Protein AF-0000000079515260 (afdb_homodimer)

Sequence (1124 aa):
MSINEDDVKNDSDNDLGDDFDYQPNAEDDAEDDDVDSLDSTSKSEEVCGVKRIADLMVEDIWNLEFRTEDEACQFYNAYSCWHGFVMRKDDVVRDNQGRIISRQLVCNKEGWRNMRYLDMDDRSREARSLTRTKCPARLRVKLDYGCGRWKVSCFVESHNHDLTPPQFAHLVPANRRLTVTDRVQVKNLHNFGVKSCHIIGYVAFQKGGYHHAGFTRKDLYNHIDRYRRAKVKNGDANAAINYLIGKSNNDLLFFGKYTFTSDERLEHIFWADGQSIIDYHCFGDIVAFDSTYKKNKYNKPLVIFSGCNHHGQTVIFGSGLLFDETTETYKWLLETFVEAMGGKSPKAVITDGDLAMRDAIKNVLPDAAHRLCGWHLQRNACENIKNPNFLRDFKGLIYDNNDQRDFDQRWAAILDKHNLVGSTWMEKTYETREMWSHCFLRDKFFGYIRMTSQCEGINSLIRFYVNRKNTLIDFMHNLDRALKECRNNELIADFKSQCSEPVMVTSLEVYERSASCYFTRNIFKEIRNEIQRARALNITVLSTTLDKVEFSVTALGDPAKDMSINEDDVKNDSDNDLGDDFDYQPNAEDDAEDDDVDSLDSTSKSEEVCGVKRIADLMVEDIWNLEFRTEDEACQFYNAYSCWHGFVMRKDDVVRDNQGRIISRQLVCNKEGWRNMRYLDMDDRSREARSLTRTKCPARLRVKLDYGCGRWKVSCFVESHNHDLTPPQFAHLVPANRRLTVTDRVQVKNLHNFGVKSCHIIGYVAFQKGGYHHAGFTRKDLYNHIDRYRRAKVKNGDANAAI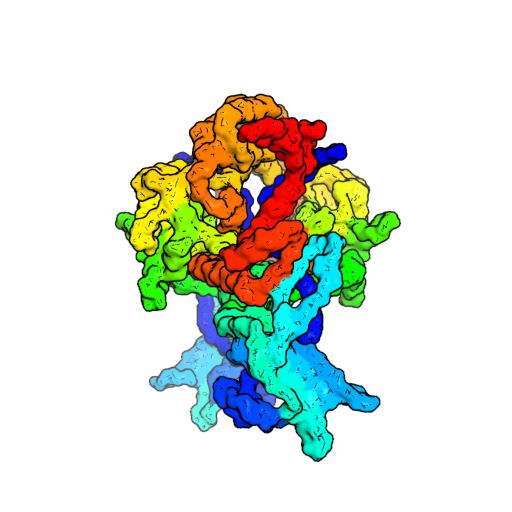NYLIGKSNNDLLFFGKYTFTSDERLEHIFWADGQSIIDYHCFGDIVAFDSTYKKNKYNKPLVIFSGCNHHGQTVIFGSGLLFDETTETYKWLLETFVEAMGGKSPKAVITDGDLAMRDAIKNVLPDAAHRLCGWHLQRNACENIKNPNFLRDFKGLIYDNNDQRDFDQRWAAILDKHNLVGSTWMEKTYETREMWSHCFLRDKFFGYIRMTSQCEGINSLIRFYVNRKNTLIDFMHNLDRALKECRNNELIADFKSQCSEPVMVTSLEVYERSASCYFTRNIFKEIRNEIQRARALNITVLSTTLDKVEFSVTALGDPAKD

Solvent-accessible surface area (backbone atoms only — not comparable to full-atom values): 62826 Å² total; per-residue (Å²): 134,83,82,71,77,80,73,71,61,84,61,72,77,57,73,62,75,55,85,45,90,63,62,77,63,66,50,73,65,60,72,75,66,79,67,77,70,76,79,75,70,62,83,54,78,66,63,75,86,52,69,56,75,88,69,59,47,74,70,54,56,55,66,41,72,27,81,41,71,65,52,46,52,50,48,48,41,51,48,20,54,72,70,17,50,46,63,34,84,62,58,72,40,59,46,99,86,67,45,79,41,31,42,31,36,26,38,60,26,38,45,72,73,66,63,74,70,69,68,50,81,80,52,92,50,67,71,62,58,48,62,43,71,52,28,67,23,31,42,26,37,31,58,36,79,89,78,63,33,29,34,46,75,43,75,39,84,59,64,80,63,85,60,47,53,77,90,44,45,52,70,38,67,83,59,38,51,78,48,71,68,50,50,52,49,53,50,54,44,43,68,45,58,46,52,67,73,37,48,52,54,46,55,18,51,75,46,72,28,69,78,54,39,22,57,52,73,64,53,53,51,48,49,53,48,50,54,54,46,60,65,31,68,82,32,45,65,52,39,37,50,51,48,48,51,54,46,38,72,76,29,86,61,32,38,72,52,72,43,64,42,96,83,72,40,80,34,37,40,38,42,27,48,40,67,21,40,52,46,34,75,74,35,36,51,40,35,35,49,46,73,48,77,62,40,29,66,77,51,36,36,37,34,44,35,29,33,46,46,85,58,68,41,69,39,63,41,31,42,32,41,28,67,62,81,43,38,68,52,41,34,51,50,53,51,50,51,26,53,64,50,75,64,55,74,47,51,20,38,34,29,78,66,53,65,34,52,50,53,19,38,55,70,76,42,63,82,30,45,66,35,40,38,54,47,51,50,51,50,48,42,49,72,73,46,86,44,72,71,54,49,56,56,49,49,45,58,36,66,36,86,50,58,63,82,51,43,62,57,50,51,51,49,51,28,60,74,66,67,44,77,85,37,63,68,56,53,56,51,57,75,47,38,67,34,46,20,36,42,62,39,69,90,54,79,57,76,81,60,67,46,55,58,48,65,48,47,52,50,46,52,45,60,65,46,49,44,42,81,35,49,62,44,54,37,53,54,30,51,50,52,52,51,52,52,46,51,49,51,50,50,52,50,50,44,53,37,71,71,40,36,79,64,81,82,60,94,55,46,66,60,49,51,54,40,55,72,74,37,38,54,58,46,30,53,54,50,49,50,51,53,56,55,53,64,37,41,45,76,41,79,70,46,78,50,102,88,45,74,40,72,44,77,44,63,70,84,56,68,82,82,105,134,82,82,72,74,80,74,72,61,84,61,72,76,56,74,61,74,57,74,60,88,66,63,80,62,76,57,72,67,58,74,74,66,78,65,76,67,75,79,71,70,62,82,52,78,61,69,74,83,61,69,55,75,88,68,58,46,74,70,52,54,55,67,42,71,26,80,42,73,65,51,46,51,52,46,49,41,53,47,20,55,73,69,19,52,45,62,34,82,62,57,70,42,58,48,98,85,67,47,77,41,30,43,31,35,27,38,58,26,38,45,71,74,67,62,73,69,71,67,50,79,81,52,91,53,72,71,66,57,49,62,42,69,51,28,68,21,31,41,26,36,32,59,36,80,89,79,63,31,29,34,46,76,43,76,39,85,60,64,78,62,84,60,46,54,75,90,45,44,53,71,38,68,85,59,37,51,79,48,72,68,50,50,54,50,52,51,53,44,44,69,46,59,47,51,67,74,38,50,52,53,44,54,17,51,77,48,72,28,69,78,53,39,23,56,50,72,65,54,53,51,49,50,54,49,50,54,55,46,60,64,31,67,83,32,44,66,53,38,37,51,51,47,49,53,53,46,40,74,77,30,87,61,33,38,73,51,71,45,62,42,96,85,72,39,80,35,37,38,38,41,28,48,40,67,21,41,52,44,34,77,74,35,35,50,37,34,35,48,46,74,48,77,60,41,29,66,77,50,36,35,36,33,44,34,29,33,46,45,84,57,69,42,68,38,62,41,32,42,33,41,29,68,62,80,44,38,70,51,41,35,49,50,53,51,49,51,25,54,65,50,75,64,54,74,45,50,19,38,33,29,77,65,54,63,35,52,50,54,19,39,55,69,75,42,63,84,30,46,66,34,40,37,53,45,52,50,51,51,49,40,49,73,74,44,86,44,72,72,54,50,56,56,49,48,46,59,37,66,36,88,50,59,63,82,51,43,63,58,50,52,50,47,50,29,60,73,65,68,43,76,84,38,63,68,55,52,55,51,56,74,48,38,67,32,47,21,36,42,63,39,69,90,54,76,56,77,81,62,67,45,54,58,47,65,47,46,51,51,51,51,44,59,64,49,4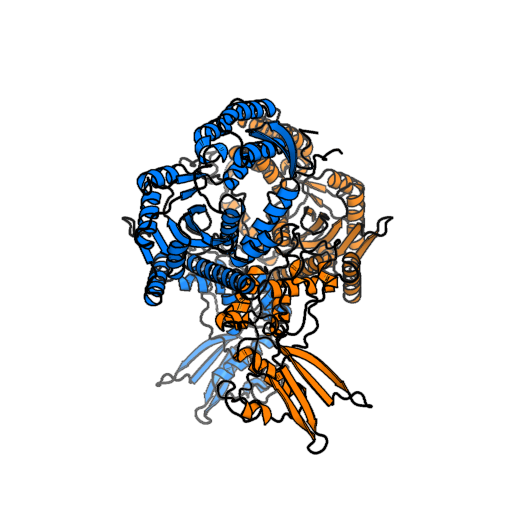9,44,43,80,33,50,62,46,54,37,53,53,30,51,52,52,50,50,53,52,46,51,50,52,50,50,52,50,50,44,54,39,71,70,40,36,77,63,81,81,59,92,55,44,68,59,49,53,53,42,55,75,74,36,38,54,58,46,29,50,54,50,50,51,51,52,55,54,54,64,38,39,46,77,41,77,71,45,79,51,102,87,46,74,41,71,44,78,44,62,71,83,57,67,81,83,105

pLDDT: mean 79.54, std 18.81, range [19.06, 97.94]

Radius of gyration: 36.23 Å; Cα contacts (8 Å, |Δi|>4): 1499; chains: 2; bounding box: 88×120×85 Å

InterPro domains:
  IPR004330 FAR1, DNA binding domain [PF03101] (74-164)
  IPR018289 MULE transposase domain [PF10551] (287-379)

Foldseek 3Di:
DPPDDPPPPPCVVVPCCPCPPPPVQPPPPPPPPPPVLPQPPPPPCCLDVDDRLVPDDPVNQQFDKALDPVSVVVVVQVNCLVFFFHKDWDDFDADPVRHTFKTKIATPQADFPDCVVQPPPPDPHDYYDRRHDNWPAMWMWGQDPVVSIIGTPDGDHDTPDDGHDNQCSLVPLNQADQHPVLLVVLQVCVLQPHDLVVSLVVQQVVQPHPSRSSHDSVRSVVSNVVVQCVCQVVHLVVSLVVVQVVQCVVAVLKDKDWDADPVRHTFKIKIFGNVLLVQCVQWVQEWEWEWDFQQALLRWIKIWIWTAGQLRAIATNIIMTHNDLALVRLLVVQVSSCVSNVNDDHQEYEYQDDPSNVNSCCVNPVNHQYAYAPLSVLVVCCVQPVDPVLSVLVSCQQEPQDAPVCNVVSLVVSCVVSVVVPPPVSVVCVVCSCRGHCNNCVPPDNDSRNDNVNVVVVVVLCVRQTHHHDRPNSNVSSVVVSNVVSVVVVVVQVCCLPVDFDDQDAPPRVVLNVLSVPGGPSVSVVVSVVRVQQVQWDWDFDDDDPVDTDIDTDGHPPPPPD/DPPDDPPPPPCVVVPCCPPPPPPVAPPPPPPPPPPVLPLPPPVPCCLPVDDRLVPDDPVNQQFDKALDPVSVVVVVQVNCLVFFFHKDWDDFDADPVRHTFKTKIFTPQADFPDCVQVPPPPDPHDDHDRRHDNWPAMWMWGQDPVVSIIGTPDGDHDTPDDGHDNQCSLVPLNQADQRPVNLVVLQVCVLQPHDLVVSLVVQQVVQPHPSRSSHDSSRSVVSNVVVQCVCQVVHLVVSLVVVQVVQCVVAVLKDKDWDADPVRHTFKIKIFGNVLLVQCVQWVQEWEWEWDFQQALLRWIKIWIWTAGQLRAIATNIIMTHNDLALVRLLVVQVSSCVSNVNDDHQEYEYQDDPSNVNSCCVNPVNHQYAYAPLSVLVVCCVQPVDPVLSVLVSCQQEPQDAPVCSVVSLVVSCVVSVVVPPPVSVVCVVCSCRGHCNNCVPPDNDSSNDNVNVVVVVVLCVRQTHHHDRPNSNVSSVVVSNVVSVVVVVVQVCPLPVDFDDQDDPPRVVLNVLSVPGGPSVSVVVSVVRVQQVQWDWDFDDDDPPDTDIDTDGHPPPPPD

Structure (mmCIF, N/CA/C/O backbone):
data_AF-0000000079515260-model_v1
#
loop_
_entity.id
_entity.type
_entity.pdbx_description
1 polymer 'Protein FAR1-RELATED SEQUENCE 5-like'
#
loop_
_atom_site.group_PDB
_atom_site.id
_atom_site.type_symbol
_atom_site.label_atom_id
_atom_site.label_alt_id
_atom_site.label_comp_id
_atom_site.label_asym_id
_atom_site.label_entity_id
_atom_site.label_seq_id
_atom_site.pdbx_PDB_ins_code
_atom_site.Cartn_x
_atom_site.Cartn_y
_atom_site.Cartn_z
_atom_site.occupancy
_atom_site.B_iso_or_equiv
_atom_site.auth_seq_id
_atom_site.auth_comp_id
_atom_site.auth_asym_id
_atom_site.auth_atom_id
_atom_site.pdbx_PDB_model_num
ATOM 1 N N . MET A 1 1 ? -37.469 -10.461 -15.328 1 19.36 1 MET A N 1
ATOM 2 C CA . MET A 1 1 ? -36.75 -9.977 -14.156 1 19.36 1 MET A CA 1
ATOM 3 C C . MET A 1 1 ? -35.781 -8.859 -14.539 1 19.36 1 MET A C 1
ATOM 5 O O . MET A 1 1 ? -34.938 -9.031 -15.422 1 19.36 1 MET A O 1
ATOM 9 N N . SER A 1 2 ? -36.125 -7.555 -14.398 1 19.39 2 SER A N 1
ATOM 10 C CA . SER A 1 2 ? -35.719 -6.262 -14.93 1 19.39 2 SER A CA 1
ATOM 11 C C . SER A 1 2 ? -34.281 -5.926 -14.477 1 19.39 2 SER A C 1
ATOM 13 O O . SER A 1 2 ? -34 -5.902 -13.281 1 19.39 2 SER A O 1
ATOM 15 N N . ILE A 1 3 ? -33.219 -6.363 -15.266 1 22.55 3 ILE A N 1
ATOM 16 C CA . ILE A 1 3 ? -31.797 -6.141 -15.109 1 22.55 3 ILE A CA 1
ATOM 17 C C . ILE A 1 3 ? -31.516 -4.648 -14.922 1 22.55 3 ILE A C 1
ATOM 19 O O . ILE A 1 3 ? -31.75 -3.854 -15.836 1 22.55 3 ILE A O 1
ATOM 23 N N . ASN A 1 4 ? -31.938 -4.109 -13.734 1 21.3 4 ASN A N 1
ATOM 24 C CA . ASN A 1 4 ? -31.859 -2.691 -13.398 1 21.3 4 ASN A CA 1
ATOM 25 C C . ASN A 1 4 ? -30.5 -2.096 -13.773 1 21.3 4 ASN A C 1
ATOM 27 O O . ASN A 1 4 ? -29.484 -2.773 -13.695 1 21.3 4 ASN A O 1
ATOM 31 N N . GLU A 1 5 ? -30.484 -0.949 -14.508 1 23.06 5 GLU A N 1
ATOM 32 C CA . GLU A 1 5 ? -29.625 -0.021 -15.242 1 23.06 5 GLU A CA 1
ATOM 33 C C . GLU A 1 5 ? -28.422 0.415 -14.391 1 23.06 5 GLU A C 1
ATOM 35 O O . GLU A 1 5 ? -27.359 0.724 -14.922 1 23.06 5 GLU A O 1
ATOM 40 N N . ASP A 1 6 ? -28.75 0.854 -13.18 1 24 6 ASP A N 1
ATOM 41 C CA . ASP A 1 6 ? -27.859 1.729 -12.406 1 24 6 ASP A CA 1
ATOM 42 C C . ASP A 1 6 ? -26.562 1.024 -12.07 1 24 6 ASP A C 1
ATOM 44 O O . ASP A 1 6 ? -25.75 1.543 -11.289 1 24 6 ASP A O 1
ATOM 48 N N . ASP A 1 7 ? -26.422 -0.266 -12.281 1 23.86 7 ASP A N 1
ATOM 49 C CA . ASP A 1 7 ? -25.344 -1.041 -11.68 1 23.86 7 ASP A CA 1
ATOM 50 C C . ASP A 1 7 ? -24.016 -0.775 -12.391 1 23.86 7 ASP A C 1
ATOM 52 O O . ASP A 1 7 ? -23 -1.395 -12.07 1 23.86 7 ASP A O 1
ATOM 56 N N . VAL A 1 8 ? -24.016 -0.204 -13.656 1 23.89 8 VAL A N 1
ATOM 57 C CA . VAL A 1 8 ? -22.766 -0.183 -14.391 1 23.89 8 VAL A CA 1
ATOM 58 C C . VAL A 1 8 ? -21.922 1.007 -13.938 1 23.89 8 VAL A C 1
ATOM 60 O O . VAL A 1 8 ? -21.734 1.966 -14.688 1 23.89 8 VAL A O 1
ATOM 63 N N . LYS A 1 9 ? -22.266 1.795 -12.969 1 25.52 9 LYS A N 1
ATOM 64 C CA . LYS A 1 9 ? -21.297 2.832 -12.641 1 25.52 9 LYS A CA 1
ATOM 65 C C . LYS A 1 9 ? -19.875 2.289 -12.711 1 25.52 9 LYS A C 1
ATOM 67 O O . LYS A 1 9 ? -19.656 1.092 -12.523 1 25.52 9 LYS A O 1
ATOM 72 N N . ASN A 1 10 ? -18.922 3.271 -13.156 1 24.02 10 ASN A N 1
ATOM 73 C CA . ASN A 1 10 ? -17.531 3.158 -13.609 1 24.02 10 ASN A CA 1
ATOM 74 C C . ASN A 1 10 ? -16.672 2.424 -12.586 1 24.02 10 ASN A C 1
ATOM 76 O O . ASN A 1 10 ? -16.453 2.924 -11.484 1 24.02 10 ASN A O 1
ATOM 80 N N . ASP A 1 11 ? -16.812 1.188 -12.492 1 26.48 11 ASP A N 1
ATOM 81 C CA . ASP A 1 11 ? -15.938 0.202 -11.859 1 26.48 11 ASP A CA 1
ATOM 82 C C . ASP A 1 11 ? -14.477 0.503 -12.156 1 26.48 11 ASP A C 1
ATOM 84 O O . ASP A 1 11 ? -13.609 -0.357 -11.977 1 26.48 11 ASP A O 1
ATOM 88 N N . SER A 1 12 ? -14.25 1.539 -12.977 1 26.06 12 SER A N 1
ATOM 89 C CA . SER A 1 12 ? -12.852 1.585 -13.383 1 26.06 12 SER A CA 1
ATOM 90 C C . SER A 1 12 ? -11.93 1.794 -12.18 1 26.06 12 SER A C 1
ATOM 92 O O . SER A 1 12 ? -10.711 1.845 -12.328 1 26.06 12 SER A O 1
ATOM 94 N N . ASP A 1 13 ? -12.438 2.672 -11.258 1 27.31 13 ASP A N 1
ATOM 95 C CA . ASP A 1 13 ? -11.5 2.682 -10.133 1 27.31 13 ASP A CA 1
ATOM 96 C C . ASP A 1 13 ? -11.219 1.265 -9.641 1 27.31 13 ASP A C 1
ATOM 98 O O . ASP A 1 13 ? -11.914 0.759 -8.758 1 27.31 13 ASP A O 1
ATOM 102 N N . ASN A 1 14 ? -11.164 0.363 -10.523 1 27.28 14 ASN A N 1
ATOM 103 C CA . ASN A 1 14 ? -10.812 -1.008 -10.172 1 27.28 14 ASN A CA 1
ATOM 104 C C . ASN A 1 14 ? -9.695 -1.051 -9.133 1 27.28 14 ASN A C 1
ATOM 106 O O . ASN A 1 14 ? -8.523 -0.905 -9.477 1 27.28 14 ASN A O 1
ATOM 110 N N . ASP A 1 15 ? -9.867 -0.359 -8.125 1 28.17 15 ASP A N 1
ATOM 111 C CA . ASP A 1 15 ? -9.188 -0.769 -6.895 1 28.17 15 ASP A CA 1
ATOM 112 C C . ASP A 1 15 ? -9.141 -2.291 -6.777 1 28.17 15 ASP A C 1
ATOM 114 O O . ASP A 1 15 ? -9.773 -2.869 -5.891 1 28.17 15 ASP A O 1
ATOM 118 N N . LEU A 1 16 ? -9.32 -2.992 -7.824 1 27.8 16 LEU A N 1
ATOM 119 C CA . LEU A 1 16 ? -8.953 -4.398 -7.695 1 27.8 16 LEU A CA 1
ATOM 120 C C . LEU A 1 16 ? -7.605 -4.547 -6.996 1 27.8 16 LEU A C 1
ATOM 122 O O . LEU A 1 16 ? -6.559 -4.52 -7.648 1 27.8 16 LEU A O 1
ATOM 126 N N . GLY A 1 17 ? -7.156 -3.605 -6.34 1 29.59 17 GLY A N 1
ATOM 127 C CA . GLY A 1 17 ? -6.109 -4.117 -5.473 1 29.59 17 GLY A CA 1
ATOM 128 C C . GLY A 1 17 ? -6.363 -5.539 -5.008 1 29.59 17 GLY A C 1
ATOM 129 O O . GLY A 1 17 ? -6.723 -5.766 -3.85 1 29.59 17 GLY A O 1
ATOM 130 N N . ASP A 1 18 ? -7.059 -6.297 -5.773 1 28.09 18 ASP A N 1
ATOM 131 C CA . ASP A 1 18 ? -7.309 -7.727 -5.602 1 28.09 18 ASP A CA 1
ATOM 132 C C . ASP A 1 18 ? -6.059 -8.445 -5.098 1 28.09 18 ASP A C 1
ATOM 134 O O . ASP A 1 18 ? -4.973 -8.273 -5.652 1 28.09 18 ASP A O 1
ATOM 138 N N . ASP A 1 19 ? -5.984 -8.656 -3.924 1 31.84 19 ASP A N 1
ATOM 139 C CA . ASP A 1 19 ? -5.293 -9.758 -3.268 1 31.84 19 ASP A CA 1
ATOM 140 C C . ASP A 1 19 ? -5.199 -10.977 -4.191 1 31.84 19 ASP A C 1
ATOM 142 O O . ASP A 1 19 ? -4.957 -12.094 -3.734 1 31.84 19 ASP A O 1
ATOM 146 N N . PHE A 1 20 ? -5.797 -10.992 -5.543 1 30.73 20 PHE A N 1
ATOM 147 C CA . PHE A 1 20 ? -6.945 -11.672 -6.137 1 30.73 20 PHE A CA 1
ATOM 148 C C . PHE A 1 20 ? -6.629 -13.141 -6.41 1 30.73 20 PHE A C 1
ATOM 150 O O . PHE A 1 20 ? -7.48 -14.008 -6.223 1 30.73 20 PHE A O 1
ATOM 157 N N . ASP A 1 21 ? -5.691 -13.586 -7.246 1 28.75 21 ASP A N 1
ATOM 158 C CA . ASP A 1 21 ? -6.145 -14.898 -7.699 1 28.75 21 ASP A CA 1
ATOM 159 C C . ASP A 1 21 ? -6.348 -15.844 -6.516 1 28.75 21 ASP A C 1
ATOM 161 O O . ASP A 1 21 ? -6.34 -17.062 -6.688 1 28.75 21 ASP A O 1
ATOM 165 N N . TYR A 1 22 ? -6.055 -15.438 -5.395 1 28.62 22 TYR A N 1
ATOM 166 C CA . TYR A 1 22 ? -6.445 -16.469 -4.438 1 28.62 22 TYR A CA 1
ATOM 167 C C . TYR A 1 22 ? -7.957 -16.625 -4.398 1 28.62 22 TYR A C 1
ATOM 169 O O . TYR A 1 22 ? -8.688 -15.703 -4.035 1 28.62 22 TYR A O 1
ATOM 177 N N . GLN A 1 23 ? -8.523 -17.156 -5.387 1 26.14 23 GLN A N 1
ATOM 178 C CA . GLN A 1 23 ? -9.867 -17.672 -5.113 1 26.14 23 GLN A CA 1
ATOM 179 C C . GLN A 1 23 ? -9.906 -18.406 -3.785 1 26.14 23 GLN A C 1
ATOM 181 O O . GLN A 1 23 ? -9.117 -19.328 -3.557 1 26.14 23 GLN A O 1
ATOM 186 N N . PRO A 1 24 ? -10.367 -17.75 -2.777 1 28.08 24 PRO A N 1
ATOM 187 C CA . PRO A 1 24 ? -10.523 -18.656 -1.625 1 28.08 24 PRO A CA 1
ATOM 188 C C . PRO A 1 24 ? -11.102 -20.016 -2.004 1 28.08 24 PRO A C 1
ATOM 190 O O . PRO A 1 24 ? -12.219 -20.078 -2.523 1 28.08 24 PRO A O 1
ATOM 193 N N . ASN A 1 25 ? -10.484 -20.781 -2.684 1 25.61 25 ASN A N 1
ATOM 194 C CA . ASN A 1 25 ? -11.141 -22.094 -2.693 1 25.61 25 ASN A CA 1
ATOM 195 C C . ASN A 1 25 ? -11.609 -22.5 -1.297 1 25.61 25 ASN A C 1
ATOM 197 O O . ASN A 1 25 ? -10.938 -22.219 -0.306 1 25.61 25 ASN A O 1
ATOM 201 N N . ALA A 1 26 ? -12.984 -22.609 -1.176 1 27.88 26 ALA A N 1
ATOM 202 C CA . ALA A 1 26 ? -13.75 -23.156 -0.054 1 27.88 26 ALA A CA 1
ATOM 203 C C . ALA A 1 26 ? -12.961 -24.25 0.67 1 27.88 26 ALA A C 1
ATOM 205 O O . ALA A 1 26 ? -13.359 -24.703 1.743 1 27.88 26 ALA A O 1
ATOM 206 N N . GLU A 1 27 ? -12.031 -24.781 0.021 1 27.05 27 GLU A N 1
ATOM 207 C CA . GLU A 1 27 ? -11.648 -26.062 0.59 1 27.05 27 GLU A CA 1
ATOM 208 C C . GLU A 1 27 ? -11.102 -25.906 2.006 1 27.05 27 GLU A C 1
ATOM 210 O O . GLU A 1 27 ? -11.227 -26.812 2.834 1 27.05 27 GLU A O 1
ATOM 215 N N . ASP A 1 28 ? -10.289 -24.938 2.197 1 28.67 28 ASP A N 1
ATOM 216 C CA . ASP A 1 28 ? -9.5 -25.25 3.381 1 28.67 28 ASP A CA 1
ATOM 217 C C . ASP A 1 28 ? -10.219 -24.828 4.656 1 28.67 28 ASP A C 1
ATOM 219 O O . ASP A 1 28 ? -9.758 -23.922 5.371 1 28.67 28 ASP A O 1
ATOM 223 N N . ASP A 1 29 ? -11.484 -24.609 4.57 1 27.67 29 ASP A N 1
ATOM 224 C CA . ASP A 1 29 ? -12.031 -24.438 5.914 1 27.67 29 ASP A CA 1
ATOM 225 C C . ASP A 1 29 ? -11.688 -25.641 6.801 1 27.67 29 ASP A C 1
ATOM 227 O O . ASP A 1 29 ? -12.586 -26.375 7.227 1 27.67 29 ASP A O 1
ATOM 231 N N . ALA A 1 30 ? -10.766 -26.422 6.477 1 27.27 30 ALA A N 1
ATOM 232 C CA . ALA A 1 30 ? -10.602 -27.375 7.57 1 27.27 30 ALA A CA 1
ATOM 233 C C . ALA A 1 30 ? -10.617 -26.672 8.922 1 27.27 30 ALA A C 1
ATOM 235 O O . ALA A 1 30 ? -10.078 -25.578 9.062 1 27.27 30 ALA A O 1
ATOM 236 N N . GLU A 1 31 ? -11.648 -26.797 9.641 1 27.89 31 GLU A N 1
ATOM 237 C CA . GLU A 1 31 ? -11.602 -26.625 11.086 1 27.89 31 GLU A CA 1
ATOM 238 C C . GLU A 1 31 ? -10.195 -26.859 11.625 1 27.89 31 GLU A C 1
ATOM 240 O O . GLU A 1 31 ? -9.609 -27.922 11.43 1 27.89 31 GLU A O 1
ATOM 245 N N . ASP A 1 32 ? -9.32 -25.891 11.57 1 29 32 ASP A N 1
ATOM 246 C CA . ASP A 1 32 ? -8.133 -26.031 12.414 1 29 32 ASP A CA 1
ATOM 247 C C . ASP A 1 32 ? -8.461 -26.797 13.688 1 29 32 ASP A C 1
ATOM 249 O O . ASP A 1 32 ? -9.156 -26.297 14.57 1 29 32 ASP A O 1
ATOM 253 N N . ASP A 1 33 ? -8.898 -27.969 13.688 1 26.48 33 ASP A N 1
ATOM 254 C CA . ASP A 1 33 ? -8.664 -28.656 14.953 1 26.48 33 ASP A CA 1
ATOM 255 C C . ASP A 1 33 ? -7.398 -28.141 15.633 1 26.48 33 ASP A C 1
ATOM 257 O O . ASP A 1 33 ? -6.398 -27.859 14.969 1 26.48 33 ASP A O 1
ATOM 261 N N . ASP A 1 34 ? -7.574 -27.5 16.766 1 28.25 34 ASP A N 1
ATOM 262 C CA . ASP A 1 34 ? -6.582 -27.062 17.75 1 28.25 34 ASP A CA 1
ATOM 263 C C . ASP A 1 34 ? -5.391 -28.016 17.766 1 28.25 34 ASP A C 1
ATOM 265 O O . ASP A 1 34 ? -5.391 -29.016 18.516 1 28.25 34 ASP A O 1
ATOM 269 N N . VAL A 1 35 ? -4.934 -28.5 16.719 1 28.98 35 VAL A N 1
ATOM 270 C CA . VAL A 1 35 ? -3.664 -29.125 17.078 1 28.98 35 VAL A CA 1
ATOM 271 C C . VAL A 1 35 ? -2.814 -28.141 17.891 1 28.98 35 VAL A C 1
ATOM 273 O O . VAL A 1 35 ? -2.566 -27.016 17.438 1 28.98 35 VAL A O 1
ATOM 276 N N . ASP A 1 36 ? -2.971 -28.141 19.188 1 27.91 36 ASP A N 1
ATOM 277 C CA . ASP A 1 36 ? -2.068 -27.547 20.172 1 27.91 36 ASP A CA 1
ATOM 278 C C . ASP A 1 36 ? -0.633 -27.516 19.656 1 27.91 36 ASP A C 1
ATOM 280 O O . ASP A 1 36 ? 0.018 -28.562 19.562 1 27.91 36 ASP A O 1
ATOM 284 N N . SER A 1 37 ? -0.486 -26.922 18.625 1 30.86 37 SER A N 1
ATOM 285 C CA . SER A 1 37 ? 0.892 -26.797 18.156 1 30.86 37 SER A CA 1
ATOM 286 C C . SER A 1 37 ? 1.822 -26.375 19.281 1 30.86 37 SER A C 1
ATOM 288 O O . SER A 1 37 ? 1.536 -25.422 20.016 1 30.86 37 SER A O 1
ATOM 290 N N . LEU A 1 38 ? 2.484 -27.328 19.891 1 28.92 38 LEU A N 1
ATOM 291 C CA . LEU A 1 38 ? 3.568 -27.156 20.844 1 28.92 38 LEU A CA 1
ATOM 292 C C . LEU A 1 38 ? 4.551 -26.094 20.375 1 28.92 38 LEU A C 1
ATOM 294 O O . LEU A 1 38 ? 4.98 -26.109 19.219 1 28.92 38 LEU A O 1
ATOM 298 N N . ASP A 1 39 ? 4.406 -24.891 20.812 1 30.27 39 ASP A N 1
ATOM 299 C CA . ASP A 1 39 ? 5.215 -23.688 20.688 1 30.27 39 ASP A CA 1
ATOM 300 C C . ASP A 1 39 ? 6.703 -24.031 20.625 1 30.27 39 ASP A C 1
ATOM 302 O O . ASP A 1 39 ? 7.539 -23.156 20.391 1 30.27 39 ASP A O 1
ATOM 306 N N . SER A 1 40 ? 7.199 -25.078 21.406 1 29.66 40 SER A N 1
ATOM 307 C CA . SER A 1 40 ? 8.602 -25.109 21.797 1 29.66 40 SER A CA 1
ATOM 308 C C . SER A 1 40 ? 9.492 -25.5 20.625 1 29.66 40 SER A C 1
ATOM 310 O O . SER A 1 40 ? 9.805 -26.688 20.438 1 29.66 40 SER A O 1
ATOM 312 N N . THR A 1 41 ? 9.336 -24.984 19.516 1 32.28 41 THR A N 1
ATOM 313 C CA . THR A 1 41 ? 10.336 -25.438 18.562 1 32.28 41 THR A CA 1
ATOM 314 C C . THR A 1 41 ? 11.734 -25.047 19 1 32.28 41 THR A C 1
ATOM 316 O O . THR A 1 41 ? 12.258 -24 18.578 1 32.28 41 THR A O 1
ATOM 319 N N . SER A 1 42 ? 12.086 -24.922 20.172 1 30.7 42 SER A N 1
ATOM 320 C CA . SER A 1 42 ? 13.539 -24.953 20.328 1 30.7 42 SER A CA 1
ATOM 321 C C . SER A 1 42 ? 14.164 -26.094 19.531 1 30.7 42 SER A C 1
ATOM 323 O O . SER A 1 42 ? 13.719 -27.234 19.609 1 30.7 42 SER A O 1
ATOM 325 N N . LYS A 1 43 ? 14.648 -25.906 18.359 1 32.94 43 LYS A N 1
ATOM 326 C CA . LYS A 1 43 ? 15.641 -26.844 17.844 1 32.94 43 LYS A CA 1
ATOM 327 C C . LYS A 1 43 ? 16.422 -27.5 18.984 1 32.94 43 LYS A C 1
ATOM 329 O O . LYS A 1 43 ? 17.516 -27.062 19.328 1 32.94 43 LYS A O 1
ATOM 334 N N . SER A 1 44 ? 15.883 -27.703 20.109 1 31.92 44 SER A N 1
ATOM 335 C CA . SER A 1 44 ? 16.75 -28.531 20.938 1 31.92 44 SER A CA 1
ATOM 336 C C . SER A 1 44 ? 17.109 -29.844 20.234 1 31.92 44 SER A C 1
ATOM 338 O O . SER A 1 44 ? 16.25 -30.672 19.984 1 31.92 44 SER A O 1
ATOM 340 N N . GLU A 1 45 ? 18.062 -29.859 19.25 1 38.44 45 GLU A N 1
ATOM 341 C CA . GLU A 1 45 ? 18.797 -31.062 18.844 1 38.44 45 GLU A CA 1
ATOM 342 C C . GLU A 1 45 ? 18.719 -32.156 19.922 1 38.44 45 GLU A C 1
ATOM 344 O O . GLU A 1 45 ? 18.672 -33.344 19.594 1 38.44 45 GLU A O 1
ATOM 349 N N . GLU A 1 46 ? 19.078 -31.672 21.109 1 36.91 46 GLU A N 1
ATOM 350 C CA . GLU A 1 46 ? 19.297 -32.719 22.125 1 36.91 46 GLU A CA 1
ATOM 351 C C . GLU A 1 46 ? 17.969 -33.156 22.719 1 36.91 46 GLU A C 1
ATOM 353 O O . GLU A 1 46 ? 17.422 -32.5 23.594 1 36.91 46 GLU A O 1
ATOM 358 N N . VAL A 1 47 ? 17.016 -33.281 21.969 1 40.75 47 VAL A N 1
ATOM 359 C CA . VAL A 1 47 ? 15.82 -33.844 22.578 1 40.75 47 VAL A CA 1
ATOM 360 C C . VAL A 1 47 ? 16.109 -35.219 23.141 1 40.75 47 VAL A C 1
ATOM 362 O O . VAL A 1 47 ? 16.609 -36.094 22.438 1 40.75 47 VAL A O 1
ATOM 365 N N . CYS A 1 48 ? 16.5 -35.625 24.141 1 42.81 48 CYS A N 1
ATOM 366 C CA . CYS A 1 48 ? 16.609 -36.719 25.109 1 42.81 48 CYS A CA 1
ATOM 367 C C . CYS A 1 48 ? 18 -37.344 25.094 1 42.81 48 CYS A C 1
ATOM 369 O O . CYS A 1 48 ? 18.141 -38.531 24.953 1 42.81 48 CYS A O 1
ATOM 371 N N . GLY A 1 49 ? 19.094 -36.625 25.188 1 45.97 49 GLY A N 1
ATOM 372 C CA . GLY A 1 49 ? 20.438 -37.188 25.172 1 45.97 49 GLY A CA 1
ATOM 373 C C . GLY A 1 49 ? 20.844 -37.75 23.828 1 45.97 49 GLY A C 1
ATOM 374 O O . GLY A 1 49 ? 21.938 -38.281 23.688 1 45.97 49 GLY A O 1
ATOM 375 N N . VAL A 1 50 ? 19.984 -38.531 23.188 1 47.69 50 VAL A N 1
ATOM 376 C CA . VAL A 1 50 ? 20.172 -39.594 22.219 1 47.69 50 VAL A CA 1
ATOM 377 C C . VAL A 1 50 ? 20.656 -39.031 20.891 1 47.69 50 VAL A C 1
ATOM 379 O O . VAL A 1 50 ? 20.531 -37.812 20.641 1 47.69 50 VAL A O 1
ATOM 382 N N . LYS A 1 51 ? 20.938 -39.938 19.859 1 60.69 51 LYS A N 1
ATOM 383 C CA . LYS A 1 51 ? 21.375 -39.969 18.469 1 60.69 51 LYS A CA 1
ATOM 384 C C . LYS A 1 51 ? 20.484 -39.062 17.609 1 60.69 51 LYS A C 1
ATOM 386 O O . LYS A 1 51 ? 19.328 -38.844 17.922 1 60.69 51 LYS A O 1
ATOM 391 N N . ARG A 1 52 ? 21.219 -38.562 16.828 1 70.06 52 ARG A N 1
ATOM 392 C CA . ARG A 1 52 ? 20.531 -37.812 15.781 1 70.06 52 ARG A CA 1
ATOM 393 C C . ARG A 1 52 ? 19.406 -38.656 15.172 1 70.06 52 ARG A C 1
ATOM 395 O O . ARG A 1 52 ? 19.531 -39.875 15.016 1 70.06 52 ARG A O 1
ATOM 402 N N . ILE A 1 53 ? 18.172 -38.031 14.977 1 77.88 53 ILE A N 1
ATOM 403 C CA . ILE A 1 53 ? 17 -38.719 14.43 1 77.88 53 ILE A CA 1
ATOM 404 C C . ILE A 1 53 ? 17.406 -39.562 13.227 1 77.88 53 ILE A C 1
ATOM 406 O O . ILE A 1 53 ? 16.891 -40.688 13.039 1 77.88 53 ILE A O 1
ATOM 410 N N . ALA A 1 54 ? 18.375 -39.031 12.547 1 77.38 54 ALA A N 1
ATOM 411 C CA . ALA A 1 54 ? 18.844 -39.719 11.344 1 77.38 54 ALA A CA 1
ATOM 412 C C . ALA A 1 54 ? 19.484 -41.062 11.688 1 77.38 54 ALA A C 1
ATOM 414 O O . ALA A 1 54 ? 19.484 -41.969 10.875 1 77.38 54 ALA A O 1
ATOM 415 N N . ASP A 1 55 ? 20 -41.125 12.852 1 79.5 55 ASP A N 1
ATOM 416 C CA . ASP A 1 55 ? 20.797 -42.312 13.227 1 79.5 55 ASP A CA 1
ATOM 417 C C . ASP A 1 55 ? 19.984 -43.25 14.109 1 79.5 55 ASP A C 1
ATOM 419 O O . ASP A 1 55 ? 20.5 -44.281 14.57 1 79.5 55 ASP A O 1
ATOM 423 N N . LEU A 1 56 ? 18.75 -42.969 14.242 1 84.62 56 LEU A N 1
ATOM 424 C CA . LEU A 1 56 ? 17.938 -43.781 15.133 1 84.62 56 LEU A CA 1
ATOM 425 C C . LEU A 1 56 ? 17.469 -45.062 14.422 1 84.62 56 LEU A C 1
ATOM 427 O O . LEU A 1 56 ? 16.969 -45 13.305 1 84.62 56 LEU A O 1
ATOM 431 N N . MET A 1 57 ? 17.875 -46.25 15.039 1 85.69 57 MET A N 1
ATOM 432 C CA . MET A 1 57 ? 17.359 -47.531 14.562 1 85.69 57 MET A CA 1
ATOM 433 C C . MET A 1 57 ? 16.078 -47.906 15.297 1 85.69 57 MET A C 1
ATOM 435 O O . MET A 1 57 ? 15.734 -47.312 16.312 1 85.69 57 MET A O 1
ATOM 439 N N . VAL A 1 58 ? 15.32 -48.875 14.742 1 89.44 58 VAL A N 1
ATOM 440 C CA . VAL A 1 58 ? 14.047 -49.312 15.305 1 89.44 58 VAL A CA 1
ATOM 441 C C . VAL A 1 58 ? 14.234 -49.75 16.75 1 89.44 58 VAL A C 1
ATOM 443 O O . VAL A 1 58 ? 13.406 -49.438 17.609 1 89.44 58 VAL A O 1
ATOM 446 N N . GLU A 1 59 ? 15.359 -50.344 16.984 1 88.44 59 GLU A N 1
ATOM 447 C CA . GLU A 1 59 ? 15.641 -50.812 18.344 1 88.44 59 GLU A CA 1
ATOM 448 C C . GLU A 1 59 ? 15.852 -49.656 19.312 1 88.44 59 GLU A C 1
ATOM 450 O O . GLU A 1 59 ? 15.461 -49.75 20.469 1 88.44 59 GLU A O 1
ATOM 455 N N . ASP A 1 60 ? 16.422 -48.688 18.734 1 89.56 60 ASP A N 1
ATOM 456 C CA . ASP A 1 60 ? 16.656 -47.5 19.562 1 89.56 60 ASP A CA 1
ATOM 457 C C . ASP A 1 60 ? 15.328 -46.844 19.984 1 89.56 60 ASP A C 1
ATOM 459 O O . ASP A 1 60 ? 15.203 -46.375 21.109 1 89.56 60 ASP A O 1
ATOM 463 N N . ILE A 1 61 ? 14.398 -46.906 19.062 1 91.81 61 ILE A N 1
ATOM 464 C CA . ILE A 1 61 ? 13.117 -46.25 19.312 1 91.81 61 ILE A CA 1
ATOM 465 C C . ILE A 1 61 ? 12.344 -47 20.391 1 91.81 61 ILE A C 1
ATOM 467 O O . ILE A 1 61 ? 11.711 -46.406 21.25 1 91.81 61 ILE A O 1
ATOM 471 N N . TRP A 1 62 ? 12.477 -48.281 20.391 1 91.12 62 TRP A N 1
ATOM 472 C CA . TRP A 1 62 ? 11.789 -49.125 21.359 1 91.12 62 TRP A CA 1
ATOM 473 C C . TRP A 1 62 ? 12.32 -48.875 22.766 1 91.12 62 TRP A C 1
ATOM 475 O O . TRP A 1 62 ? 11.594 -49.031 23.75 1 91.12 62 TRP A O 1
ATOM 485 N N . ASN A 1 63 ? 13.508 -48.406 22.812 1 88.44 63 ASN A N 1
ATOM 486 C CA . ASN A 1 63 ? 14.148 -48.219 24.109 1 88.44 63 ASN A CA 1
ATOM 487 C C . ASN A 1 63 ? 14.086 -46.781 24.578 1 88.44 63 ASN A C 1
ATOM 489 O O . ASN A 1 63 ? 14.648 -46.438 25.625 1 88.44 63 ASN A O 1
ATOM 493 N N . LEU A 1 64 ? 13.398 -46.031 23.859 1 90.19 64 LEU A N 1
ATOM 494 C CA . LEU A 1 64 ? 13.289 -44.625 24.234 1 90.19 64 LEU A CA 1
ATOM 495 C C . LEU A 1 64 ? 12.375 -44.469 25.438 1 90.19 64 LEU A C 1
ATOM 497 O O . LEU A 1 64 ? 11.367 -45.156 25.562 1 90.19 64 LEU A O 1
ATOM 501 N N . GLU A 1 65 ? 12.789 -43.562 26.391 1 90.69 65 GLU A N 1
ATOM 502 C CA . GLU A 1 65 ? 11.992 -43.188 27.562 1 90.69 65 GLU A CA 1
ATOM 503 C C . GLU A 1 65 ? 11.781 -41.656 27.609 1 90.69 65 GLU A C 1
ATOM 505 O O . GLU A 1 65 ? 12.672 -40.906 27.281 1 90.69 65 GLU A O 1
ATOM 510 N N . PHE A 1 66 ? 10.555 -41.375 27.891 1 92.94 66 PHE A N 1
ATOM 511 C CA . PHE A 1 66 ? 10.211 -39.969 27.953 1 92.94 66 PHE A CA 1
ATOM 512 C C . PHE A 1 66 ? 9.742 -39.562 29.344 1 92.94 66 PHE A C 1
ATOM 514 O O . PHE A 1 66 ? 9.188 -40.406 30.078 1 92.94 66 PHE A O 1
ATOM 521 N N . ARG A 1 67 ? 9.906 -38.281 29.797 1 88.94 67 ARG A N 1
ATOM 522 C CA . ARG A 1 67 ? 9.477 -37.781 31.109 1 88.94 67 ARG A CA 1
ATOM 523 C C . ARG A 1 67 ? 7.988 -37.438 31.109 1 88.94 67 ARG A C 1
ATOM 525 O O . ARG A 1 67 ? 7.312 -37.625 32.125 1 88.94 67 ARG A O 1
ATOM 532 N N . THR A 1 68 ? 7.609 -36.938 30.016 1 90.06 68 THR A N 1
ATOM 533 C CA . THR A 1 68 ? 6.207 -36.562 29.875 1 90.06 68 THR A CA 1
ATOM 534 C C . THR A 1 68 ? 5.652 -37.031 28.531 1 90.06 68 THR A C 1
ATOM 536 O O . THR A 1 68 ? 6.41 -37.406 27.641 1 90.06 68 THR A O 1
ATOM 539 N N . GLU A 1 69 ? 4.344 -37.031 28.547 1 89.31 69 GLU A N 1
ATOM 540 C CA . GLU A 1 69 ? 3.664 -37.375 27.297 1 89.31 69 GLU A CA 1
ATOM 541 C C . GLU A 1 69 ? 4.016 -36.375 26.188 1 89.31 69 GLU A C 1
ATOM 543 O O . GLU A 1 69 ? 4.195 -36.781 25.031 1 89.31 69 GLU A O 1
ATOM 548 N N . ASP A 1 70 ? 4.125 -35.156 26.547 1 89.06 70 ASP A N 1
ATOM 549 C CA . ASP A 1 70 ? 4.426 -34.094 25.594 1 89.06 70 ASP A CA 1
ATOM 550 C C . ASP A 1 70 ? 5.805 -34.281 24.969 1 89.06 70 ASP A C 1
ATOM 552 O O . ASP A 1 70 ? 6.012 -33.969 23.797 1 89.06 70 ASP A O 1
ATOM 556 N N . GLU A 1 71 ? 6.684 -34.781 25.719 1 89.12 71 GLU A N 1
ATOM 557 C CA . GLU A 1 71 ? 8.016 -35.031 25.188 1 89.12 71 GLU A CA 1
ATOM 558 C C . GLU A 1 71 ? 7.977 -36.125 24.109 1 89.12 71 GLU A C 1
ATOM 560 O O . GLU A 1 71 ? 8.719 -36.062 23.125 1 89.12 71 GLU A O 1
ATOM 565 N N . ALA A 1 72 ? 7.145 -37.062 24.406 1 90.38 72 ALA A N 1
ATOM 566 C CA . ALA A 1 72 ? 6.988 -38.125 23.422 1 90.38 72 ALA A CA 1
ATOM 567 C C . ALA A 1 72 ? 6.379 -37.594 22.125 1 90.38 72 ALA A C 1
ATOM 569 O O . ALA A 1 72 ? 6.801 -37.938 21.031 1 90.38 72 ALA A O 1
ATOM 570 N N . CYS A 1 73 ? 5.434 -36.719 22.297 1 89.25 73 CYS A N 1
ATOM 571 C CA . CYS A 1 73 ? 4.793 -36.094 21.141 1 89.25 73 CYS A CA 1
ATOM 572 C C . CYS A 1 73 ? 5.793 -35.25 20.359 1 89.25 73 CYS A C 1
ATOM 574 O O . CYS A 1 73 ? 5.809 -35.312 19.125 1 89.25 73 CYS A O 1
ATOM 576 N N . GLN A 1 74 ? 6.586 -34.562 21.016 1 84.56 74 GLN A N 1
ATOM 577 C CA . GLN A 1 74 ? 7.598 -33.719 20.375 1 84.56 74 GLN A CA 1
ATOM 578 C C . GLN A 1 74 ? 8.617 -34.594 19.625 1 84.56 74 GLN A C 1
ATOM 580 O O . GLN A 1 74 ? 9.039 -34.219 18.516 1 84.56 74 GLN A O 1
ATOM 585 N N . PHE A 1 75 ? 8.953 -35.625 20.281 1 87.56 75 PHE A N 1
ATOM 586 C CA . PHE A 1 75 ? 9.898 -36.531 19.641 1 87.56 75 PHE A CA 1
ATOM 587 C C . PHE A 1 75 ? 9.328 -37.062 18.344 1 87.56 75 PHE A C 1
ATOM 589 O O . PHE A 1 75 ? 9.992 -37 17.297 1 87.56 75 PHE A O 1
ATOM 596 N N . TYR A 1 76 ? 8.148 -37.594 18.422 1 89.75 76 TYR A N 1
ATOM 597 C CA . TYR A 1 76 ? 7.59 -38.219 17.234 1 89.75 76 TYR A CA 1
ATOM 598 C C . TYR A 1 76 ? 7.285 -37.188 16.172 1 89.75 76 TYR A C 1
ATOM 600 O O . TYR A 1 76 ? 7.312 -37.5 14.969 1 89.75 76 TYR A O 1
ATOM 608 N N . ASN A 1 77 ? 6.988 -36.031 16.531 1 84.75 77 ASN A N 1
ATOM 609 C CA . ASN A 1 77 ? 6.84 -34.969 15.57 1 84.75 77 ASN A CA 1
ATOM 610 C C . ASN A 1 77 ? 8.148 -34.688 14.844 1 84.75 77 ASN A C 1
ATOM 612 O O . ASN A 1 77 ? 8.156 -34.5 13.617 1 84.75 77 ASN A O 1
ATOM 616 N N . ALA A 1 78 ? 9.141 -34.594 15.656 1 79.12 78 ALA A N 1
ATOM 617 C CA . ALA A 1 78 ? 10.453 -34.375 15.047 1 79.12 78 ALA A CA 1
ATOM 618 C C . ALA A 1 78 ? 10.82 -35.531 14.125 1 79.12 78 ALA A C 1
ATOM 620 O O . ALA A 1 78 ? 11.367 -35.344 13.039 1 79.12 78 ALA A O 1
ATOM 621 N N . TYR A 1 79 ? 10.508 -36.688 14.68 1 86.31 79 TYR A N 1
ATOM 622 C CA . TYR A 1 79 ? 10.742 -37.906 13.898 1 86.31 79 TYR A CA 1
ATOM 623 C C . TYR A 1 79 ? 9.969 -37.875 12.586 1 86.31 79 TYR A C 1
ATOM 625 O O . TYR A 1 79 ? 10.5 -38.219 11.531 1 86.31 79 TYR A O 1
ATOM 633 N N . SER A 1 80 ? 8.75 -37.5 12.672 1 87 80 SER A N 1
ATOM 634 C CA . SER A 1 80 ? 7.895 -37.406 11.492 1 87 80 SER A CA 1
ATOM 635 C C . SER A 1 80 ? 8.406 -36.375 10.492 1 87 80 SER A C 1
ATOM 637 O O . SER A 1 80 ? 8.383 -36.625 9.281 1 87 80 SER A O 1
ATOM 639 N N . CYS A 1 81 ? 8.859 -35.312 10.953 1 76.75 81 CYS A N 1
ATOM 640 C CA . CYS A 1 81 ? 9.375 -34.25 10.094 1 76.75 81 CYS A CA 1
ATOM 641 C C . CYS A 1 81 ? 10.617 -34.719 9.344 1 76.75 81 CYS A C 1
ATOM 643 O O . CYS A 1 81 ? 10.773 -34.438 8.156 1 76.75 81 CYS A O 1
ATOM 645 N N . TRP A 1 82 ? 11.406 -35.344 10.117 1 76.69 82 TRP A N 1
ATOM 646 C CA . TRP A 1 82 ? 12.664 -35.812 9.531 1 76.69 82 TRP A CA 1
ATOM 647 C C . TRP A 1 82 ? 12.422 -36.844 8.453 1 76.69 82 TRP A C 1
ATOM 649 O O . TRP A 1 82 ? 13.086 -36.844 7.414 1 7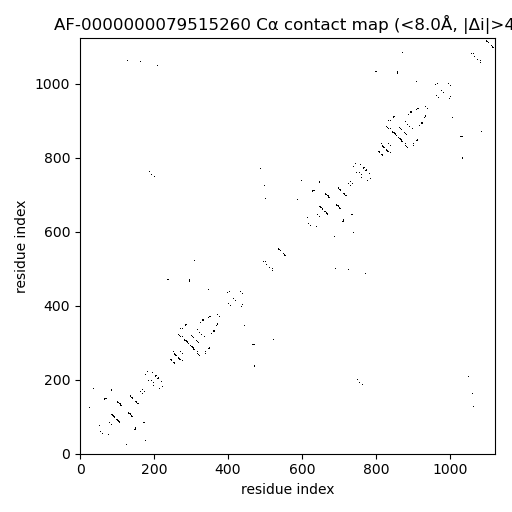6.69 82 TRP A O 1
ATOM 659 N N . HIS A 1 83 ? 11.523 -37.781 8.664 1 83.5 83 HIS A N 1
ATOM 660 C CA . HIS A 1 83 ? 11.289 -38.906 7.75 1 83.5 83 HIS A CA 1
ATOM 661 C C . HIS A 1 83 ? 10.297 -38.5 6.66 1 83.5 83 HIS A C 1
ATOM 663 O O . HIS A 1 83 ? 10.164 -39.219 5.656 1 83.5 83 HIS A O 1
ATOM 669 N N . GLY A 1 84 ? 9.617 -37.438 6.84 1 80.62 84 GLY A N 1
ATOM 670 C CA . GLY A 1 84 ? 8.781 -36.938 5.77 1 80.62 84 GLY A CA 1
ATOM 671 C C . GLY A 1 84 ? 7.328 -37.375 5.887 1 80.62 84 GLY A C 1
ATOM 672 O O . GLY A 1 84 ? 6.73 -37.812 4.914 1 80.62 84 GLY A O 1
ATOM 673 N N . PHE A 1 85 ? 6.762 -37.438 7.004 1 86.88 85 PHE A N 1
ATOM 674 C CA . PHE A 1 85 ? 5.328 -37.625 7.199 1 86.88 85 PHE A CA 1
ATOM 675 C C . PHE A 1 85 ? 4.812 -36.75 8.336 1 86.88 85 PHE A C 1
ATOM 677 O O . PHE A 1 85 ? 5.562 -35.969 8.898 1 86.88 85 PHE A O 1
ATOM 684 N N . VAL A 1 86 ? 3.484 -36.781 8.516 1 84.38 86 VAL A N 1
ATOM 685 C CA . VAL A 1 86 ? 2.885 -35.906 9.523 1 84.38 86 VAL A CA 1
ATOM 686 C C . VAL A 1 86 ? 2.256 -36.75 10.625 1 84.38 86 VAL A C 1
ATOM 688 O O . VAL A 1 86 ? 1.591 -37.75 10.344 1 84.38 86 VAL A O 1
ATOM 691 N N . MET A 1 87 ? 2.625 -36.312 11.836 1 87.31 87 MET A N 1
ATOM 692 C CA . MET A 1 87 ? 2.1 -37.062 12.969 1 87.31 87 MET A CA 1
ATOM 693 C C . MET A 1 87 ? 0.741 -36.5 13.398 1 87.31 87 MET A C 1
ATOM 695 O O . MET A 1 87 ? 0.471 -35.312 13.266 1 87.31 87 MET A O 1
ATOM 699 N N . ARG A 1 88 ? -0.18 -37.312 13.82 1 87.44 88 ARG A N 1
ATOM 700 C CA . ARG A 1 88 ? -1.466 -36.969 14.414 1 87.44 88 ARG A CA 1
ATOM 701 C C . ARG A 1 88 ? -1.669 -37.688 15.742 1 87.44 88 ARG A C 1
ATOM 703 O O . ARG A 1 88 ? -1.269 -38.844 15.883 1 87.44 88 ARG A O 1
ATOM 710 N N . LYS A 1 89 ? -2.295 -36.938 16.703 1 88.5 89 LYS A N 1
ATOM 711 C CA . LYS A 1 89 ? -2.645 -37.594 17.969 1 88.5 89 LYS A CA 1
ATOM 712 C C . LYS A 1 89 ? -3.914 -38.406 17.812 1 88.5 89 LYS A C 1
ATOM 714 O O . LYS A 1 89 ? -4.883 -37.969 17.188 1 88.5 89 LYS A O 1
ATOM 719 N N . ASP A 1 90 ? -3.852 -39.562 18.141 1 87.94 90 ASP A N 1
ATOM 720 C CA . ASP A 1 90 ? -4.984 -40.469 17.984 1 87.94 90 ASP A CA 1
ATOM 721 C C . ASP A 1 90 ? -5.539 -40.875 19.328 1 87.94 90 ASP A C 1
ATOM 723 O O . ASP A 1 90 ? -5.918 -40.062 20.156 1 87.94 90 ASP A O 1
ATOM 727 N N . ASP A 1 91 ? -5.375 -42.156 19.734 1 86.62 91 ASP A N 1
ATOM 728 C CA . ASP A 1 91 ? -6.023 -42.75 20.891 1 86.62 91 ASP A CA 1
ATOM 729 C C . ASP A 1 91 ? -5.348 -42.344 22.188 1 86.62 91 ASP A C 1
ATOM 731 O O . ASP A 1 91 ? -4.125 -42.219 22.25 1 86.62 91 ASP A O 1
ATOM 735 N N . VAL A 1 92 ? -6.188 -41.938 23.172 1 91.38 92 VAL A N 1
ATOM 736 C CA . VAL A 1 92 ? -5.695 -41.594 24.5 1 91.38 92 VAL A CA 1
ATOM 737 C C . VAL A 1 92 ? -6.402 -42.438 25.547 1 91.38 92 VAL A C 1
ATOM 739 O O . VAL A 1 92 ? -7.605 -42.688 25.438 1 91.38 92 VAL A O 1
ATOM 742 N N . VAL A 1 93 ? -5.664 -43.125 26.391 1 92.62 93 VAL A N 1
ATOM 743 C CA . VAL A 1 93 ? -6.211 -43.844 27.516 1 92.62 93 VAL A CA 1
ATOM 744 C C . VAL A 1 93 ? -5.977 -43.062 28.812 1 92.62 93 VAL A C 1
ATOM 746 O O . VAL A 1 93 ? -4.871 -42.594 29.047 1 92.62 93 VAL A O 1
ATOM 749 N N . ARG A 1 94 ? -6.961 -42.906 29.562 1 92.12 94 ARG A N 1
ATOM 750 C CA . ARG A 1 94 ? -6.875 -42.188 30.812 1 92.12 94 ARG A CA 1
ATOM 751 C C . ARG A 1 94 ? -7.18 -43.094 32 1 92.12 94 ARG A C 1
ATOM 753 O O . ARG A 1 94 ? -7.906 -44.094 31.859 1 92.12 94 ARG A O 1
ATOM 760 N N . ASP A 1 95 ? -6.578 -42.812 33.062 1 87.94 95 ASP A N 1
ATOM 761 C CA . ASP A 1 95 ? -6.855 -43.562 34.281 1 87.94 95 ASP A CA 1
ATOM 762 C C . ASP A 1 95 ? -8.094 -43.031 35 1 87.94 95 ASP A C 1
ATOM 764 O O . ASP A 1 95 ? -8.766 -42.125 34.5 1 87.94 95 ASP A O 1
ATOM 768 N N . ASN A 1 96 ? -8.445 -43.656 36.094 1 87.12 96 ASN A N 1
ATOM 769 C CA . ASN A 1 96 ? -9.641 -43.312 36.875 1 87.12 96 ASN A CA 1
ATOM 770 C C . ASN A 1 96 ? -9.625 -41.875 37.344 1 87.12 96 ASN A C 1
ATOM 772 O O . ASN A 1 96 ? -10.68 -41.281 37.562 1 87.12 96 ASN A O 1
ATOM 776 N N . GLN A 1 97 ? -8.469 -41.25 37.438 1 87.31 97 GLN A N 1
ATOM 777 C CA . GLN A 1 97 ? -8.359 -39.844 37.875 1 87.31 97 GLN A CA 1
ATOM 778 C C . GLN A 1 97 ? -8.305 -38.906 36.656 1 87.31 97 GLN A C 1
ATOM 780 O O . GLN A 1 97 ? -8.148 -37.688 36.844 1 87.31 97 GLN A O 1
ATOM 785 N N . GLY A 1 98 ? -8.367 -39.375 35.469 1 87.12 98 GLY A N 1
ATOM 786 C CA . GLY A 1 98 ? -8.398 -38.531 34.281 1 87.12 98 GLY A CA 1
ATOM 787 C C . GLY A 1 98 ? -7.023 -38.25 33.719 1 87.12 98 GLY A C 1
ATOM 788 O O . GLY A 1 98 ? -6.887 -37.469 32.781 1 87.12 98 GLY A O 1
ATOM 789 N N . ARG A 1 99 ? -6.035 -38.812 34.344 1 85.5 99 ARG A N 1
ATOM 790 C CA . ARG A 1 99 ? -4.672 -38.625 33.875 1 85.5 99 ARG A CA 1
ATOM 791 C C . ARG A 1 99 ? -4.387 -39.5 32.688 1 85.5 99 ARG A C 1
ATOM 793 O O . ARG A 1 99 ? -4.809 -40.656 32.656 1 85.5 99 ARG A O 1
ATOM 800 N N . ILE A 1 100 ? -3.727 -38.938 31.656 1 91.81 100 ILE A N 1
ATOM 801 C CA . ILE A 1 100 ? -3.367 -39.688 30.469 1 91.81 100 ILE A CA 1
ATOM 802 C C . ILE A 1 100 ? -2.322 -40.75 30.828 1 91.81 100 ILE A C 1
ATOM 804 O O . ILE A 1 100 ? -1.282 -40.438 31.406 1 91.81 100 ILE A O 1
ATOM 808 N N . ILE A 1 101 ? -2.609 -42.062 30.562 1 92.38 101 ILE A N 1
ATOM 809 C CA . ILE A 1 101 ? -1.69 -43.125 30.891 1 92.38 101 ILE A CA 1
ATOM 810 C C . ILE A 1 101 ? -1.142 -43.75 29.609 1 92.38 101 ILE A C 1
ATOM 812 O O . ILE A 1 101 ? -0.148 -44.5 29.656 1 92.38 101 ILE A O 1
ATOM 816 N N . SER A 1 102 ? -1.868 -43.531 28.578 1 94.25 102 SER A N 1
ATOM 817 C CA . SER A 1 102 ? -1.407 -44.031 27.297 1 94.25 102 SER A CA 1
ATOM 818 C C . SER A 1 102 ? -1.791 -43.094 26.156 1 94.25 102 SER A C 1
ATOM 820 O O . SER A 1 102 ? -2.857 -42.469 26.188 1 94.25 102 SER A O 1
ATOM 822 N N . ARG A 1 103 ? -0.867 -42.875 25.172 1 94.62 103 ARG A N 1
ATOM 823 C CA . ARG A 1 103 ? -1.098 -42.031 24 1 94.62 103 ARG A CA 1
ATOM 824 C C . ARG A 1 103 ? -0.593 -42.688 22.734 1 94.62 103 ARG A C 1
ATOM 826 O O . ARG A 1 103 ? 0.511 -43.25 22.719 1 94.62 103 ARG A O 1
ATOM 833 N N . GLN A 1 104 ? -1.425 -42.781 21.844 1 94.5 104 GLN A N 1
ATOM 834 C CA . GLN A 1 104 ? -1.036 -43.281 20.547 1 94.5 104 GLN A CA 1
ATOM 835 C C . GLN A 1 104 ? -0.885 -42.156 19.531 1 94.5 104 GLN A C 1
ATOM 837 O O . GLN A 1 104 ? -1.753 -41.281 19.438 1 94.5 104 GLN A O 1
ATOM 842 N N . LEU A 1 105 ? 0.251 -42.125 18.859 1 94.12 105 LEU A N 1
ATOM 843 C CA . LEU A 1 105 ? 0.554 -41.188 17.797 1 94.12 105 LEU A CA 1
ATOM 844 C C . LEU A 1 105 ? 0.622 -41.906 16.453 1 94.12 105 LEU A C 1
ATOM 846 O O . LEU A 1 105 ? 1.225 -42.969 16.344 1 94.12 105 LEU A O 1
ATOM 850 N N . VAL A 1 106 ? -0.105 -41.344 15.508 1 93.5 106 VAL A N 1
ATOM 851 C CA . VAL A 1 106 ? -0.18 -42.062 14.227 1 93.5 106 VAL A CA 1
ATOM 852 C C . VAL A 1 106 ? 0.193 -41.094 13.094 1 93.5 106 VAL A C 1
ATOM 854 O O . VAL A 1 106 ? 0.325 -39.906 13.305 1 93.5 106 VAL A O 1
ATOM 857 N N . CYS A 1 107 ? 0.464 -41.75 11.953 1 90.88 107 CYS A N 1
ATOM 858 C CA . CYS A 1 107 ? 0.605 -40.969 10.727 1 90.88 107 CYS A CA 1
ATOM 859 C C . CYS A 1 107 ? -0.711 -40.312 10.352 1 90.88 107 CYS A C 1
ATOM 861 O O . CYS A 1 107 ? -1.785 -40.844 10.609 1 90.88 107 CYS A O 1
ATOM 863 N N . ASN A 1 108 ? -0.631 -39.156 9.773 1 83.94 108 ASN A N 1
ATOM 864 C CA . ASN A 1 108 ? -1.828 -38.406 9.398 1 83.94 108 ASN A CA 1
ATOM 865 C C . ASN A 1 108 ? -2.652 -39.156 8.359 1 83.94 108 ASN A C 1
ATOM 867 O O . ASN A 1 108 ? -3.836 -38.875 8.172 1 83.94 108 ASN A O 1
ATOM 871 N N . LYS A 1 109 ? -2.062 -40.094 7.738 1 86.25 109 LYS A N 1
ATOM 872 C CA . LYS A 1 109 ? -2.766 -40.844 6.703 1 86.25 109 LYS A CA 1
ATOM 873 C C . LYS A 1 109 ? -3.342 -42.156 7.266 1 86.25 109 LYS A C 1
ATOM 875 O O . LYS A 1 109 ? -3.742 -43.031 6.508 1 86.25 109 LYS A O 1
ATOM 880 N N . GLU A 1 110 ? -3.367 -42.188 8.57 1 88.31 110 GLU A N 1
ATOM 881 C CA . GLU A 1 110 ? -3.975 -43.344 9.219 1 88.31 110 GLU A CA 1
ATOM 882 C C . GLU A 1 110 ? -5.496 -43.281 9.109 1 88.31 110 GLU A C 1
ATOM 884 O O . GLU A 1 110 ? -6.098 -42.219 9.164 1 88.31 110 GLU A O 1
ATOM 889 N N . GLY A 1 111 ? -6.109 -44.438 8.883 1 82.62 111 GLY A N 1
ATOM 890 C CA . GLY A 1 111 ? -7.559 -44.531 8.859 1 82.62 111 GLY A CA 1
ATOM 891 C C . GLY A 1 111 ? -8.156 -44.219 7.5 1 82.62 111 GLY A C 1
ATOM 892 O O . GLY A 1 111 ? -7.434 -44.125 6.508 1 82.62 111 GLY A O 1
ATOM 893 N N . TRP A 1 112 ? -9.508 -44.312 7.461 1 80.56 112 TRP A N 1
ATOM 894 C CA . TRP A 1 112 ? -10.25 -44 6.246 1 80.56 112 TRP A CA 1
ATOM 895 C C . TRP A 1 112 ? -11.109 -42.75 6.449 1 80.56 112 TRP A C 1
ATOM 897 O O . TRP A 1 112 ? -11.547 -42.469 7.566 1 80.56 112 TRP A O 1
ATOM 907 N N . ARG A 1 113 ? -11.117 -41.938 5.402 1 77.12 113 ARG A N 1
ATOM 908 C CA . ARG A 1 113 ? -12.047 -40.812 5.441 1 77.12 113 ARG A CA 1
ATOM 909 C C . ARG A 1 113 ? -13.484 -41.281 5.598 1 77.12 113 ARG A C 1
ATOM 911 O O . ARG A 1 113 ? -13.883 -42.281 5 1 77.12 113 ARG A O 1
ATOM 918 N N . ASN A 1 114 ? -14.109 -40.625 6.629 1 67.75 114 ASN A N 1
ATOM 919 C CA . ASN A 1 114 ? -15.508 -40.969 6.848 1 67.75 114 ASN A CA 1
ATOM 920 C C . ASN A 1 114 ? -16.359 -40.625 5.625 1 67.75 114 ASN A C 1
ATOM 922 O O . ASN A 1 114 ? -16.359 -39.5 5.156 1 67.75 114 ASN A O 1
ATOM 926 N N . MET A 1 115 ? -16.875 -41.625 4.973 1 63.28 115 MET A N 1
ATOM 927 C CA . MET A 1 115 ? -17.641 -41.531 3.736 1 63.28 115 MET A CA 1
ATOM 928 C C . MET A 1 115 ? -18.844 -40.625 3.916 1 63.28 115 MET A C 1
ATOM 930 O O . MET A 1 115 ? -19.375 -40.062 2.941 1 63.28 115 MET A O 1
ATOM 934 N N . ARG A 1 116 ? -19.328 -40.469 5.16 1 58.97 116 ARG A N 1
ATOM 935 C CA . ARG A 1 116 ? -20.516 -39.656 5.383 1 58.97 116 ARG A CA 1
ATOM 936 C C . ARG A 1 116 ? -20.312 -38.219 4.879 1 58.97 116 ARG A C 1
ATOM 938 O O . ARG A 1 116 ? -21.25 -37.562 4.426 1 58.97 116 ARG A O 1
ATOM 945 N N . TYR A 1 117 ? -19.109 -37.781 4.926 1 59.41 117 TYR A N 1
ATOM 946 C CA . TYR A 1 117 ? -18.875 -36.375 4.594 1 59.41 117 TYR A CA 1
ATOM 947 C C . TYR A 1 117 ? -18.703 -36.188 3.09 1 59.41 117 TYR A C 1
ATOM 949 O O . TYR A 1 117 ? -18.719 -35.062 2.592 1 59.41 117 TYR A O 1
ATOM 957 N N . LEU A 1 118 ? -18.484 -37.219 2.352 1 62.59 118 LEU A N 1
ATOM 958 C CA . LEU A 1 118 ? -18.312 -37.094 0.906 1 62.59 118 LEU A CA 1
ATOM 959 C C . LEU A 1 118 ? -19.656 -37.031 0.204 1 62.59 118 LEU A C 1
ATOM 961 O O . LEU A 1 118 ? -19.781 -36.375 -0.845 1 62.59 118 LEU A O 1
ATOM 965 N N . ASP A 1 119 ? -20.734 -37.688 0.799 1 57.53 119 ASP A N 1
ATOM 966 C CA . ASP A 1 119 ? -22.031 -37.812 0.132 1 57.53 119 ASP A CA 1
ATOM 967 C C . ASP A 1 119 ? -22.938 -36.625 0.462 1 57.53 119 ASP A C 1
ATOM 969 O O . ASP A 1 119 ? -24.141 -36.656 0.158 1 57.53 119 ASP A O 1
ATOM 973 N N . MET A 1 120 ? -22.312 -35.656 1.089 1 54.47 120 MET A N 1
ATOM 974 C CA . MET A 1 120 ? -23.266 -34.594 1.435 1 54.47 120 MET A CA 1
ATOM 975 C C . MET A 1 120 ? -23.641 -33.781 0.204 1 54.47 120 MET A C 1
ATOM 977 O O . MET A 1 120 ? -22.766 -33.188 -0.441 1 54.47 120 MET A O 1
ATOM 981 N N . ASP A 1 121 ? -24.719 -34.125 -0.449 1 53.84 121 ASP A N 1
ATOM 982 C CA . ASP A 1 121 ? -25.297 -33.438 -1.609 1 53.84 121 ASP A CA 1
ATOM 983 C C . ASP A 1 121 ? -25.312 -31.922 -1.404 1 53.84 121 ASP A C 1
ATOM 985 O O . ASP A 1 121 ? -25.219 -31.156 -2.369 1 53.84 121 ASP A O 1
ATOM 989 N N . ASP A 1 122 ? -25.484 -31.516 -0.175 1 52.56 122 ASP A N 1
ATOM 990 C CA . ASP A 1 122 ? -25.766 -30.094 0.062 1 52.56 122 ASP A CA 1
ATOM 991 C C . ASP A 1 122 ? -24.469 -29.297 0.207 1 52.56 122 ASP A C 1
ATOM 993 O O . ASP A 1 122 ? -24.469 -28.203 0.754 1 52.56 122 ASP A O 1
ATOM 997 N N . ARG A 1 123 ? -23.5 -29.891 -0.236 1 57 123 ARG A N 1
ATOM 998 C CA . ARG A 1 123 ? -22.266 -29.172 0.077 1 57 123 ARG A CA 1
ATOM 999 C C . ARG A 1 123 ? -22.016 -28.047 -0.921 1 57 123 ARG A C 1
ATOM 1001 O O . ARG A 1 123 ? -22.125 -28.25 -2.133 1 57 123 ARG A O 1
ATOM 1008 N N . SER A 1 124 ? -22.188 -26.844 -0.414 1 59.38 124 SER A N 1
ATOM 1009 C CA . SER A 1 124 ? -21.875 -25.656 -1.206 1 59.38 124 SER A CA 1
ATOM 1010 C C . SER A 1 124 ? -20.391 -25.609 -1.56 1 59.38 124 SER A C 1
ATOM 1012 O O . SER A 1 124 ? -20 -25 -2.566 1 59.38 124 SER A O 1
ATOM 1014 N N . ARG A 1 125 ? -19.656 -26.516 -0.743 1 60.66 125 ARG A N 1
ATOM 1015 C CA . ARG A 1 125 ? -18.203 -26.469 -0.955 1 60.66 125 ARG A CA 1
ATOM 1016 C C . ARG A 1 125 ? -17.688 -27.797 -1.494 1 60.66 125 ARG A C 1
ATOM 1018 O O . ARG A 1 125 ? -18.234 -28.844 -1.186 1 60.66 125 ARG A O 1
ATOM 1025 N N . GLU A 1 126 ? -16.578 -27.734 -2.283 1 66.12 126 GLU A N 1
ATOM 1026 C CA . GLU A 1 126 ? -15.922 -28.922 -2.82 1 66.12 126 GLU A CA 1
ATOM 1027 C C . GLU A 1 126 ? -15.359 -29.797 -1.703 1 66.12 126 GLU A C 1
ATOM 1029 O O . GLU A 1 126 ? -14.938 -29.297 -0.664 1 66.12 126 GLU A O 1
ATOM 1034 N N . ALA A 1 127 ? -15.547 -31.109 -1.914 1 66.88 127 ALA A N 1
ATOM 1035 C CA . ALA A 1 127 ? -15.039 -32.062 -0.923 1 66.88 127 ALA A CA 1
ATOM 1036 C C . ALA A 1 127 ? -13.523 -31.969 -0.792 1 66.88 127 ALA A C 1
ATOM 1038 O O . ALA A 1 127 ? -12.82 -31.781 -1.788 1 66.88 127 ALA A O 1
ATOM 1039 N N . ARG A 1 128 ? -13.023 -32.031 0.395 1 72.69 128 ARG A N 1
ATOM 1040 C CA . ARG A 1 128 ? -11.586 -32 0.665 1 72.69 128 ARG A CA 1
ATOM 1041 C C . ARG A 1 128 ? -10.891 -33.219 0.076 1 72.69 128 ARG A C 1
ATOM 1043 O O . ARG A 1 128 ? -11.508 -34.281 -0.063 1 72.69 128 ARG A O 1
ATOM 1050 N N . SER A 1 129 ? -9.664 -33.031 -0.281 1 76.69 129 SER A N 1
ATOM 1051 C CA . SER A 1 129 ? -8.875 -34.125 -0.848 1 76.69 129 SER A CA 1
ATOM 1052 C C . SER A 1 129 ? -8.719 -35.281 0.144 1 76.69 129 SER A C 1
ATOM 1054 O O . SER A 1 129 ? -8.812 -35.062 1.356 1 76.69 129 SER A O 1
ATOM 1056 N N . LEU A 1 130 ? -8.695 -36.469 -0.396 1 76.75 130 LEU A N 1
ATOM 1057 C CA . LEU A 1 130 ? -8.461 -37.656 0.419 1 76.75 130 LEU A CA 1
ATOM 1058 C C . LEU A 1 130 ? -6.984 -37.781 0.771 1 76.75 130 LEU A C 1
ATOM 1060 O O . LEU A 1 130 ? -6.125 -37.75 -0.114 1 76.75 130 LEU A O 1
ATOM 1064 N N . THR A 1 131 ? -6.727 -37.812 2.07 1 76.38 131 THR A N 1
ATOM 1065 C CA . THR A 1 131 ? -5.332 -37.906 2.486 1 76.38 131 THR A CA 1
ATOM 1066 C C . THR A 1 131 ? -5.086 -39.188 3.242 1 76.38 131 THR A C 1
ATOM 1068 O O . THR A 1 131 ? -3.949 -39.656 3.328 1 76.38 131 THR A O 1
ATOM 1071 N N . ARG A 1 132 ? -6.133 -39.875 3.648 1 81.94 132 ARG A N 1
ATOM 1072 C CA . ARG A 1 132 ? -5.965 -41.062 4.496 1 81.94 132 ARG A CA 1
ATOM 1073 C C . ARG A 1 132 ? -5.859 -42.312 3.654 1 81.94 132 ARG A C 1
ATOM 1075 O O . ARG A 1 132 ? -6.617 -42.5 2.699 1 81.94 132 ARG A O 1
ATOM 1082 N N . THR A 1 133 ? -4.859 -43.219 3.848 1 85.19 133 THR A N 1
ATOM 1083 C CA . THR A 1 133 ? -4.617 -44.469 3.119 1 85.19 133 THR A CA 1
ATOM 1084 C C . THR A 1 133 ? -4.5 -45.625 4.082 1 85.19 133 THR A C 1
ATOM 1086 O O . THR A 1 133 ? -3.867 -46.656 3.76 1 85.19 133 THR A O 1
ATOM 1089 N N . LYS A 1 134 ? -4.98 -45.531 5.305 1 87.94 134 LYS A N 1
ATOM 1090 C CA . LYS A 1 134 ? -4.863 -46.594 6.32 1 87.94 134 LYS A CA 1
ATOM 1091 C C . LYS A 1 134 ? -3.4 -46.906 6.602 1 87.94 134 LYS A C 1
ATOM 1093 O O . LYS A 1 134 ? -3.018 -48.094 6.629 1 87.94 134 LYS A O 1
ATOM 1098 N N . CYS A 1 135 ? -2.668 -45.938 6.727 1 91.62 135 CYS A N 1
ATOM 1099 C CA . CYS A 1 135 ? -1.247 -46.125 7.012 1 91.62 135 CYS A CA 1
ATOM 1100 C C . CYS A 1 135 ? -1.036 -46.75 8.375 1 91.62 135 CYS A C 1
ATOM 1102 O O . CYS A 1 135 ? -1.623 -46.344 9.367 1 91.62 135 CYS A O 1
ATOM 1104 N N . PRO A 1 136 ? -0.254 -47.781 8.445 1 93.81 136 PRO A N 1
ATOM 1105 C CA . PRO A 1 136 ? -0.069 -48.5 9.703 1 93.81 136 PRO A CA 1
ATOM 1106 C C . PRO A 1 136 ? 0.953 -47.844 10.625 1 93.81 136 PRO A C 1
ATOM 1108 O O . PRO A 1 136 ? 1.061 -48.188 11.797 1 93.81 136 PRO A O 1
ATOM 1111 N N . ALA A 1 137 ? 1.704 -46.875 10.25 1 94.25 137 ALA A N 1
ATOM 1112 C CA . ALA A 1 137 ? 2.77 -46.25 11.031 1 94.25 137 ALA A CA 1
ATOM 1113 C C . ALA A 1 137 ? 2.219 -45.625 12.32 1 94.25 137 ALA A C 1
ATOM 1115 O O . ALA A 1 137 ? 1.258 -44.875 12.281 1 94.25 137 ALA A O 1
ATOM 1116 N N . ARG A 1 138 ? 2.82 -45.969 13.469 1 95.25 138 ARG A N 1
ATOM 1117 C CA . ARG A 1 138 ? 2.324 -45.438 14.742 1 95.25 138 ARG A CA 1
ATOM 1118 C C . ARG A 1 138 ? 3.361 -45.625 15.844 1 95.25 138 ARG A C 1
ATOM 1120 O O . ARG A 1 138 ? 4.285 -46.438 15.711 1 95.25 138 ARG A O 1
ATOM 1127 N N . LEU A 1 139 ? 3.254 -44.812 16.812 1 94.94 139 LEU A N 1
ATOM 1128 C CA . LEU A 1 139 ? 4.02 -44.875 18.047 1 94.94 139 LEU A CA 1
ATOM 1129 C C . LEU A 1 139 ? 3.096 -44.781 19.266 1 94.94 139 LEU A C 1
ATOM 1131 O O . LEU A 1 139 ? 2.318 -43.812 19.375 1 94.94 139 LEU A O 1
ATOM 1135 N N . ARG A 1 140 ? 3.117 -45.812 20 1 95.94 140 ARG A N 1
ATOM 1136 C CA . ARG A 1 140 ? 2.33 -45.781 21.219 1 95.94 140 ARG A CA 1
ATOM 1137 C C . ARG A 1 140 ? 3.232 -45.719 22.453 1 95.94 140 ARG A C 1
ATOM 1139 O O . ARG A 1 140 ? 4.227 -46.469 22.531 1 95.94 140 ARG A O 1
ATOM 1146 N N . VAL A 1 141 ? 2.91 -44.844 23.359 1 95.38 141 VAL A N 1
ATOM 1147 C CA . VAL A 1 141 ? 3.67 -44.719 24.594 1 95.38 141 VAL A CA 1
ATOM 1148 C C . VAL A 1 141 ? 2.744 -44.938 25.781 1 95.38 141 VAL A C 1
ATOM 1150 O O . VAL A 1 141 ? 1.57 -44.562 25.75 1 95.38 141 VAL A O 1
ATOM 1153 N N . LYS A 1 142 ? 3.271 -45.562 26.766 1 95.19 142 LYS A N 1
ATOM 1154 C CA . LYS A 1 142 ? 2.521 -45.844 28 1 95.19 142 LYS A CA 1
ATOM 1155 C C . LYS A 1 142 ? 3.314 -45.438 29.234 1 95.19 142 LYS A C 1
ATOM 1157 O O . LYS A 1 142 ? 4.539 -45.562 29.266 1 95.19 142 LYS A O 1
ATOM 1162 N N . LEU A 1 143 ? 2.514 -44.938 30.156 1 94.12 143 LEU A N 1
ATOM 1163 C CA . LEU A 1 143 ? 3.135 -44.594 31.422 1 94.12 143 LEU A CA 1
ATOM 1164 C C . LEU A 1 143 ? 3.447 -45.812 32.25 1 94.12 143 LEU A C 1
ATOM 1166 O O . LEU A 1 143 ? 2.576 -46.656 32.469 1 94.12 143 LEU A O 1
ATOM 1170 N N . ASP A 1 144 ? 4.707 -45.938 32.625 1 90.69 144 ASP A N 1
ATOM 1171 C CA . ASP A 1 144 ? 5.121 -46.969 33.562 1 90.69 144 ASP A CA 1
ATOM 1172 C C . ASP A 1 144 ? 5.055 -46.469 35 1 90.69 144 ASP A C 1
ATOM 1174 O O . ASP A 1 144 ? 5.895 -45.688 35.406 1 90.69 144 ASP A O 1
ATOM 1178 N N . TYR A 1 145 ? 4.176 -46.969 35.688 1 84.31 145 TYR A N 1
ATOM 1179 C CA . TYR A 1 145 ? 3.939 -46.5 37.031 1 84.31 145 TYR A CA 1
ATOM 1180 C C . TYR A 1 145 ? 5.145 -46.781 37.938 1 84.31 145 TYR A C 1
ATOM 1182 O O . TYR A 1 145 ? 5.387 -46.062 38.906 1 84.31 145 TYR A O 1
ATOM 1190 N N . GLY A 1 146 ? 5.836 -47.781 37.656 1 82.94 146 GLY A N 1
ATOM 1191 C CA . GLY A 1 146 ? 6.984 -48.125 38.5 1 82.94 146 GLY A CA 1
ATOM 1192 C C . GLY A 1 146 ? 8.086 -47.094 38.438 1 82.94 146 GLY A C 1
ATOM 1193 O O . GLY A 1 146 ? 8.586 -46.656 39.5 1 82.94 146 GLY A O 1
ATOM 1194 N N . CYS A 1 147 ? 8.445 -46.562 37.281 1 82.44 147 CYS A N 1
ATOM 1195 C CA . CYS A 1 147 ? 9.57 -45.656 37.125 1 82.44 147 CYS A CA 1
ATOM 1196 C C . CYS A 1 147 ? 9.086 -44.25 36.844 1 82.44 147 CYS A C 1
ATOM 1198 O O . CYS A 1 147 ? 9.844 -43.281 37 1 82.44 147 CYS A O 1
ATOM 1200 N N . GLY A 1 148 ? 7.812 -44.094 36.688 1 86.44 148 GLY A N 1
ATOM 1201 C CA . GLY A 1 148 ? 7.246 -42.781 36.438 1 86.44 148 GLY A CA 1
ATOM 1202 C C . GLY A 1 148 ? 7.605 -42.219 35.062 1 86.44 148 GLY A C 1
ATOM 1203 O O . GLY A 1 148 ? 7.531 -41.031 34.844 1 86.44 148 GLY A O 1
ATOM 1204 N N . ARG A 1 149 ? 8.172 -43.125 34.219 1 92.19 149 ARG A N 1
ATOM 1205 C CA . ARG A 1 149 ? 8.578 -42.688 32.906 1 92.19 149 ARG A CA 1
ATOM 1206 C C . ARG A 1 149 ? 7.656 -43.281 31.828 1 92.19 149 ARG A C 1
ATOM 1208 O O . ARG A 1 149 ? 6.961 -44.281 32.094 1 92.19 149 ARG A O 1
ATOM 1215 N N . TRP A 1 150 ? 7.562 -42.594 30.703 1 94.06 150 TRP A N 1
ATOM 1216 C CA . TRP A 1 150 ? 6.773 -43.062 29.562 1 94.06 150 TRP A CA 1
ATOM 1217 C C . TRP A 1 150 ? 7.617 -43.938 28.641 1 94.06 150 TRP A C 1
ATOM 1219 O O . TRP A 1 150 ? 8.695 -43.531 28.203 1 94.06 150 TRP A O 1
ATOM 1229 N N . LYS A 1 151 ? 7.102 -45.125 28.438 1 93.81 151 LYS A N 1
ATOM 1230 C CA . LYS A 1 151 ? 7.84 -46.062 27.594 1 93.81 151 LYS A CA 1
ATOM 1231 C C . LYS A 1 151 ? 7.07 -46.406 26.328 1 93.81 151 LYS A C 1
ATOM 1233 O O . LYS A 1 151 ? 5.84 -46.312 26.297 1 93.81 151 LYS A O 1
ATOM 1238 N N . VAL A 1 152 ? 7.875 -46.812 25.266 1 95.19 152 VAL A N 1
ATOM 1239 C CA . VAL A 1 152 ? 7.266 -47.156 24 1 95.19 152 VAL A CA 1
ATOM 1240 C C . VAL A 1 152 ? 6.648 -48.562 24.094 1 95.19 152 VAL A C 1
ATOM 1242 O O . VAL A 1 152 ? 7.32 -49.5 24.469 1 95.19 152 VAL A O 1
ATOM 1245 N N . SER A 1 153 ? 5.375 -48.625 23.844 1 94.25 153 SER A N 1
ATOM 1246 C CA . SER A 1 153 ? 4.68 -49.906 23.906 1 94.25 153 SER A CA 1
ATOM 1247 C C . SER A 1 153 ? 4.461 -50.469 22.516 1 94.25 153 SER A C 1
ATOM 1249 O O . SER A 1 153 ? 4.27 -51.688 22.359 1 94.25 153 SER A O 1
ATOM 1251 N N . CYS A 1 154 ? 4.387 -49.625 21.531 1 94.5 154 CYS A N 1
ATOM 1252 C CA . CYS A 1 154 ? 4.207 -50.062 20.156 1 94.5 154 CYS A CA 1
ATOM 1253 C C . CYS A 1 154 ? 4.891 -49.094 19.188 1 94.5 154 CYS A C 1
ATOM 1255 O O . CYS A 1 154 ? 4.871 -47.875 19.406 1 94.5 154 CYS A O 1
ATOM 1257 N N . PHE A 1 155 ? 5.586 -49.625 18.25 1 95.44 155 PHE A N 1
ATOM 1258 C CA . PHE A 1 155 ? 6.219 -48.781 17.234 1 95.44 155 PHE A CA 1
ATOM 1259 C C . PHE A 1 155 ? 6.195 -49.5 15.875 1 95.44 155 PHE A C 1
ATOM 1261 O O . PHE A 1 155 ? 6.699 -50.594 15.742 1 95.44 155 PHE A O 1
ATOM 1268 N N . VAL A 1 156 ? 5.512 -48.938 14.969 1 94.69 156 VAL A N 1
ATOM 1269 C CA . VAL A 1 156 ? 5.48 -49.406 13.594 1 94.69 156 VAL A CA 1
ATOM 1270 C C . VAL A 1 156 ? 6.086 -48.375 12.664 1 94.69 156 VAL A C 1
ATOM 1272 O O . VAL A 1 156 ? 5.566 -47.25 12.547 1 94.69 156 VAL A O 1
ATOM 1275 N N . GLU A 1 157 ? 7.113 -48.656 11.953 1 91.38 157 GLU A N 1
ATOM 1276 C CA . GLU A 1 157 ? 7.852 -47.688 11.133 1 91.38 157 GLU A CA 1
ATOM 1277 C C . GLU A 1 157 ? 7.312 -47.656 9.703 1 91.38 157 GLU A C 1
ATOM 1279 O O . GLU A 1 157 ? 7.406 -46.656 9.016 1 91.38 157 GLU A O 1
ATOM 1284 N N . SER A 1 158 ? 6.723 -48.75 9.242 1 92.19 158 SER A N 1
ATOM 1285 C CA . SER A 1 158 ? 6.367 -48.938 7.84 1 92.19 158 SER A CA 1
ATOM 1286 C C . SER A 1 158 ? 5.184 -48.062 7.453 1 92.19 158 SER A C 1
ATOM 1288 O O . SER A 1 158 ? 4.258 -47.875 8.242 1 92.19 158 SER A O 1
ATOM 1290 N N . HIS A 1 159 ? 5.262 -47.438 6.352 1 92.94 159 HIS A N 1
ATOM 1291 C CA . HIS A 1 159 ? 4.191 -46.656 5.734 1 92.94 159 HIS A CA 1
ATOM 1292 C C . HIS A 1 159 ? 3.68 -47.344 4.469 1 92.94 159 HIS A C 1
ATOM 1294 O O . HIS A 1 159 ? 4.426 -48.062 3.795 1 92.94 159 HIS A O 1
ATOM 1300 N N . ASN A 1 160 ? 2.395 -47.188 4.133 1 90.44 160 ASN A N 1
ATOM 1301 C CA . ASN A 1 160 ? 1.854 -47.75 2.895 1 90.44 160 ASN A CA 1
ATOM 1302 C C . ASN A 1 160 ? 1.686 -46.656 1.831 1 90.44 160 ASN A C 1
ATOM 1304 O O . ASN A 1 160 ? 0.903 -46.812 0.893 1 90.44 160 ASN A O 1
ATOM 1308 N N . HIS A 1 161 ? 2.217 -45.562 1.993 1 86.69 161 HIS A N 1
ATOM 1309 C CA . HIS A 1 161 ? 2.188 -44.438 1.066 1 86.69 161 HIS A CA 1
ATOM 1310 C C . HIS A 1 161 ? 3.57 -43.812 0.913 1 86.69 161 HIS A C 1
ATOM 1312 O O . HIS A 1 161 ? 4.465 -44.062 1.722 1 86.69 161 HIS A O 1
ATOM 1318 N N . ASP A 1 162 ? 3.76 -43 -0.136 1 86.25 162 ASP A N 1
ATOM 1319 C CA . ASP A 1 162 ? 5.027 -42.312 -0.335 1 86.25 162 ASP A CA 1
ATOM 1320 C C . ASP A 1 162 ? 5.215 -41.219 0.697 1 86.25 162 ASP A C 1
ATOM 1322 O O . ASP A 1 162 ? 4.258 -40.5 1.05 1 86.25 162 ASP A O 1
ATOM 1326 N N . LEU A 1 163 ? 6.395 -41.219 1.207 1 87.5 163 LEU A N 1
ATOM 1327 C CA . LEU A 1 163 ? 6.715 -40.156 2.168 1 87.5 163 LEU A CA 1
ATOM 1328 C C . LEU A 1 163 ? 6.887 -38.812 1.467 1 87.5 163 LEU A C 1
ATOM 1330 O O . LEU A 1 163 ? 7.156 -38.75 0.264 1 87.5 163 LEU A O 1
ATOM 1334 N N . THR A 1 164 ? 6.59 -37.844 2.16 1 85.38 164 THR A N 1
ATOM 1335 C CA . THR A 1 164 ? 6.695 -36.5 1.594 1 85.38 164 THR A CA 1
ATOM 1336 C C . THR A 1 164 ? 8.156 -36.125 1.347 1 85.38 164 THR A C 1
ATOM 1338 O O . THR A 1 164 ? 8.977 -36.188 2.262 1 85.38 164 THR A O 1
ATOM 1341 N N . PRO A 1 165 ? 8.414 -35.75 0.123 1 85.44 165 PRO A N 1
ATOM 1342 C CA . PRO A 1 165 ? 9.781 -35.312 -0.155 1 85.44 165 PRO A CA 1
ATOM 1343 C C . PRO A 1 165 ? 10.203 -34.125 0.713 1 85.44 165 PRO A C 1
ATOM 1345 O O . PRO A 1 165 ? 9.375 -33.281 1.068 1 85.44 165 PRO A O 1
ATOM 1348 N N . PRO A 1 166 ? 11.477 -34.062 1.009 1 81.31 166 PRO A N 1
ATOM 1349 C CA . PRO A 1 166 ? 11.977 -33.031 1.896 1 81.31 166 PRO A CA 1
ATOM 1350 C C . PRO A 1 166 ? 11.695 -31.625 1.364 1 81.31 166 PRO A C 1
ATOM 1352 O O . PRO A 1 166 ? 11.547 -30.688 2.146 1 81.31 166 PRO A O 1
ATOM 1355 N N . GLN A 1 167 ? 11.562 -31.547 0.122 1 85.69 167 GLN A N 1
ATOM 1356 C CA . GLN A 1 167 ? 11.328 -30.234 -0.467 1 85.69 167 GLN A CA 1
ATOM 1357 C C . GLN A 1 167 ? 9.953 -29.703 -0.091 1 85.69 167 GLN A C 1
ATOM 1359 O O . GLN A 1 167 ? 9.719 -28.484 -0.131 1 85.69 167 GLN A O 1
ATOM 1364 N N . PHE A 1 168 ? 9.078 -30.641 0.323 1 88.62 168 PHE A N 1
ATOM 1365 C CA . PHE A 1 168 ? 7.715 -30.25 0.64 1 88.62 168 PHE A CA 1
ATOM 1366 C C . PHE A 1 168 ? 7.488 -30.25 2.146 1 88.62 168 PHE A C 1
ATOM 1368 O O . PHE A 1 168 ? 6.391 -29.938 2.613 1 88.62 168 PHE A O 1
ATOM 1375 N N . ALA A 1 169 ? 8.492 -30.516 2.922 1 81 169 ALA A N 1
ATOM 1376 C CA . ALA A 1 169 ? 8.344 -30.719 4.363 1 81 169 ALA A CA 1
ATOM 1377 C C . ALA A 1 169 ? 7.738 -29.484 5.023 1 81 169 ALA A C 1
ATOM 1379 O O . ALA A 1 169 ? 6.859 -29.594 5.879 1 81 169 ALA A O 1
ATOM 1380 N N . HIS A 1 170 ? 8.156 -28.312 4.59 1 83.69 170 HIS A N 1
ATOM 1381 C CA . HIS A 1 170 ? 7.715 -27.062 5.227 1 83.69 170 HIS A CA 1
ATOM 1382 C C . HIS A 1 170 ? 6.281 -26.734 4.836 1 83.69 170 HIS A C 1
ATOM 1384 O O . HIS A 1 170 ? 5.648 -25.875 5.461 1 83.69 170 HIS A O 1
ATOM 1390 N N . LEU A 1 171 ? 5.719 -27.406 3.887 1 88.5 171 LEU A N 1
ATOM 1391 C CA . LEU A 1 171 ? 4.383 -27.094 3.393 1 88.5 171 LEU A CA 1
ATOM 1392 C C . LEU A 1 171 ? 3.336 -27.984 4.059 1 88.5 171 LEU A C 1
ATOM 1394 O O . LEU A 1 171 ? 2.137 -27.719 3.965 1 88.5 171 LEU A O 1
ATOM 1398 N N . VAL A 1 172 ? 3.797 -29 4.723 1 82.12 172 VAL A N 1
ATOM 1399 C CA . VAL A 1 172 ? 2.885 -29.922 5.41 1 82.12 172 VAL A CA 1
ATOM 1400 C C . VAL A 1 172 ? 2.146 -29.172 6.516 1 82.12 172 VAL A C 1
ATOM 1402 O O . VAL A 1 172 ? 2.762 -28.453 7.312 1 82.12 172 VAL A O 1
ATOM 1405 N N . PRO A 1 173 ? 0.874 -29.234 6.559 1 77.06 173 PRO A N 1
ATOM 1406 C CA . PRO A 1 173 ? 0.072 -28.453 7.504 1 77.06 173 PRO A CA 1
ATOM 1407 C C . PRO A 1 173 ? 0.529 -28.625 8.953 1 77.06 173 PRO A C 1
ATOM 1409 O O . PRO A 1 173 ? 0.502 -27.672 9.727 1 77.06 173 PRO A O 1
ATOM 1412 N N . ALA A 1 174 ? 0.938 -29.734 9.297 1 71.75 174 ALA A N 1
ATOM 1413 C CA . ALA A 1 174 ? 1.358 -30.016 10.672 1 71.75 174 ALA A CA 1
ATOM 1414 C C . ALA A 1 174 ? 2.619 -29.219 11.023 1 71.75 174 ALA A C 1
ATOM 1416 O O . ALA A 1 174 ? 2.867 -28.922 12.195 1 71.75 174 ALA A O 1
ATOM 1417 N N . ASN A 1 175 ? 3.42 -28.984 9.984 1 75.06 175 ASN A N 1
ATOM 1418 C CA . ASN A 1 175 ? 4.672 -28.266 10.195 1 75.06 175 ASN A CA 1
ATOM 1419 C C . ASN A 1 175 ? 4.484 -26.75 10.086 1 75.06 175 ASN A C 1
ATOM 1421 O O . ASN A 1 175 ? 5.414 -25.984 10.336 1 75.06 175 ASN A O 1
ATOM 1425 N N . ARG A 1 176 ? 3.293 -26.391 9.703 1 83.12 176 ARG A N 1
ATOM 1426 C CA . ARG A 1 176 ? 3.037 -24.969 9.492 1 83.12 176 ARG A CA 1
ATOM 1427 C C . ARG A 1 176 ? 2.465 -24.328 10.742 1 83.12 176 ARG A C 1
ATOM 1429 O O . ARG A 1 176 ? 1.5 -24.828 11.32 1 83.12 176 ARG A O 1
ATOM 1436 N N . ARG A 1 177 ? 3.193 -23.25 11.219 1 79.44 177 ARG A N 1
ATOM 1437 C CA . ARG A 1 177 ? 2.719 -22.547 12.398 1 79.44 177 ARG A CA 1
ATOM 1438 C C . ARG A 1 177 ? 3.135 -21.078 12.367 1 79.44 177 ARG A C 1
ATOM 1440 O O . ARG A 1 177 ? 4.285 -20.766 12.055 1 79.44 177 ARG A O 1
ATOM 1447 N N . LEU A 1 178 ? 2.119 -20.266 12.609 1 85.75 178 LEU A N 1
ATOM 1448 C CA . LEU A 1 178 ? 2.432 -18.859 12.805 1 85.75 178 LEU A CA 1
ATOM 1449 C C . LEU A 1 178 ? 2.852 -18.594 14.25 1 85.75 178 LEU A C 1
ATOM 1451 O O . LEU A 1 178 ? 2.09 -18.844 15.18 1 85.75 178 LEU A O 1
ATOM 1455 N N . THR A 1 179 ? 4.047 -18.172 14.453 1 85.5 179 THR A N 1
ATOM 1456 C CA . THR A 1 179 ? 4.52 -17.844 15.797 1 85.5 179 THR A CA 1
ATOM 1457 C C . THR A 1 179 ? 3.719 -16.703 16.406 1 85.5 179 THR A C 1
ATOM 1459 O O . THR A 1 179 ? 3.016 -15.984 15.68 1 85.5 179 THR A O 1
ATOM 1462 N N . VAL A 1 180 ? 3.773 -16.578 17.688 1 87.88 180 VAL A N 1
ATOM 1463 C CA . VAL A 1 180 ? 3.062 -15.508 18.391 1 87.88 180 VAL A CA 1
ATOM 1464 C C . VAL A 1 180 ? 3.576 -14.156 17.906 1 87.88 180 VAL A C 1
ATOM 1466 O O . VAL A 1 180 ? 2.789 -13.234 17.672 1 87.88 180 VAL A O 1
ATOM 1469 N N . THR A 1 181 ? 4.848 -14.109 17.75 1 86.88 181 THR A N 1
ATOM 1470 C CA . THR A 1 181 ? 5.461 -12.867 17.297 1 86.88 181 THR A CA 1
ATOM 1471 C C . THR A 1 181 ? 4.996 -12.523 15.891 1 86.88 181 THR A C 1
ATOM 1473 O O . THR A 1 181 ? 4.742 -11.359 15.578 1 86.88 181 THR A O 1
ATOM 1476 N N . ASP A 1 182 ? 4.824 -13.555 15.055 1 88.88 182 ASP A N 1
ATOM 1477 C CA . ASP A 1 182 ? 4.359 -13.336 13.688 1 88.88 182 ASP A CA 1
ATOM 1478 C C . ASP A 1 182 ? 2.916 -12.836 13.672 1 88.88 182 ASP A C 1
ATOM 1480 O O . ASP A 1 182 ? 2.578 -11.922 12.914 1 88.88 182 ASP A O 1
ATOM 1484 N N . ARG A 1 183 ? 2.215 -13.453 14.531 1 88.94 183 ARG A N 1
ATOM 1485 C CA . ARG A 1 183 ? 0.801 -13.094 14.594 1 88.94 183 ARG A CA 1
ATOM 1486 C C . ARG A 1 183 ? 0.623 -11.625 14.977 1 88.94 183 ARG A C 1
ATOM 1488 O O . ARG A 1 183 ? -0.17 -10.914 14.359 1 88.94 183 ARG A O 1
ATOM 1495 N N . VAL A 1 184 ? 1.37 -11.227 15.93 1 88.31 184 VAL A N 1
ATOM 1496 C CA . VAL A 1 184 ? 1.289 -9.852 16.406 1 88.31 184 VAL A CA 1
ATOM 1497 C C . VAL A 1 184 ? 1.791 -8.898 15.328 1 88.31 184 VAL A C 1
ATOM 1499 O O . VAL A 1 184 ? 1.179 -7.859 15.078 1 88.31 184 VAL A O 1
ATOM 1502 N N . GLN A 1 185 ? 2.83 -9.289 14.719 1 90 185 GLN A N 1
ATOM 1503 C CA . GLN A 1 185 ? 3.412 -8.438 13.688 1 90 185 GLN A CA 1
ATOM 1504 C C . GLN A 1 185 ? 2.471 -8.305 12.492 1 90 185 GLN A C 1
ATOM 1506 O O . GLN A 1 185 ? 2.285 -7.207 11.961 1 90 185 GLN A O 1
ATOM 1511 N N . VAL A 1 186 ? 1.896 -9.398 12.086 1 89.88 186 VAL A N 1
ATOM 1512 C CA . VAL A 1 186 ? 0.996 -9.414 10.938 1 89.88 186 VAL A CA 1
ATOM 1513 C C . VAL A 1 186 ? -0.233 -8.555 11.234 1 89.88 186 VAL A C 1
ATOM 1515 O O . VAL A 1 186 ? -0.664 -7.77 10.391 1 89.88 186 VAL A O 1
ATOM 1518 N N . LYS A 1 187 ? -0.721 -8.68 12.383 1 86.75 187 LYS A N 1
ATOM 1519 C CA . LYS A 1 187 ? -1.89 -7.906 12.797 1 86.75 187 LYS A CA 1
ATOM 1520 C C . LYS A 1 187 ? -1.59 -6.41 12.789 1 86.75 187 LYS A C 1
ATOM 1522 O O . LYS A 1 187 ? -2.381 -5.613 12.281 1 86.75 187 LYS A O 1
ATOM 1527 N N . ASN A 1 188 ? -0.494 -6.082 13.352 1 87.19 188 ASN A N 1
ATOM 1528 C CA . ASN A 1 188 ? -0.133 -4.672 13.453 1 87.19 188 ASN A CA 1
ATOM 1529 C C . ASN A 1 188 ? 0.117 -4.055 12.078 1 87.19 188 ASN A C 1
ATOM 1531 O O . ASN A 1 188 ? -0.321 -2.936 11.812 1 87.19 188 ASN A O 1
ATOM 1535 N N . LEU A 1 189 ? 0.822 -4.793 11.242 1 88.69 189 LEU A N 1
ATOM 1536 C CA . LEU A 1 189 ? 1.085 -4.289 9.898 1 88.69 189 LEU A CA 1
ATOM 1537 C C . LEU A 1 189 ? -0.214 -4.109 9.125 1 88.69 189 LEU A C 1
ATOM 1539 O O . LEU A 1 189 ? -0.398 -3.104 8.43 1 88.69 189 LEU A O 1
ATOM 1543 N N . HIS A 1 190 ? -1.052 -5.012 9.289 1 83.75 190 HIS A N 1
ATOM 1544 C CA . HIS A 1 190 ? -2.338 -4.941 8.609 1 83.75 190 HIS A CA 1
ATOM 1545 C C . HIS A 1 190 ? -3.176 -3.777 9.125 1 83.75 190 HIS A C 1
ATOM 1547 O O . HIS A 1 190 ? -3.859 -3.105 8.352 1 83.75 190 HIS A O 1
ATOM 1553 N N . ASN A 1 191 ? -3.104 -3.557 10.344 1 80.44 191 ASN A N 1
ATOM 1554 C CA . ASN A 1 191 ? -3.85 -2.467 10.961 1 80.44 191 ASN A CA 1
ATOM 1555 C C . ASN A 1 191 ? -3.398 -1.107 10.43 1 80.44 191 ASN A C 1
ATOM 1557 O O . ASN A 1 191 ? -4.184 -0.158 10.398 1 80.44 191 ASN A O 1
ATOM 1561 N N . PHE A 1 192 ? -2.205 -1.067 10.062 1 82.31 192 PHE A N 1
ATOM 1562 C CA . PHE A 1 192 ? -1.691 0.208 9.578 1 82.31 192 PHE A CA 1
ATOM 1563 C C . PHE A 1 192 ? -1.783 0.288 8.055 1 82.31 192 PHE A C 1
ATOM 1565 O O . PHE A 1 192 ? -1.12 1.119 7.434 1 82.31 192 PHE A O 1
ATOM 1572 N N . GLY A 1 193 ? -2.516 -0.633 7.488 1 77.81 193 GLY A N 1
ATOM 1573 C CA . GLY A 1 193 ? -2.904 -0.498 6.094 1 77.81 193 GLY A CA 1
ATOM 1574 C C . GLY A 1 193 ? -1.957 -1.201 5.141 1 77.81 193 GLY A C 1
ATOM 1575 O O . GLY A 1 193 ? -2.041 -1.015 3.926 1 77.81 193 GLY A O 1
ATOM 1576 N N . VAL A 1 194 ? -1.043 -1.971 5.656 1 82.81 194 VAL A N 1
ATOM 1577 C CA . VAL A 1 194 ? -0.136 -2.701 4.777 1 82.81 194 VAL A CA 1
ATOM 1578 C C . VAL A 1 194 ? -0.875 -3.867 4.125 1 82.81 194 VAL A C 1
ATOM 1580 O O . VAL A 1 194 ? -1.603 -4.602 4.797 1 82.81 194 VAL A O 1
ATOM 1583 N N . LYS A 1 195 ? -0.706 -3.975 2.854 1 79.56 195 LYS A N 1
ATOM 1584 C CA . LYS A 1 195 ? -1.384 -5.031 2.107 1 79.56 195 LYS A CA 1
ATOM 1585 C C . LYS A 1 195 ? -0.804 -6.402 2.445 1 79.56 195 LYS A C 1
ATOM 1587 O O . LYS A 1 195 ? 0.389 -6.523 2.732 1 79.56 195 LYS A O 1
ATOM 1592 N N . SER A 1 196 ? -1.676 -7.387 2.352 1 79.12 196 SER A N 1
ATOM 1593 C CA . SER A 1 196 ? -1.311 -8.75 2.738 1 79.12 196 SER A CA 1
ATOM 1594 C C . SER A 1 196 ? -0.146 -9.266 1.903 1 79.12 196 SER A C 1
ATOM 1596 O O . SER A 1 196 ? 0.724 -9.977 2.414 1 79.12 196 SER A O 1
ATOM 1598 N N . CYS A 1 197 ? -0.111 -8.938 0.647 1 77.69 197 CYS A N 1
ATOM 1599 C CA . CYS A 1 197 ? 0.95 -9.43 -0.223 1 77.69 197 CYS A CA 1
ATOM 1600 C C . CYS A 1 197 ? 2.311 -8.914 0.229 1 77.69 197 CYS A C 1
ATOM 1602 O O . CYS A 1 197 ? 3.309 -9.633 0.151 1 77.69 197 CYS A O 1
ATOM 1604 N N . HIS A 1 198 ? 2.342 -7.652 0.743 1 83.12 198 HIS A N 1
ATOM 1605 C CA . HIS A 1 198 ? 3.594 -7.078 1.223 1 83.12 198 HIS A CA 1
ATOM 1606 C C . HIS A 1 198 ? 3.994 -7.676 2.568 1 83.12 198 HIS A C 1
ATOM 1608 O O . HIS A 1 198 ? 5.184 -7.867 2.838 1 83.12 198 HIS A O 1
ATOM 1614 N N . ILE A 1 199 ? 2.941 -7.945 3.326 1 87.25 199 ILE A N 1
ATOM 1615 C CA . ILE A 1 199 ? 3.201 -8.508 4.645 1 87.25 199 ILE A CA 1
ATOM 1616 C C . ILE A 1 199 ? 3.826 -9.898 4.496 1 87.25 199 ILE A C 1
ATOM 1618 O O . ILE A 1 199 ? 4.805 -10.219 5.18 1 87.25 199 ILE A O 1
ATOM 1622 N N . ILE A 1 200 ? 3.322 -10.68 3.574 1 85.44 200 ILE A N 1
ATOM 1623 C CA . ILE A 1 200 ? 3.793 -12.047 3.373 1 85.44 200 ILE A CA 1
ATOM 1624 C C . ILE A 1 200 ? 5.258 -12.031 2.941 1 85.44 200 ILE A C 1
ATOM 1626 O O . ILE A 1 200 ? 6.086 -12.758 3.5 1 85.44 200 ILE A O 1
ATOM 1630 N N . GLY A 1 201 ? 5.508 -11.18 1.957 1 84.69 201 GLY A N 1
ATOM 1631 C CA . GLY A 1 201 ? 6.887 -11.078 1.5 1 84.69 201 GLY A CA 1
ATOM 1632 C C . GLY A 1 201 ? 7.84 -10.586 2.572 1 84.69 201 GLY A C 1
ATOM 1633 O O . GLY A 1 201 ? 8.945 -11.109 2.719 1 84.69 201 GLY A O 1
ATOM 1634 N N . TYR A 1 202 ? 7.383 -9.664 3.357 1 89.25 202 TYR A N 1
ATOM 1635 C CA . TYR A 1 202 ? 8.203 -9.062 4.402 1 89.25 202 TYR A CA 1
ATOM 1636 C C . TYR A 1 202 ? 8.477 -10.055 5.52 1 89.25 202 TYR A C 1
ATOM 1638 O O . TYR A 1 202 ? 9.617 -10.195 5.973 1 89.25 202 TYR A O 1
ATOM 1646 N N . VAL A 1 203 ? 7.469 -10.789 6.004 1 88.38 203 VAL A N 1
ATOM 1647 C CA . VAL A 1 203 ? 7.625 -11.742 7.098 1 88.38 203 VAL A CA 1
ATOM 1648 C C . VAL A 1 203 ? 8.461 -12.938 6.633 1 88.38 203 VAL A C 1
ATOM 1650 O O . VAL A 1 203 ? 9.297 -13.445 7.383 1 88.38 203 VAL A O 1
ATOM 1653 N N . ALA A 1 204 ? 8.203 -13.391 5.387 1 88.75 204 ALA A N 1
ATOM 1654 C CA . ALA A 1 204 ? 9 -14.484 4.836 1 88.75 204 ALA A CA 1
ATOM 1655 C C . ALA A 1 204 ? 10.469 -14.094 4.742 1 88.75 204 ALA A C 1
ATOM 1657 O O . ALA A 1 204 ? 11.359 -14.898 5.047 1 88.75 204 ALA A O 1
ATOM 1658 N N . PHE A 1 205 ? 10.719 -12.852 4.375 1 87.94 205 PHE A N 1
ATOM 1659 C CA . PHE A 1 205 ? 12.086 -12.344 4.266 1 87.94 205 PHE A CA 1
ATOM 1660 C C . PHE A 1 205 ? 12.766 -12.312 5.629 1 87.94 205 PHE A C 1
ATOM 1662 O O . PHE A 1 205 ? 13.922 -12.711 5.762 1 87.94 205 PHE A O 1
ATOM 1669 N N . GLN A 1 206 ? 12.055 -11.867 6.629 1 87.31 206 GLN A N 1
ATOM 1670 C CA . GLN A 1 206 ? 12.602 -11.789 7.977 1 87.31 206 GLN A CA 1
ATOM 1671 C C . GLN A 1 206 ? 13.008 -13.172 8.484 1 87.31 206 GLN A C 1
ATOM 1673 O O . GLN A 1 206 ? 13.969 -13.297 9.25 1 87.31 206 GLN A O 1
ATOM 1678 N N . LYS A 1 207 ? 12.344 -14.234 7.969 1 89 207 LYS A N 1
ATOM 1679 C CA . LYS A 1 207 ? 12.602 -15.594 8.43 1 89 207 LYS A CA 1
ATOM 1680 C C . LYS A 1 207 ? 13.617 -16.297 7.531 1 89 207 LYS A C 1
ATOM 1682 O O . LYS A 1 207 ? 13.883 -17.484 7.703 1 89 207 LYS A O 1
ATOM 1687 N N . GLY A 1 208 ? 14.078 -15.688 6.559 1 86.12 208 GLY A N 1
ATOM 1688 C CA . GLY A 1 208 ? 15.117 -16.25 5.715 1 86.12 208 GLY A CA 1
ATOM 1689 C C . GLY A 1 208 ? 14.586 -16.859 4.43 1 86.12 208 GLY A C 1
ATOM 1690 O O . GLY A 1 208 ? 15.234 -17.703 3.822 1 86.12 208 GLY A O 1
ATOM 1691 N N . GLY A 1 209 ? 13.375 -16.594 4.082 1 87.62 209 GLY A N 1
ATOM 1692 C CA . GLY A 1 209 ? 12.797 -17.109 2.852 1 87.62 209 GLY A CA 1
ATOM 1693 C C . GLY A 1 209 ? 11.5 -17.859 3.072 1 87.62 209 GLY A C 1
ATOM 1694 O O . GLY A 1 209 ? 11.133 -18.156 4.211 1 87.62 209 GLY A O 1
ATOM 1695 N N . TYR A 1 210 ? 10.828 -18.188 2.002 1 87.25 210 TYR A N 1
ATOM 1696 C CA . TYR A 1 210 ? 9.531 -18.828 2.074 1 87.25 210 TYR A CA 1
ATOM 1697 C C . TYR A 1 210 ? 9.648 -20.234 2.67 1 87.25 210 TYR A C 1
ATOM 1699 O O . TYR A 1 210 ? 8.727 -20.719 3.34 1 87.25 210 TYR A O 1
ATOM 1707 N N . HIS A 1 211 ? 10.805 -20.844 2.5 1 86.69 211 HIS A N 1
ATOM 1708 C CA . HIS A 1 211 ? 11.023 -22.203 2.994 1 86.69 211 HIS A CA 1
ATOM 1709 C C . HIS A 1 211 ? 11.094 -22.219 4.52 1 86.69 211 HIS A C 1
ATOM 1711 O O . HIS A 1 211 ? 10.781 -23.25 5.141 1 86.69 211 HIS A O 1
ATOM 1717 N N . HIS A 1 212 ? 11.406 -21.109 5.051 1 84.94 212 HIS A N 1
ATOM 1718 C CA . HIS A 1 212 ? 11.602 -21.047 6.496 1 84.94 212 HIS A CA 1
ATOM 1719 C C . HIS A 1 212 ? 10.477 -20.266 7.168 1 84.94 212 HIS A C 1
ATOM 1721 O O . HIS A 1 212 ? 10.492 -20.078 8.391 1 84.94 212 HIS A O 1
ATOM 1727 N N . ALA A 1 213 ? 9.555 -19.75 6.469 1 85.62 213 ALA A N 1
ATOM 1728 C CA . ALA A 1 213 ? 8.523 -18.875 7.008 1 85.62 213 ALA A CA 1
ATOM 1729 C C . ALA A 1 213 ? 7.59 -19.641 7.953 1 85.62 213 ALA A C 1
ATOM 1731 O O . ALA A 1 213 ? 7.18 -19.109 8.984 1 85.62 213 ALA A O 1
ATOM 1732 N N . GLY A 1 214 ? 7.348 -20.969 7.684 1 83.62 214 GLY A N 1
ATOM 1733 C CA . GLY A 1 214 ? 6.477 -21.781 8.508 1 83.62 214 GLY A CA 1
ATOM 1734 C C . GLY A 1 214 ? 5.004 -21.547 8.242 1 83.62 214 GLY A C 1
ATOM 1735 O O . GLY A 1 214 ? 4.152 -21.922 9.055 1 83.62 214 GLY A O 1
ATOM 1736 N N . PHE A 1 215 ? 4.703 -20.766 7.223 1 88.69 215 PHE A N 1
ATOM 1737 C CA . PHE A 1 215 ? 3.311 -20.516 6.859 1 88.69 215 PHE A CA 1
ATOM 1738 C C . PHE A 1 215 ? 3.18 -20.266 5.363 1 88.69 215 PHE A C 1
ATOM 1740 O O . PHE A 1 215 ? 4.164 -19.953 4.695 1 88.69 215 PHE A O 1
ATOM 1747 N N . THR A 1 216 ? 2.061 -20.484 4.863 1 88.25 216 THR A N 1
ATOM 1748 C CA . THR A 1 216 ? 1.755 -20.156 3.475 1 88.25 216 THR A CA 1
ATOM 1749 C C . THR A 1 216 ? 0.93 -18.875 3.387 1 88.25 216 THR A C 1
ATOM 1751 O O . THR A 1 216 ? 0.486 -18.359 4.41 1 88.25 216 THR A O 1
ATOM 1754 N N . ARG A 1 217 ? 0.792 -18.391 2.201 1 85.56 217 ARG A N 1
ATOM 1755 C CA . ARG A 1 217 ? -0.028 -17.203 1.973 1 85.56 217 ARG A CA 1
ATOM 1756 C C . ARG A 1 217 ? -1.448 -17.422 2.486 1 85.56 217 ARG A C 1
ATOM 1758 O O . ARG A 1 217 ? -2.033 -16.516 3.094 1 85.56 217 ARG A O 1
ATOM 1765 N N . LYS A 1 218 ? -1.905 -18.547 2.244 1 86.56 218 LYS A N 1
ATOM 1766 C CA . LYS A 1 218 ? -3.264 -18.859 2.674 1 86.56 218 LYS A CA 1
ATOM 1767 C C . LYS A 1 218 ? -3.379 -18.844 4.195 1 86.56 218 LYS A C 1
ATOM 1769 O O . LYS A 1 218 ? -4.379 -18.375 4.742 1 86.56 218 LYS A O 1
ATOM 1774 N N . ASP A 1 219 ? -2.365 -19.375 4.836 1 87.75 219 ASP A N 1
ATOM 1775 C CA . ASP A 1 219 ? -2.361 -19.375 6.297 1 87.75 219 ASP A CA 1
ATOM 1776 C C . ASP A 1 219 ? -2.439 -17.953 6.844 1 87.75 219 ASP A C 1
ATOM 1778 O O . ASP A 1 219 ? -3.168 -17.688 7.801 1 87.75 219 ASP A O 1
ATOM 1782 N N . LEU A 1 220 ? -1.667 -17.125 6.258 1 86.19 220 LEU A N 1
ATOM 1783 C CA . LEU A 1 220 ? -1.648 -15.734 6.703 1 86.19 220 LEU A CA 1
ATOM 1784 C C . LEU A 1 220 ? -2.986 -15.062 6.43 1 86.19 220 LEU A C 1
ATOM 1786 O O . LEU A 1 220 ? -3.496 -14.32 7.27 1 86.19 220 LEU A O 1
ATOM 1790 N N . TYR A 1 221 ? -3.559 -15.297 5.301 1 83.62 221 TYR A N 1
ATOM 1791 C CA . TYR A 1 221 ? -4.859 -14.734 4.969 1 83.62 221 TYR A CA 1
ATOM 1792 C C . TYR A 1 221 ? -5.934 -15.227 5.938 1 83.62 221 TYR A C 1
ATOM 1794 O O . TYR A 1 221 ? -6.777 -14.445 6.383 1 83.62 221 TYR A O 1
ATOM 1802 N N . ASN A 1 222 ? -5.801 -16.484 6.223 1 84.44 222 ASN A N 1
ATOM 1803 C CA . ASN A 1 222 ? -6.75 -17.047 7.18 1 84.44 222 ASN A CA 1
ATOM 1804 C C . ASN A 1 222 ? -6.617 -16.391 8.555 1 84.44 222 ASN A C 1
ATOM 1806 O O . ASN A 1 222 ? -7.621 -16.156 9.227 1 84.44 222 ASN A O 1
ATOM 1810 N N . HIS A 1 223 ? -5.441 -16.234 8.867 1 86.75 223 HIS A N 1
ATOM 1811 C CA . HIS A 1 223 ? -5.207 -15.594 10.156 1 86.75 223 HIS A CA 1
ATOM 1812 C C . HIS A 1 223 ? -5.781 -14.18 10.188 1 86.75 223 HIS A C 1
ATOM 1814 O O . HIS A 1 223 ? -6.418 -13.781 11.164 1 86.75 223 HIS A O 1
ATOM 1820 N N . ILE A 1 224 ? -5.547 -13.406 9.188 1 83.19 224 ILE A N 1
ATOM 1821 C CA . ILE A 1 224 ? -6.043 -12.039 9.094 1 83.19 224 ILE A CA 1
ATOM 1822 C C . ILE A 1 224 ? -7.57 -12.047 9.094 1 83.19 224 ILE A C 1
ATOM 1824 O O . ILE A 1 224 ? -8.203 -11.227 9.773 1 83.19 224 ILE A O 1
ATOM 1828 N N . ASP A 1 225 ? -8.07 -12.992 8.383 1 81.94 225 ASP A N 1
ATOM 1829 C CA . ASP A 1 225 ? -9.523 -13.086 8.297 1 81.94 225 ASP A CA 1
ATOM 1830 C C . ASP A 1 225 ? -10.133 -13.461 9.648 1 81.94 225 ASP A C 1
ATOM 1832 O O . ASP A 1 225 ? -11.195 -12.953 10.016 1 81.94 225 ASP A O 1
ATOM 1836 N N . ARG A 1 226 ? -9.492 -14.367 10.281 1 82.81 226 ARG A N 1
ATOM 1837 C CA . ARG A 1 226 ? -9.953 -14.75 11.609 1 82.81 226 ARG A CA 1
ATOM 1838 C C . ARG A 1 226 ? -9.93 -13.555 12.562 1 82.81 226 ARG A C 1
ATOM 1840 O O . ARG A 1 226 ? -10.859 -13.367 13.352 1 82.81 226 ARG A O 1
ATOM 1847 N N . TYR A 1 227 ? -8.922 -12.836 12.469 1 81.12 227 TYR A N 1
ATOM 1848 C CA . TYR A 1 227 ? -8.789 -11.641 13.305 1 81.12 227 TYR A CA 1
ATOM 1849 C C . TYR A 1 227 ? -9.883 -10.633 12.984 1 81.12 227 TYR A C 1
ATOM 1851 O O . TYR A 1 227 ? -10.461 -10.031 13.891 1 81.12 227 TYR A O 1
ATOM 1859 N N . ARG A 1 228 ? -10.172 -10.461 11.75 1 77.12 228 ARG A N 1
ATOM 1860 C CA . ARG A 1 228 ? -11.203 -9.523 11.312 1 77.12 228 ARG A CA 1
ATOM 1861 C C . ARG A 1 228 ? -12.586 -9.969 11.789 1 77.12 228 ARG A C 1
ATOM 1863 O O . ARG A 1 228 ? -13.383 -9.156 12.25 1 77.12 228 ARG A O 1
ATOM 1870 N N . ARG A 1 229 ? -12.789 -11.258 11.664 1 79.5 229 ARG A N 1
ATOM 1871 C CA . ARG A 1 229 ? -14.078 -11.812 12.062 1 79.5 229 ARG A CA 1
ATOM 1872 C C . ARG A 1 229 ? -14.258 -11.727 13.578 1 79.5 229 ARG A C 1
ATOM 1874 O O . ARG A 1 229 ? -15.375 -11.5 14.062 1 79.5 229 ARG A O 1
ATOM 1881 N N . ALA A 1 230 ? -13.172 -11.922 14.211 1 79.25 230 ALA A N 1
ATOM 1882 C CA . ALA A 1 230 ? -13.234 -11.859 15.672 1 79.25 230 ALA A CA 1
ATOM 1883 C C . ALA A 1 230 ? -13.633 -10.469 16.141 1 79.25 230 ALA A C 1
ATOM 1885 O O . ALA A 1 230 ? -14.336 -10.32 17.141 1 79.25 230 ALA A O 1
ATOM 1886 N N . LYS A 1 231 ? -13.258 -9.469 15.422 1 75.31 231 LYS A N 1
ATOM 1887 C CA . LYS A 1 231 ? -13.594 -8.094 15.766 1 75.31 231 LYS A CA 1
ATOM 1888 C C . LYS A 1 231 ? -15.094 -7.832 15.602 1 75.31 231 LYS A C 1
ATOM 1890 O O . LYS A 1 231 ? -15.664 -6.992 16.297 1 75.31 231 LYS A O 1
ATOM 1895 N N . VAL A 1 232 ? -15.75 -8.633 14.68 1 77 232 VAL A N 1
ATOM 1896 C CA . VAL A 1 232 ? -17.141 -8.375 14.344 1 77 232 VAL A CA 1
ATOM 1897 C C . VAL A 1 232 ? -18.016 -9.547 14.797 1 77 232 VAL A C 1
ATOM 1899 O O . VAL A 1 232 ? -19.062 -9.82 14.203 1 77 232 VAL A O 1
ATOM 1902 N N . LYS A 1 233 ? -17.531 -10.281 15.734 1 74.5 233 LYS A N 1
ATOM 1903 C CA . LYS A 1 233 ? -18.234 -11.477 16.188 1 74.5 233 LYS A CA 1
ATOM 1904 C C . LYS A 1 233 ? -19.703 -11.188 16.484 1 74.5 233 LYS A C 1
ATOM 1906 O O . LYS A 1 233 ? -20.578 -11.938 16.078 1 74.5 233 LYS A O 1
ATOM 1911 N N . ASN A 1 234 ? -19.906 -10.086 17.172 1 72.44 234 ASN A N 1
ATOM 1912 C CA . ASN A 1 234 ? -21.266 -9.727 17.562 1 72.44 234 ASN A CA 1
ATOM 1913 C C . ASN A 1 234 ? -21.906 -8.773 16.562 1 72.44 234 ASN A C 1
ATOM 1915 O O . ASN A 1 234 ? -22.891 -8.109 16.875 1 72.44 234 ASN A O 1
ATOM 1919 N N . GLY A 1 235 ? -21.344 -8.641 15.453 1 83.44 235 GLY A N 1
ATOM 1920 C CA . GLY A 1 235 ? -21.844 -7.723 14.438 1 83.44 235 GLY A CA 1
ATOM 1921 C C . GLY A 1 235 ? -20.969 -6.492 14.266 1 83.44 235 GLY A C 1
ATOM 1922 O O . GLY A 1 235 ? -20.422 -5.969 15.242 1 83.44 235 GLY A O 1
ATOM 1923 N N . ASP A 1 236 ? -20.906 -6.102 13.133 1 86.88 236 ASP A N 1
ATOM 1924 C CA . ASP A 1 236 ? -20.062 -4.961 12.797 1 86.88 236 ASP A CA 1
ATOM 1925 C C . ASP A 1 236 ? -20.641 -3.666 13.375 1 86.88 236 ASP A C 1
ATOM 1927 O O . ASP A 1 236 ? -19.906 -2.844 13.922 1 86.88 236 ASP A O 1
ATOM 1931 N N . ALA A 1 237 ? -21.922 -3.484 13.32 1 87.44 237 ALA A N 1
ATOM 1932 C CA . ALA A 1 237 ? -22.594 -2.297 13.852 1 87.44 237 ALA A CA 1
ATOM 1933 C C . ALA A 1 237 ? -22.438 -2.213 15.367 1 87.44 237 ALA A C 1
ATOM 1935 O O . ALA A 1 237 ? -22.156 -1.143 15.914 1 87.44 237 ALA A O 1
ATOM 1936 N N . ASN A 1 238 ? -22.562 -3.354 15.984 1 89.19 238 ASN A N 1
ATOM 1937 C CA . ASN A 1 238 ? -22.406 -3.389 17.438 1 89.19 238 ASN A CA 1
ATOM 1938 C C . ASN A 1 238 ? -20.984 -3.064 17.844 1 89.19 238 ASN A C 1
ATOM 1940 O O . ASN A 1 238 ? -20.75 -2.404 18.875 1 89.19 238 ASN A O 1
ATOM 1944 N N . ALA A 1 239 ? -20.141 -3.58 17.094 1 89.94 239 ALA A N 1
ATOM 1945 C CA . ALA A 1 239 ? -18.734 -3.293 17.391 1 89.94 239 ALA A CA 1
ATOM 1946 C C . ALA A 1 239 ? -18.438 -1.801 17.266 1 89.94 239 ALA A C 1
ATOM 1948 O O . ALA A 1 239 ? -17.703 -1.236 18.078 1 89.94 239 ALA A O 1
ATOM 1949 N N . ALA A 1 240 ? -19 -1.178 16.281 1 90.12 240 ALA A N 1
ATOM 1950 C CA . ALA A 1 240 ? -18.812 0.257 16.062 1 90.12 240 ALA A CA 1
ATOM 1951 C C . ALA A 1 240 ? -19.422 1.058 17.219 1 90.12 240 ALA A C 1
ATOM 1953 O O . ALA A 1 240 ? -18.812 2.01 17.703 1 90.12 240 ALA A O 1
ATOM 1954 N N . ILE A 1 241 ? -20.562 0.646 17.625 1 91.81 241 ILE A N 1
ATOM 1955 C CA . ILE A 1 241 ? -21.25 1.341 18.703 1 91.81 241 ILE A CA 1
ATOM 1956 C C . ILE A 1 241 ? -20.469 1.176 20 1 91.81 241 ILE A C 1
ATOM 1958 O O . ILE A 1 241 ? -20.297 2.135 20.766 1 91.81 241 ILE A O 1
ATOM 1962 N N . ASN A 1 242 ? -19.984 -0.01 20.234 1 90.5 242 ASN A N 1
ATOM 1963 C CA . ASN A 1 242 ? -19.172 -0.249 21.422 1 90.5 242 ASN A CA 1
ATOM 1964 C C . ASN A 1 242 ? -17.906 0.595 21.406 1 90.5 242 ASN A C 1
ATOM 1966 O O . ASN A 1 242 ? -17.438 1.041 22.453 1 90.5 242 ASN A O 1
ATOM 1970 N N . TYR A 1 243 ? -17.422 0.687 20.281 1 90.88 243 TYR A N 1
ATOM 1971 C CA . TYR A 1 243 ? -16.25 1.533 20.125 1 90.88 243 TYR A CA 1
ATOM 1972 C C . TYR A 1 243 ? -16.562 2.979 20.5 1 90.88 243 TYR A C 1
ATOM 1974 O O . TYR A 1 243 ? -15.781 3.635 21.188 1 90.88 243 TYR A O 1
ATOM 1982 N N . LEU A 1 244 ? -17.672 3.545 20.094 1 93.12 244 LEU A N 1
ATOM 1983 C CA . LEU A 1 244 ? -18.094 4.906 20.406 1 93.12 244 LEU A CA 1
ATOM 1984 C C . LEU A 1 244 ? -18.312 5.078 21.906 1 93.12 244 LEU A C 1
ATOM 1986 O O . LEU A 1 244 ? -17.906 6.094 22.484 1 93.12 244 LEU A O 1
ATOM 1990 N N . ILE A 1 245 ? -18.859 4.035 22.391 1 92.12 245 ILE A N 1
ATOM 1991 C CA . ILE A 1 245 ? -19.109 4.062 23.828 1 92.12 245 ILE A CA 1
ATOM 1992 C C . ILE A 1 245 ? -17.797 4.066 24.594 1 92.12 245 ILE A C 1
ATOM 1994 O O . ILE A 1 245 ? -17.625 4.812 25.562 1 92.12 245 ILE A O 1
ATOM 1998 N N . GLY A 1 246 ? -16.938 3.248 24.125 1 91.69 246 GLY A N 1
ATOM 1999 C CA . GLY A 1 246 ? -15.609 3.219 24.734 1 91.69 246 GLY A CA 1
ATOM 2000 C C . GLY A 1 246 ? -14.883 4.547 24.641 1 91.69 246 GLY A C 1
ATOM 2001 O O . GLY A 1 246 ? -14.242 4.973 25.609 1 91.69 246 GLY A O 1
ATOM 2002 N N . LYS A 1 247 ? -14.977 5.215 23.547 1 92.94 247 LYS A N 1
ATOM 2003 C CA . LYS A 1 247 ? -14.352 6.52 23.359 1 92.94 247 LYS A CA 1
ATOM 2004 C C . LYS A 1 247 ? -15 7.574 24.25 1 92.94 247 LYS A C 1
ATOM 2006 O O . LYS A 1 247 ? -14.312 8.453 24.766 1 92.94 247 LYS A O 1
ATOM 2011 N N . SER A 1 248 ? -16.281 7.504 24.422 1 91.94 248 SER A N 1
ATOM 2012 C CA . SER A 1 248 ? -17.016 8.469 25.234 1 91.94 248 SER A CA 1
ATOM 2013 C C . SER A 1 248 ? -16.656 8.336 26.719 1 91.94 248 SER A C 1
ATOM 2015 O O . SER A 1 248 ? -16.688 9.32 27.453 1 91.94 248 SER A O 1
ATOM 2017 N N . ASN A 1 249 ? -16.266 7.172 27.078 1 91.81 249 ASN A N 1
ATOM 2018 C CA . ASN A 1 249 ? -15.859 6.945 28.469 1 91.81 249 ASN A CA 1
ATOM 2019 C C . ASN A 1 249 ? -14.484 7.547 28.766 1 91.81 249 ASN A C 1
ATOM 2021 O O . ASN A 1 249 ? -14.211 7.953 29.891 1 91.81 249 ASN A O 1
ATOM 2025 N N . ASN A 1 250 ? -13.648 7.598 27.812 1 90.12 250 ASN A N 1
ATOM 2026 C CA . ASN A 1 250 ? -12.289 8.086 27.984 1 90.12 250 ASN A CA 1
ATOM 2027 C C . ASN A 1 250 ? -12.18 9.578 27.719 1 90.12 250 ASN A C 1
ATOM 2029 O O . ASN A 1 250 ? -11.25 10.242 28.188 1 90.12 250 ASN A O 1
ATOM 2033 N N . ASP A 1 251 ? -12.984 10.031 26.797 1 92.06 251 ASP A N 1
ATOM 2034 C CA . ASP A 1 251 ? -13.016 11.43 26.375 1 92.06 251 ASP A CA 1
ATOM 2035 C C . ASP A 1 251 ? -14.367 12.07 26.703 1 92.06 251 ASP A C 1
ATOM 2037 O O . ASP A 1 251 ? -15.352 11.836 26.016 1 92.06 251 ASP A O 1
ATOM 2041 N N . LEU A 1 252 ? -14.359 12.945 27.719 1 90.88 252 LEU A N 1
ATOM 2042 C CA . LEU A 1 252 ? -15.594 13.555 28.203 1 90.88 252 LEU A CA 1
ATOM 2043 C C . LEU A 1 252 ? -16.219 14.438 27.141 1 90.88 252 LEU A C 1
ATOM 2045 O O . LEU A 1 252 ? -17.438 14.664 27.156 1 90.88 252 LEU A O 1
ATOM 2049 N N . LEU A 1 253 ? -15.469 14.891 26.234 1 94.38 253 LEU A N 1
ATOM 2050 C CA . LEU A 1 253 ? -15.992 15.797 25.219 1 94.38 253 LEU A CA 1
ATOM 2051 C C . LEU A 1 253 ? -16.375 15.031 23.953 1 94.38 253 LEU A C 1
ATOM 2053 O O . LEU A 1 253 ? -16.906 15.617 23 1 94.38 253 LEU A O 1
ATOM 2057 N N . PHE A 1 254 ? -16.188 13.758 24.016 1 96.06 254 PHE A N 1
ATOM 2058 C CA . PHE A 1 254 ? -16.484 12.938 22.859 1 96.06 254 PHE A CA 1
ATOM 2059 C C . PHE A 1 254 ? -17.984 12.93 22.562 1 96.06 254 PHE A C 1
ATOM 2061 O O . PHE A 1 254 ? -18.797 12.836 23.484 1 96.06 254 PHE A O 1
ATOM 2068 N N . PHE A 1 255 ? -18.312 13.094 21.297 1 97.19 255 PHE A N 1
ATOM 2069 C CA . PHE A 1 255 ? -19.719 13.07 20.875 1 97.19 255 PHE A CA 1
ATOM 2070 C C . PHE A 1 255 ? -19.953 11.945 19.875 1 97.19 255 PHE A C 1
ATOM 2072 O O . PHE A 1 255 ? -19.203 11.797 18.906 1 97.19 255 PHE A O 1
ATOM 2079 N N . GLY A 1 256 ? -20.938 11.102 20.141 1 95.38 256 GLY A N 1
ATOM 2080 C CA . GLY A 1 256 ? -21.391 10.055 19.234 1 95.38 256 GLY A CA 1
ATOM 2081 C C . GLY A 1 256 ? -22.891 9.898 19.188 1 95.38 256 GLY A C 1
ATOM 2082 O O . GLY A 1 256 ? -23.562 9.984 20.219 1 95.38 256 GLY A O 1
ATOM 2083 N N . LYS A 1 257 ? -23.422 9.844 17.984 1 96.25 257 LYS A N 1
ATOM 2084 C CA . LYS A 1 257 ? -24.859 9.656 17.797 1 96.25 257 LYS A CA 1
ATOM 2085 C C . LYS A 1 257 ? -25.125 8.672 16.656 1 96.25 257 LYS A C 1
ATOM 2087 O O . LYS A 1 257 ? -24.391 8.633 15.672 1 96.25 257 LYS A O 1
ATOM 2092 N N . TYR A 1 258 ? -26.078 7.781 16.875 1 94.75 258 TYR A N 1
ATOM 2093 C CA . TYR A 1 258 ? -26.438 6.805 15.852 1 94.75 258 TYR A CA 1
ATOM 2094 C C . TYR A 1 258 ? -27.938 6.559 15.828 1 94.75 258 TYR A C 1
ATOM 2096 O O . TYR A 1 258 ? -28.641 6.871 16.797 1 94.75 258 TYR A O 1
ATOM 2104 N N . THR A 1 259 ? -28.375 6.145 14.633 1 94.12 259 THR A N 1
ATOM 2105 C CA . THR A 1 259 ? -29.797 5.824 14.469 1 94.12 259 THR A CA 1
ATOM 2106 C C . THR A 1 259 ? -29.969 4.438 13.859 1 94.12 259 THR A C 1
ATOM 2108 O O . THR A 1 259 ? -29.047 3.904 13.242 1 94.12 259 THR A O 1
ATOM 2111 N N . PHE A 1 260 ? -31.172 3.834 14.148 1 92 260 PHE A N 1
ATOM 2112 C CA . PHE A 1 260 ? -31.516 2.531 13.586 1 92 260 PHE A CA 1
ATOM 2113 C C . PHE A 1 260 ? -32.781 2.629 12.719 1 92 260 PHE A C 1
ATOM 2115 O O . PHE A 1 260 ? -33.625 3.479 12.953 1 92 260 PHE A O 1
ATOM 2122 N N . THR A 1 261 ? -32.719 1.785 11.734 1 88.25 261 THR A N 1
ATOM 2123 C CA . THR A 1 261 ? -33.938 1.646 10.945 1 88.25 261 THR A CA 1
ATOM 2124 C C . THR A 1 261 ? -34.969 0.835 11.703 1 88.25 261 THR A C 1
ATOM 2126 O O . THR A 1 261 ? -34.688 0.285 12.766 1 88.25 261 THR A O 1
ATOM 2129 N N . SER A 1 262 ? -36.156 0.806 11.094 1 85.62 262 SER A N 1
ATOM 2130 C CA . SER A 1 262 ? -37.219 0.039 11.695 1 85.62 262 SER A CA 1
ATOM 2131 C C . SER A 1 262 ? -36.875 -1.439 11.805 1 85.62 262 SER A C 1
ATOM 2133 O O . SER A 1 262 ? -37.344 -2.129 12.711 1 85.62 262 SER A O 1
ATOM 2135 N N . ASP A 1 263 ? -35.969 -1.948 10.93 1 84.81 263 ASP A N 1
ATOM 2136 C CA . ASP A 1 263 ? -35.531 -3.344 10.922 1 84.81 263 ASP A CA 1
ATOM 2137 C C . ASP A 1 263 ? -34.312 -3.549 11.789 1 84.81 263 ASP A C 1
ATOM 2139 O O . ASP A 1 263 ? -33.594 -4.551 11.656 1 84.81 263 ASP A O 1
ATOM 2143 N N . GLU A 1 264 ? -34 -2.598 12.672 1 82.94 264 GLU 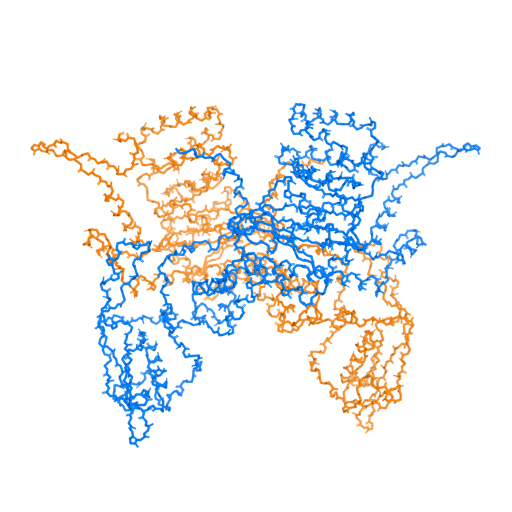A N 1
ATOM 2144 C CA . GLU A 1 264 ? -32.906 -2.676 13.641 1 82.94 264 GLU A CA 1
ATOM 2145 C C . GLU A 1 264 ? -31.562 -2.736 12.938 1 82.94 264 GLU A C 1
ATOM 2147 O O . GLU A 1 264 ? -30.672 -3.496 13.344 1 82.94 264 GLU A O 1
ATOM 2152 N N . ARG A 1 265 ? -31.484 -2.176 11.781 1 85.88 265 ARG A N 1
ATOM 2153 C CA . ARG A 1 265 ? -30.203 -2.021 11.078 1 85.88 265 ARG A CA 1
ATOM 2154 C C . ARG A 1 265 ? -29.625 -0.625 11.297 1 85.88 265 ARG A C 1
ATOM 2156 O O . ARG A 1 265 ? -30.375 0.352 11.391 1 85.88 265 ARG A O 1
ATOM 2163 N N . LEU A 1 266 ? -28.359 -0.64 11.438 1 88.25 266 LEU A N 1
ATOM 2164 C CA . LEU A 1 266 ? -27.703 0.643 11.648 1 88.25 266 LEU A CA 1
ATOM 2165 C C . LEU A 1 266 ? -27.906 1.562 10.445 1 88.25 266 LEU A C 1
ATOM 2167 O O . LEU A 1 266 ? -27.562 1.199 9.312 1 88.25 266 LEU A O 1
ATOM 2171 N N . GLU A 1 267 ? -28.5 2.668 10.672 1 90.5 267 GLU A N 1
ATOM 2172 C CA . GLU A 1 267 ? -28.812 3.621 9.609 1 90.5 267 GLU A CA 1
ATOM 2173 C C . GLU A 1 267 ? -27.719 4.672 9.477 1 90.5 267 GLU A C 1
ATOM 2175 O O . GLU A 1 267 ? -26.969 4.68 8.492 1 90.5 267 GLU A O 1
ATOM 2180 N N . HIS A 1 268 ? -27.609 5.566 10.531 1 92.69 268 HIS A N 1
ATOM 2181 C CA . HIS A 1 268 ? -26.625 6.637 10.531 1 92.69 268 HIS A CA 1
ATOM 2182 C C . HIS A 1 268 ? -25.75 6.582 11.789 1 92.69 268 HIS A C 1
ATOM 2184 O O . HIS A 1 268 ? -26.219 6.164 12.852 1 92.69 268 HIS A O 1
ATOM 2190 N N . ILE A 1 269 ? -24.516 6.887 11.57 1 93.62 269 ILE A N 1
ATOM 2191 C CA . ILE A 1 269 ? -23.609 7.031 12.695 1 93.62 269 ILE A CA 1
ATOM 2192 C C . ILE A 1 269 ? -22.75 8.281 12.5 1 93.62 269 ILE A C 1
ATOM 2194 O O . ILE A 1 269 ? -22.297 8.57 11.391 1 93.62 269 ILE A O 1
ATOM 2198 N N . PHE A 1 270 ? -22.672 9.141 13.516 1 96.19 270 PHE A N 1
ATOM 2199 C CA . PHE A 1 270 ? -21.828 10.328 13.531 1 96.19 270 PHE A CA 1
ATOM 2200 C C . PHE A 1 270 ? -20.969 10.375 14.789 1 96.19 270 PHE A C 1
ATOM 2202 O O . PHE A 1 270 ? -21.422 9.992 15.867 1 96.19 270 PHE A O 1
ATOM 2209 N N . TRP A 1 271 ? -19.719 10.766 14.625 1 96.38 271 TRP A N 1
ATOM 2210 C CA . TRP A 1 271 ? -18.891 10.898 15.82 1 96.38 271 TRP A CA 1
ATOM 2211 C C . TRP A 1 271 ? -17.844 12 15.641 1 96.38 271 TRP A C 1
ATOM 2213 O O . TRP A 1 271 ? -17.469 12.336 14.508 1 96.38 271 TRP A O 1
ATOM 2223 N N . ALA A 1 272 ? -17.438 12.648 16.672 1 96.88 272 ALA A N 1
ATOM 2224 C CA . ALA A 1 272 ? -16.391 13.664 16.797 1 96.88 272 ALA A CA 1
ATOM 2225 C C . ALA A 1 272 ? -15.703 13.578 18.156 1 96.88 272 ALA A C 1
ATOM 2227 O O . ALA A 1 272 ? -16.359 13.555 19.188 1 96.88 272 ALA A O 1
ATOM 2228 N N . ASP A 1 273 ? -14.438 13.438 18.141 1 95.38 273 ASP A N 1
ATOM 2229 C CA . ASP A 1 273 ? -13.734 13.352 19.422 1 95.38 273 ASP A CA 1
ATOM 2230 C C . ASP A 1 273 ? -13.555 14.734 20.047 1 95.38 273 ASP A C 1
ATOM 2232 O O . ASP A 1 273 ? -13.875 15.75 19.406 1 95.38 273 ASP A O 1
ATOM 2236 N N . GLY A 1 274 ? -13.078 14.766 21.25 1 95.31 274 GLY A N 1
ATOM 2237 C CA . GLY A 1 274 ? -12.961 16.016 22 1 95.31 274 GLY A CA 1
ATOM 2238 C C . GLY A 1 274 ? -12.078 17.031 21.312 1 95.31 274 GLY A C 1
ATOM 2239 O O . GLY A 1 274 ? -12.422 18.219 21.234 1 95.31 274 GLY A O 1
ATOM 2240 N N . GLN A 1 275 ? -11 16.641 20.781 1 95.12 275 GLN A N 1
ATOM 2241 C CA . GLN A 1 275 ? -10.086 17.562 20.109 1 95.12 275 GLN A CA 1
ATOM 2242 C C . GLN A 1 275 ? -10.711 18.141 18.844 1 95.12 275 GLN A C 1
ATOM 2244 O O . GLN A 1 275 ? -10.477 19.312 18.516 1 95.12 275 GLN A O 1
ATOM 2249 N N . SER A 1 276 ? -11.469 17.359 18.156 1 96.38 276 SER A N 1
ATOM 2250 C CA . SER A 1 276 ? -12.156 17.844 16.953 1 96.38 276 SER A CA 1
ATOM 2251 C C . SER A 1 276 ? -13.156 18.938 17.297 1 96.38 276 SER A C 1
ATOM 2253 O O . SER A 1 276 ? -13.289 19.922 16.562 1 96.38 276 SER A O 1
ATOM 2255 N N . ILE A 1 277 ? -13.789 18.781 18.406 1 97.31 277 ILE A N 1
ATOM 2256 C CA . ILE A 1 277 ? -14.781 19.75 18.859 1 97.31 277 ILE A CA 1
ATOM 2257 C C . ILE A 1 277 ? -14.078 21.047 19.25 1 97.31 277 ILE A C 1
ATOM 2259 O O . ILE A 1 277 ? -14.531 22.141 18.891 1 97.31 277 ILE A O 1
ATOM 2263 N N . ILE A 1 278 ? -12.977 20.906 19.891 1 96.5 278 ILE A N 1
ATOM 2264 C CA . ILE A 1 278 ? -12.195 22.078 20.266 1 96.5 278 ILE A CA 1
ATOM 2265 C C . ILE A 1 278 ? -11.695 22.797 19.016 1 96.5 278 ILE A C 1
ATOM 2267 O O . ILE A 1 278 ? -11.75 24.016 18.922 1 96.5 278 ILE A O 1
ATOM 2271 N N . ASP A 1 279 ? -11.219 22.031 18.109 1 96.31 279 ASP A N 1
ATOM 2272 C CA . ASP A 1 279 ? -10.734 22.594 16.859 1 96.31 279 ASP A CA 1
ATOM 2273 C C . ASP A 1 279 ? -11.836 23.359 16.125 1 96.31 279 ASP A C 1
ATOM 2275 O O . ASP A 1 279 ? -11.586 24.406 15.523 1 96.31 279 ASP A O 1
ATOM 2279 N N . TYR A 1 280 ? -12.969 22.797 16.172 1 97 280 TYR A N 1
ATOM 2280 C CA . TYR A 1 280 ? -14.086 23.469 15.516 1 97 280 TYR A CA 1
ATOM 2281 C C . TYR A 1 280 ? -14.367 24.812 16.156 1 97 280 TYR A C 1
ATOM 2283 O O . TYR A 1 280 ? -14.688 25.781 15.461 1 97 280 TYR A O 1
ATOM 2291 N N . HIS A 1 281 ? -14.289 24.922 17.406 1 96.56 281 HIS A N 1
ATOM 2292 C CA . HIS A 1 281 ? -14.555 26.188 18.109 1 96.56 281 HIS A CA 1
ATOM 2293 C C . HIS A 1 281 ? -13.492 27.234 17.781 1 96.56 281 HIS A C 1
ATOM 2295 O O . HIS A 1 281 ? -13.773 28.422 17.797 1 96.56 281 HIS A O 1
ATOM 2301 N N . CYS A 1 282 ? -12.359 26.734 17.406 1 94.75 282 CYS A N 1
ATOM 2302 C CA . CYS A 1 282 ? -11.266 27.641 17.078 1 94.75 282 CYS A CA 1
ATOM 2303 C C . CYS A 1 282 ? -11.273 27.984 15.586 1 94.75 282 CYS A C 1
ATOM 2305 O O . CYS A 1 282 ? -10.984 29.109 15.203 1 94.75 282 CYS A O 1
ATOM 2307 N N . PHE A 1 283 ? -11.602 26.953 14.758 1 92.88 283 PHE A N 1
ATOM 2308 C CA . PHE A 1 283 ? -11.359 27.109 13.328 1 92.88 283 PHE A CA 1
ATOM 2309 C C . PHE A 1 283 ? -12.625 26.797 12.531 1 92.88 283 PHE A C 1
ATOM 2311 O O . PHE A 1 283 ? -12.578 26.703 11.305 1 92.88 283 PHE A O 1
ATOM 2318 N N . GLY A 1 284 ? -13.742 26.625 13.062 1 93 284 GLY A N 1
ATOM 2319 C CA . GLY A 1 284 ? -14.914 26.031 12.43 1 93 284 GLY A CA 1
ATOM 2320 C C . GLY A 1 284 ? -15.789 27.062 11.734 1 93 284 GLY A C 1
ATOM 2321 O O . GLY A 1 284 ? -16.969 26.797 11.453 1 93 284 GLY A O 1
ATOM 2322 N N . ASP A 1 285 ? -15.281 28.266 11.398 1 92.75 285 ASP A N 1
ATOM 2323 C CA . ASP A 1 285 ? -16.062 29.25 10.664 1 92.75 285 ASP A CA 1
ATOM 2324 C C . ASP A 1 285 ? -16.359 28.781 9.242 1 92.75 285 ASP A C 1
ATOM 2326 O O . ASP A 1 285 ? -17.406 29.109 8.688 1 92.75 285 ASP A O 1
ATOM 2330 N N . ILE A 1 286 ? -15.43 28.125 8.734 1 91.75 286 ILE A N 1
ATOM 2331 C CA . ILE A 1 286 ? -15.586 27.531 7.41 1 91.75 286 ILE A CA 1
ATOM 2332 C C . ILE A 1 286 ? -15.469 26.016 7.492 1 91.75 286 ILE A C 1
ATOM 2334 O O . ILE A 1 286 ? -14.5 25.484 8.039 1 91.75 286 ILE A O 1
ATOM 2338 N N . VAL A 1 287 ? -16.453 25.375 6.887 1 91.88 287 VAL A N 1
ATOM 2339 C CA . VAL A 1 287 ? -16.469 23.906 6.961 1 91.88 287 VAL A CA 1
ATOM 2340 C C . VAL A 1 287 ? -16.609 23.328 5.559 1 91.88 287 VAL A C 1
ATOM 2342 O O . VAL A 1 287 ? -17.453 23.781 4.77 1 91.88 287 VAL A O 1
ATOM 2345 N N . ALA A 1 288 ? -15.711 22.469 5.262 1 89.06 288 ALA A N 1
ATOM 2346 C CA . ALA A 1 288 ? -15.867 21.672 4.047 1 89.06 288 ALA A CA 1
ATOM 2347 C C . ALA A 1 288 ? -16.594 20.359 4.332 1 89.06 288 ALA A C 1
ATOM 2349 O O . ALA A 1 288 ? -16.25 19.656 5.281 1 89.06 288 ALA A O 1
ATOM 2350 N N . PHE A 1 289 ? -17.562 20.094 3.604 1 85.06 289 PHE A N 1
ATOM 2351 C CA . PHE A 1 289 ? -18.484 18.984 3.73 1 85.06 289 PHE A CA 1
ATOM 2352 C C . PHE A 1 289 ? -18.5 18.125 2.465 1 85.06 289 PHE A C 1
ATOM 2354 O O . PHE A 1 289 ? -18.969 18.562 1.417 1 85.06 289 PHE A O 1
ATOM 2361 N N . ASP A 1 290 ? -17.797 16.938 2.551 1 79.06 290 ASP A N 1
ATOM 2362 C CA . ASP A 1 290 ? -17.641 16.109 1.36 1 79.06 290 ASP A CA 1
ATOM 2363 C C . ASP A 1 290 ? -18.047 14.656 1.647 1 79.06 290 ASP A C 1
ATOM 2365 O O . ASP A 1 290 ? -17.828 14.156 2.754 1 79.06 290 ASP A O 1
ATOM 2369 N N . SER A 1 291 ? -18.766 14.125 0.676 1 78.81 291 SER A N 1
ATOM 2370 C CA . SER A 1 291 ? -19.156 12.719 0.805 1 78.81 291 SER A CA 1
ATOM 2371 C C . SER A 1 291 ? -18.359 11.844 -0.155 1 78.81 291 SER A C 1
ATOM 2373 O O . SER A 1 291 ? -18.047 12.258 -1.274 1 78.81 291 SER A O 1
ATOM 2375 N N . THR A 1 292 ? -17.797 10.867 0.281 1 71.62 292 THR A N 1
ATOM 2376 C CA . THR A 1 292 ? -17.078 9.953 -0.593 1 71.62 292 THR A CA 1
ATOM 2377 C C . THR A 1 292 ? -17.75 8.578 -0.593 1 71.62 292 THR A C 1
ATOM 2379 O O . THR A 1 292 ? -18.172 8.086 0.455 1 71.62 292 THR A O 1
ATOM 2382 N N . TYR A 1 293 ? -18.25 8.133 -1.94 1 59.56 293 TYR A N 1
ATOM 2383 C CA . TYR A 1 293 ? -18.969 6.871 -2.15 1 59.56 293 TYR A CA 1
ATOM 2384 C C . TYR A 1 293 ? -17.984 5.699 -2.178 1 59.56 293 TYR A C 1
ATOM 2386 O O . TYR A 1 293 ? -16.797 5.875 -2.455 1 59.56 293 TYR A O 1
ATOM 2394 N N . LYS A 1 294 ? -18.453 4.398 -1.89 1 58.12 294 LYS A N 1
ATOM 2395 C CA . LYS A 1 294 ? -18.125 3.035 -2.295 1 58.12 294 LYS A CA 1
ATOM 2396 C C . LYS A 1 294 ? -16.859 2.543 -1.608 1 58.12 294 LYS A C 1
ATOM 2398 O O . LYS A 1 294 ? -16.188 1.638 -2.107 1 58.12 294 LYS A O 1
ATOM 2403 N N . LYS A 1 295 ? -16.734 3.078 -0.538 1 55.72 295 LYS A N 1
ATOM 2404 C CA . LYS A 1 295 ? -15.383 2.729 -0.116 1 55.72 295 LYS A CA 1
ATOM 2405 C C . LYS A 1 295 ? -15.406 1.79 1.088 1 55.72 295 LYS A C 1
ATOM 2407 O O . LYS A 1 295 ? -14.398 1.634 1.78 1 55.72 295 LYS A O 1
ATOM 2412 N N . ASN A 1 296 ? -16.703 1.428 1.435 1 52.22 296 ASN A N 1
ATOM 2413 C CA . ASN A 1 296 ? -16.75 0.407 2.477 1 52.22 296 ASN A CA 1
ATOM 2414 C C . ASN A 1 296 ? -17.531 -0.821 2.029 1 52.22 296 ASN A C 1
ATOM 2416 O O . ASN A 1 296 ? -18.219 -0.786 1.005 1 52.22 296 ASN A O 1
ATOM 2420 N N . LYS A 1 297 ? -17.344 -1.837 2.818 1 58.44 297 LYS A N 1
ATOM 2421 C CA . LYS A 1 297 ? -17.953 -3.131 2.545 1 58.44 297 LYS A CA 1
ATOM 2422 C C . LYS A 1 297 ? -19.453 -2.986 2.318 1 58.44 297 LYS A C 1
ATOM 2424 O O . LYS A 1 297 ? -20.047 -3.752 1.555 1 58.44 297 LYS A O 1
ATOM 2429 N N . TYR A 1 298 ? -20.016 -1.937 2.996 1 65.38 298 TYR A N 1
ATOM 2430 C CA . TYR A 1 298 ? -21.469 -1.81 2.982 1 65.38 298 TYR A CA 1
ATOM 2431 C C . TYR A 1 298 ? -21.906 -0.692 2.045 1 65.38 298 TYR A C 1
ATOM 2433 O O . TYR A 1 298 ? -23.094 -0.371 1.967 1 65.38 298 TYR A O 1
ATOM 2441 N N . ASN A 1 299 ? -21 -0.103 1.388 1 66.88 299 ASN A N 1
ATOM 2442 C CA . ASN A 1 299 ? -21.219 0.978 0.432 1 66.88 299 ASN A CA 1
ATOM 2443 C C . ASN A 1 299 ? -21.891 2.178 1.088 1 66.88 299 ASN A C 1
ATOM 2445 O O . ASN A 1 299 ? -22.781 2.801 0.493 1 66.88 299 ASN A O 1
ATOM 2449 N N . LYS A 1 300 ? -21.656 2.283 2.41 1 78.31 300 LYS A N 1
ATOM 2450 C CA . LYS A 1 300 ? -22.172 3.459 3.107 1 78.31 300 LYS A CA 1
ATOM 2451 C C . LYS A 1 300 ? -21.344 4.695 2.783 1 78.31 300 LYS A C 1
ATOM 2453 O O . LYS A 1 300 ? -20.109 4.656 2.836 1 78.31 300 LYS A O 1
ATOM 2458 N N . PRO A 1 301 ? -22.094 5.75 2.484 1 84.06 301 PRO A N 1
ATOM 2459 C CA . PRO A 1 301 ? -21.344 6.977 2.207 1 84.06 301 PRO A CA 1
ATOM 2460 C C . PRO A 1 301 ? -20.625 7.523 3.441 1 84.06 301 PRO A C 1
ATOM 2462 O O . PRO A 1 301 ? -21.203 7.578 4.523 1 84.06 301 PRO A O 1
ATOM 2465 N N . LEU A 1 302 ? -19.406 7.816 3.301 1 86 302 LEU A N 1
ATOM 2466 C CA . LEU A 1 302 ? -18.609 8.461 4.344 1 86 302 LEU A CA 1
ATOM 2467 C C . LEU A 1 302 ? -18.594 9.977 4.152 1 86 302 LEU A C 1
ATOM 2469 O O . LEU A 1 302 ? -18.328 10.461 3.051 1 86 302 LEU A O 1
ATOM 2473 N N . VAL A 1 303 ? -18.906 10.625 5.184 1 89.12 303 VAL A N 1
ATOM 2474 C CA . VAL A 1 303 ? -18.844 12.086 5.145 1 89.12 303 VAL A CA 1
ATOM 2475 C C . VAL A 1 303 ? -17.828 12.586 6.156 1 89.12 303 VAL A C 1
ATOM 2477 O O . VAL A 1 303 ? -17.766 12.094 7.285 1 89.12 303 VAL A O 1
ATOM 2480 N N . ILE A 1 304 ? -17.031 13.516 5.758 1 88.56 304 ILE A N 1
ATOM 2481 C CA . ILE A 1 304 ? -16.031 14.133 6.621 1 88.56 304 ILE A CA 1
ATOM 2482 C C . ILE A 1 304 ? -16.219 15.641 6.645 1 88.56 304 ILE A C 1
ATOM 2484 O O . ILE A 1 304 ? -16.375 16.266 5.594 1 88.56 304 ILE A O 1
ATOM 2488 N N . PHE A 1 305 ? -16.344 16.172 7.828 1 91.88 305 PHE A N 1
ATOM 2489 C CA . PHE A 1 305 ? -16.328 17.609 8.016 1 91.88 305 PHE A CA 1
ATOM 2490 C C . PHE A 1 305 ? -14.914 18.125 8.297 1 91.88 305 PHE A C 1
ATOM 2492 O O . PHE A 1 305 ? -14.289 17.703 9.273 1 91.88 305 PHE A O 1
ATOM 2499 N N . SER A 1 306 ? -14.469 18.906 7.41 1 89.62 306 SER A N 1
ATOM 2500 C CA . SER A 1 306 ? -13.086 19.359 7.562 1 89.62 306 SER A CA 1
ATOM 2501 C C . SER A 1 306 ? -12.977 20.875 7.422 1 89.62 306 SER A C 1
ATOM 2503 O O . SER A 1 306 ? -13.93 21.531 6.996 1 89.62 306 SER A O 1
ATOM 2505 N N . GLY A 1 307 ? -11.883 21.422 7.898 1 89.62 307 GLY A N 1
ATOM 2506 C CA . GLY A 1 307 ? -11.523 22.828 7.785 1 89.62 307 GLY A CA 1
ATOM 2507 C C . GLY A 1 307 ? -10.031 23.062 7.742 1 89.62 307 GLY A C 1
ATOM 2508 O O . GLY A 1 307 ? -9.273 22.188 7.309 1 89.62 307 GLY A O 1
ATOM 2509 N N . CYS A 1 308 ? -9.664 24.281 8.031 1 88.44 308 CYS A N 1
ATOM 2510 C CA . CYS A 1 308 ? -8.258 24.641 8.031 1 88.44 308 CYS A CA 1
ATOM 2511 C C . CYS A 1 308 ? -7.852 25.266 9.367 1 88.44 308 CYS A C 1
ATOM 2513 O O . CYS A 1 308 ? -8.594 26.062 9.938 1 88.44 308 CYS A O 1
ATOM 2515 N N . ASN A 1 309 ? -6.73 24.844 9.859 1 90.69 309 ASN A N 1
ATOM 2516 C CA . ASN A 1 309 ? -6.262 25.422 11.117 1 90.69 309 ASN A CA 1
ATOM 2517 C C . ASN A 1 309 ? -5.418 26.672 10.883 1 90.69 309 ASN A C 1
ATOM 2519 O O . ASN A 1 309 ? -5.387 27.203 9.766 1 90.69 309 ASN A O 1
ATOM 2523 N N . HIS A 1 310 ? -4.766 27.219 11.914 1 91.19 310 HIS A N 1
ATOM 2524 C CA . HIS A 1 310 ? -4.031 28.484 11.859 1 91.19 310 HIS A CA 1
ATOM 2525 C C . HIS A 1 310 ? -2.768 28.359 11.016 1 91.19 310 HIS A C 1
ATOM 2527 O O . HIS A 1 310 ? -2.154 29.359 10.656 1 91.19 310 HIS A O 1
ATOM 2533 N N . HIS A 1 311 ? -2.365 27.125 10.641 1 90.62 311 HIS A N 1
ATOM 2534 C CA . HIS A 1 311 ? -1.215 26.891 9.773 1 90.62 311 HIS A CA 1
ATOM 2535 C C . HIS A 1 311 ? -1.648 26.672 8.328 1 90.62 311 HIS A C 1
ATOM 2537 O O . HIS A 1 311 ? -0.808 26.5 7.445 1 90.62 311 HIS A O 1
ATOM 2543 N N . GLY A 1 312 ? -2.926 26.641 8.102 1 85.38 312 GLY A N 1
ATOM 2544 C CA . GLY A 1 312 ? -3.416 26.312 6.773 1 85.38 312 GLY A CA 1
ATOM 2545 C C . GLY A 1 312 ? -3.473 24.812 6.516 1 85.38 312 GLY A C 1
ATOM 2546 O O . GLY A 1 312 ? -3.557 24.375 5.363 1 85.38 312 GLY A O 1
ATOM 2547 N N . GLN A 1 313 ? -3.383 24.062 7.531 1 85.81 313 GLN A N 1
ATOM 2548 C CA . GLN A 1 313 ? -3.455 22.609 7.422 1 85.81 313 GLN A CA 1
ATOM 2549 C C . GLN A 1 313 ? -4.895 22.125 7.539 1 85.81 313 GLN A C 1
ATOM 2551 O O . GLN A 1 313 ? -5.727 22.766 8.18 1 85.81 313 GLN A O 1
ATOM 2556 N N . THR A 1 314 ? -5.148 21 6.961 1 85.38 314 THR A N 1
ATOM 2557 C CA . THR A 1 314 ? -6.48 20.422 7.047 1 85.38 314 THR A CA 1
ATOM 2558 C C . THR A 1 314 ? -6.742 19.875 8.445 1 85.38 314 THR A C 1
ATOM 2560 O O . THR A 1 314 ? -5.871 19.234 9.039 1 85.38 314 THR A O 1
ATOM 2563 N N . VAL A 1 315 ? -7.859 20.234 8.977 1 89.25 315 VAL A N 1
ATOM 2564 C CA . VAL A 1 315 ? -8.32 19.719 10.266 1 89.25 315 VAL A CA 1
ATOM 2565 C C . VAL A 1 315 ? -9.672 19.031 10.086 1 89.25 315 VAL A C 1
ATOM 2567 O O . VAL A 1 315 ? -10.492 19.469 9.281 1 89.25 315 VAL A O 1
ATOM 2570 N N . ILE A 1 316 ? -9.891 17.953 10.844 1 91 316 ILE A N 1
ATOM 2571 C CA . ILE A 1 316 ? -11.141 17.203 10.766 1 91 316 ILE A CA 1
ATOM 2572 C C . ILE A 1 316 ? -12 17.5 11.992 1 91 316 ILE A C 1
ATOM 2574 O O . ILE A 1 316 ? -11.547 17.344 13.133 1 91 316 ILE A O 1
ATOM 2578 N N . PHE A 1 317 ? -13.266 17.922 11.758 1 95.38 317 PHE A N 1
ATOM 2579 C CA . PHE A 1 317 ? -14.156 18.312 12.844 1 95.38 317 PHE A CA 1
ATOM 2580 C C . PHE A 1 317 ? -15.062 17.156 13.242 1 95.38 317 PHE A C 1
ATOM 2582 O O . PHE A 1 317 ? -15.562 17.109 14.367 1 95.38 317 PHE A O 1
ATOM 2589 N N . GLY A 1 318 ? -15.281 16.297 12.367 1 93.75 318 GLY A N 1
ATOM 2590 C CA . GLY A 1 318 ? -16.156 15.164 12.594 1 93.75 318 GLY A CA 1
ATOM 2591 C C . GLY A 1 318 ? -16.344 14.297 11.367 1 93.75 318 GLY A C 1
ATOM 2592 O O . GLY A 1 318 ? -16 14.703 10.258 1 93.75 318 GLY A O 1
ATOM 2593 N N . SER A 1 319 ? -16.859 13.07 11.609 1 91.62 319 SER A N 1
ATOM 2594 C CA . SER A 1 319 ? -17.094 12.117 10.531 1 91.62 319 SER A CA 1
ATOM 2595 C C . SER A 1 319 ? -18.406 11.383 10.711 1 91.62 319 SER A C 1
ATOM 2597 O O . SER A 1 319 ? -18.891 11.219 11.836 1 91.62 319 SER A O 1
ATOM 2599 N N . GLY A 1 320 ? -19 11.016 9.539 1 90.81 320 GLY A N 1
ATOM 2600 C CA . GLY A 1 320 ? -20.266 10.281 9.586 1 90.81 320 GLY A CA 1
ATOM 2601 C C . GLY A 1 320 ? -20.375 9.219 8.508 1 90.81 320 GLY A C 1
ATOM 2602 O O . GLY A 1 320 ? -19.844 9.391 7.402 1 90.81 320 GLY A O 1
ATOM 2603 N N . LEU A 1 321 ? -21 8.141 8.883 1 89 321 LEU A N 1
ATOM 2604 C CA . LEU A 1 321 ? -21.391 7.09 7.941 1 89 321 LEU A CA 1
ATOM 2605 C C . LEU A 1 321 ? -22.906 7.047 7.773 1 89 321 LEU A C 1
ATOM 2607 O O . LEU A 1 321 ? -23.641 6.895 8.75 1 89 321 LEU A O 1
ATOM 2611 N N . LEU A 1 322 ? -23.281 7.141 6.512 1 91.38 322 LEU A N 1
ATOM 2612 C CA . LEU A 1 322 ? -24.703 7.344 6.27 1 91.38 322 LEU A CA 1
ATOM 2613 C C . LEU A 1 322 ? -25.297 6.156 5.523 1 91.38 322 LEU A C 1
ATOM 2615 O O . LEU A 1 322 ? -24.578 5.363 4.922 1 91.38 322 LEU A O 1
ATOM 2619 N N . PHE A 1 323 ? -26.625 6.074 5.648 1 86 323 PHE A N 1
ATOM 2620 C CA . PHE A 1 323 ? -27.359 5.016 4.977 1 86 323 PHE A CA 1
ATOM 2621 C C . PHE A 1 323 ? -27.578 5.359 3.508 1 86 323 PHE A C 1
ATOM 2623 O O . PHE A 1 323 ? -27.547 4.48 2.646 1 86 323 PHE A O 1
ATOM 2630 N N . ASP A 1 324 ? -27.875 6.551 3.273 1 86.94 324 ASP A N 1
ATOM 2631 C CA . ASP A 1 324 ? -28.125 7.027 1.917 1 86.94 324 ASP A CA 1
ATOM 2632 C C . ASP A 1 324 ? -27.719 8.492 1.771 1 86.94 324 ASP A C 1
ATOM 2634 O O . ASP A 1 324 ? -27.078 9.062 2.666 1 86.94 324 ASP A O 1
ATOM 2638 N N . GLU A 1 325 ? -27.938 8.969 0.608 1 88.31 325 GLU A N 1
ATOM 2639 C CA . GLU A 1 325 ? -27.531 10.336 0.307 1 88.31 325 GLU A CA 1
ATOM 2640 C C . GLU A 1 325 ? -28.75 11.211 -0.014 1 88.31 325 GLU A C 1
ATOM 2642 O O . GLU A 1 325 ? -28.719 11.992 -0.971 1 88.31 325 GLU A O 1
ATOM 2647 N N . THR A 1 326 ? -29.719 11.031 0.831 1 91.94 326 THR A N 1
ATOM 2648 C CA . THR A 1 326 ? -30.938 11.812 0.619 1 91.94 326 THR A CA 1
ATOM 2649 C C . THR A 1 326 ? -30.875 13.125 1.395 1 91.94 326 THR A C 1
ATOM 2651 O O . THR A 1 326 ? -30.031 13.289 2.279 1 91.94 326 THR A O 1
ATOM 2654 N N . THR A 1 327 ? -31.812 14.039 1.059 1 95.44 327 THR A N 1
ATOM 2655 C CA . THR A 1 327 ? -31.891 15.328 1.734 1 95.44 327 THR A CA 1
ATOM 2656 C C . THR A 1 327 ? -32.188 15.141 3.221 1 95.44 327 THR A C 1
ATOM 2658 O O . THR A 1 327 ? -31.609 15.828 4.066 1 95.44 327 THR A O 1
ATOM 2661 N N . GLU A 1 328 ? -33.031 14.234 3.484 1 95.06 328 GLU A N 1
ATOM 2662 C CA . GLU A 1 328 ? -33.406 13.984 4.875 1 95.06 328 GLU A CA 1
ATOM 2663 C C . GLU A 1 328 ? -32.219 13.461 5.676 1 95.06 328 GLU A C 1
ATOM 2665 O O . GLU A 1 328 ? -32.031 13.828 6.84 1 95.06 328 GLU A O 1
ATOM 2670 N N . THR A 1 329 ? -31.484 12.648 5.07 1 94.5 329 THR A N 1
ATOM 2671 C CA . THR A 1 329 ? -30.297 12.109 5.715 1 94.5 329 THR A CA 1
ATOM 2672 C C . THR A 1 329 ? -29.281 13.211 5.98 1 94.5 329 THR A C 1
ATOM 2674 O O . THR A 1 329 ? -28.688 13.273 7.062 1 94.5 329 THR A O 1
ATOM 2677 N N . TYR A 1 330 ? -29.078 14.078 5.031 1 95.94 330 TYR A N 1
ATOM 2678 C CA . TYR A 1 330 ? -28.125 15.164 5.203 1 95.94 330 TYR A CA 1
ATOM 2679 C C . TYR A 1 330 ? -28.625 16.172 6.23 1 95.94 330 TYR A C 1
ATOM 2681 O O . TYR A 1 330 ? -27.828 16.797 6.945 1 95.94 330 TYR A O 1
ATOM 2689 N N . LYS A 1 331 ? -29.938 16.328 6.293 1 97.12 331 LYS A N 1
ATOM 2690 C CA . LYS A 1 331 ? -30.484 17.188 7.34 1 97.12 331 LYS A CA 1
ATOM 2691 C C . LYS A 1 331 ? -30.156 16.641 8.727 1 97.12 331 LYS A C 1
ATOM 2693 O O . LYS A 1 331 ? -29.719 17.391 9.602 1 97.12 331 LYS A O 1
ATOM 2698 N N . TRP A 1 332 ? -30.344 15.375 8.836 1 97.12 332 TRP A N 1
ATOM 2699 C CA . TRP A 1 332 ? -30 14.75 10.102 1 97.12 332 TRP A CA 1
ATOM 2700 C C . TRP A 1 332 ? -28.516 14.953 10.422 1 97.12 332 TRP A C 1
ATOM 2702 O O . TRP A 1 332 ? -28.156 15.242 11.57 1 97.12 332 TRP A O 1
ATOM 2712 N N . LEU A 1 333 ? -27.688 14.734 9.453 1 97.06 333 LEU A N 1
ATOM 2713 C CA . LEU A 1 333 ? -26.25 14.836 9.633 1 97.06 333 LEU A CA 1
ATOM 2714 C C . LEU A 1 333 ? -25.844 16.234 10.07 1 97.06 333 LEU A C 1
ATOM 2716 O O . LEU A 1 333 ? -25.062 16.406 11 1 97.06 333 LEU A O 1
ATOM 2720 N N . LEU A 1 334 ? -26.359 17.25 9.445 1 97.62 334 LEU A N 1
ATOM 2721 C CA . LEU A 1 334 ? -26.031 18.625 9.734 1 97.62 334 LEU A CA 1
ATOM 2722 C C . LEU A 1 334 ? -26.547 19.031 11.109 1 97.62 334 LEU A C 1
ATOM 2724 O O . LEU A 1 334 ? -25.859 19.75 11.852 1 97.62 334 LEU A O 1
ATOM 2728 N N . GLU A 1 335 ? -27.719 18.594 11.414 1 97.94 335 GLU A N 1
ATOM 2729 C CA . GLU A 1 335 ? -28.281 18.859 12.742 1 97.94 335 GLU A CA 1
ATOM 2730 C C . GLU A 1 335 ? -27.422 18.219 13.828 1 97.94 335 GLU A C 1
ATOM 2732 O O . GLU A 1 335 ? -27.156 18.844 14.859 1 97.94 335 GLU A O 1
ATOM 2737 N N . THR A 1 336 ? -27.094 17 13.562 1 97.88 336 THR A N 1
ATOM 2738 C CA . THR A 1 336 ? -26.25 16.281 14.5 1 97.88 336 THR A CA 1
ATOM 2739 C C . THR A 1 336 ? -24.891 16.969 14.656 1 97.88 336 THR A C 1
ATOM 2741 O O . THR A 1 336 ? -24.359 17.062 15.758 1 97.88 336 THR A O 1
ATOM 2744 N N . PHE A 1 337 ? -24.297 17.422 13.555 1 97.69 337 PHE A N 1
ATOM 2745 C CA . PHE A 1 337 ? -23.031 18.109 13.562 1 97.69 337 PHE A CA 1
ATOM 2746 C C . PHE A 1 337 ? -23.109 19.375 14.414 1 97.69 337 PHE A C 1
ATOM 2748 O O . PHE A 1 337 ? -22.234 19.625 15.258 1 97.69 337 PHE A O 1
ATOM 2755 N N . VAL A 1 338 ? -24.156 20.141 14.211 1 97.88 338 VAL A N 1
ATOM 2756 C CA . VAL A 1 338 ? -24.344 21.375 14.961 1 97.88 338 VAL A CA 1
ATOM 2757 C C . VAL A 1 338 ? -24.531 21.062 16.438 1 97.88 338 VAL A C 1
ATOM 2759 O O . VAL A 1 338 ? -24.016 21.781 17.312 1 97.88 338 VAL A O 1
ATOM 2762 N N . GLU A 1 339 ? -25.25 20.062 16.688 1 97.75 339 GLU A N 1
ATOM 2763 C CA . GLU A 1 339 ? -25.422 19.625 18.062 1 97.75 339 GLU A CA 1
ATOM 2764 C C . GLU A 1 339 ? -24.094 19.25 18.703 1 97.75 339 GLU A C 1
ATOM 2766 O O . GLU A 1 339 ? -23.828 19.641 19.844 1 97.75 339 GLU A O 1
ATOM 2771 N N . ALA A 1 340 ? -23.297 18.484 18.016 1 97.25 340 ALA A N 1
ATOM 2772 C CA . ALA A 1 340 ? -21.984 18.047 18.5 1 97.25 340 ALA A CA 1
ATOM 2773 C C . ALA A 1 340 ? -21.094 19.25 18.812 1 97.25 340 ALA A C 1
ATOM 2775 O O . ALA A 1 340 ? -20.266 19.188 19.734 1 97.25 340 ALA A O 1
ATOM 2776 N N . MET A 1 341 ? -21.266 20.281 18.062 1 97.75 341 MET A N 1
ATOM 2777 C CA . MET A 1 341 ? -20.406 21.453 18.188 1 97.75 341 MET A CA 1
ATOM 2778 C C . MET A 1 341 ? -20.984 22.453 19.188 1 97.75 341 MET A C 1
ATOM 2780 O O . MET A 1 341 ? -20.609 23.625 19.188 1 97.75 341 MET A O 1
ATOM 2784 N N . GLY A 1 342 ? -21.922 22.062 19.984 1 95.06 342 GLY A N 1
ATOM 2785 C CA . GLY A 1 342 ? -22.484 22.891 21.031 1 95.06 342 GLY A CA 1
ATOM 2786 C C . GLY A 1 342 ? -23.453 23.938 20.516 1 95.06 342 GLY A C 1
ATOM 2787 O O . GLY A 1 342 ? -23.625 25 21.109 1 95.06 342 GLY A O 1
ATOM 2788 N N . GLY A 1 343 ? -23.953 23.703 19.344 1 95.25 343 GLY A N 1
ATOM 2789 C CA . GLY A 1 343 ? -24.938 24.609 18.797 1 95.25 343 GLY A CA 1
ATOM 2790 C C . GLY A 1 343 ? -24.328 25.703 17.922 1 95.25 343 GLY A C 1
ATOM 2791 O O . GLY A 1 343 ? -25.047 26.516 17.359 1 95.25 343 GLY A O 1
ATOM 2792 N N . LYS A 1 344 ? -23.078 25.688 17.75 1 96 344 LYS A N 1
ATOM 2793 C CA . LYS A 1 344 ? -22.422 26.688 16.922 1 96 344 LYS A CA 1
ATOM 2794 C C . LYS A 1 344 ? -22.484 26.328 15.445 1 96 344 LYS A C 1
ATOM 2796 O O . LYS A 1 344 ? -22.016 25.266 15.039 1 96 344 LYS A O 1
ATOM 2801 N N . SER A 1 345 ? -23.016 27.234 14.664 1 96.31 345 SER A N 1
ATOM 2802 C CA . SER A 1 345 ? -23.125 27 13.227 1 96.31 345 SER A CA 1
ATOM 2803 C C . SER A 1 345 ? -21.953 27.625 12.477 1 96.31 345 SER A C 1
ATOM 2805 O O . SER A 1 345 ? -21.422 28.656 12.891 1 96.31 345 SER A O 1
ATOM 2807 N N . PRO A 1 346 ? -21.562 26.953 11.422 1 95.44 346 PRO A N 1
ATOM 2808 C CA . PRO A 1 346 ? -20.516 27.578 10.594 1 95.44 346 PRO A CA 1
ATOM 2809 C C . PRO A 1 346 ? -21.016 28.797 9.828 1 95.44 346 PRO A C 1
ATOM 2811 O O . PRO A 1 346 ? -22.219 28.938 9.609 1 95.44 346 PRO A O 1
ATOM 2814 N N . LYS A 1 347 ? -20.062 29.625 9.43 1 93.5 347 LYS A N 1
ATOM 2815 C CA . LYS A 1 347 ? -20.406 30.812 8.664 1 93.5 347 LYS A CA 1
ATOM 2816 C C . LYS A 1 347 ? -20.453 30.516 7.172 1 93.5 347 LYS A C 1
ATOM 2818 O O . LYS A 1 347 ? -21.141 31.203 6.414 1 93.5 347 LYS A O 1
ATOM 2823 N N . ALA A 1 348 ? -19.672 29.594 6.844 1 92.75 348 ALA A N 1
ATOM 2824 C CA . ALA A 1 348 ? -19.625 29.203 5.438 1 92.75 348 ALA A CA 1
ATOM 2825 C C . ALA A 1 348 ? -19.438 27.703 5.293 1 92.75 348 ALA A C 1
ATOM 2827 O O . ALA A 1 348 ? -18.781 27.062 6.121 1 92.75 348 ALA A O 1
ATOM 2828 N N . VAL A 1 349 ? -20.062 27.156 4.207 1 92 349 VAL A N 1
ATOM 2829 C CA . VAL A 1 349 ? -19.969 25.734 3.93 1 92 349 VAL A CA 1
ATOM 2830 C C . VAL A 1 349 ? -19.562 25.516 2.477 1 92 349 VAL A C 1
ATOM 2832 O O . VAL A 1 349 ? -20.062 26.188 1.574 1 92 349 VAL A O 1
ATOM 2835 N N . ILE A 1 350 ? -18.594 24.625 2.326 1 90.12 350 ILE A N 1
ATOM 2836 C CA . ILE A 1 350 ? -18.125 24.281 0.987 1 90.12 350 ILE A CA 1
ATOM 2837 C C . ILE A 1 350 ? -18.5 22.828 0.664 1 90.12 350 ILE A C 1
ATOM 2839 O O . ILE A 1 350 ? -18.219 21.922 1.457 1 90.12 350 ILE A O 1
ATOM 2843 N N . THR A 1 351 ? -19.141 22.562 -0.483 1 89.62 351 THR A N 1
ATOM 2844 C CA . THR A 1 351 ? -19.516 21.219 -0.886 1 89.62 351 THR A CA 1
ATOM 2845 C C . THR A 1 351 ? -19.156 20.969 -2.35 1 89.62 351 THR A C 1
ATOM 2847 O O . THR A 1 351 ? -18.672 21.859 -3.035 1 89.62 351 THR A O 1
ATOM 2850 N N . ASP A 1 352 ? -19.375 19.703 -2.842 1 83.31 352 ASP A N 1
ATOM 2851 C CA . ASP A 1 352 ? -19.062 19.328 -4.219 1 83.31 352 ASP A CA 1
ATOM 2852 C C . ASP A 1 352 ? -20.234 19.625 -5.145 1 83.31 352 ASP A C 1
ATOM 2854 O O . ASP A 1 352 ? -20.172 19.391 -6.352 1 83.31 352 ASP A O 1
ATOM 2858 N N . GLY A 1 353 ? -21.375 20.141 -4.652 1 80.44 353 GLY A N 1
ATOM 2859 C CA . GLY A 1 353 ? -22.484 20.547 -5.504 1 80.44 353 GLY A CA 1
ATOM 2860 C C . GLY A 1 353 ? -23.641 19.562 -5.477 1 80.44 353 GLY A C 1
ATOM 2861 O O . GLY A 1 353 ? -24.609 19.734 -6.219 1 80.44 353 GLY A O 1
ATOM 2862 N N . ASP A 1 354 ? -23.609 18.609 -4.676 1 86.88 354 ASP A N 1
ATOM 2863 C CA . ASP A 1 354 ? -24.703 17.656 -4.535 1 86.88 354 ASP A CA 1
ATOM 2864 C C . ASP A 1 354 ? -26 18.375 -4.164 1 86.88 354 ASP A C 1
ATOM 2866 O O . ASP A 1 354 ? -26.016 19.219 -3.266 1 86.88 354 ASP A O 1
ATOM 2870 N N . LEU A 1 355 ? -27.031 18.047 -4.91 1 88.88 355 LEU A N 1
ATOM 2871 C CA . LEU A 1 355 ? -28.312 18.75 -4.742 1 88.88 355 LEU A CA 1
ATOM 2872 C C . LEU A 1 355 ? -28.906 18.453 -3.369 1 88.88 355 LEU A C 1
ATOM 2874 O O . LEU A 1 355 ? -29.484 19.344 -2.738 1 88.88 355 LEU A O 1
ATOM 2878 N N . ALA A 1 356 ? -28.812 17.219 -2.986 1 92.88 356 ALA A N 1
ATOM 2879 C CA . ALA A 1 356 ? -29.344 16.859 -1.677 1 92.88 356 ALA A CA 1
ATOM 2880 C C . ALA A 1 356 ? -28.625 17.609 -0.562 1 92.88 356 ALA A C 1
ATOM 2882 O O . ALA A 1 356 ? -29.266 18.047 0.404 1 92.88 356 ALA A O 1
ATOM 2883 N N . MET A 1 357 ? -27.375 17.797 -0.683 1 93.12 357 MET A N 1
ATOM 2884 C CA . MET A 1 357 ? -26.594 18.547 0.298 1 93.12 357 MET A CA 1
ATOM 2885 C C . MET A 1 357 ? -27 20.016 0.32 1 93.12 357 MET A C 1
ATOM 2887 O O . MET A 1 357 ? -27.125 20.609 1.391 1 93.12 357 MET A O 1
ATOM 2891 N N . ARG A 1 358 ? -27.156 20.516 -0.857 1 91.62 358 ARG A N 1
ATOM 2892 C CA . ARG A 1 358 ? -27.531 21.906 -0.983 1 91.62 358 ARG A CA 1
ATOM 2893 C C . ARG A 1 358 ? -28.859 22.188 -0.292 1 91.62 358 ARG A C 1
ATOM 2895 O O . ARG A 1 358 ? -29 23.172 0.431 1 91.62 358 ARG A O 1
ATOM 2902 N N . ASP A 1 359 ? -29.766 21.328 -0.53 1 94.88 359 ASP A N 1
ATOM 2903 C CA . ASP A 1 359 ? -31.078 21.484 0.077 1 94.88 359 ASP A CA 1
ATOM 2904 C C . ASP A 1 359 ? -31 21.344 1.597 1 94.88 359 ASP A C 1
ATOM 2906 O O . ASP A 1 359 ? -31.672 22.094 2.324 1 94.88 359 ASP A O 1
ATOM 2910 N N . ALA A 1 360 ? -30.281 20.422 2.02 1 96.56 360 ALA A N 1
ATOM 2911 C CA . ALA A 1 360 ? -30.125 20.234 3.457 1 96.56 360 ALA A CA 1
ATOM 2912 C C . ALA A 1 360 ? -29.469 21.438 4.113 1 96.56 360 ALA A C 1
ATOM 2914 O O . ALA A 1 360 ? -29.875 21.844 5.207 1 96.56 360 ALA A O 1
ATOM 2915 N N . ILE A 1 361 ? -28.516 22.016 3.488 1 95.69 361 ILE A N 1
ATOM 2916 C CA . ILE A 1 361 ? -27.797 23.188 4.02 1 95.69 361 ILE A CA 1
ATOM 2917 C C . ILE A 1 361 ? -28.75 24.375 4.117 1 95.69 361 ILE A C 1
ATOM 2919 O O . ILE A 1 361 ? -28.75 25.094 5.113 1 95.69 361 ILE A O 1
ATOM 2923 N N . LYS A 1 362 ? -29.516 24.562 3.123 1 94.75 362 LYS A N 1
ATOM 2924 C CA . LYS A 1 362 ? -30.5 25.641 3.107 1 94.75 362 LYS A CA 1
ATOM 2925 C C . LYS A 1 362 ? -31.484 25.516 4.262 1 94.75 362 LYS A C 1
ATOM 2927 O O . LYS A 1 362 ? -31.922 26.516 4.824 1 94.75 362 LYS A O 1
ATOM 2932 N N . ASN A 1 363 ? -31.781 24.359 4.609 1 96.31 363 ASN A N 1
ATOM 2933 C CA . ASN A 1 363 ? -32.781 24.094 5.637 1 96.31 363 ASN A CA 1
ATOM 2934 C C . ASN A 1 363 ? -32.188 24.188 7.039 1 96.31 363 ASN A C 1
ATOM 2936 O O . ASN A 1 363 ? -32.812 24.734 7.949 1 96.31 363 ASN A O 1
ATOM 2940 N N . VAL A 1 364 ? -31.062 23.656 7.258 1 97.25 364 VAL A N 1
ATOM 2941 C CA . VAL A 1 364 ? -30.484 23.5 8.594 1 97.25 364 VAL A CA 1
ATOM 2942 C C . VAL A 1 364 ? -29.578 24.688 8.906 1 97.25 364 VAL A C 1
ATOM 2944 O O . VAL A 1 364 ? -29.484 25.125 10.055 1 97.25 364 VAL A O 1
ATOM 2947 N N . LEU A 1 365 ? -28.828 25.141 7.852 1 96.69 365 LEU A N 1
ATOM 2948 C CA . LEU A 1 365 ? -27.906 26.25 8 1 96.69 365 LEU A CA 1
ATOM 2949 C C . LEU A 1 365 ? -28.281 27.406 7.066 1 96.69 365 LEU A C 1
ATOM 2951 O O . LEU A 1 365 ? -27.484 27.797 6.215 1 96.69 365 LEU A O 1
ATOM 2955 N N . PRO A 1 366 ? -29.328 28.031 7.32 1 94.38 366 PRO A N 1
ATOM 2956 C CA . PRO A 1 366 ? -29.812 29.062 6.398 1 94.38 366 PRO A CA 1
ATOM 2957 C C . PRO A 1 366 ? -28.906 30.297 6.379 1 94.38 366 PRO A C 1
ATOM 2959 O O . PRO A 1 366 ? -28.828 31 5.371 1 94.38 366 PRO A O 1
ATOM 2962 N N . ASP A 1 367 ? -28.172 30.562 7.426 1 93.12 367 ASP A N 1
ATOM 2963 C CA . ASP A 1 367 ? -27.359 31.766 7.531 1 93.12 367 ASP A CA 1
ATOM 2964 C C . ASP A 1 367 ? -25.953 31.531 6.98 1 93.12 367 ASP A C 1
ATOM 2966 O O . ASP A 1 367 ? -25.172 32.469 6.828 1 93.12 367 ASP A O 1
ATOM 2970 N N . ALA A 1 368 ? -25.625 30.328 6.715 1 93.5 368 ALA A N 1
ATOM 2971 C CA . ALA A 1 368 ? -24.297 30 6.234 1 93.5 368 ALA A CA 1
ATOM 2972 C C . ALA A 1 368 ? -24.172 30.25 4.734 1 93.5 368 ALA A C 1
ATOM 2974 O O . ALA A 1 368 ? -25.094 29.969 3.975 1 93.5 368 ALA A O 1
ATOM 2975 N N . ALA A 1 369 ? -23.031 30.906 4.344 1 91.81 369 ALA A N 1
ATOM 2976 C CA . ALA A 1 369 ? -22.734 31.031 2.92 1 91.81 369 ALA A CA 1
ATOM 2977 C C . ALA A 1 369 ? -22.328 29.703 2.314 1 91.81 369 ALA A C 1
ATOM 2979 O O . ALA A 1 369 ? -21.531 28.953 2.904 1 91.81 369 ALA A O 1
ATOM 2980 N N . HIS A 1 370 ? -22.984 29.391 1.229 1 91.19 370 HIS A N 1
ATOM 2981 C CA . HIS A 1 370 ? -22.688 28.109 0.595 1 91.19 370 HIS A CA 1
ATOM 2982 C C . HIS A 1 370 ? -21.891 28.297 -0.684 1 91.19 370 HIS A C 1
ATOM 2984 O O . HIS A 1 370 ? -22.297 29.031 -1.586 1 91.19 370 HIS A O 1
ATOM 2990 N N . ARG A 1 371 ? -20.719 27.609 -0.729 1 90.56 371 ARG A N 1
ATOM 2991 C CA . ARG A 1 371 ? -19.844 27.688 -1.9 1 90.56 371 ARG A CA 1
ATOM 2992 C C . ARG A 1 371 ? -19.562 26.297 -2.463 1 90.56 371 ARG A C 1
ATOM 2994 O O . ARG A 1 371 ? -19.422 25.328 -1.707 1 90.56 371 ARG A O 1
ATOM 3001 N N . LEU A 1 372 ? -19.469 26.281 -3.77 1 89.5 372 LEU A N 1
ATOM 3002 C CA . LEU A 1 372 ? -19.078 25.031 -4.41 1 89.5 372 LEU A CA 1
ATOM 3003 C C . LEU A 1 372 ? -17.562 24.922 -4.555 1 89.5 372 LEU A C 1
ATOM 3005 O O . LEU A 1 372 ? -16.906 25.922 -4.844 1 89.5 372 LEU A O 1
ATOM 3009 N N . CYS A 1 373 ? -17.062 23.719 -4.277 1 85.12 373 CYS A N 1
ATOM 3010 C CA . CYS A 1 373 ? -15.633 23.484 -4.312 1 85.12 373 CYS A CA 1
ATOM 3011 C C . CYS A 1 373 ? -15.086 23.641 -5.73 1 85.12 373 CYS A C 1
ATOM 3013 O O . CYS A 1 373 ? -15.531 22.953 -6.652 1 85.12 373 CYS A O 1
ATOM 3015 N N . GLY A 1 374 ? -14.109 24.5 -5.895 1 82.5 374 GLY A N 1
ATOM 3016 C CA . GLY A 1 374 ? -13.508 24.781 -7.188 1 82.5 374 GLY A CA 1
ATOM 3017 C C . GLY A 1 374 ? -12.797 23.562 -7.777 1 82.5 374 GLY A C 1
ATOM 3018 O O . GLY A 1 374 ? -12.836 23.344 -8.992 1 82.5 374 GLY A O 1
ATOM 3019 N N . TRP A 1 375 ? -12.227 22.812 -6.934 1 80.06 375 TRP A N 1
ATOM 3020 C CA . TRP A 1 375 ? -11.516 21.625 -7.395 1 80.06 375 TRP A CA 1
ATOM 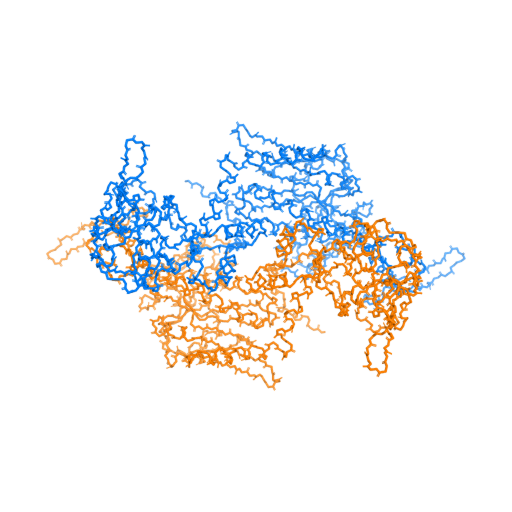3021 C C . TRP A 1 375 ? -12.477 20.625 -8.016 1 80.06 375 TRP A C 1
ATOM 3023 O O . TRP A 1 375 ? -12.195 20.047 -9.07 1 80.06 375 TRP A O 1
ATOM 3033 N N . HIS A 1 376 ? -13.562 20.344 -7.398 1 81.38 376 HIS A N 1
ATOM 3034 C CA . HIS A 1 376 ? -14.555 19.406 -7.926 1 81.38 376 HIS A CA 1
ATOM 3035 C C . HIS A 1 376 ? -15.156 19.922 -9.227 1 81.38 376 HIS A C 1
ATOM 3037 O O . HIS A 1 376 ? -15.484 19.141 -10.117 1 81.38 376 HIS A O 1
ATOM 3043 N N . LEU A 1 377 ? -15.312 21.203 -9.242 1 86.5 377 LEU A N 1
ATOM 3044 C CA . LEU A 1 377 ? -15.836 21.797 -10.461 1 86.5 377 LEU A CA 1
ATOM 3045 C C . LEU A 1 377 ? -14.883 21.578 -11.633 1 86.5 377 LEU A C 1
ATOM 3047 O O . LEU A 1 377 ? -15.32 21.281 -12.742 1 86.5 377 LEU A O 1
ATOM 3051 N N . GLN A 1 378 ? -13.656 21.828 -11.344 1 85.75 378 GLN A N 1
ATOM 3052 C CA . GLN A 1 378 ? -12.648 21.609 -12.367 1 85.75 378 GLN A CA 1
ATOM 3053 C C . GLN A 1 378 ? -12.586 20.141 -12.781 1 85.75 378 GLN A C 1
ATOM 3055 O O . GLN A 1 378 ? -12.414 19.828 -13.961 1 85.75 378 GLN A O 1
ATOM 3060 N N . ARG A 1 379 ? -12.664 19.312 -11.844 1 81.88 379 ARG A N 1
ATOM 3061 C CA . ARG A 1 379 ? -12.664 17.891 -12.133 1 81.88 379 ARG A CA 1
ATOM 3062 C C . ARG A 1 379 ? -13.852 17.5 -13.008 1 81.88 379 ARG A C 1
ATOM 3064 O O . ARG A 1 379 ? -13.719 16.703 -13.938 1 81.88 379 ARG A O 1
ATOM 3071 N N . ASN A 1 380 ? -14.977 18 -12.68 1 84.31 380 ASN A N 1
ATOM 3072 C CA . ASN A 1 380 ? -16.172 17.766 -13.477 1 84.31 380 ASN A CA 1
ATOM 3073 C C . ASN A 1 380 ? -16.016 18.297 -14.898 1 84.31 380 ASN A C 1
ATOM 3075 O O . ASN A 1 380 ? -16.5 17.688 -15.852 1 84.31 380 ASN A O 1
ATOM 3079 N N . ALA A 1 381 ? -15.406 19.406 -14.945 1 88.19 381 ALA A N 1
ATOM 3080 C CA . ALA A 1 381 ? -15.148 20 -16.266 1 88.19 381 ALA A CA 1
ATOM 3081 C C . ALA A 1 381 ? -14.266 19.078 -17.094 1 88.19 381 ALA A C 1
ATOM 3083 O O . ALA A 1 381 ? -14.508 18.906 -18.297 1 88.19 381 ALA A O 1
ATOM 3084 N N . CYS A 1 382 ? -13.32 18.562 -16.453 1 85 382 CYS A N 1
ATOM 3085 C CA . CYS A 1 382 ? -12.406 17.641 -17.141 1 85 382 CYS A CA 1
ATOM 3086 C C . CYS A 1 382 ? -13.148 16.406 -17.625 1 85 382 CYS A C 1
ATOM 3088 O O . CYS A 1 382 ? -12.852 15.891 -18.703 1 85 382 CYS A O 1
ATOM 3090 N N . GLU A 1 383 ? -14.016 15.914 -16.844 1 81.44 383 GLU A N 1
ATOM 3091 C CA . GLU A 1 383 ? -14.758 14.695 -17.172 1 81.44 383 GLU A CA 1
ATOM 3092 C C . GLU A 1 383 ? -15.773 14.961 -18.281 1 81.44 383 GLU A C 1
ATOM 3094 O O . GLU A 1 383 ? -16 14.102 -19.141 1 81.44 383 GLU A O 1
ATOM 3099 N N . ASN A 1 384 ? -16.359 16.172 -18.266 1 83.44 384 ASN A N 1
ATOM 3100 C CA . ASN A 1 384 ? -17.453 16.469 -19.188 1 83.44 384 ASN A CA 1
ATOM 3101 C C . ASN A 1 384 ? -16.953 17.078 -20.484 1 83.44 384 ASN A C 1
ATOM 3103 O O . ASN A 1 384 ? -17.531 16.844 -21.547 1 83.44 384 ASN A O 1
ATOM 3107 N N . ILE A 1 385 ? -15.93 17.969 -20.219 1 84.94 385 ILE A N 1
ATOM 3108 C CA . ILE A 1 385 ? -15.391 18.672 -21.391 1 84.94 385 ILE A CA 1
ATOM 3109 C C . ILE A 1 385 ? -13.953 18.219 -21.641 1 84.94 385 ILE A C 1
ATOM 3111 O O . ILE A 1 385 ? -13.055 18.547 -20.859 1 84.94 385 ILE A O 1
ATOM 3115 N N . LYS A 1 386 ? -13.664 17.219 -22.234 1 74.5 386 LYS A N 1
ATOM 3116 C CA . LYS A 1 386 ? -12.352 16.625 -22.5 1 74.5 386 LYS A CA 1
ATOM 3117 C C . LYS A 1 386 ? -11.516 17.547 -23.391 1 74.5 386 LYS A C 1
ATOM 3119 O O . LYS A 1 386 ? -11.062 17.125 -24.453 1 74.5 386 LYS A O 1
ATOM 3124 N N . ASN A 1 387 ? -11.344 18.906 -23.062 1 80.75 387 ASN A N 1
ATOM 3125 C CA . ASN A 1 387 ? -10.555 19.906 -23.781 1 80.75 387 ASN A CA 1
ATOM 3126 C C . ASN A 1 387 ? -9.672 20.703 -22.844 1 80.75 387 ASN A C 1
ATOM 3128 O O . ASN A 1 387 ? -10.172 21.531 -22.062 1 80.75 387 ASN A O 1
ATOM 3132 N N . PRO A 1 388 ? -8.398 20.484 -22.875 1 83 388 PRO A N 1
ATOM 3133 C CA . PRO A 1 388 ? -7.48 21.141 -21.953 1 83 388 PRO A CA 1
ATOM 3134 C C . PRO A 1 388 ? -7.531 22.672 -22.062 1 83 388 PRO A C 1
ATOM 3136 O O . PRO A 1 388 ? -7.363 23.375 -21.062 1 83 388 PRO A O 1
ATOM 3139 N N . ASN A 1 389 ? -7.676 23.172 -23.281 1 85.5 389 ASN A N 1
ATOM 3140 C CA . ASN A 1 389 ? -7.742 24.609 -23.453 1 85.5 389 ASN A CA 1
ATOM 3141 C C . ASN A 1 389 ? -8.969 25.203 -22.766 1 85.5 389 ASN A C 1
ATOM 3143 O O . ASN A 1 389 ? -8.906 26.312 -22.219 1 85.5 389 ASN A O 1
ATOM 3147 N N . PHE A 1 390 ? -9.953 24.484 -22.812 1 91.56 390 PHE A N 1
ATOM 3148 C CA . PHE A 1 390 ? -11.156 24.906 -22.125 1 91.56 390 PHE A CA 1
ATOM 3149 C C . PHE A 1 390 ? -10.914 24.984 -20.609 1 91.56 390 PHE A C 1
ATOM 3151 O O . PHE A 1 390 ? -11.367 25.922 -19.953 1 91.56 390 PHE A O 1
ATOM 3158 N N . LEU A 1 391 ? -10.172 24.062 -20.109 1 89.12 391 LEU A N 1
ATOM 3159 C CA . LEU A 1 391 ? -9.953 23.969 -18.672 1 89.12 391 LEU A CA 1
ATOM 3160 C C . LEU A 1 391 ? -9.203 25.188 -18.156 1 89.12 391 LEU A C 1
ATOM 3162 O O . LEU A 1 391 ? -9.469 25.672 -17.062 1 89.12 391 LEU A O 1
ATOM 3166 N N . ARG A 1 392 ? -8.305 25.609 -18.859 1 87.38 392 ARG A N 1
ATOM 3167 C CA . ARG A 1 392 ? -7.555 26.812 -18.484 1 87.38 392 ARG A CA 1
ATOM 3168 C C . ARG A 1 392 ? -8.461 28.031 -18.406 1 87.38 392 ARG A C 1
ATOM 3170 O O . ARG A 1 392 ? -8.406 28.797 -17.438 1 87.38 392 ARG A O 1
ATOM 3177 N N . ASP A 1 393 ? -9.18 28.188 -19.422 1 89.75 393 ASP A N 1
ATOM 3178 C CA . ASP A 1 393 ? -10.102 29.328 -19.453 1 89.75 393 ASP A CA 1
ATOM 3179 C C . ASP A 1 393 ? -11.148 29.219 -18.359 1 89.75 393 ASP A C 1
ATOM 3181 O O . ASP A 1 393 ? -11.531 30.219 -17.75 1 89.75 393 ASP A O 1
ATOM 3185 N N . PHE A 1 394 ? -11.586 28 -18.156 1 91.31 394 PHE A N 1
ATOM 3186 C CA . PHE A 1 394 ? -12.586 27.766 -17.125 1 91.31 394 PHE A CA 1
ATOM 3187 C C . PHE A 1 394 ? -12.023 28.062 -15.734 1 91.31 394 PHE A C 1
ATOM 3189 O O . PHE A 1 394 ? -12.719 28.609 -14.883 1 91.31 394 PHE A O 1
ATOM 3196 N N . LYS A 1 395 ? -10.805 27.703 -15.484 1 87.81 395 LYS A N 1
ATOM 3197 C CA . LYS A 1 395 ? -10.141 28.016 -14.227 1 87.81 395 LYS A CA 1
ATOM 3198 C C . LYS A 1 395 ? -10.117 29.531 -13.977 1 87.81 395 LYS A C 1
ATOM 3200 O O . LYS A 1 395 ? -10.273 29.984 -12.836 1 87.81 395 LYS A O 1
ATOM 3205 N N . GLY A 1 396 ? -9.906 30.234 -14.992 1 86.31 396 GLY A N 1
ATOM 3206 C CA . GLY A 1 396 ? -9.953 31.688 -14.891 1 86.31 396 GLY A CA 1
ATOM 3207 C C . GLY A 1 396 ? -11.312 32.219 -14.461 1 86.31 396 GLY A C 1
ATOM 3208 O O . GLY A 1 396 ? -11.391 33.188 -13.695 1 86.31 396 GLY A O 1
ATOM 3209 N N . LEU A 1 397 ? -12.328 31.609 -14.922 1 88.25 397 LEU A N 1
ATOM 3210 C CA . LEU A 1 397 ? -13.68 32 -14.547 1 88.25 397 LEU A CA 1
ATOM 3211 C C . LEU A 1 397 ? -13.938 31.75 -13.07 1 88.25 397 LEU A C 1
ATOM 3213 O O . LEU A 1 397 ? -14.719 32.469 -12.438 1 88.25 397 LEU A O 1
ATOM 3217 N N . ILE A 1 398 ? -13.305 30.703 -12.547 1 86.94 398 ILE A N 1
ATOM 3218 C CA . ILE A 1 398 ? -13.523 30.312 -11.164 1 86.94 398 ILE A CA 1
ATOM 3219 C C . ILE A 1 398 ? -12.766 31.25 -10.227 1 86.94 398 ILE A C 1
ATOM 3221 O O . ILE A 1 398 ? -13.32 31.719 -9.234 1 86.94 398 ILE A O 1
ATOM 3225 N N . TYR A 1 399 ? -11.508 31.578 -10.531 1 81.69 399 TYR A N 1
ATOM 3226 C CA . TYR A 1 399 ? -10.625 32.156 -9.523 1 81.69 399 TYR A CA 1
ATOM 3227 C C . TYR A 1 399 ? -10.305 33.625 -9.852 1 81.69 399 TYR A C 1
ATOM 3229 O O . TYR A 1 399 ? -9.828 34.375 -8.992 1 81.69 399 TYR A O 1
ATOM 3237 N N . ASP A 1 400 ? -10.523 34 -11.062 1 77.38 400 ASP A N 1
ATOM 3238 C CA . ASP A 1 400 ? -10.148 35.344 -11.438 1 77.38 400 ASP A CA 1
ATOM 3239 C C . ASP A 1 400 ? -11.039 36.375 -10.734 1 77.38 400 ASP A C 1
ATOM 3241 O O . ASP A 1 400 ? -12.188 36.094 -10.414 1 77.38 400 ASP A O 1
ATOM 3245 N N . ASN A 1 401 ? -10.367 37.469 -10.359 1 72.06 401 ASN A N 1
ATOM 3246 C CA . ASN A 1 401 ? -11.047 38.531 -9.648 1 72.06 401 ASN A CA 1
ATOM 3247 C C . ASN A 1 401 ? -11.711 39.531 -10.617 1 72.06 401 ASN A C 1
ATOM 3249 O O . ASN A 1 401 ? -11.609 40.75 -10.438 1 72.06 401 ASN A O 1
ATOM 3253 N N . ASN A 1 402 ? -12.445 38.969 -11.492 1 72.94 402 ASN A N 1
ATOM 3254 C CA . ASN A 1 402 ? -13.086 39.844 -12.461 1 72.94 402 ASN A CA 1
ATOM 3255 C C . ASN A 1 402 ? -14.422 40.375 -11.938 1 72.94 402 ASN A C 1
ATOM 3257 O O . ASN A 1 402 ? -14.922 39.906 -10.906 1 72.94 402 ASN A O 1
ATOM 3261 N N . ASP A 1 403 ? -14.797 41.5 -12.531 1 81.25 403 ASP A N 1
ATOM 3262 C CA . ASP A 1 403 ? -16.062 42.094 -12.125 1 81.25 403 ASP A CA 1
ATOM 3263 C C . ASP A 1 403 ? -17.25 41.25 -12.531 1 81.25 403 ASP A C 1
ATOM 3265 O O . ASP A 1 403 ? -17.203 40.562 -13.555 1 81.25 403 ASP A O 1
ATOM 3269 N N . GLN A 1 404 ? -18.328 41.281 -11.719 1 86.75 404 GLN A N 1
ATOM 3270 C CA . GLN A 1 404 ? -19.547 40.5 -11.93 1 86.75 404 GLN A CA 1
ATOM 3271 C C . GLN A 1 404 ? -20.188 40.844 -13.273 1 86.75 404 GLN A C 1
ATOM 3273 O O . GLN A 1 404 ? -20.75 39.969 -13.945 1 86.75 404 GLN A O 1
ATOM 3278 N N . ARG A 1 405 ? -20 42.094 -13.664 1 85.38 405 ARG A N 1
ATOM 3279 C CA . ARG A 1 405 ? -20.656 42.625 -14.867 1 85.38 405 ARG A CA 1
ATOM 3280 C C . ARG A 1 405 ? -20.062 41.969 -16.125 1 85.38 405 ARG A C 1
ATOM 3282 O O . ARG A 1 405 ? -20.75 41.812 -17.125 1 85.38 405 ARG A O 1
ATOM 3289 N N . ASP A 1 406 ? -18.797 41.656 -15.938 1 88.56 406 ASP A N 1
ATOM 3290 C CA . ASP A 1 406 ? -18.094 41.125 -17.109 1 88.56 406 ASP A CA 1
ATOM 3291 C C . ASP A 1 406 ? -18.219 39.594 -17.188 1 88.56 406 ASP A C 1
ATOM 3293 O O . ASP A 1 406 ? -17.781 39 -18.156 1 88.56 406 ASP A O 1
ATOM 3297 N N . PHE A 1 407 ? -18.875 39.031 -16.219 1 92.25 407 PHE A N 1
ATOM 3298 C CA . PHE A 1 407 ? -18.875 37.562 -16.156 1 92.25 407 PHE A CA 1
ATOM 3299 C C . PHE A 1 407 ? -19.656 36.969 -17.328 1 92.25 407 PHE A C 1
ATOM 3301 O O . PHE A 1 407 ? -19.172 36.031 -17.969 1 92.25 407 PHE A O 1
ATOM 3308 N N . ASP A 1 408 ? -20.781 37.5 -17.594 1 92.19 408 ASP A N 1
ATOM 3309 C CA . ASP A 1 408 ? -21.656 36.938 -18.625 1 92.19 408 ASP A CA 1
ATOM 3310 C C . ASP A 1 408 ? -21.016 37.062 -20.016 1 92.19 408 ASP A C 1
ATOM 3312 O O . ASP A 1 408 ? -21.141 36.156 -20.844 1 92.19 408 ASP A O 1
ATOM 3316 N N . GLN A 1 409 ? -20.375 38.219 -20.141 1 92.06 409 GLN A N 1
ATOM 3317 C CA . GLN A 1 409 ? -19.688 38.406 -21.422 1 92.06 409 GLN A CA 1
ATOM 3318 C C . GLN A 1 409 ? -18.531 37.406 -21.578 1 92.06 409 GLN A C 1
ATOM 3320 O O . GLN A 1 409 ? -18.344 36.844 -22.656 1 92.06 409 GLN A O 1
ATOM 3325 N N . ARG A 1 410 ? -17.812 37.25 -20.578 1 91.62 410 ARG A N 1
ATOM 3326 C CA . ARG A 1 410 ? -16.688 36.312 -20.609 1 91.62 410 ARG A CA 1
ATOM 3327 C C . ARG A 1 410 ? -17.188 34.906 -20.797 1 91.62 410 ARG A C 1
ATOM 3329 O O . ARG A 1 410 ? -16.578 34.094 -21.531 1 91.62 410 ARG A O 1
ATOM 3336 N N . TRP A 1 411 ? -18.281 34.594 -20.062 1 93.75 411 TRP A N 1
ATOM 3337 C CA . TRP A 1 411 ? -18.891 33.25 -20.188 1 93.75 411 TRP A CA 1
ATOM 3338 C C . TRP A 1 411 ? -19.266 32.969 -21.625 1 93.75 411 TRP A C 1
ATOM 3340 O O . TRP A 1 411 ? -18.953 31.891 -22.156 1 93.75 411 TRP A O 1
ATOM 3350 N N . ALA A 1 412 ? -19.859 33.938 -22.297 1 93.06 412 ALA A N 1
ATOM 3351 C CA . ALA A 1 412 ? -20.281 33.75 -23.688 1 93.06 412 ALA A CA 1
ATOM 3352 C C . ALA A 1 412 ? -19.078 33.625 -24.625 1 93.06 412 ALA A C 1
ATOM 3354 O O . ALA A 1 412 ? -19.125 32.844 -25.578 1 93.06 412 ALA A O 1
ATOM 3355 N N . ALA A 1 413 ? -18.125 34.375 -24.312 1 93.06 413 ALA A N 1
ATOM 3356 C CA . ALA A 1 413 ? -16.906 34.312 -25.125 1 93.06 413 ALA A CA 1
ATOM 3357 C C . ALA A 1 413 ? -16.266 32.938 -25.047 1 93.06 413 ALA A C 1
ATOM 3359 O O . ALA A 1 413 ? -15.789 32.406 -26.062 1 93.06 413 ALA A O 1
ATOM 3360 N N . ILE A 1 414 ? -16.219 32.406 -23.875 1 92.94 414 ILE A N 1
ATOM 3361 C CA . ILE A 1 414 ? -15.617 31.094 -23.672 1 92.94 414 ILE A CA 1
ATOM 3362 C C . ILE A 1 414 ? -16.469 30.016 -24.359 1 92.94 414 ILE A C 1
ATOM 3364 O O . ILE A 1 414 ? -15.922 29.094 -24.953 1 92.94 414 ILE A O 1
ATOM 3368 N N . LEU A 1 415 ? -17.766 30.156 -24.25 1 93.94 415 LEU A N 1
ATOM 3369 C CA . LEU A 1 415 ? -18.656 29.203 -24.906 1 93.94 415 LEU A CA 1
ATOM 3370 C C . LEU A 1 415 ? -18.422 29.188 -26.422 1 93.94 415 LEU A C 1
ATOM 3372 O O . LEU A 1 415 ? -18.391 28.109 -27.031 1 93.94 415 LEU A O 1
ATOM 3376 N N . ASP A 1 416 ? -18.266 30.359 -26.922 1 92.69 416 ASP A N 1
ATOM 3377 C CA . ASP A 1 416 ? -18.062 30.5 -28.359 1 92.69 416 ASP A CA 1
ATOM 3378 C C . ASP A 1 416 ? -16.688 29.969 -28.766 1 92.69 416 ASP A C 1
ATOM 3380 O O . ASP A 1 416 ? -16.547 29.266 -29.766 1 92.69 416 ASP A O 1
ATOM 3384 N N . LYS A 1 417 ? -15.758 30.391 -27.984 1 92.94 417 LYS A N 1
ATOM 3385 C CA . LYS A 1 417 ? -14.383 30.016 -28.281 1 92.94 417 LYS A CA 1
ATOM 3386 C C . LYS A 1 417 ? -14.211 28.5 -28.328 1 92.94 417 LYS A C 1
ATOM 3388 O O . LYS A 1 417 ? -13.469 27.984 -29.156 1 92.94 417 LYS A O 1
ATOM 3393 N N . HIS A 1 418 ? -14.914 27.859 -27.422 1 93.31 418 HIS A N 1
ATOM 3394 C CA . HIS A 1 418 ? -14.711 26.422 -27.328 1 93.31 418 HIS A CA 1
ATOM 3395 C C . HIS A 1 418 ? -15.906 25.656 -27.891 1 93.31 418 HIS A C 1
ATOM 3397 O O . HIS A 1 418 ? -16.016 24.438 -27.688 1 93.31 418 HIS A O 1
ATOM 3403 N N . ASN A 1 419 ? -16.797 26.266 -28.531 1 89.75 419 ASN A N 1
ATOM 3404 C CA . ASN A 1 419 ? -17.953 25.688 -29.219 1 89.75 419 ASN A CA 1
ATOM 3405 C C . ASN A 1 419 ? -18.781 24.844 -28.266 1 89.75 419 ASN A C 1
ATOM 3407 O O . ASN A 1 419 ? -19.062 23.672 -28.547 1 89.75 419 ASN A O 1
ATOM 3411 N N . LEU A 1 420 ? -19.078 25.406 -27.172 1 92.25 420 LEU A N 1
ATOM 3412 C CA . LEU A 1 420 ? -19.812 24.656 -26.141 1 92.25 420 LEU A CA 1
ATOM 3413 C C . LEU A 1 420 ? -21.219 25.188 -25.984 1 92.25 420 LEU A C 1
ATOM 3415 O O . LEU A 1 420 ? -21.875 24.953 -24.969 1 92.25 420 LEU A O 1
ATOM 3419 N N . VAL A 1 421 ? -21.625 25.906 -27.078 1 88.81 421 VAL A N 1
ATOM 3420 C CA . VAL A 1 421 ? -22.984 26.438 -27.031 1 88.81 421 VAL A CA 1
ATOM 3421 C C . VAL A 1 421 ? -23.984 25.281 -27.047 1 88.81 421 VAL A C 1
ATOM 3423 O O . VAL A 1 421 ? -23.875 24.359 -27.875 1 88.81 421 VAL A O 1
ATOM 3426 N N . GLY A 1 422 ? -24.844 25.188 -26.016 1 86 422 GLY A N 1
ATOM 3427 C CA . GLY A 1 422 ? -25.844 24.141 -25.953 1 86 422 GLY A CA 1
ATOM 3428 C C . GLY A 1 422 ? -25.453 23 -25.031 1 86 422 GLY A C 1
ATOM 3429 O O . GLY A 1 422 ? -26.25 22.078 -24.797 1 86 422 GLY A O 1
ATOM 3430 N N . SER A 1 423 ? -24.281 23.062 -24.562 1 89.56 423 SER A N 1
ATOM 3431 C CA . SER A 1 423 ? -23.859 22.016 -23.625 1 89.56 423 SER A CA 1
ATOM 3432 C C . SER A 1 423 ? -24.688 22.047 -22.344 1 89.56 423 SER A C 1
ATOM 3434 O O . SER A 1 423 ? -24.797 23.094 -21.703 1 89.56 423 SER A O 1
ATOM 3436 N N . THR A 1 424 ? -25.219 20.922 -22.094 1 89.5 424 THR A N 1
ATOM 3437 C CA . THR A 1 424 ? -26.078 20.812 -20.922 1 89.5 424 THR A CA 1
ATOM 3438 C C . THR A 1 424 ? -25.281 21.078 -19.641 1 89.5 424 THR A C 1
ATOM 3440 O O . THR A 1 424 ? -25.781 21.719 -18.719 1 89.5 424 THR A O 1
ATOM 3443 N N . TRP A 1 425 ? -24.141 20.562 -19.594 1 90.62 425 TRP A N 1
ATOM 3444 C CA . TRP A 1 425 ? -23.312 20.75 -18.391 1 90.62 425 TRP A CA 1
ATOM 3445 C C . TRP A 1 425 ? -22.969 22.219 -18.203 1 90.62 425 TRP A C 1
ATOM 3447 O O . TRP A 1 425 ? -23 22.719 -17.062 1 90.62 425 TRP A O 1
ATOM 3457 N N . MET A 1 426 ? -22.688 22.891 -19.281 1 92.56 426 MET A N 1
ATOM 3458 C CA . MET A 1 426 ? -22.344 24.312 -19.188 1 92.56 426 MET A CA 1
ATOM 3459 C C . MET A 1 426 ? -23.547 25.141 -18.75 1 92.56 426 MET A C 1
ATOM 3461 O O . MET A 1 426 ? -23.391 26.109 -18 1 92.56 426 MET A O 1
ATOM 3465 N N . GLU A 1 427 ? -24.625 24.797 -19.25 1 92.62 427 GLU A N 1
ATOM 3466 C CA . GLU A 1 427 ? -25.828 25.5 -18.875 1 92.62 427 GLU A CA 1
ATOM 3467 C C . GLU A 1 427 ? -26.125 25.359 -17.375 1 92.62 427 GLU A C 1
ATOM 3469 O O . GLU A 1 427 ? -26.469 26.328 -16.703 1 92.62 427 GLU A O 1
ATOM 3474 N N . LYS A 1 428 ? -25.969 24.141 -16.938 1 90.25 428 LYS A N 1
ATOM 3475 C CA . LYS A 1 428 ? -26.188 23.891 -15.508 1 90.25 428 LYS A CA 1
ATOM 3476 C C . LYS A 1 428 ? -25.172 24.625 -14.656 1 90.25 428 LYS A C 1
ATOM 3478 O O . LYS A 1 428 ? -25.5 25.141 -13.586 1 90.25 428 LYS A O 1
ATOM 3483 N N . THR A 1 429 ? -23.953 24.609 -15.102 1 92.75 429 THR A N 1
ATOM 3484 C CA . THR A 1 429 ? -22.875 25.266 -14.391 1 92.75 429 THR A CA 1
ATOM 3485 C C . THR A 1 429 ? -23.109 26.781 -14.352 1 92.75 429 THR A C 1
ATOM 3487 O O . THR A 1 429 ? -22.781 27.438 -13.359 1 92.75 429 THR A O 1
ATOM 3490 N N . TYR A 1 430 ? -23.641 27.312 -15.422 1 93.44 430 TYR A N 1
ATOM 3491 C CA . TYR A 1 430 ? -23.938 28.734 -15.484 1 93.44 430 TYR A CA 1
ATOM 3492 C C . TYR A 1 430 ? -25.031 29.094 -14.484 1 93.44 430 TYR A C 1
ATOM 3494 O O . TYR A 1 430 ? -24.984 30.156 -13.852 1 93.44 430 TYR A O 1
ATOM 3502 N N . GLU A 1 431 ? -25.969 28.234 -14.328 1 91.69 431 GLU A N 1
ATOM 3503 C CA . GLU A 1 431 ? -27.094 28.5 -13.43 1 91.69 431 GLU A CA 1
ATOM 3504 C C . GLU A 1 431 ? -26.625 28.641 -11.992 1 91.69 431 GLU A C 1
ATOM 3506 O O . GLU A 1 431 ? -27.219 29.375 -11.203 1 91.69 431 GLU A O 1
ATOM 3511 N N . THR A 1 432 ? -25.594 27.953 -11.664 1 91.75 432 THR A N 1
ATOM 3512 C CA . THR A 1 432 ? -25.094 27.984 -10.297 1 91.75 432 THR A CA 1
ATOM 3513 C C . THR A 1 432 ? -23.859 28.875 -10.188 1 91.75 432 THR A C 1
ATOM 3515 O O . THR A 1 432 ? -23.094 28.75 -9.234 1 91.75 432 THR A O 1
ATOM 3518 N N . ARG A 1 433 ? -23.625 29.781 -11.055 1 92.06 433 ARG A N 1
ATOM 3519 C CA . ARG A 1 433 ? -22.406 30.578 -11.148 1 92.06 433 ARG A CA 1
ATOM 3520 C C . ARG A 1 433 ? -22.188 31.391 -9.883 1 92.06 433 ARG A C 1
ATOM 3522 O O . ARG A 1 433 ? -21.047 31.625 -9.477 1 92.06 433 ARG A O 1
ATOM 3529 N N . GLU A 1 434 ? -23.188 31.812 -9.18 1 90.62 434 GLU A N 1
ATOM 3530 C CA . GLU A 1 434 ? -23.094 32.656 -7.984 1 90.62 434 GLU A CA 1
ATOM 3531 C C . GLU A 1 434 ? -22.547 31.844 -6.805 1 90.62 434 GLU A C 1
ATOM 3533 O O . GLU A 1 434 ? -22.109 32.438 -5.809 1 90.62 434 GLU A O 1
ATOM 3538 N N . MET A 1 435 ? -22.438 30.578 -7 1 90.88 435 MET A N 1
ATOM 3539 C CA . MET A 1 435 ? -22.016 29.734 -5.887 1 90.88 435 MET A CA 1
ATOM 3540 C C . MET A 1 435 ? -20.562 29.312 -6.039 1 90.88 435 MET A C 1
ATOM 3542 O O . MET A 1 435 ? -19.984 28.703 -5.133 1 90.88 435 MET A O 1
ATOM 3546 N N . TRP A 1 436 ? -19.984 29.609 -7.133 1 89.94 436 TRP A N 1
ATOM 3547 C CA . TRP A 1 436 ? -18.641 29.062 -7.25 1 89.94 436 TRP A CA 1
ATOM 3548 C C . TRP A 1 436 ? -17.672 30.109 -7.805 1 89.94 436 TRP A C 1
ATOM 3550 O O . TRP A 1 436 ? -16.469 30.031 -7.582 1 89.94 436 TRP A O 1
ATOM 3560 N N . SER A 1 437 ? -18.094 31 -8.562 1 89.88 437 SER A N 1
ATOM 3561 C CA . SER A 1 437 ? -17.188 31.984 -9.141 1 89.88 437 SER A CA 1
ATOM 3562 C C . SER A 1 437 ? -16.781 33.031 -8.109 1 89.88 437 SER A C 1
ATOM 3564 O O . SER A 1 437 ? -17.641 33.562 -7.387 1 89.88 437 SER A O 1
ATOM 3566 N N . HIS A 1 438 ? -15.57 33.344 -8.07 1 85.5 438 HIS A N 1
ATOM 3567 C CA . HIS A 1 438 ? -15.023 34.312 -7.102 1 85.5 438 HIS A CA 1
ATOM 3568 C C . HIS A 1 438 ? -15.641 35.688 -7.266 1 85.5 438 HIS A C 1
ATOM 3570 O O . HIS A 1 438 ? -15.773 36.438 -6.293 1 85.5 438 HIS A O 1
ATOM 3576 N N . CYS A 1 439 ? -16.016 36 -8.469 1 86.44 439 CYS A N 1
ATOM 3577 C CA . CYS A 1 439 ? -16.578 37.312 -8.742 1 86.44 439 CYS A CA 1
ATOM 3578 C C . CYS A 1 439 ? -17.844 37.562 -7.922 1 86.44 439 CYS A C 1
ATOM 3580 O O . CYS A 1 439 ? -18.125 38.688 -7.504 1 86.44 439 CYS A O 1
ATOM 3582 N N . PHE A 1 440 ? -18.578 36.531 -7.629 1 87.81 440 PHE A N 1
ATOM 3583 C CA . PHE A 1 440 ? -19.844 36.656 -6.914 1 87.81 440 PHE A CA 1
ATOM 3584 C C . PHE A 1 440 ? -19.641 36.406 -5.422 1 87.81 440 PHE A C 1
ATOM 3586 O O . PHE A 1 440 ? -20.547 36.688 -4.621 1 87.81 440 PHE A O 1
ATOM 3593 N N . LEU A 1 441 ? -18.516 35.969 -4.992 1 86.19 441 LEU A N 1
ATOM 3594 C CA . LEU A 1 441 ? -18.297 35.562 -3.605 1 86.19 441 LEU A CA 1
ATOM 3595 C C . LEU A 1 441 ? -17.234 36.438 -2.953 1 86.19 441 LEU A C 1
ATOM 3597 O O . LEU A 1 441 ? -16.703 36.094 -1.896 1 86.19 441 LEU A O 1
ATOM 3601 N N . ARG A 1 442 ? -16.953 37.531 -3.416 1 80.31 442 ARG A N 1
ATOM 3602 C CA . ARG A 1 442 ? -15.883 38.406 -2.943 1 80.31 442 ARG A CA 1
ATOM 3603 C C . ARG A 1 442 ? -16.172 38.906 -1.539 1 80.31 442 ARG A C 1
ATOM 3605 O O . ARG A 1 442 ? -15.258 39.188 -0.762 1 80.31 442 ARG A O 1
ATOM 3612 N N . ASP A 1 443 ? -17.359 39 -1.195 1 80.81 443 ASP A N 1
ATOM 3613 C CA . ASP A 1 443 ? -17.734 39.562 0.09 1 80.81 443 ASP A CA 1
ATOM 3614 C C . ASP A 1 443 ? -17.844 38.5 1.166 1 80.81 443 ASP A C 1
ATOM 3616 O O . ASP A 1 443 ? -18.109 38.812 2.332 1 80.81 443 ASP A O 1
ATOM 3620 N N . LYS A 1 444 ? -17.625 37.344 0.731 1 83.94 444 LYS A N 1
ATOM 3621 C CA . LYS A 1 444 ? -17.734 36.25 1.686 1 83.94 444 LYS A CA 1
ATOM 3622 C C . LYS A 1 444 ? -16.375 35.656 2.01 1 83.94 444 LYS A C 1
ATOM 3624 O O . LYS A 1 444 ? -15.484 35.625 1.149 1 83.94 444 LYS A O 1
ATOM 3629 N N . PHE A 1 445 ? -16.203 35.312 3.221 1 81.25 445 PHE A N 1
ATOM 3630 C CA . PHE A 1 445 ? -14.914 34.781 3.682 1 81.25 445 PHE A CA 1
ATOM 3631 C C . PHE A 1 445 ? -14.906 33.25 3.619 1 81.25 445 PHE A C 1
ATOM 3633 O O . PHE A 1 445 ? -15.734 32.594 4.25 1 81.25 445 PHE A O 1
ATOM 3640 N N . PHE A 1 446 ? -13.992 32.75 2.848 1 78.5 446 PHE A N 1
ATOM 3641 C CA . PHE A 1 446 ? -13.883 31.312 2.764 1 78.5 446 PHE A CA 1
ATOM 3642 C C . PHE A 1 446 ? -12.484 30.844 3.162 1 78.5 446 PHE A C 1
ATOM 3644 O O . PHE A 1 446 ? -12.109 29.688 2.928 1 78.5 446 PHE A O 1
ATOM 3651 N N . GLY A 1 447 ? -11.852 31.703 3.811 1 68.62 447 GLY A N 1
ATOM 3652 C CA . GLY A 1 447 ? -10.539 31.328 4.32 1 68.62 447 GLY A CA 1
ATOM 3653 C C . GLY A 1 447 ? -9.617 30.766 3.254 1 68.62 447 GLY A C 1
ATOM 3654 O O . GLY A 1 447 ? -9.656 31.203 2.1 1 68.62 447 GLY A O 1
ATOM 3655 N N . TYR A 1 448 ? -8.695 29.906 3.639 1 63.44 448 TYR A N 1
ATOM 3656 C CA . TYR A 1 448 ? -7.676 29.281 2.805 1 63.44 448 TYR A CA 1
ATOM 3657 C C . TYR A 1 448 ? -8.242 28.078 2.061 1 63.44 448 TYR A C 1
ATOM 3659 O O . TYR A 1 448 ? -7.574 27.5 1.206 1 63.44 448 TYR A O 1
ATOM 3667 N N . ILE A 1 449 ? -9.469 27.734 2.35 1 59.66 449 ILE A N 1
ATOM 3668 C CA . ILE A 1 449 ? -10.031 26.5 1.8 1 59.66 449 ILE A CA 1
ATOM 3669 C C . ILE A 1 449 ? -10.375 26.703 0.325 1 59.66 449 ILE A C 1
ATOM 3671 O O . ILE A 1 449 ? -10.578 25.734 -0.41 1 59.66 449 ILE A O 1
ATOM 3675 N N . ARG A 1 450 ? -10.32 27.859 -0.204 1 52.62 450 ARG A N 1
ATOM 3676 C CA . ARG A 1 450 ? -10.688 28.031 -1.605 1 52.62 450 ARG A CA 1
ATOM 3677 C C . ARG A 1 450 ? -9.922 27.062 -2.498 1 52.62 450 ARG A C 1
ATOM 3679 O O . ARG A 1 450 ? -10.391 26.688 -3.57 1 52.62 450 ARG A O 1
ATOM 3686 N N . MET A 1 451 ? -8.695 26.734 -1.922 1 50.88 451 MET A N 1
ATOM 3687 C CA . MET A 1 451 ? -7.773 26.094 -2.846 1 50.88 451 MET A CA 1
ATOM 3688 C C . MET A 1 451 ? -7.918 24.578 -2.775 1 50.88 451 MET A C 1
ATOM 3690 O O . MET A 1 451 ? -8.43 24.031 -1.791 1 50.88 451 MET A O 1
ATOM 3694 N N . THR A 1 452 ? -7.777 23.844 -3.932 1 50.75 452 THR A N 1
ATOM 3695 C CA . THR A 1 452 ? -7.727 22.453 -4.402 1 50.75 452 THR A CA 1
ATOM 3696 C C . THR A 1 452 ? -7.094 21.547 -3.348 1 50.75 452 THR A C 1
ATOM 3698 O O . THR A 1 452 ? -7.434 20.375 -3.252 1 50.75 452 THR A O 1
ATOM 3701 N N . SER A 1 453 ? -6.5 22.25 -2.312 1 56.91 453 SER A N 1
ATOM 3702 C CA . SER A 1 453 ? -5.52 21.406 -1.623 1 56.91 453 SER A CA 1
ATOM 3703 C C . SER A 1 453 ? -6.152 20.672 -0.449 1 56.91 453 SER A C 1
ATOM 3705 O O . SER A 1 453 ? -5.812 19.516 -0.178 1 56.91 453 SER A O 1
ATOM 3707 N N . GLN A 1 454 ? -7.273 21.359 0.101 1 63.78 454 GLN A N 1
ATOM 3708 C CA . GLN A 1 454 ? -7.801 20.703 1.291 1 63.78 454 GLN A CA 1
ATOM 3709 C C . GLN A 1 454 ? -8.633 19.469 0.92 1 63.78 454 GLN A C 1
ATOM 3711 O O . GLN A 1 454 ? -8.516 18.422 1.552 1 63.78 454 GLN A O 1
ATOM 3716 N N . CYS A 1 455 ? -9.445 19.734 -0.111 1 61.91 455 CYS A N 1
ATOM 3717 C CA . CYS A 1 455 ? -10.258 18.609 -0.554 1 61.91 455 CYS A CA 1
ATOM 3718 C C . CYS A 1 455 ? -9.375 17.469 -1.056 1 61.91 455 CYS A C 1
ATOM 3720 O O . CYS A 1 455 ? -9.656 16.297 -0.796 1 61.91 455 CYS A O 1
ATOM 3722 N N . GLU A 1 456 ? -8.336 17.891 -1.626 1 65.12 456 GLU A N 1
ATOM 3723 C CA . GLU A 1 456 ? -7.359 16.906 -2.074 1 65.12 456 GLU A CA 1
ATOM 3724 C C . GLU A 1 456 ? -6.73 16.172 -0.892 1 65.12 456 GLU A C 1
ATOM 3726 O O . GLU A 1 456 ? -6.508 14.969 -0.95 1 65.12 456 GLU A O 1
ATOM 3731 N N . GLY A 1 457 ? -6.543 17 0.17 1 66.75 457 GLY A N 1
ATOM 3732 C CA . GLY A 1 457 ? -5.957 16.422 1.368 1 66.75 457 GLY A CA 1
ATOM 3733 C C . GLY A 1 457 ? -6.844 15.383 2.021 1 66.75 457 GLY A C 1
ATOM 3734 O O . GLY A 1 457 ? -6.375 14.312 2.404 1 66.75 457 GLY A O 1
ATOM 3735 N N . ILE A 1 458 ? -8.07 15.719 2.029 1 68.94 458 ILE A N 1
ATOM 3736 C CA . ILE A 1 458 ? -9.039 14.812 2.633 1 68.94 458 ILE A CA 1
ATOM 3737 C C . ILE A 1 458 ? -9.148 13.539 1.8 1 68.94 458 ILE A C 1
ATOM 3739 O O . ILE A 1 458 ? -9.203 12.438 2.346 1 68.94 458 ILE A O 1
ATOM 3743 N N . ASN A 1 459 ? -9.148 13.758 0.541 1 67.31 459 ASN A N 1
ATOM 3744 C CA . ASN A 1 459 ? -9.242 12.609 -0.352 1 67.31 459 ASN A CA 1
ATOM 3745 C C . ASN A 1 459 ? -8.047 11.68 -0.199 1 67.31 459 ASN A C 1
ATOM 3747 O O . ASN A 1 459 ? -8.195 10.453 -0.221 1 67.31 459 ASN A O 1
ATOM 3751 N N . SER A 1 460 ? -6.984 12.305 -0.078 1 68.31 460 SER A N 1
ATOM 3752 C CA . SER A 1 460 ? -5.773 11.516 0.117 1 68.31 460 SER A CA 1
ATOM 3753 C C . SER A 1 460 ? -5.824 10.742 1.426 1 68.31 460 SER A C 1
ATOM 3755 O O . SER A 1 460 ? -5.438 9.57 1.474 1 68.31 460 SER A O 1
ATOM 3757 N N . LEU A 1 461 ? -6.297 11.469 2.367 1 67.56 461 LEU A N 1
ATOM 3758 C CA . LEU A 1 461 ? -6.422 10.828 3.674 1 67.56 461 LEU A CA 1
ATOM 3759 C C . LEU A 1 461 ? -7.355 9.625 3.604 1 67.56 461 LEU A C 1
ATOM 3761 O O . LEU A 1 461 ? -7.051 8.57 4.156 1 67.56 461 LEU A O 1
ATOM 3765 N N . ILE A 1 462 ? -8.422 9.789 2.93 1 68.31 462 ILE A N 1
ATOM 3766 C CA . ILE A 1 462 ? -9.438 8.742 2.826 1 68.31 462 ILE A CA 1
ATOM 3767 C C . ILE A 1 462 ? -8.875 7.555 2.051 1 68.31 462 ILE A C 1
ATOM 3769 O O . ILE A 1 462 ? -9.078 6.402 2.441 1 68.31 462 ILE A O 1
ATOM 3773 N N . ARG A 1 463 ? -8.156 7.895 1.092 1 67.44 463 ARG A N 1
ATOM 3774 C CA . ARG A 1 463 ? -7.633 6.832 0.239 1 67.44 463 ARG A CA 1
ATOM 3775 C C . ARG A 1 463 ? -6.637 5.965 1 1 67.44 463 ARG A C 1
ATOM 3777 O O . ARG A 1 463 ? -6.531 4.762 0.745 1 67.44 463 ARG A O 1
ATOM 3784 N N . PHE A 1 464 ? -6.023 6.578 1.911 1 65.12 464 PHE A N 1
ATOM 3785 C CA . PHE A 1 464 ? -4.973 5.863 2.629 1 65.12 464 PHE A CA 1
ATOM 3786 C C . PHE A 1 464 ? -5.57 4.957 3.697 1 65.12 464 PHE A C 1
ATOM 3788 O O . PHE A 1 464 ? -4.996 3.912 4.023 1 65.12 464 PHE A O 1
ATOM 3795 N N . TYR A 1 465 ? -6.691 5.371 4.113 1 63.84 465 TYR A N 1
ATOM 3796 C CA . TYR A 1 465 ? -7.145 4.676 5.312 1 63.84 465 TYR A CA 1
ATOM 3797 C C . TYR A 1 465 ? -8.422 3.887 5.035 1 63.84 465 TYR A C 1
ATOM 3799 O O . TYR A 1 465 ? -8.852 3.086 5.867 1 63.84 465 TYR A O 1
ATOM 3807 N N . VAL A 1 466 ? -8.969 4.145 3.875 1 64.06 466 VAL A N 1
ATOM 3808 C CA . VAL A 1 466 ? -10.258 3.49 3.635 1 64.06 466 VAL A CA 1
ATOM 3809 C C . VAL A 1 466 ? -10.109 2.455 2.521 1 64.06 466 VAL A C 1
ATOM 3811 O O . VAL A 1 466 ? -9.445 2.709 1.513 1 64.06 466 VAL A O 1
ATOM 3814 N N . ASN A 1 467 ? -10.375 1.247 2.9 1 65 467 ASN A N 1
ATOM 3815 C CA . ASN A 1 467 ? -10.422 0.149 1.941 1 65 467 ASN A CA 1
ATOM 3816 C C . ASN A 1 467 ? -11.836 -0.425 1.815 1 65 467 ASN A C 1
ATOM 3818 O O . ASN A 1 467 ? -12.578 -0.469 2.795 1 65 467 ASN A O 1
ATOM 3822 N N . ARG A 1 468 ? -12.242 -0.757 0.604 1 64.25 468 ARG A N 1
ATOM 3823 C CA . ARG A 1 468 ? -13.578 -1.272 0.324 1 64.25 468 ARG A CA 1
ATOM 3824 C C . ARG A 1 468 ? -13.883 -2.5 1.175 1 64.25 468 ARG A C 1
ATOM 3826 O O . ARG A 1 468 ? -15.047 -2.793 1.461 1 64.25 468 ARG A O 1
ATOM 3833 N N . LYS A 1 469 ? -12.891 -3.141 1.605 1 67.31 469 LYS A N 1
ATOM 3834 C CA . LYS A 1 469 ? -13.094 -4.375 2.354 1 67.31 469 LYS A CA 1
ATOM 3835 C C . LYS A 1 469 ? -13.117 -4.113 3.857 1 67.31 469 LYS A C 1
ATOM 3837 O O . LYS A 1 469 ? -13.391 -5.016 4.648 1 67.31 469 LYS A O 1
ATOM 3842 N N . ASN A 1 470 ? -12.992 -2.875 4.258 1 75 470 ASN A N 1
ATOM 3843 C CA . ASN A 1 470 ? -12.906 -2.551 5.68 1 75 470 ASN A CA 1
ATOM 3844 C C . ASN A 1 470 ? -14.273 -2.617 6.352 1 75 470 ASN A C 1
ATOM 3846 O O . ASN A 1 470 ? -15.273 -2.188 5.773 1 75 470 ASN A O 1
ATOM 3850 N N . THR A 1 471 ? -14.25 -3.271 7.465 1 79.88 471 THR A N 1
ATOM 3851 C CA . THR A 1 471 ? -15.422 -3.219 8.336 1 79.88 471 THR A CA 1
ATOM 3852 C C . THR A 1 471 ? -15.594 -1.823 8.93 1 79.88 471 THR A C 1
ATOM 3854 O O . THR A 1 471 ? -14.719 -0.969 8.781 1 79.88 471 THR A O 1
ATOM 3857 N N . LEU A 1 472 ? -16.781 -1.607 9.531 1 83.25 472 LEU A N 1
ATOM 3858 C CA . LEU A 1 472 ? -17.047 -0.306 10.133 1 83.25 472 LEU A CA 1
ATOM 3859 C C . LEU A 1 472 ? -16.031 -0.006 11.242 1 83.25 472 LEU A C 1
ATOM 3861 O O . LEU A 1 472 ? -15.539 1.119 11.344 1 83.25 472 LEU A O 1
ATOM 3865 N N . ILE A 1 473 ? -15.781 -0.997 11.961 1 82.94 473 ILE A N 1
ATOM 3866 C CA . ILE A 1 473 ? -14.875 -0.812 13.086 1 82.94 473 ILE A CA 1
ATOM 3867 C C . ILE A 1 473 ? -13.469 -0.538 12.578 1 82.94 473 ILE A C 1
ATOM 3869 O O . ILE A 1 473 ? -12.75 0.294 13.133 1 82.94 473 ILE A O 1
ATOM 3873 N N . ASP A 1 474 ? -13.055 -1.277 11.562 1 81.12 474 ASP A N 1
ATOM 3874 C CA . ASP A 1 474 ? -11.75 -1.033 10.977 1 81.12 474 ASP A CA 1
ATOM 3875 C C . ASP A 1 474 ? -11.648 0.389 10.422 1 81.12 474 ASP A C 1
ATOM 3877 O O . ASP A 1 474 ? -10.602 1.032 10.539 1 81.12 474 ASP A O 1
ATOM 3881 N N . PHE A 1 475 ? -12.703 0.776 9.969 1 80.69 475 PHE A N 1
ATOM 3882 C CA . PHE A 1 475 ? -12.75 2.125 9.414 1 80.69 475 PHE A CA 1
ATOM 3883 C C . PHE A 1 475 ? -12.57 3.166 10.516 1 80.69 475 PHE A C 1
ATOM 3885 O O . PHE A 1 475 ? -11.812 4.125 10.344 1 80.69 475 PHE A O 1
ATOM 3892 N N . MET A 1 476 ? -13.258 3.059 11.484 1 84.88 476 MET A N 1
ATOM 3893 C CA . MET A 1 476 ? -13.188 4.012 12.586 1 84.88 476 MET A CA 1
ATOM 3894 C C . MET A 1 476 ? -11.789 4.051 13.195 1 84.88 476 MET A C 1
ATOM 3896 O O . MET A 1 476 ? -11.273 5.121 13.516 1 84.88 476 MET A O 1
ATOM 3900 N N . HIS A 1 477 ? -11.188 2.908 13.312 1 83.88 477 HIS A N 1
ATOM 3901 C CA . HIS A 1 477 ? -9.828 2.84 13.828 1 83.88 477 HIS A CA 1
ATOM 3902 C C . HIS A 1 477 ? -8.852 3.545 12.891 1 83.88 477 HIS A C 1
ATOM 3904 O O . HIS A 1 477 ? -7.938 4.238 13.344 1 83.88 477 HIS A O 1
ATOM 3910 N N . ASN A 1 478 ? -9.047 3.293 11.641 1 81.44 478 ASN A N 1
ATOM 3911 C CA . ASN A 1 478 ? -8.18 3.926 10.648 1 81.44 478 ASN A CA 1
ATOM 3912 C C . ASN A 1 478 ? -8.328 5.445 10.664 1 81.44 478 ASN A C 1
ATOM 3914 O O . ASN A 1 478 ? -7.344 6.168 10.516 1 81.44 478 ASN A O 1
ATOM 3918 N N . LEU A 1 479 ? -9.516 5.895 10.82 1 82.88 479 LEU A N 1
ATOM 3919 C CA . LEU A 1 479 ? -9.742 7.336 10.875 1 82.88 479 LEU A CA 1
ATOM 3920 C C . LEU A 1 479 ? -9.094 7.938 12.117 1 82.88 479 LEU A C 1
ATOM 3922 O O . LEU A 1 479 ? -8.586 9.055 12.078 1 82.88 479 LEU A O 1
ATOM 3926 N N . ASP A 1 480 ? -9.164 7.207 13.188 1 85.81 480 ASP A N 1
ATOM 3927 C CA . ASP A 1 480 ? -8.5 7.648 14.414 1 85.81 480 ASP A CA 1
ATOM 3928 C C . ASP A 1 480 ? -7 7.812 14.203 1 85.81 480 ASP A C 1
ATOM 3930 O O . ASP A 1 480 ? -6.391 8.742 14.734 1 85.81 480 ASP A O 1
ATOM 3934 N N . ARG A 1 481 ? -6.492 6.949 13.523 1 83 481 ARG A N 1
ATOM 3935 C CA . ARG A 1 481 ? -5.066 7.02 13.227 1 83 481 ARG A CA 1
ATOM 3936 C C . ARG A 1 481 ? -4.746 8.227 12.344 1 83 481 ARG A C 1
ATOM 3938 O O . ARG A 1 481 ? -3.727 8.883 12.531 1 83 481 ARG A O 1
ATOM 3945 N N . ALA A 1 482 ? -5.582 8.453 11.391 1 82.31 482 ALA A N 1
ATOM 3946 C CA . ALA A 1 482 ? -5.414 9.617 10.523 1 82.31 482 ALA A CA 1
ATOM 3947 C C . ALA A 1 482 ? -5.484 10.914 11.32 1 82.31 482 ALA A C 1
ATOM 3949 O O . ALA A 1 482 ? -4.738 11.859 11.047 1 82.31 482 ALA A O 1
ATOM 3950 N N . LEU A 1 483 ? -6.387 10.922 12.289 1 87.94 483 LEU A N 1
ATOM 3951 C CA . LEU A 1 483 ? -6.539 12.109 13.125 1 87.94 483 LEU A CA 1
ATOM 3952 C C . LEU A 1 483 ? -5.277 12.352 13.953 1 87.94 483 LEU A C 1
ATOM 3954 O O . LEU A 1 483 ? -4.852 13.5 14.117 1 87.94 483 LEU A O 1
ATOM 3958 N N . LYS A 1 484 ? -4.719 11.281 14.43 1 86.75 484 LYS A N 1
ATOM 3959 C CA . LYS A 1 484 ? -3.492 11.414 15.203 1 86.75 484 LYS A CA 1
ATOM 3960 C C . LYS A 1 484 ? -2.352 11.961 14.352 1 86.75 484 LYS A C 1
ATOM 3962 O O . LYS A 1 484 ? -1.524 12.734 14.836 1 86.75 484 LYS A O 1
ATOM 3967 N N . GLU A 1 485 ? -2.33 11.555 13.141 1 84.06 485 GLU A N 1
ATOM 3968 C CA . GLU A 1 485 ? -1.31 12.055 12.219 1 84.06 485 GLU A CA 1
ATOM 3969 C C . GLU A 1 485 ? -1.505 13.539 11.93 1 84.06 485 GLU A C 1
ATOM 3971 O O . GLU A 1 485 ? -0.534 14.297 11.859 1 84.06 485 GLU A O 1
ATOM 3976 N N . CYS A 1 486 ? -2.715 13.938 11.773 1 86.56 486 CYS A N 1
ATOM 3977 C CA . CYS A 1 486 ? -3.018 15.344 11.539 1 86.56 486 CYS A CA 1
ATOM 3978 C C . CYS A 1 486 ? -2.588 16.203 12.734 1 86.56 486 CYS A C 1
ATOM 3980 O O . CYS A 1 486 ? -2.012 17.266 12.555 1 86.56 486 CYS A O 1
ATOM 3982 N N . ARG A 1 487 ? -2.861 15.688 13.844 1 91.12 487 ARG A N 1
ATOM 3983 C CA . ARG A 1 487 ? -2.518 16.422 15.055 1 91.12 487 ARG A CA 1
ATOM 3984 C C . ARG A 1 487 ? -1.006 16.5 15.234 1 91.12 487 ARG A C 1
ATOM 3986 O O . ARG A 1 487 ? -0.49 17.516 15.727 1 91.12 487 ARG A O 1
ATOM 3993 N N . ASN A 1 488 ? -0.343 15.453 14.883 1 90 488 ASN A N 1
ATOM 3994 C CA . ASN A 1 488 ? 1.115 15.484 14.93 1 90 488 ASN A CA 1
ATOM 3995 C C . ASN A 1 488 ? 1.685 16.5 13.945 1 90 488 ASN A C 1
ATOM 3997 O O . ASN A 1 488 ? 2.676 17.172 14.242 1 90 488 ASN A O 1
ATOM 4001 N N . ASN A 1 489 ? 1.124 16.609 12.812 1 88.5 489 ASN A N 1
ATOM 4002 C CA . ASN A 1 489 ? 1.556 17.609 11.836 1 88.5 489 ASN A CA 1
ATOM 4003 C C . ASN A 1 489 ? 1.367 19.031 12.359 1 88.5 489 ASN A C 1
ATOM 4005 O O . ASN A 1 489 ? 2.188 19.906 12.086 1 88.5 489 ASN A O 1
ATOM 4009 N N . GLU A 1 490 ? 0.275 19.219 12.977 1 92.38 490 GLU A N 1
ATOM 4010 C CA . GLU A 1 490 ? 0.028 20.531 13.578 1 92.38 490 GLU A CA 1
ATOM 4011 C C . GLU A 1 490 ? 1.075 20.844 14.641 1 92.38 490 GLU A C 1
ATOM 4013 O O . GLU A 1 490 ? 1.568 21.984 14.711 1 92.38 490 GLU A O 1
ATOM 4018 N N . LEU A 1 491 ? 1.379 19.859 15.414 1 93.38 491 LEU A N 1
ATOM 4019 C CA . LEU A 1 491 ? 2.383 20.047 16.453 1 93.38 491 LEU A CA 1
ATOM 4020 C C . LEU A 1 491 ? 3.734 20.406 15.859 1 93.38 491 LEU A C 1
ATOM 4022 O O . LEU A 1 491 ? 4.438 21.281 16.375 1 93.38 491 LEU A O 1
ATOM 4026 N N . ILE A 1 492 ? 4.102 19.812 14.836 1 92.31 492 ILE A N 1
ATOM 4027 C CA . ILE A 1 492 ? 5.363 20.078 14.156 1 92.31 492 ILE A CA 1
ATOM 4028 C C . ILE A 1 492 ? 5.355 21.5 13.602 1 92.31 492 ILE A C 1
ATOM 4030 O O . ILE A 1 492 ? 6.352 22.219 13.695 1 92.31 492 ILE A O 1
ATOM 4034 N N . ALA A 1 493 ? 4.242 21.922 13.031 1 92.5 493 ALA A N 1
ATOM 4035 C CA . ALA A 1 493 ? 4.121 23.266 12.508 1 92.5 493 ALA A CA 1
ATOM 4036 C C . ALA A 1 493 ? 4.195 24.297 13.625 1 92.5 493 ALA A C 1
ATOM 4038 O O . ALA A 1 493 ? 4.766 25.375 13.453 1 92.5 493 ALA A O 1
ATOM 4039 N N . ASP A 1 494 ? 3.594 23.969 14.742 1 92.69 494 ASP A N 1
ATOM 4040 C CA . ASP A 1 494 ? 3.691 24.844 15.914 1 92.69 494 ASP A CA 1
ATOM 4041 C C . ASP A 1 494 ? 5.141 25 16.359 1 92.69 494 ASP A C 1
ATOM 4043 O O . ASP A 1 494 ? 5.582 26.109 16.688 1 92.69 494 ASP A O 1
ATOM 4047 N N . PHE A 1 495 ? 5.828 23.969 16.375 1 89.81 495 PHE A N 1
ATOM 4048 C CA . PHE A 1 495 ? 7.234 23.969 16.75 1 89.81 495 PHE A CA 1
ATOM 4049 C C . PHE A 1 495 ? 8.039 24.859 15.82 1 89.81 495 PHE A C 1
ATOM 4051 O O . PHE A 1 495 ? 8.828 25.688 16.281 1 89.81 495 PHE A O 1
ATOM 4058 N N . LYS A 1 496 ? 7.809 24.703 14.578 1 86.44 496 LYS A N 1
ATOM 4059 C CA . LYS A 1 496 ? 8.539 25.484 13.586 1 86.44 496 LYS A CA 1
ATOM 4060 C C . LYS A 1 496 ? 8.219 26.969 13.711 1 86.44 496 LYS A C 1
ATOM 4062 O O . LYS A 1 496 ? 9.086 27.828 13.508 1 86.44 496 LYS A O 1
ATOM 4067 N N . SER A 1 497 ? 7.004 27.266 14.055 1 88.69 497 SER A N 1
ATOM 4068 C CA . SER A 1 497 ? 6.562 28.656 14.141 1 88.69 497 SER A CA 1
ATOM 4069 C C . SER A 1 497 ? 7.051 29.312 15.43 1 88.69 497 SER A C 1
ATOM 4071 O O . SER A 1 497 ? 7.387 30.5 15.445 1 88.69 497 SER A O 1
ATOM 4073 N N . GLN A 1 498 ? 7.145 28.531 16.469 1 84.88 498 GLN A N 1
ATOM 4074 C CA . GLN A 1 498 ? 7.453 29.109 17.781 1 84.88 498 GLN A CA 1
ATOM 4075 C C . GLN A 1 498 ? 8.953 29.062 18.062 1 84.88 498 GLN A C 1
ATOM 4077 O O . GLN A 1 498 ? 9.477 29.906 18.797 1 84.88 498 GLN A O 1
ATOM 4082 N N . CYS A 1 499 ? 9.648 28.125 17.484 1 79.5 499 CYS A N 1
ATOM 4083 C CA . CYS A 1 499 ? 11.023 27.906 17.891 1 79.5 499 CYS A CA 1
ATOM 4084 C C . CYS A 1 499 ? 12 28.344 16.797 1 79.5 499 CYS A C 1
ATOM 4086 O O . CYS A 1 499 ? 13.195 28.094 16.891 1 79.5 499 CYS A O 1
ATOM 4088 N N . SER A 1 500 ? 11.516 28.922 15.773 1 78.31 500 SER A N 1
ATOM 4089 C CA . SER A 1 500 ? 12.414 29.406 14.727 1 78.31 500 SER A CA 1
ATOM 4090 C C . SER A 1 500 ? 11.969 30.766 14.211 1 78.31 500 SER A C 1
ATOM 4092 O O . SER A 1 500 ? 10.797 31.141 14.344 1 78.31 500 SER A O 1
ATOM 4094 N N . GLU A 1 501 ? 12.969 31.516 13.766 1 79.25 501 GLU A N 1
ATOM 4095 C CA . GLU A 1 501 ? 12.688 32.812 13.172 1 79.25 501 GLU A CA 1
ATOM 4096 C C . GLU A 1 501 ? 13.008 32.812 11.68 1 79.25 501 GLU A C 1
ATOM 4098 O O . GLU A 1 501 ? 14.078 32.344 11.266 1 79.25 501 GLU A O 1
ATOM 4103 N N . PRO A 1 502 ? 12.031 33.219 10.953 1 83.25 502 PRO A N 1
ATOM 4104 C CA . PRO A 1 502 ? 12.273 33.25 9.508 1 83.25 502 PRO A CA 1
ATOM 4105 C C . PRO A 1 502 ? 13.258 34.312 9.078 1 83.25 502 PRO A C 1
ATOM 4107 O O . PRO A 1 502 ? 13.43 35.312 9.789 1 83.25 502 PRO A O 1
ATOM 4110 N N . VAL A 1 503 ? 13.906 34.094 7.953 1 80.69 503 VAL A N 1
ATOM 4111 C CA . VAL A 1 503 ? 14.805 35.094 7.359 1 80.69 503 VAL A CA 1
ATOM 4112 C C . VAL A 1 503 ? 14.023 36.031 6.457 1 80.69 503 VAL A C 1
ATOM 4114 O O . VAL A 1 503 ? 13.133 35.594 5.719 1 80.69 503 VAL A O 1
ATOM 4117 N N . MET A 1 504 ? 14.281 37.312 6.66 1 82.5 504 MET A N 1
ATOM 4118 C CA . MET A 1 504 ? 13.641 38.312 5.809 1 82.5 504 MET A CA 1
ATOM 4119 C C . MET A 1 504 ? 14.344 38.406 4.461 1 82.5 504 MET A C 1
ATOM 4121 O O . MET A 1 504 ? 15.562 38.562 4.402 1 82.5 504 MET A O 1
ATOM 4125 N N . VAL A 1 505 ? 13.594 38.188 3.387 1 78.31 505 VAL A N 1
ATOM 4126 C CA . VAL A 1 505 ? 14.227 38.125 2.076 1 78.31 505 VAL A CA 1
ATOM 4127 C C . VAL A 1 505 ? 13.672 39.25 1.181 1 78.31 505 VAL A C 1
ATOM 4129 O O . VAL A 1 505 ? 14.305 39.625 0.2 1 78.31 505 VAL A O 1
ATOM 4132 N N . THR A 1 506 ? 12.625 39.844 1.636 1 78.81 506 THR A N 1
ATOM 4133 C CA . THR A 1 506 ? 11.977 40.812 0.766 1 78.81 506 THR A CA 1
ATOM 4134 C C . THR A 1 506 ? 12.484 42.219 1.059 1 78.81 506 THR A C 1
ATOM 4136 O O . THR A 1 506 ? 13.125 42.469 2.082 1 78.81 506 THR A O 1
ATOM 4139 N N . SER A 1 507 ? 12.25 43.188 0.13 1 76.69 507 SER A N 1
ATOM 4140 C CA . SER A 1 507 ? 12.672 44.594 0.274 1 76.69 507 SER A CA 1
ATOM 4141 C C . SER A 1 507 ? 11.859 45.312 1.352 1 76.69 507 SER A C 1
ATOM 4143 O O . SER A 1 507 ? 12.281 46.344 1.871 1 76.69 507 SER A O 1
ATOM 4145 N N . LEU A 1 508 ? 10.727 44.75 1.591 1 82.12 508 LEU A N 1
ATOM 4146 C CA . LEU A 1 508 ? 9.891 45.312 2.648 1 82.12 508 LEU A CA 1
ATOM 4147 C C . LEU A 1 508 ? 10.141 44.594 3.975 1 82.12 508 LEU A C 1
ATOM 4149 O O . LEU A 1 508 ? 9.242 43.969 4.52 1 82.12 508 LEU A O 1
ATOM 4153 N N . GLU A 1 509 ? 11.219 44.812 4.512 1 82 509 GLU A N 1
ATOM 4154 C CA . GLU A 1 509 ? 11.703 44.094 5.68 1 82 509 GLU A CA 1
ATOM 4155 C C . GLU A 1 509 ? 10.82 44.344 6.898 1 82 509 GLU A C 1
ATOM 4157 O O . GLU A 1 509 ? 10.539 43.438 7.676 1 82 509 GLU A O 1
ATOM 4162 N N . VAL A 1 510 ? 10.422 45.594 7.035 1 85 510 VAL A N 1
ATOM 4163 C CA . VAL A 1 510 ? 9.633 45.938 8.211 1 85 510 VAL A CA 1
ATOM 4164 C C . VAL A 1 510 ? 8.289 45.219 8.18 1 85 510 VAL A C 1
ATOM 4166 O O . VAL A 1 510 ? 7.832 44.719 9.203 1 85 510 VAL A O 1
ATOM 4169 N N . TYR A 1 511 ? 7.77 45.25 7.031 1 84.12 511 TYR A N 1
ATOM 4170 C CA . TYR A 1 511 ? 6.484 44.562 6.891 1 84.12 511 TYR A CA 1
ATOM 4171 C C . TYR A 1 511 ? 6.645 43.062 7.055 1 84.12 511 TYR A C 1
ATOM 4173 O O . TYR A 1 511 ? 5.797 42.406 7.656 1 84.12 511 TYR A O 1
ATOM 4181 N N . GLU A 1 512 ? 7.66 42.594 6.484 1 87.62 512 GLU A N 1
ATOM 4182 C CA . GLU A 1 512 ? 7.93 41.156 6.578 1 87.62 512 GLU A CA 1
ATOM 4183 C C . GLU A 1 512 ? 8.172 40.75 8.023 1 87.62 512 GLU A C 1
ATOM 4185 O O . GLU A 1 512 ? 7.699 39.688 8.453 1 87.62 512 GLU A O 1
ATOM 4190 N N . ARG A 1 513 ? 8.844 41.5 8.719 1 86.5 513 ARG A N 1
ATOM 4191 C CA . ARG A 1 513 ? 9.125 41.219 10.117 1 86.5 513 ARG A CA 1
ATOM 4192 C C . ARG A 1 513 ? 7.855 41.281 10.961 1 86.5 513 ARG A C 1
ATOM 4194 O O . ARG A 1 513 ? 7.66 40.438 11.852 1 86.5 513 ARG A O 1
ATOM 4201 N N . SER A 1 514 ? 7.102 42.312 10.688 1 88.62 514 SER A N 1
ATOM 4202 C CA . SER A 1 514 ? 5.828 42.406 11.398 1 88.62 514 SER A CA 1
ATOM 4203 C C . SER A 1 514 ? 4.957 41.188 11.125 1 88.62 514 SER A C 1
ATOM 4205 O O . SER A 1 514 ? 4.348 40.625 12.047 1 88.62 514 SER A O 1
ATOM 4207 N N . ALA A 1 515 ? 4.961 40.75 9.898 1 88.94 515 ALA A N 1
ATOM 4208 C CA . ALA A 1 515 ? 4.168 39.594 9.508 1 88.94 515 ALA A CA 1
ATOM 4209 C C . ALA A 1 515 ? 4.668 38.312 10.203 1 88.94 515 ALA A C 1
ATOM 4211 O O . ALA A 1 515 ? 3.873 37.438 10.57 1 88.94 515 ALA A O 1
ATOM 4212 N N . SER A 1 516 ? 5.938 38.219 10.375 1 86.62 516 SER A N 1
ATOM 4213 C CA . SER A 1 516 ? 6.527 37.031 10.984 1 86.62 516 SER A CA 1
ATOM 4214 C C . SER A 1 516 ? 6.141 36.906 12.453 1 86.62 516 SER A C 1
ATOM 4216 O O . SER A 1 516 ? 6.121 35.812 13.016 1 86.62 516 SER A O 1
ATOM 4218 N N . CYS A 1 517 ? 5.781 38.031 13.07 1 86.81 517 CYS A N 1
ATOM 4219 C CA . CYS A 1 517 ? 5.449 38.031 14.492 1 86.81 517 CYS A CA 1
ATOM 4220 C C . CYS A 1 517 ? 3.982 37.688 14.711 1 86.81 517 CYS A C 1
ATOM 4222 O O . CYS A 1 517 ? 3.615 37.188 15.773 1 86.81 517 CYS A O 1
ATOM 4224 N N . TYR A 1 518 ? 3.203 37.938 13.695 1 87.94 518 TYR A N 1
ATOM 4225 C CA . TYR A 1 518 ? 1.768 37.812 13.898 1 87.94 518 TYR A CA 1
ATOM 4226 C C . TYR A 1 518 ? 1.258 36.5 13.281 1 87.94 518 TYR A C 1
ATOM 4228 O O . TYR A 1 518 ? 0.273 35.938 13.75 1 87.94 518 TYR A O 1
ATOM 4236 N N . PHE A 1 519 ? 1.951 36.094 12.289 1 90.44 519 PHE A N 1
ATOM 4237 C CA . PHE A 1 519 ? 1.442 34.938 11.555 1 90.44 519 PHE A CA 1
ATOM 4238 C C . PHE A 1 519 ? 2.32 33.719 11.805 1 90.44 519 PHE A C 1
ATOM 4240 O O . PHE A 1 519 ? 3.494 33.875 12.148 1 90.44 519 PHE A O 1
ATOM 4247 N N . THR A 1 520 ? 1.649 32.594 11.648 1 91.44 520 THR A N 1
ATOM 4248 C CA . THR A 1 520 ? 2.42 31.359 11.727 1 91.44 520 THR A CA 1
ATOM 4249 C C . THR A 1 520 ? 3.369 31.234 10.539 1 91.44 520 THR A C 1
ATOM 4251 O O . THR A 1 520 ? 3.225 31.953 9.547 1 91.44 520 THR A O 1
ATOM 4254 N N . ARG A 1 521 ? 4.316 30.344 10.641 1 88.12 521 ARG A N 1
ATOM 4255 C CA . ARG A 1 521 ? 5.348 30.234 9.617 1 88.12 521 ARG A CA 1
ATOM 4256 C C . ARG A 1 521 ? 4.742 29.891 8.258 1 88.12 521 ARG A C 1
ATOM 4258 O O . ARG A 1 521 ? 5.172 30.406 7.23 1 88.12 521 ARG A O 1
ATOM 4265 N N . ASN A 1 522 ? 3.812 29.016 8.234 1 86.44 522 ASN A N 1
ATOM 4266 C CA . ASN A 1 522 ? 3.18 28.625 6.98 1 86.44 522 ASN A CA 1
ATOM 4267 C C . ASN A 1 522 ? 2.424 29.781 6.344 1 86.44 522 ASN A C 1
ATOM 4269 O O . ASN A 1 522 ? 2.492 29.984 5.129 1 86.44 522 ASN A O 1
ATOM 4273 N N . ILE A 1 523 ? 1.699 30.531 7.156 1 87.19 523 ILE A N 1
ATOM 4274 C CA . ILE A 1 523 ? 0.938 31.656 6.652 1 87.19 523 ILE A CA 1
ATOM 4275 C C . ILE A 1 523 ? 1.891 32.781 6.277 1 87.19 523 ILE A C 1
ATOM 4277 O O . ILE A 1 523 ? 1.651 33.531 5.309 1 87.19 523 ILE A O 1
ATOM 4281 N N . PHE A 1 524 ? 2.984 32.875 7.055 1 89.5 524 PHE A N 1
ATOM 4282 C CA . PHE A 1 524 ? 4.008 33.875 6.762 1 89.5 524 PHE A CA 1
ATOM 4283 C C . PHE A 1 524 ? 4.578 33.656 5.363 1 89.5 524 PHE A C 1
ATOM 4285 O O . PHE A 1 524 ? 4.805 34.625 4.629 1 89.5 524 PHE A O 1
ATOM 4292 N N . LYS A 1 525 ? 4.777 32.469 5.008 1 85.75 525 LYS A N 1
ATOM 4293 C CA . LYS A 1 525 ? 5.309 32.156 3.684 1 85.75 525 LYS A CA 1
ATOM 4294 C C . LYS A 1 525 ? 4.363 32.625 2.586 1 85.75 525 LYS A C 1
ATOM 4296 O O . LYS A 1 525 ? 4.809 33.094 1.537 1 85.75 525 LYS A O 1
ATOM 4301 N N . GLU A 1 526 ? 3.115 32.469 2.84 1 83.81 526 GLU A N 1
ATOM 4302 C CA . GLU A 1 526 ? 2.135 32.938 1.862 1 83.81 526 GLU A CA 1
ATOM 4303 C C . GLU A 1 526 ? 2.162 34.469 1.727 1 83.81 526 GLU A C 1
ATOM 4305 O O . GLU A 1 526 ? 2.008 35 0.625 1 83.81 526 GLU A O 1
ATOM 4310 N N . ILE A 1 527 ? 2.316 35.156 2.811 1 86 527 ILE A N 1
ATOM 4311 C CA . ILE A 1 527 ? 2.379 36.594 2.809 1 86 527 ILE A CA 1
ATOM 4312 C C . ILE A 1 527 ? 3.645 37.062 2.092 1 86 527 ILE A C 1
ATOM 4314 O O . ILE A 1 527 ? 3.613 38.031 1.316 1 86 527 ILE A O 1
ATOM 4318 N N . ARG A 1 528 ? 4.68 36.375 2.393 1 86.44 528 ARG A N 1
ATOM 4319 C CA . ARG A 1 528 ? 5.938 36.688 1.722 1 86.44 528 ARG A CA 1
ATOM 4320 C C . ARG A 1 528 ? 5.801 36.531 0.209 1 86.44 528 ARG A C 1
ATOM 4322 O O . ARG A 1 528 ? 6.285 37.406 -0.54 1 86.44 528 ARG A O 1
ATOM 4329 N N . ASN A 1 529 ? 5.152 35.5 -0.192 1 82.94 529 ASN A N 1
ATOM 4330 C CA . ASN A 1 529 ? 4.934 35.312 -1.619 1 82.94 529 ASN A CA 1
ATOM 4331 C C . ASN A 1 529 ? 4.098 36.406 -2.227 1 82.94 529 ASN A C 1
ATOM 4333 O O . ASN A 1 529 ? 4.34 36.844 -3.361 1 82.94 529 ASN A O 1
ATOM 4337 N N . GLU A 1 530 ? 3.123 36.844 -1.467 1 81.94 530 GLU A N 1
ATOM 4338 C CA . GLU A 1 530 ? 2.291 37.969 -1.934 1 81.94 530 GLU A CA 1
ATOM 4339 C C . GLU A 1 530 ? 3.1 39.25 -2.045 1 81.94 530 GLU A C 1
ATOM 4341 O O . GLU A 1 530 ? 2.902 40.031 -2.977 1 81.94 530 GLU A O 1
ATOM 4346 N N . ILE A 1 531 ? 4.039 39.406 -1.146 1 82.62 531 ILE A N 1
ATOM 4347 C CA . ILE A 1 531 ? 4.898 40.594 -1.162 1 82.62 531 ILE A CA 1
ATOM 4348 C C . ILE A 1 531 ? 5.816 40.531 -2.383 1 82.62 531 ILE A C 1
ATOM 4350 O O . ILE A 1 531 ? 6.02 41.531 -3.055 1 82.62 531 ILE A O 1
ATOM 4354 N N . GLN A 1 532 ? 6.223 39.406 -2.648 1 81.5 532 GLN A N 1
ATOM 4355 C CA . GLN A 1 532 ? 7.113 39.219 -3.789 1 81.5 532 GLN A CA 1
ATOM 4356 C C . GLN A 1 532 ? 6.371 39.438 -5.105 1 81.5 532 GLN A C 1
ATOM 4358 O O . GLN A 1 532 ? 6.922 39.969 -6.055 1 81.5 532 GLN A O 1
ATOM 4363 N N . ARG A 1 533 ? 5.148 39.031 -5.145 1 77.75 533 ARG A N 1
ATOM 4364 C CA . ARG A 1 533 ? 4.34 39.219 -6.34 1 77.75 533 ARG A CA 1
ATOM 4365 C C . ARG A 1 533 ? 4.012 40.688 -6.543 1 77.75 533 ARG A C 1
ATOM 4367 O O . ARG A 1 533 ? 3.932 41.188 -7.676 1 77.75 533 ARG A O 1
ATOM 4374 N N . ALA A 1 534 ? 3.855 41.375 -5.477 1 76 534 ALA A N 1
ATOM 4375 C CA . ALA A 1 534 ? 3.541 42.812 -5.547 1 76 534 ALA A CA 1
ATOM 4376 C C . ALA A 1 534 ? 4.727 43.594 -6.078 1 76 534 ALA A C 1
ATOM 4378 O O . ALA A 1 534 ? 4.547 44.656 -6.703 1 76 534 ALA A O 1
ATOM 4379 N N . ARG A 1 535 ? 5.832 42.969 -5.891 1 71.69 535 ARG A N 1
ATOM 4380 C CA . ARG A 1 535 ? 7.023 43.656 -6.402 1 71.69 535 ARG A CA 1
ATOM 4381 C C . ARG A 1 535 ? 7.074 43.594 -7.926 1 71.69 535 ARG A C 1
ATOM 4383 O O . ARG A 1 535 ? 7.691 44.438 -8.562 1 71.69 535 ARG A O 1
ATOM 4390 N N . ALA A 1 536 ? 6.363 42.625 -8.328 1 71.88 536 ALA A N 1
ATOM 4391 C CA . ALA A 1 536 ? 6.344 42.5 -9.781 1 71.88 536 ALA A CA 1
ATOM 4392 C C . ALA A 1 536 ? 5.371 43.5 -10.414 1 71.88 536 ALA A C 1
ATOM 4394 O O . ALA A 1 536 ? 5.312 43.625 -11.633 1 71.88 536 ALA A O 1
ATOM 4395 N N . LEU A 1 537 ? 4.758 44.281 -9.539 1 74.62 537 LEU A N 1
ATOM 4396 C CA . LEU A 1 537 ? 3.822 45.25 -10.047 1 74.62 537 LEU A CA 1
ATOM 4397 C C . LEU A 1 537 ? 4.516 46.625 -10.25 1 74.62 537 LEU A C 1
ATOM 4399 O O . LEU A 1 537 ? 5.285 47.062 -9.391 1 74.62 537 LEU A O 1
ATOM 4403 N N . ASN A 1 538 ? 4.562 47.094 -11.492 1 74.75 538 ASN A N 1
ATOM 4404 C CA . ASN A 1 538 ? 5.086 48.406 -11.805 1 74.75 538 ASN A CA 1
ATOM 4405 C C . ASN A 1 538 ? 4.004 49.5 -11.68 1 74.75 538 ASN A C 1
ATOM 4407 O O . ASN A 1 538 ? 2.938 49.375 -12.281 1 74.75 538 ASN A O 1
ATOM 4411 N N . ILE A 1 539 ? 4.281 50.344 -10.703 1 75.56 539 ILE A N 1
ATOM 4412 C CA . ILE A 1 539 ? 3.334 51.438 -10.5 1 75.56 539 ILE A CA 1
ATOM 4413 C C . ILE A 1 539 ? 3.838 52.688 -11.203 1 75.56 539 ILE A C 1
ATOM 4415 O O . ILE A 1 539 ? 4.973 53.125 -10.984 1 75.56 539 ILE A O 1
ATOM 4419 N N . THR A 1 540 ? 3.053 53.094 -12.258 1 77.69 540 THR A N 1
ATOM 4420 C CA . THR A 1 540 ? 3.385 54.344 -12.961 1 77.69 540 THR A CA 1
ATOM 4421 C C . THR A 1 540 ? 2.346 55.406 -12.68 1 77.69 540 THR A C 1
ATOM 4423 O O . THR A 1 540 ? 1.146 55.125 -12.633 1 77.69 540 THR A O 1
ATOM 4426 N N . VAL A 1 541 ? 2.869 56.562 -12.273 1 80 541 VAL A N 1
ATOM 4427 C CA . VAL A 1 541 ? 1.982 57.688 -12.047 1 80 541 VAL A CA 1
ATOM 4428 C C . VAL A 1 541 ? 1.509 58.25 -13.391 1 80 541 VAL A C 1
ATOM 4430 O O . VAL A 1 541 ? 2.324 58.562 -14.258 1 80 541 VAL A O 1
ATOM 4433 N N . LEU A 1 542 ? 0.314 58.125 -13.625 1 79.12 542 LEU A N 1
ATOM 4434 C CA . LEU A 1 542 ? -0.256 58.625 -14.875 1 79.12 542 LEU A CA 1
ATOM 4435 C C . LEU A 1 542 ? -0.5 60.125 -14.812 1 79.12 542 LEU A C 1
ATOM 4437 O O . LEU A 1 542 ? -0.149 60.844 -15.742 1 79.12 542 LEU A O 1
ATOM 4441 N N . SER A 1 543 ? -1.287 60.656 -13.875 1 78.62 543 SER A N 1
ATOM 4442 C CA . SER A 1 543 ? -1.576 62.094 -13.773 1 78.62 543 SER A CA 1
ATOM 4443 C C . SER A 1 543 ? -1.642 62.531 -12.32 1 78.62 543 SER A C 1
ATOM 4445 O O . SER A 1 543 ? -2.035 61.75 -11.445 1 78.62 543 SER A O 1
ATOM 4447 N N . THR A 1 544 ? -0.869 63.469 -11.977 1 79.81 544 THR A N 1
ATOM 4448 C CA . THR A 1 544 ? -0.936 64.062 -10.648 1 79.81 544 THR A CA 1
ATOM 4449 C C . THR A 1 544 ? -1.704 65.375 -10.688 1 79.81 544 THR A C 1
ATOM 4451 O O . THR A 1 544 ? -1.273 66.312 -11.336 1 79.81 544 THR A O 1
ATOM 4454 N N . THR A 1 545 ? -2.98 65.25 -10.523 1 76.12 545 THR A N 1
ATOM 4455 C CA . THR A 1 545 ? -3.689 66.5 -10.352 1 76.12 545 THR A CA 1
ATOM 4456 C C . THR A 1 545 ? -3.713 66.938 -8.883 1 76.12 545 THR A C 1
ATOM 4458 O O . THR A 1 545 ? -3.332 66.125 -8.008 1 76.12 545 THR A O 1
ATOM 4461 N N . LEU A 1 546 ? -3.996 68.25 -8.523 1 76.94 546 LEU A N 1
ATOM 4462 C CA . LEU A 1 546 ? -3.986 68.812 -7.18 1 76.94 546 LEU A CA 1
ATOM 4463 C C . LEU A 1 546 ? -4.754 67.938 -6.203 1 76.94 546 LEU A C 1
ATOM 4465 O O . LEU A 1 546 ? -4.371 67.812 -5.039 1 76.94 546 LEU A O 1
ATOM 4469 N N . ASP A 1 547 ? -5.777 67.125 -6.633 1 79.81 547 ASP A N 1
ATOM 4470 C CA . ASP A 1 547 ? -6.656 66.438 -5.73 1 79.81 547 ASP A CA 1
ATOM 4471 C C . ASP A 1 547 ? -6.59 64.938 -6 1 79.81 547 ASP A C 1
ATOM 4473 O O . ASP A 1 547 ? -7.129 64.125 -5.23 1 79.81 547 ASP A O 1
ATOM 4477 N N . LYS A 1 548 ? -6.016 64.562 -7.137 1 79.88 548 LYS A N 1
ATOM 4478 C CA . LYS A 1 548 ? -6.086 63.156 -7.48 1 79.88 548 LYS A CA 1
ATOM 4479 C C . LYS A 1 548 ? -4.781 62.688 -8.102 1 79.88 548 LYS A C 1
ATOM 4481 O O . LYS A 1 548 ? -4.184 63.375 -8.93 1 79.88 548 LYS A O 1
ATOM 4486 N N . VAL A 1 549 ? -4.125 61.719 -7.539 1 83.06 549 VAL A N 1
ATOM 4487 C CA . VAL A 1 549 ? -2.994 61.031 -8.18 1 83.06 549 VAL A CA 1
ATOM 4488 C C . VAL A 1 549 ? -3.457 59.75 -8.828 1 83.06 549 VAL A C 1
ATOM 4490 O O . VAL A 1 549 ? -4.102 58.906 -8.188 1 83.06 549 VAL A O 1
ATOM 4493 N N . GLU A 1 550 ? -3.459 59.656 -10.047 1 81.12 550 GLU A N 1
ATOM 4494 C CA . GLU A 1 550 ? -3.812 58.438 -10.773 1 81.12 550 GLU A CA 1
ATOM 4495 C C . GLU A 1 550 ? -2.58 57.594 -11.047 1 81.12 550 GLU A C 1
ATOM 4497 O O . GLU A 1 550 ? -1.557 58.094 -11.516 1 81.12 550 GLU A O 1
ATOM 4502 N N . PHE A 1 551 ? -2.758 56.312 -10.516 1 78.81 551 PHE A N 1
ATOM 4503 C CA . PHE A 1 551 ? -1.668 55.344 -10.734 1 78.81 551 PHE A CA 1
ATOM 4504 C C . PHE A 1 551 ? -2.066 54.281 -11.75 1 78.81 551 PHE A C 1
ATOM 4506 O O . PHE A 1 551 ? -3.248 53.969 -11.883 1 78.81 551 PHE A O 1
ATOM 4513 N N . SER A 1 552 ? -1.178 53.969 -12.68 1 77.69 552 SER A N 1
ATOM 4514 C CA . SER A 1 552 ? -1.317 52.75 -13.492 1 77.69 552 SER A CA 1
ATOM 4515 C C . SER A 1 552 ? -0.465 51.625 -12.938 1 77.69 552 SER A C 1
ATOM 4517 O O . SER A 1 552 ? 0.692 51.812 -12.562 1 77.69 552 SER A O 1
ATOM 4519 N N . VAL A 1 553 ? -1.092 50.469 -12.578 1 76.56 553 VAL A N 1
ATOM 4520 C CA . VAL A 1 553 ? -0.392 49.281 -12.055 1 76.56 553 VAL A CA 1
ATOM 4521 C C . VAL A 1 553 ? -0.28 48.219 -13.141 1 76.56 553 VAL A C 1
ATOM 4523 O O . VAL A 1 553 ? -1.285 47.812 -13.734 1 76.56 553 VAL A O 1
ATOM 4526 N N . THR A 1 554 ? 0.894 47.969 -13.68 1 70.5 554 THR A N 1
ATOM 4527 C CA . THR A 1 554 ? 1.127 46.938 -14.672 1 70.5 554 THR A CA 1
ATOM 4528 C C . THR A 1 554 ? 1.92 45.781 -14.062 1 70.5 554 THR A C 1
ATOM 4530 O O . THR A 1 554 ? 2.826 46 -13.258 1 70.5 554 THR A O 1
ATOM 4533 N N . ALA A 1 555 ? 1.375 44.5 -14.109 1 64.88 555 ALA A N 1
ATOM 4534 C CA . ALA A 1 555 ? 2.096 43.312 -13.633 1 64.88 555 ALA A CA 1
ATOM 4535 C C . ALA A 1 555 ? 3.252 42.969 -14.562 1 64.88 555 ALA A C 1
ATOM 4537 O O . ALA A 1 555 ? 3.109 43.031 -15.789 1 64.88 555 ALA A O 1
ATOM 4538 N N . LEU A 1 556 ? 4.438 42.781 -14.102 1 57.78 556 LEU A N 1
ATOM 4539 C CA . LEU A 1 556 ? 5.594 42.375 -14.898 1 57.78 556 LEU A CA 1
ATOM 4540 C C . LEU A 1 556 ? 5.41 40.969 -15.438 1 57.78 556 LEU A C 1
ATOM 4542 O O . LEU A 1 556 ? 5.082 40.062 -14.688 1 57.78 556 LEU A O 1
ATOM 4546 N N . GLY A 1 557 ? 5.312 40.656 -16.938 1 50.81 557 GLY A N 1
ATOM 4547 C CA . GLY A 1 557 ? 5.188 39.406 -17.688 1 50.81 557 GLY A CA 1
ATOM 4548 C C . GLY A 1 557 ? 3.789 39.188 -18.234 1 50.81 557 GLY A C 1
ATOM 4549 O O . GLY A 1 557 ? 3.508 38.125 -18.797 1 50.81 557 GLY A O 1
ATOM 4550 N N . ASP A 1 558 ? 2.754 39.75 -17.844 1 47.16 558 ASP A N 1
ATOM 4551 C CA . ASP A 1 558 ? 1.458 39.625 -18.5 1 47.16 558 ASP A CA 1
ATOM 4552 C C . ASP A 1 558 ? 1.516 40.156 -19.922 1 47.16 558 ASP A C 1
ATOM 4554 O O . ASP A 1 558 ? 1.905 41.312 -20.156 1 47.16 558 ASP A O 1
ATOM 4558 N N . PRO A 1 559 ? 1.523 39.25 -20.859 1 42.53 559 PRO A N 1
ATOM 4559 C CA . PRO A 1 559 ? 1.627 39.688 -22.25 1 42.53 559 PRO A CA 1
ATOM 4560 C C . PRO A 1 559 ? 0.567 40.719 -22.625 1 42.53 559 PRO A C 1
ATOM 4562 O O . PRO A 1 559 ? 0.611 41.281 -23.719 1 42.53 559 PRO A O 1
ATOM 4565 N N . ALA A 1 560 ? -0.568 40.719 -22.141 1 37.41 560 ALA A N 1
ATOM 4566 C CA . ALA A 1 560 ? -1.558 41.562 -22.781 1 37.41 560 ALA A CA 1
ATOM 4567 C C . ALA A 1 560 ? -1.086 43.031 -22.797 1 37.41 560 ALA A C 1
ATOM 4569 O O . ALA A 1 560 ? -1.554 43.844 -23.594 1 37.41 560 ALA A O 1
ATOM 4570 N N . LYS A 1 561 ? -0.585 43.625 -21.734 1 39 561 LYS A N 1
ATOM 4571 C CA . LYS A 1 561 ? -0.403 45.062 -21.844 1 39 561 LYS A CA 1
ATOM 4572 C C . LYS A 1 561 ? 1.023 45.406 -22.266 1 39 561 LYS A C 1
ATOM 4574 O O . LYS A 1 561 ? 1.428 46.562 -22.219 1 39 561 LYS A O 1
ATOM 4579 N N . ASP A 1 562 ? 1.886 44.469 -22.594 1 29.86 562 ASP A N 1
ATOM 4580 C CA . ASP A 1 562 ? 2.924 45.094 -23.438 1 29.86 562 ASP A CA 1
ATOM 4581 C C . ASP A 1 562 ? 2.439 45.25 -24.875 1 29.86 562 ASP A C 1
ATOM 4583 O O . ASP A 1 562 ? 1.759 44.375 -25.406 1 29.86 562 ASP A O 1
ATOM 4587 N N . MET B 1 1 ? 7.062 28.688 -29.734 1 19.12 1 MET B N 1
ATOM 4588 C CA . MET B 1 1 ? 7.578 27.453 -29.141 1 19.12 1 MET B CA 1
ATOM 4589 C C . MET B 1 1 ? 6.461 26.438 -28.938 1 19.12 1 MET B C 1
ATOM 4591 O O . MET B 1 1 ? 5.445 26.75 -28.312 1 19.12 1 MET B O 1
ATOM 4595 N N . SER B 1 2 ? 6.223 25.453 -29.828 1 19.06 2 SER B N 1
ATOM 4596 C CA . SER B 1 2 ? 5.121 24.562 -30.188 1 19.06 2 SER B CA 1
ATOM 4597 C C . SER B 1 2 ? 4.797 23.594 -29.062 1 19.06 2 SER B C 1
ATOM 4599 O O . SER B 1 2 ? 5.676 22.859 -28.594 1 19.06 2 SER B O 1
ATOM 4601 N N . ILE B 1 3 ? 3.895 24.016 -28.094 1 22.23 3 ILE B N 1
ATOM 4602 C CA . ILE B 1 3 ? 3.377 23.266 -26.953 1 22.23 3 ILE B CA 1
ATOM 4603 C C . ILE B 1 3 ? 2.859 21.906 -27.422 1 22.23 3 ILE B C 1
ATOM 4605 O O . ILE B 1 3 ? 1.896 21.828 -28.188 1 22.23 3 ILE B O 1
ATOM 4609 N N . ASN B 1 4 ? 3.832 21.016 -27.797 1 21.03 4 ASN B N 1
ATOM 4610 C CA . ASN B 1 4 ? 3.566 19.688 -28.359 1 21.03 4 ASN B CA 1
ATOM 4611 C C . ASN B 1 4 ? 2.455 18.969 -27.594 1 21.03 4 ASN B C 1
ATOM 4613 O O . ASN B 1 4 ? 2.338 19.125 -26.375 1 21.03 4 ASN B O 1
ATOM 4617 N N . GLU B 1 5 ? 1.391 18.5 -28.297 1 22.91 5 GLU B N 1
ATOM 4618 C CA . GLU B 1 5 ? 0.081 17.875 -28.172 1 22.91 5 GLU B CA 1
ATOM 4619 C C . GLU B 1 5 ? 0.136 16.656 -27.25 1 22.91 5 GLU B C 1
ATOM 4621 O O . GLU B 1 5 ? -0.873 16.281 -26.656 1 22.91 5 GLU B O 1
ATOM 4626 N N . ASP B 1 6 ? 1.132 15.812 -27.531 1 23.77 6 ASP B N 1
ATOM 4627 C CA . ASP B 1 6 ? 1.095 14.422 -27.078 1 23.77 6 ASP B CA 1
ATOM 4628 C C . ASP B 1 6 ? 1.106 14.344 -25.547 1 23.77 6 ASP B C 1
ATOM 4630 O O . ASP B 1 6 ? 1.206 13.25 -24.984 1 23.77 6 ASP B O 1
ATOM 4634 N N . ASP B 1 7 ? 1.416 15.398 -24.844 1 23.47 7 ASP B N 1
ATOM 4635 C CA . ASP B 1 7 ? 1.756 15.32 -23.438 1 23.47 7 ASP B CA 1
ATOM 4636 C C . ASP B 1 7 ? 0.514 15.062 -22.578 1 23.47 7 ASP B C 1
ATOM 4638 O O . ASP B 1 7 ? 0.592 15.039 -21.344 1 23.47 7 ASP B O 1
ATOM 4642 N N . VAL B 1 8 ? -0.727 15.305 -23.109 1 23.58 8 VAL B N 1
ATOM 4643 C CA . VAL B 1 8 ? -1.874 15.258 -22.219 1 23.58 8 VAL B CA 1
ATOM 4644 C C . VAL B 1 8 ? -2.303 13.805 -22 1 23.58 8 VAL B C 1
ATOM 4646 O O . VAL B 1 8 ? -3.365 13.391 -22.469 1 23.58 8 VAL B O 1
ATOM 4649 N N . LYS B 1 9 ? -1.624 12.805 -22.484 1 25.19 9 LYS B N 1
ATOM 4650 C CA . LYS B 1 9 ? -2.135 11.492 -22.125 1 25.19 9 LYS B CA 1
ATOM 4651 C C . LYS B 1 9 ? -2.58 11.461 -20.656 1 25.19 9 LYS B C 1
ATOM 4653 O O . LYS B 1 9 ? -2.072 12.219 -19.844 1 25.19 9 LYS B O 1
ATOM 4658 N N . ASN B 1 10 ? -3.707 10.602 -20.438 1 24.2 10 ASN B N 1
ATOM 4659 C CA . ASN B 1 10 ? -4.625 10.469 -19.312 1 24.2 10 ASN B CA 1
ATOM 4660 C C . ASN B 1 10 ? -3.877 10.234 -18 1 24.2 10 ASN B C 1
ATOM 4662 O O . ASN B 1 10 ? -3.246 9.188 -17.828 1 24.2 10 ASN B O 1
ATOM 4666 N N . ASP B 1 11 ? -3.242 11.188 -17.516 1 26.16 11 ASP B N 1
ATOM 4667 C CA . ASP B 1 11 ? -2.736 11.367 -16.156 1 26.16 11 ASP B CA 1
ATOM 4668 C C . ASP B 1 11 ? -3.711 10.797 -15.125 1 26.16 11 ASP B C 1
ATOM 4670 O O . ASP B 1 11 ? -3.607 11.094 -13.93 1 26.16 11 ASP B O 1
ATOM 4674 N N . SER B 1 12 ? -4.848 10.375 -15.602 1 25.86 12 SER B N 1
ATOM 4675 C CA . SER B 1 12 ? -5.809 10.078 -14.547 1 25.86 12 SER B CA 1
ATOM 4676 C C . SER B 1 12 ? -5.309 8.953 -13.641 1 25.86 12 SER B C 1
ATOM 4678 O O . SER B 1 12 ? -5.973 8.594 -12.672 1 25.86 12 SER B O 1
ATOM 4680 N N . ASP B 1 13 ? -4.637 7.969 -14.312 1 27.45 13 ASP B N 1
ATOM 4681 C CA . ASP B 1 13 ? -4.133 7.047 -13.297 1 27.45 13 ASP B CA 1
ATOM 4682 C C . ASP B 1 13 ? -3.279 7.781 -12.266 1 27.45 13 ASP B C 1
ATOM 4684 O O . ASP B 1 13 ? -2.07 7.93 -12.445 1 27.45 13 ASP B O 1
ATOM 4688 N N . ASN B 1 14 ? -3.611 8.961 -11.961 1 27.09 14 ASN B N 1
ATOM 4689 C CA . ASN B 1 14 ? -2.949 9.703 -10.891 1 27.09 14 ASN B CA 1
ATOM 4690 C C . ASN B 1 14 ? -2.559 8.781 -9.734 1 27.09 14 ASN B C 1
ATOM 4692 O O . ASN B 1 14 ? -3.402 8.422 -8.914 1 27.09 14 ASN B O 1
ATOM 4696 N N . ASP B 1 15 ? -1.891 7.812 -10.031 1 28.27 15 ASP B N 1
ATOM 4697 C CA . ASP B 1 15 ? -1.051 7.223 -8.992 1 28.27 15 ASP B CA 1
ATOM 4698 C C . ASP B 1 15 ? -0.473 8.297 -8.078 1 28.27 15 ASP B C 1
ATOM 4700 O O . ASP B 1 15 ? 0.733 8.555 -8.086 1 28.27 15 ASP B O 1
ATOM 4704 N N . LEU B 1 16 ? -1.026 9.445 -8.062 1 28.14 16 LEU B N 1
ATOM 4705 C CA . LEU B 1 16 ? -0.655 10.32 -6.965 1 28.14 16 LEU B CA 1
ATOM 4706 C C . LEU B 1 16 ? -0.602 9.555 -5.648 1 28.14 16 LEU B C 1
ATOM 4708 O O . LEU B 1 16 ? -1.624 9.383 -4.98 1 28.14 16 LEU B O 1
ATOM 4712 N N . GLY B 1 17 ? -0.503 8.336 -5.719 1 29.8 17 GLY B N 1
ATOM 4713 C CA . GLY B 1 17 ? -0.126 7.867 -4.395 1 29.8 17 GLY B CA 1
ATOM 4714 C C . GLY B 1 17 ? 0.783 8.828 -3.658 1 29.8 17 GLY B C 1
ATOM 4715 O O . GLY B 1 17 ? 1.969 8.555 -3.467 1 29.8 17 GLY B O 1
ATOM 4716 N N . ASP B 1 18 ? 0.762 10.109 -4.137 1 29.56 18 ASP B N 1
ATOM 4717 C CA . ASP B 1 18 ? 1.466 11.188 -3.447 1 29.56 18 ASP B CA 1
ATOM 4718 C C . ASP B 1 18 ? 1.381 11.016 -1.933 1 29.56 18 ASP B C 1
ATOM 4720 O O . ASP B 1 18 ? 0.342 10.617 -1.404 1 29.56 18 ASP B O 1
ATOM 4724 N N . ASP B 1 19 ? 2.486 10.641 -1.448 1 32.97 19 ASP B N 1
ATOM 4725 C CA . ASP B 1 19 ? 2.789 10.844 -0.035 1 32.97 19 ASP B CA 1
ATOM 4726 C C . ASP B 1 19 ? 2.109 12.109 0.496 1 32.97 19 ASP B C 1
ATOM 4728 O O . ASP B 1 19 ? 2.297 13.195 -0.05 1 32.97 19 ASP B O 1
ATOM 4732 N N . PHE B 1 20 ? 0.862 12.273 0.767 1 30.62 20 PHE B N 1
ATOM 4733 C CA . PHE B 1 20 ? 0.006 13.414 1.086 1 30.62 20 PHE B CA 1
ATOM 4734 C C . PHE B 1 20 ? 0.834 14.672 1.288 1 30.62 20 PHE B C 1
ATOM 4736 O O . PHE B 1 20 ? 2.061 14.609 1.392 1 30.62 20 PHE B O 1
ATOM 4743 N N . ASP B 1 21 ? 0.637 15.758 2.184 1 29.73 21 ASP B N 1
ATOM 4744 C CA . ASP B 1 21 ? 1.048 17.156 2.182 1 29.73 21 ASP B CA 1
ATOM 4745 C C . ASP B 1 21 ? 2.553 17.297 2.398 1 29.73 21 ASP B C 1
ATOM 4747 O O . ASP B 1 21 ? 3.039 18.359 2.793 1 29.73 21 ASP B O 1
ATOM 4751 N N . TYR B 1 22 ? 3.229 16.281 2.484 1 28.72 22 TYR B N 1
ATOM 4752 C CA . TYR B 1 22 ? 4.594 16.719 2.732 1 28.72 22 TYR B CA 1
ATOM 4753 C C . TYR B 1 22 ? 5.215 17.312 1.473 1 28.72 22 TYR B C 1
ATOM 4755 O O . TYR B 1 22 ? 5.359 16.625 0.461 1 28.72 22 TYR B O 1
ATOM 4763 N N . GLN B 1 23 ? 4.867 18.422 1.146 1 26.47 23 GLN B N 1
ATOM 4764 C CA . GLN B 1 23 ? 5.75 19.125 0.212 1 26.47 23 GLN B CA 1
ATOM 4765 C C . GLN B 1 23 ? 7.199 19.062 0.679 1 26.47 23 GLN B C 1
ATOM 4767 O O . GLN B 1 23 ? 7.512 19.438 1.811 1 26.47 23 GLN B O 1
ATOM 4772 N N . PRO B 1 24 ? 7.949 18.203 0.126 1 28.36 24 PRO B N 1
ATOM 4773 C CA . PRO B 1 24 ? 9.344 18.344 0.55 1 28.36 24 PRO B CA 1
ATOM 4774 C C . PRO B 1 24 ? 9.82 19.781 0.543 1 28.36 24 PRO B C 1
ATOM 4776 O O . PRO B 1 24 ? 9.781 20.453 -0.496 1 28.36 24 PRO B O 1
ATOM 4779 N N . ASN B 1 25 ? 9.453 20.609 1.358 1 25.73 25 ASN B N 1
ATOM 4780 C CA . ASN B 1 25 ? 10.195 21.859 1.366 1 25.73 25 ASN B CA 1
ATOM 4781 C C . ASN B 1 25 ? 11.703 21.625 1.361 1 25.73 25 ASN B C 1
ATOM 4783 O O . ASN B 1 25 ? 12.188 20.688 2 1 25.73 25 ASN B O 1
ATOM 4787 N N . ALA B 1 26 ? 12.367 22.078 0.267 1 27.83 26 ALA B N 1
ATOM 4788 C CA . ALA B 1 26 ? 13.805 22.203 0.053 1 27.83 26 ALA B CA 1
ATOM 4789 C C . ALA B 1 26 ? 14.531 22.5 1.361 1 27.83 26 ALA B C 1
ATOM 4791 O O . ALA B 1 26 ? 15.766 22.5 1.406 1 27.83 26 ALA B O 1
ATOM 4792 N N . GLU B 1 27 ? 13.836 22.953 2.312 1 27.31 27 GLU B N 1
ATOM 4793 C CA . GLU B 1 27 ? 14.625 23.578 3.369 1 27.31 27 GLU B CA 1
ATOM 4794 C C . GLU B 1 27 ? 15.57 22.578 4.023 1 27.31 27 GLU B C 1
ATOM 4796 O O . GLU B 1 27 ? 16.625 22.953 4.531 1 27.31 27 GLU B O 1
ATOM 4801 N N . ASP B 1 28 ? 15.102 21.422 4.27 1 29.05 28 ASP B N 1
ATOM 4802 C CA . ASP B 1 28 ? 15.898 20.797 5.328 1 29.05 28 ASP B CA 1
ATOM 4803 C C . ASP B 1 28 ? 17.141 20.125 4.754 1 29.05 28 ASP B C 1
ATOM 4805 O O . ASP B 1 28 ? 17.438 18.969 5.094 1 29.05 28 ASP B O 1
ATOM 4809 N N . ASP B 1 29 ? 17.516 20.453 3.58 1 27.72 29 ASP B N 1
ATOM 4810 C CA . ASP B 1 29 ? 18.812 19.859 3.301 1 27.72 29 ASP B CA 1
ATOM 4811 C C . ASP B 1 29 ? 19.844 20.297 4.34 1 27.72 29 ASP B C 1
ATOM 4813 O O . ASP B 1 29 ? 20.812 20.969 4.008 1 27.72 29 ASP B O 1
ATOM 4817 N N . ALA B 1 30 ? 19.484 20.828 5.418 1 27.59 30 ALA B N 1
ATOM 4818 C CA . ALA B 1 30 ? 20.672 21 6.254 1 27.59 30 ALA B CA 1
ATOM 4819 C C . ALA B 1 30 ? 21.562 19.766 6.207 1 27.59 30 ALA B C 1
ATOM 4821 O O . ALA B 1 30 ? 21.062 18.641 6.164 1 27.59 30 ALA B O 1
ATOM 4822 N N . GLU B 1 31 ? 22.656 19.812 5.582 1 28.52 31 GLU B N 1
ATOM 4823 C CA . GLU B 1 31 ? 23.781 18.938 5.879 1 28.52 31 GLU B CA 1
ATOM 4824 C C . GLU B 1 31 ? 23.688 18.391 7.301 1 28.52 31 GLU B C 1
ATOM 4826 O O . GLU B 1 31 ? 23.672 19.156 8.266 1 28.52 31 GLU B O 1
ATOM 4831 N N . ASP B 1 32 ? 22.891 17.406 7.562 1 29.38 32 ASP B N 1
ATOM 4832 C CA . ASP B 1 32 ? 23.125 16.703 8.82 1 29.38 32 ASP B CA 1
ATOM 4833 C C . ASP B 1 32 ? 24.594 16.734 9.203 1 29.38 32 ASP B C 1
ATOM 4835 O O . ASP B 1 32 ? 25.422 16.094 8.562 1 29.38 32 ASP B O 1
ATOM 4839 N N . ASP B 1 33 ? 25.234 17.797 9.391 1 26.94 33 ASP B N 1
ATOM 4840 C CA . ASP B 1 33 ? 26.438 17.609 10.188 1 26.94 33 ASP B CA 1
ATOM 4841 C C . ASP B 1 33 ? 26.297 16.438 11.141 1 26.94 33 ASP B C 1
ATOM 4843 O O . ASP B 1 33 ? 25.219 16.219 11.703 1 26.94 33 ASP B O 1
ATOM 4847 N N . ASP B 1 34 ? 27.078 15.422 10.93 1 28.61 34 ASP B N 1
ATOM 4848 C CA . ASP B 1 34 ? 27.328 14.242 11.758 1 28.61 34 ASP B CA 1
ATOM 4849 C C . ASP B 1 34 ? 27.188 14.578 13.242 1 28.61 34 ASP B C 1
ATOM 4851 O O . ASP B 1 34 ? 28.141 15.016 13.883 1 28.61 34 ASP B O 1
ATOM 4855 N N . VAL B 1 35 ? 26.281 15.328 13.648 1 29.78 35 VAL B N 1
ATOM 4856 C CA . VAL B 1 35 ? 26.25 15.188 15.102 1 29.78 35 VAL B CA 1
ATOM 4857 C C . VAL B 1 35 ? 26.266 13.711 15.477 1 29.78 35 VAL B C 1
ATOM 4859 O O . VAL B 1 35 ? 25.406 12.945 15.031 1 29.78 35 VAL B O 1
ATOM 4862 N N . ASP B 1 36 ? 27.422 13.102 15.578 1 28.34 36 ASP B N 1
ATOM 4863 C CA . ASP B 1 36 ? 27.688 11.82 16.219 1 28.34 36 ASP B CA 1
ATOM 4864 C C . ASP B 1 36 ? 26.656 11.531 17.312 1 28.34 36 ASP B C 1
ATOM 4866 O O . ASP B 1 36 ? 26.688 12.148 18.391 1 28.34 36 ASP B O 1
ATOM 4870 N N . SER B 1 37 ? 25.516 11.531 16.938 1 31.31 37 SER B N 1
ATOM 4871 C CA . SER B 1 37 ? 24.531 11.156 17.953 1 31.31 37 SER B CA 1
ATOM 4872 C C . SER B 1 37 ? 24.969 9.914 18.719 1 31.31 37 SER B C 1
ATOM 4874 O O . SER B 1 37 ? 25.344 8.906 18.109 1 31.31 37 SER B O 1
ATOM 4876 N N . LEU B 1 38 ? 25.531 10.109 19.859 1 29.66 38 LEU B N 1
ATOM 4877 C CA . LEU B 1 38 ? 25.859 9.086 20.844 1 29.66 38 LEU B CA 1
ATOM 4878 C C . LEU B 1 38 ? 24.688 8.117 21.016 1 29.66 38 LEU B C 1
ATOM 4880 O O . LEU B 1 38 ? 23.547 8.531 21.172 1 29.66 38 LEU B O 1
ATOM 4884 N N . ASP B 1 39 ? 24.719 7.059 20.328 1 30.88 39 ASP B N 1
ATOM 4885 C CA . ASP B 1 39 ? 23.875 5.867 20.375 1 30.88 39 ASP B CA 1
ATOM 4886 C C . ASP B 1 39 ? 23.375 5.602 21.797 1 30.88 39 ASP B C 1
ATOM 4888 O O . ASP B 1 39 ? 22.641 4.645 22.031 1 30.88 39 ASP B O 1
ATOM 4892 N N . SER B 1 40 ? 24.203 5.926 22.859 1 30.17 40 SER B N 1
ATOM 4893 C CA . SER B 1 40 ? 24.016 5.266 24.141 1 30.17 40 SER B CA 1
ATOM 4894 C C . SER B 1 40 ? 22.75 5.758 24.828 1 30.17 40 SER B C 1
ATOM 4896 O O . SER B 1 40 ? 22.797 6.684 25.641 1 30.17 40 SER B O 1
ATOM 4898 N N . THR B 1 41 ? 21.703 5.914 24.203 1 32.19 41 THR B N 1
ATOM 4899 C CA . THR B 1 41 ? 20.594 6.348 25.047 1 32.19 41 THR B CA 1
ATOM 4900 C C . THR B 1 41 ? 20.312 5.316 26.125 1 32.19 41 THR B C 1
ATOM 4902 O O . THR B 1 41 ? 19.406 4.5 26 1 32.19 41 THR B O 1
ATOM 4905 N N . SER B 1 42 ? 21.172 4.555 26.609 1 30.81 42 SER B N 1
ATOM 4906 C CA . SER B 1 42 ? 20.75 3.992 27.891 1 30.81 42 SER B CA 1
ATOM 4907 C C . SER B 1 42 ? 20.188 5.07 28.797 1 30.81 42 SER B C 1
ATOM 4909 O O . SER B 1 42 ? 20.812 6.113 29 1 30.81 42 SER B O 1
ATOM 4911 N N . LYS B 1 43 ? 18.953 5.355 28.859 1 33.09 43 LYS B N 1
ATOM 4912 C CA . LYS B 1 43 ? 18.422 6.008 30.047 1 33.09 43 LYS B CA 1
ATOM 4913 C C . LYS B 1 43 ? 19.281 5.699 31.266 1 33.09 43 LYS B C 1
ATOM 4915 O O . LYS B 1 43 ? 18.969 4.793 32.031 1 33.09 43 LYS B O 1
ATOM 4920 N N . SER B 1 44 ? 20.5 5.508 31.156 1 31.92 44 SER B N 1
ATOM 4921 C CA . SER B 1 44 ? 21.141 5.438 32.469 1 31.92 44 SER B CA 1
ATOM 4922 C C . SER B 1 44 ? 20.828 6.684 33.312 1 31.92 44 SER B C 1
ATOM 4924 O O . SER B 1 44 ? 21.281 7.781 32.969 1 31.92 44 SER B O 1
ATOM 4926 N N . GLU B 1 45 ? 19.594 6.863 33.812 1 38.25 45 GLU B N 1
ATOM 4927 C CA . GLU B 1 45 ? 19.359 7.758 34.938 1 38.25 45 GLU B CA 1
ATOM 4928 C C . GLU B 1 45 ? 20.641 8.039 35.719 1 38.25 45 GLU B C 1
ATOM 4930 O O . GLU B 1 45 ? 20.828 9.125 36.281 1 38.25 45 GLU B O 1
ATOM 4935 N N . GLU B 1 46 ? 21.297 6.898 36.062 1 37.69 46 GLU B N 1
ATOM 4936 C CA . GLU B 1 46 ? 22.391 7.066 37.031 1 37.69 46 GLU B CA 1
ATOM 4937 C C . GLU B 1 46 ? 23.688 7.469 36.312 1 37.69 46 GLU B C 1
ATOM 4939 O O . GLU B 1 46 ? 24.375 6.621 35.719 1 37.69 46 GLU B O 1
ATOM 4944 N N . VAL B 1 47 ? 23.609 8.359 35.438 1 42.53 47 VAL B N 1
ATOM 4945 C CA . VAL B 1 47 ? 24.906 8.531 34.781 1 42.53 47 VAL B CA 1
ATOM 4946 C C . VAL B 1 47 ? 26.016 8.516 35.844 1 42.53 47 VAL B C 1
ATOM 4948 O O . VAL B 1 47 ? 27.047 7.875 35.656 1 42.53 47 VAL B O 1
ATOM 4951 N N . CYS B 1 48 ? 26.234 9.617 36.5 1 41.47 48 CYS B N 1
ATOM 4952 C CA . CYS B 1 48 ? 27.375 9.859 37.406 1 41.47 48 CYS B CA 1
ATOM 4953 C C . CYS B 1 48 ? 26.938 9.781 38.844 1 41.47 48 CYS B C 1
ATOM 4955 O O . CYS B 1 48 ? 27.219 10.688 39.656 1 41.47 48 CYS B O 1
ATOM 4957 N N . GLY B 1 49 ? 26.375 8.836 39.438 1 45.66 49 GLY B N 1
ATOM 4958 C CA . GLY B 1 49 ? 25.969 8.75 40.812 1 45.66 49 GLY B CA 1
ATOM 4959 C C . GLY B 1 49 ? 24.828 9.688 41.156 1 45.66 49 GLY B C 1
ATOM 4960 O O . GLY B 1 49 ? 24.391 9.75 42.312 1 45.66 49 GLY B O 1
ATOM 4961 N N . VAL B 1 50 ? 24.891 11.016 40.812 1 47.59 50 VAL B N 1
ATOM 4962 C CA . VAL B 1 50 ? 24.328 12.227 41.406 1 47.59 50 VAL B CA 1
ATOM 4963 C C . VAL B 1 50 ? 22.812 12.258 41.188 1 47.59 50 VAL B C 1
ATOM 4965 O O . VAL B 1 50 ? 22.281 11.508 40.375 1 47.59 50 VAL B O 1
ATOM 4968 N N . LYS B 1 51 ? 22.156 13.445 41.688 1 60.03 51 LYS B N 1
ATOM 4969 C CA . LYS B 1 51 ? 20.828 14.047 41.781 1 60.03 51 LYS B CA 1
ATOM 4970 C C . LYS B 1 51 ? 20.141 14.078 40.406 1 60.03 51 LYS B C 1
ATOM 4972 O O . LYS B 1 51 ? 20.828 14.148 39.375 1 60.03 51 LYS B O 1
ATOM 4977 N N . ARG B 1 52 ? 18.984 13.875 40.594 1 69.31 52 ARG B N 1
ATOM 4978 C CA . ARG B 1 52 ? 18.141 14.078 39.406 1 69.31 52 ARG B CA 1
ATOM 4979 C C . ARG B 1 52 ? 18.406 15.43 38.75 1 69.31 52 ARG B C 1
ATOM 4981 O O . ARG B 1 52 ? 18.688 16.406 39.469 1 69.31 52 ARG B O 1
ATOM 4988 N N . ILE B 1 53 ? 18.562 15.469 37.406 1 77.81 53 ILE B N 1
ATOM 4989 C CA . ILE B 1 53 ? 18.844 16.688 36.656 1 77.81 53 ILE B CA 1
ATOM 4990 C C . ILE B 1 53 ? 17.969 17.828 37.188 1 77.81 53 ILE B C 1
ATOM 4992 O O . ILE B 1 53 ? 18.422 18.969 37.281 1 77.81 53 ILE B O 1
ATOM 4996 N N . ALA B 1 54 ? 16.812 17.422 37.594 1 77.62 54 ALA B N 1
ATOM 4997 C CA . ALA B 1 54 ? 15.852 18.406 38.094 1 77.62 54 ALA B CA 1
ATOM 4998 C C . ALA B 1 54 ? 16.344 19.047 39.375 1 77.62 54 ALA B C 1
ATOM 5000 O O . ALA B 1 54 ? 15.992 20.188 39.688 1 77.62 54 ALA B O 1
ATOM 5001 N N . ASP B 1 55 ? 17.125 18.328 40.062 1 79.69 55 ASP B N 1
ATOM 5002 C CA . ASP B 1 55 ? 17.516 18.781 41.406 1 79.69 55 ASP B CA 1
ATOM 5003 C C . ASP B 1 55 ? 18.922 19.359 41.375 1 79.69 55 ASP B C 1
ATOM 5005 O O . ASP B 1 55 ? 19.453 19.734 42.438 1 79.69 55 ASP B O 1
ATOM 5009 N N . LEU B 1 56 ? 19.469 19.5 40.25 1 84.5 56 LEU B N 1
ATOM 5010 C CA . LEU B 1 56 ? 20.844 19.969 40.188 1 84.5 56 LEU B CA 1
ATOM 5011 C C . LEU B 1 56 ? 20.891 21.5 40.281 1 84.5 56 LEU B C 1
ATOM 5013 O O . LEU B 1 56 ? 20.156 22.203 39.594 1 84.5 56 LEU B O 1
ATOM 5017 N N . MET B 1 57 ? 21.641 21.969 41.344 1 85.38 57 MET B N 1
ATOM 5018 C CA . MET B 1 57 ? 21.906 23.406 41.469 1 85.38 57 MET B CA 1
ATOM 5019 C C . MET B 1 57 ? 23.188 23.781 40.75 1 85.38 57 MET B C 1
ATOM 5021 O O . MET B 1 57 ? 23.969 22.906 40.344 1 85.38 57 MET B O 1
ATOM 5025 N N . VAL B 1 58 ? 23.391 25.094 40.5 1 89.19 58 VAL B N 1
ATOM 5026 C CA . VAL B 1 58 ? 24.547 25.609 39.781 1 89.19 58 VAL B CA 1
ATOM 5027 C C . VAL B 1 58 ? 25.828 25.125 40.438 1 89.19 58 VAL B C 1
ATOM 5029 O O . VAL B 1 58 ? 26.797 24.75 39.781 1 89.19 58 VAL B O 1
ATOM 5032 N N . GLU B 1 59 ? 25.766 25.094 41.719 1 88.19 59 GLU B N 1
ATOM 5033 C CA . GLU B 1 59 ? 26.938 24.672 42.5 1 88.19 59 GLU B CA 1
ATOM 5034 C C . GLU B 1 59 ? 27.25 23.203 42.281 1 88.19 59 GLU B C 1
ATOM 5036 O O . GLU B 1 59 ? 28.422 22.812 42.219 1 88.19 59 GLU B O 1
ATOM 5041 N N . ASP B 1 60 ? 26.188 22.5 42.125 1 89.44 60 ASP B N 1
ATOM 5042 C CA . ASP B 1 60 ? 26.375 21.078 41.875 1 89.44 60 ASP B CA 1
ATOM 5043 C C . ASP B 1 60 ? 27.062 20.812 40.562 1 89.44 60 ASP B C 1
ATOM 5045 O O . ASP B 1 60 ? 27.875 19.906 40.438 1 89.44 60 ASP B O 1
ATOM 5049 N N . ILE B 1 61 ? 26.688 21.656 39.594 1 91.56 61 ILE B N 1
ATOM 5050 C CA . ILE B 1 61 ? 27.203 21.469 38.25 1 91.56 61 ILE B CA 1
ATOM 5051 C C . ILE B 1 61 ? 28.688 21.781 38.219 1 91.56 61 ILE B C 1
ATOM 5053 O O . ILE B 1 61 ? 29.469 21.094 37.562 1 91.56 61 ILE B O 1
ATOM 5057 N N . TRP B 1 62 ? 29.094 22.75 38.969 1 91 62 TRP B N 1
ATOM 5058 C CA . TRP B 1 62 ? 30.484 23.156 39.031 1 91 62 TRP B CA 1
ATOM 5059 C C . TRP B 1 62 ? 31.344 22.047 39.656 1 91 62 TRP B C 1
ATOM 5061 O O . TRP B 1 62 ? 32.531 21.938 39.312 1 91 62 TRP B O 1
ATOM 5071 N N . ASN B 1 63 ? 30.703 21.219 40.406 1 88.31 63 ASN B N 1
ATOM 5072 C CA . ASN B 1 63 ? 31.453 20.203 41.125 1 88.31 63 ASN B CA 1
ATOM 5073 C C . ASN B 1 63 ? 31.375 18.844 40.438 1 88.31 63 ASN B C 1
ATOM 5075 O O . ASN B 1 63 ? 31.875 17.844 40.938 1 88.31 63 ASN B O 1
ATOM 5079 N N . LEU B 1 64 ? 30.797 18.859 39.312 1 90.19 64 LEU B N 1
ATOM 5080 C CA . LEU B 1 64 ? 30.656 17.609 38.594 1 90.19 64 LEU B CA 1
ATOM 5081 C C . LEU B 1 64 ? 32 17.188 38 1 90.19 64 LEU B C 1
ATOM 5083 O O . LEU B 1 64 ? 32.781 18.031 37.531 1 90.19 64 LEU B O 1
ATOM 5087 N N . GLU B 1 65 ? 32.312 15.828 38.094 1 90.75 65 GLU B N 1
ATOM 5088 C CA . GLU B 1 65 ? 33.469 15.211 37.5 1 90.75 65 GLU B CA 1
ATOM 5089 C C . GLU B 1 65 ? 33.094 14.078 36.562 1 90.75 65 GLU B C 1
ATOM 5091 O O . GLU B 1 65 ? 32.156 13.328 36.844 1 90.75 65 GLU B O 1
ATOM 5096 N N . PHE B 1 66 ? 33.75 14.102 35.438 1 92.88 66 PHE B N 1
ATOM 5097 C CA . PHE B 1 66 ? 33.438 13.086 34.438 1 92.88 66 PHE B CA 1
ATOM 5098 C C . PHE B 1 66 ? 34.656 12.234 34.156 1 92.88 66 PHE B C 1
ATOM 5100 O O . PHE B 1 66 ? 35.812 12.711 34.281 1 92.88 66 PHE B O 1
ATOM 5107 N N . ARG B 1 67 ? 34.469 10.945 33.719 1 89.75 67 ARG B N 1
ATOM 5108 C CA . ARG B 1 67 ? 35.562 10.047 33.375 1 89.75 67 ARG B CA 1
ATOM 5109 C C . ARG B 1 67 ? 36.062 10.32 31.969 1 89.75 67 ARG B C 1
ATOM 5111 O O . ARG B 1 67 ? 37.281 10.203 31.703 1 89.75 67 ARG B O 1
ATOM 5118 N N . THR B 1 68 ? 35.156 10.578 31.141 1 90.25 68 THR B N 1
ATOM 5119 C CA . THR B 1 68 ? 35.5 10.852 29.75 1 90.25 68 THR B CA 1
ATOM 5120 C C . THR B 1 68 ? 34.812 12.102 29.25 1 90.25 68 THR B C 1
ATOM 5122 O O . THR B 1 68 ? 33.875 12.586 29.891 1 90.25 68 THR B O 1
ATOM 5125 N N . GLU B 1 69 ? 35.375 12.578 28.172 1 89.19 69 GLU B N 1
ATOM 5126 C CA . GLU B 1 69 ? 34.75 13.719 27.516 1 89.19 69 GLU B CA 1
ATOM 5127 C C . GLU B 1 69 ? 33.312 13.383 27.078 1 89.19 69 GLU B C 1
ATOM 5129 O O . GLU B 1 69 ? 32.406 14.227 27.172 1 89.19 69 GLU B O 1
ATOM 5134 N N . ASP B 1 70 ? 33.156 12.195 26.641 1 88.94 70 ASP B N 1
ATOM 5135 C CA . ASP B 1 70 ? 31.859 11.734 26.141 1 88.94 70 ASP B CA 1
ATOM 5136 C C . ASP B 1 70 ? 30.828 11.719 27.266 1 88.94 70 ASP B C 1
ATOM 5138 O O . ASP B 1 70 ? 29.641 12 27.031 1 88.94 70 ASP B O 1
ATOM 5142 N N . GLU B 1 71 ? 31.25 11.414 28.406 1 89.31 71 GLU B N 1
ATOM 5143 C CA . GLU B 1 71 ? 30.328 11.43 29.547 1 89.31 71 GLU B CA 1
ATOM 5144 C C . GLU B 1 71 ? 29.828 12.844 29.828 1 89.31 71 GLU B C 1
ATOM 5146 O O . GLU B 1 71 ? 28.672 13.023 30.219 1 89.31 71 GLU B O 1
ATOM 5151 N N . ALA B 1 72 ? 30.75 13.734 29.672 1 90.25 72 ALA B N 1
ATOM 5152 C CA . ALA B 1 72 ? 30.359 15.125 29.875 1 90.25 72 ALA B CA 1
ATOM 5153 C C . ALA B 1 72 ? 29.344 15.57 28.828 1 90.25 72 ALA B C 1
ATOM 5155 O O . ALA B 1 72 ? 28.391 16.281 29.141 1 90.25 72 ALA B O 1
ATOM 5156 N N . CYS B 1 73 ? 29.609 15.156 27.641 1 89.25 73 CYS B N 1
ATOM 5157 C CA . CYS B 1 73 ? 28.703 15.477 26.547 1 89.25 73 CYS B CA 1
ATOM 5158 C C . CYS B 1 73 ? 27.328 14.867 26.781 1 89.25 73 CYS B C 1
ATOM 5160 O O . CYS B 1 73 ? 26.297 15.516 26.562 1 89.25 73 CYS B O 1
ATOM 5162 N N . GLN B 1 74 ? 27.297 13.703 27.219 1 84.44 74 GLN B N 1
ATOM 5163 C CA . GLN B 1 74 ? 26.031 13.016 27.516 1 84.44 74 GLN B CA 1
ATOM 5164 C C . GLN B 1 74 ? 25.266 13.711 28.641 1 84.44 74 GLN B C 1
ATOM 5166 O O . GLN B 1 74 ? 24.047 13.828 28.578 1 84.44 74 GLN B O 1
ATOM 5171 N N . PHE B 1 75 ? 26.047 14.078 29.562 1 87.38 75 PHE B N 1
ATOM 5172 C CA . PHE B 1 75 ? 25.438 14.789 30.672 1 87.38 75 PHE B CA 1
ATOM 5173 C C . PHE B 1 75 ? 24.781 16.078 30.203 1 87.38 75 PHE B C 1
ATOM 5175 O O . PHE B 1 75 ? 23.609 16.328 30.516 1 87.38 75 PHE B O 1
ATOM 5182 N N . TYR B 1 76 ? 25.531 16.875 29.531 1 89.69 76 TYR B N 1
ATOM 5183 C CA . TYR B 1 76 ? 25 18.172 29.141 1 89.69 76 TYR B CA 1
ATOM 5184 C C . TYR B 1 76 ? 23.859 18 28.141 1 89.69 76 TYR B C 1
ATOM 5186 O O . TYR B 1 76 ? 22.953 18.844 28.062 1 89.69 76 TYR B O 1
ATOM 5194 N N . ASN B 1 77 ? 23.906 17.016 27.391 1 84.69 77 ASN B N 1
ATOM 5195 C CA . ASN B 1 77 ? 22.766 16.703 26.516 1 84.69 77 ASN B CA 1
ATOM 5196 C C . ASN B 1 77 ? 21.516 16.406 27.312 1 84.69 77 ASN B C 1
ATOM 5198 O O . ASN B 1 77 ? 20.422 16.875 26.984 1 84.69 77 ASN B O 1
ATOM 5202 N N . ALA B 1 78 ? 21.719 15.562 28.266 1 79.31 78 ALA B N 1
ATOM 5203 C CA . ALA B 1 78 ? 20.578 15.25 29.141 1 79.31 78 ALA B CA 1
ATOM 5204 C C . ALA B 1 78 ? 20.078 16.5 29.844 1 79.31 78 ALA B C 1
ATOM 5206 O O . ALA B 1 78 ? 18.859 16.703 29.984 1 79.31 78 ALA B O 1
ATOM 5207 N N . TYR B 1 79 ? 21.078 17.25 30.281 1 86.38 79 TYR B N 1
ATOM 5208 C CA . TYR B 1 79 ? 20.766 18.516 30.922 1 86.38 79 TYR B CA 1
ATOM 5209 C C . TYR B 1 79 ? 19.984 19.422 29.984 1 86.38 79 TYR B C 1
ATOM 5211 O O . TYR B 1 79 ? 19 20.062 30.391 1 86.38 79 TYR B O 1
ATOM 5219 N N . SER B 1 80 ? 20.422 19.5 28.797 1 87.12 80 SER B N 1
ATOM 5220 C CA . SER B 1 80 ? 19.781 20.344 27.797 1 87.12 80 SER B CA 1
ATOM 5221 C C . SER B 1 80 ? 18.359 19.859 27.484 1 87.12 80 SER B C 1
ATOM 5223 O O . SER B 1 80 ? 17.453 20.672 27.328 1 87.12 80 SER B O 1
ATOM 5225 N N . CYS B 1 81 ? 18.172 18.625 27.438 1 76.81 81 CYS B N 1
ATOM 5226 C CA . CYS B 1 81 ? 16.875 18.062 27.141 1 76.81 81 CYS B CA 1
ATOM 5227 C C . CYS B 1 81 ? 15.875 18.359 28.266 1 76.81 81 CYS B C 1
ATOM 5229 O O . CYS B 1 81 ? 14.719 18.688 28 1 76.81 81 CYS B O 1
ATOM 5231 N N . TRP B 1 82 ? 16.422 18.203 29.391 1 77 82 TRP B N 1
ATOM 5232 C CA . TRP B 1 82 ? 15.555 18.422 30.562 1 77 82 TRP B CA 1
ATOM 5233 C C . TRP B 1 82 ? 15.133 19.875 30.656 1 77 82 TRP B C 1
ATOM 5235 O O . TRP B 1 82 ? 13.984 20.172 31 1 77 82 TRP B O 1
ATOM 5245 N N . HIS B 1 83 ? 16.016 20.828 30.438 1 83.62 83 HIS B N 1
ATOM 5246 C CA . HIS B 1 83 ? 15.742 22.25 30.609 1 83.62 83 HIS B CA 1
ATOM 5247 C C . HIS B 1 83 ? 15.109 22.844 29.359 1 83.62 83 HIS B C 1
ATOM 5249 O O . HIS B 1 83 ? 14.562 23.953 29.406 1 83.62 83 HIS B O 1
ATOM 5255 N N . GLY B 1 84 ? 15.195 22.156 28.281 1 80.5 84 GLY B N 1
ATOM 5256 C CA . GLY B 1 84 ? 14.477 22.594 27.094 1 80.5 84 GLY B CA 1
ATOM 5257 C C . GLY B 1 84 ? 15.344 23.375 26.125 1 80.5 84 GLY B C 1
ATOM 5258 O O . GLY B 1 84 ? 14.945 24.453 25.656 1 80.5 84 GLY B O 1
ATOM 5259 N N . PHE B 1 85 ? 16.531 23.078 25.922 1 86.75 85 PHE B N 1
ATOM 5260 C CA . PHE B 1 85 ? 17.375 23.641 24.875 1 86.75 85 PHE B CA 1
ATOM 5261 C C . PHE B 1 85 ? 18.219 22.547 24.219 1 86.75 85 PHE B C 1
ATOM 5263 O O . PHE B 1 85 ? 18.094 21.375 24.562 1 86.75 85 PHE B O 1
ATOM 5270 N N . VAL B 1 86 ? 18.938 22.938 23.156 1 84.56 86 VAL B N 1
ATOM 5271 C CA . VAL B 1 86 ? 19.734 21.953 22.422 1 84.56 86 VAL B CA 1
ATOM 5272 C C . VAL B 1 86 ? 21.219 22.281 22.562 1 84.56 86 VAL B C 1
ATOM 5274 O O . VAL B 1 86 ? 21.609 23.438 22.453 1 84.56 86 VAL B O 1
ATOM 5277 N N . MET B 1 87 ? 21.906 21.172 22.891 1 87.19 87 MET B N 1
ATOM 5278 C CA . MET B 1 87 ? 23.344 21.359 23.078 1 87.19 87 MET B CA 1
ATOM 5279 C C . MET B 1 87 ? 24.078 21.188 21.75 1 87.19 87 MET B C 1
ATOM 5281 O O . MET B 1 87 ? 23.656 20.422 20.891 1 87.19 87 MET B O 1
ATOM 5285 N N . ARG B 1 88 ? 25.109 21.906 21.469 1 87.31 88 ARG B N 1
ATOM 5286 C CA . ARG B 1 88 ? 26.016 21.781 20.344 1 87.31 88 ARG B CA 1
ATOM 5287 C C . ARG B 1 88 ? 27.469 21.75 20.812 1 87.31 88 ARG B C 1
ATOM 5289 O O . ARG B 1 88 ? 27.828 22.438 21.781 1 87.31 88 ARG B O 1
ATOM 5296 N N . LYS B 1 89 ? 28.266 20.891 20.109 1 88.31 89 LYS B N 1
ATOM 5297 C CA . LYS B 1 89 ? 29.703 20.875 20.406 1 88.31 89 LYS B CA 1
ATOM 5298 C C . LYS B 1 89 ? 30.406 22.062 19.734 1 88.31 89 LYS B C 1
ATOM 5300 O O . LYS B 1 89 ? 30.156 22.359 18.578 1 88.31 89 LYS B O 1
ATOM 5305 N N . ASP B 1 90 ? 31.047 22.766 20.422 1 87.69 90 ASP B N 1
ATOM 5306 C CA . ASP B 1 90 ? 31.719 23.953 19.891 1 87.69 90 ASP B CA 1
ATOM 5307 C C . ASP B 1 90 ? 33.219 23.797 19.922 1 87.69 90 ASP B C 1
ATOM 5309 O O . ASP B 1 90 ? 33.781 22.859 19.359 1 87.69 90 ASP B O 1
ATOM 5313 N N . ASP B 1 91 ? 33.938 24.516 20.812 1 86.75 91 ASP B N 1
ATOM 5314 C CA . ASP B 1 91 ? 35.375 24.641 20.812 1 86.75 91 ASP B CA 1
ATOM 5315 C C . ASP B 1 91 ? 36.031 23.422 21.438 1 86.75 91 ASP B C 1
ATOM 5317 O O . ASP B 1 91 ? 35.531 22.859 22.422 1 86.75 91 ASP B O 1
ATOM 5321 N N . VAL B 1 92 ? 37.062 22.906 20.75 1 91.06 92 VAL B N 1
ATOM 5322 C CA . VAL B 1 92 ? 37.844 21.781 21.266 1 91.06 92 VAL B CA 1
ATOM 5323 C C . VAL B 1 92 ? 39.312 22.172 21.328 1 91.06 92 VAL B C 1
ATOM 5325 O O . VAL B 1 92 ? 39.844 22.844 20.438 1 91.06 92 VAL B O 1
ATOM 5328 N N . VAL B 1 93 ? 39.969 22.016 22.469 1 92.56 93 VAL B N 1
ATOM 5329 C CA . VAL B 1 93 ? 41.406 22.219 22.625 1 92.56 93 VAL B CA 1
ATOM 5330 C C . VAL B 1 93 ? 42.094 20.875 22.703 1 92.56 93 VAL B C 1
ATOM 5332 O O . VAL B 1 93 ? 41.656 19.969 23.422 1 92.56 93 VAL B O 1
ATOM 5335 N N . ARG B 1 94 ? 43.094 20.688 21.938 1 92 94 ARG B N 1
ATOM 5336 C CA . ARG B 1 94 ? 43.844 19.453 21.906 1 92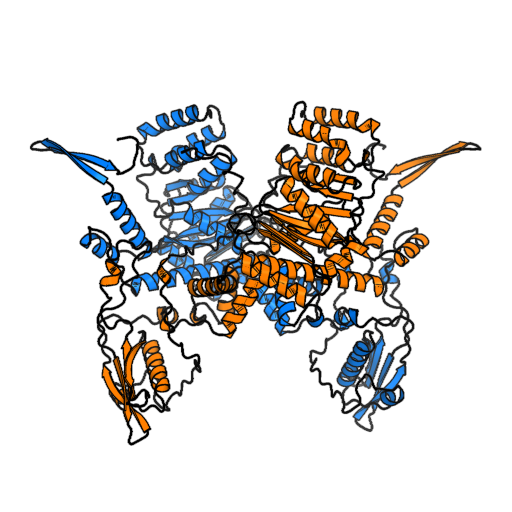 94 ARG B CA 1
ATOM 5337 C C . ARG B 1 94 ? 45.281 19.656 22.375 1 92 94 ARG B C 1
ATOM 5339 O O . ARG B 1 94 ? 45.812 20.766 22.25 1 92 94 ARG B O 1
ATOM 5346 N N . ASP B 1 95 ? 45.812 18.688 22.938 1 87.62 95 ASP B N 1
ATOM 5347 C CA . ASP B 1 95 ? 47.219 18.766 23.344 1 87.62 95 ASP B CA 1
ATOM 5348 C C . ASP B 1 95 ? 48.125 18.422 22.188 1 87.62 95 ASP B C 1
ATOM 5350 O O . ASP B 1 95 ? 47.688 18.219 21.062 1 87.62 95 ASP B O 1
ATOM 5354 N N . ASN B 1 96 ? 49.438 18.438 22.453 1 86.94 96 ASN B N 1
ATOM 5355 C CA . ASN B 1 96 ? 50.469 18.219 21.453 1 86.94 96 ASN B CA 1
ATOM 5356 C C . ASN B 1 96 ? 50.344 16.828 20.812 1 86.94 96 ASN B C 1
ATOM 5358 O O . ASN B 1 96 ? 50.812 16.609 19.688 1 86.94 96 ASN B O 1
ATOM 5362 N N . GLN B 1 97 ? 49.688 15.883 21.469 1 87.38 97 GLN B N 1
ATOM 5363 C CA . GLN B 1 97 ? 49.531 14.531 20.953 1 87.38 97 GLN B CA 1
ATOM 5364 C C . GLN B 1 97 ? 48.188 14.375 20.266 1 87.38 97 GLN B C 1
ATOM 5366 O O . GLN B 1 97 ? 47.844 13.289 19.797 1 87.38 97 GLN B O 1
ATOM 5371 N N . GLY B 1 98 ? 47.375 15.367 20.203 1 86.94 98 GLY B N 1
ATOM 5372 C CA . GLY B 1 98 ? 46.125 15.336 19.5 1 86.94 98 GLY B CA 1
ATOM 5373 C C . GLY B 1 98 ? 44.938 14.906 20.375 1 86.94 98 GLY B C 1
ATOM 5374 O O . GLY B 1 98 ? 43.812 14.742 19.891 1 86.94 98 GLY B O 1
ATOM 5375 N N . ARG B 1 99 ? 45.25 14.68 21.625 1 85.31 99 ARG B N 1
ATOM 5376 C CA . ARG B 1 99 ? 44.188 14.289 22.562 1 85.31 99 ARG B CA 1
ATOM 5377 C C . ARG B 1 99 ? 43.375 15.5 23.016 1 85.31 99 ARG B C 1
ATOM 5379 O O . ARG B 1 99 ? 43.938 16.578 23.25 1 85.31 99 ARG B O 1
ATOM 5386 N N . ILE B 1 100 ? 42.062 15.352 23.047 1 91.69 100 ILE B N 1
ATOM 5387 C CA . ILE B 1 100 ? 41.188 16.422 23.484 1 91.69 100 ILE B CA 1
ATOM 5388 C C . ILE B 1 100 ? 41.406 16.703 24.969 1 91.69 100 ILE B C 1
ATOM 5390 O O . ILE B 1 100 ? 41.344 15.789 25.797 1 91.69 100 ILE B O 1
ATOM 5394 N N . ILE B 1 101 ? 41.781 17.969 25.328 1 92.25 101 ILE B N 1
ATOM 5395 C CA . ILE B 1 101 ? 42.031 18.312 26.719 1 92.25 101 ILE B CA 1
ATOM 5396 C C . ILE B 1 101 ? 40.969 19.266 27.234 1 92.25 101 ILE B C 1
ATOM 5398 O O . ILE B 1 101 ? 40.844 19.469 28.438 1 92.25 101 ILE B O 1
ATOM 5402 N N . SER B 1 102 ? 40.312 19.859 26.297 1 94.19 102 SER B N 1
ATOM 5403 C CA . SER B 1 102 ? 39.219 20.766 26.672 1 94.19 102 SER B CA 1
ATOM 5404 C C . SER B 1 102 ? 38.094 20.734 25.641 1 94.19 102 SER B C 1
ATOM 5406 O O . SER B 1 102 ? 38.375 20.609 24.438 1 94.19 102 SER B O 1
ATOM 5408 N N . ARG B 1 103 ? 36.844 20.719 26.094 1 94.5 103 ARG B N 1
ATOM 5409 C CA . ARG B 1 103 ? 35.656 20.734 25.219 1 94.5 103 ARG B CA 1
ATOM 5410 C C . ARG B 1 103 ? 34.625 21.734 25.719 1 94.5 103 ARG B C 1
ATOM 5412 O O . ARG B 1 103 ? 34.312 21.781 26.922 1 94.5 103 ARG B O 1
ATOM 5419 N N . GLN B 1 104 ? 34.25 22.547 24.875 1 94.5 104 GLN B N 1
ATOM 5420 C CA . GLN B 1 104 ? 33.188 23.484 25.188 1 94.5 104 GLN B CA 1
ATOM 5421 C C . GLN B 1 104 ? 31.875 23.062 24.531 1 94.5 104 GLN B C 1
ATOM 5423 O O . GLN B 1 104 ? 31.844 22.734 23.344 1 94.5 104 GLN B O 1
ATOM 5428 N N . LEU B 1 105 ? 30.828 22.969 25.344 1 94.06 105 LEU B N 1
ATOM 5429 C CA . LEU B 1 105 ? 29.484 22.672 24.891 1 94.06 105 LEU B CA 1
ATOM 5430 C C . LEU B 1 105 ? 28.578 23.891 25.031 1 94.06 105 LEU B C 1
ATOM 5432 O O . LEU B 1 105 ? 28.609 24.578 26.062 1 94.06 105 LEU B O 1
ATOM 5436 N N . VAL B 1 106 ? 27.906 24.203 23.953 1 93.44 106 VAL B N 1
ATOM 5437 C CA . VAL B 1 106 ? 27.125 25.438 23.984 1 93.44 106 VAL B CA 1
ATOM 5438 C C . VAL B 1 106 ? 25.688 25.141 23.578 1 93.44 106 VAL B C 1
ATOM 5440 O O . VAL B 1 106 ? 25.375 24.031 23.125 1 93.44 106 VAL B O 1
ATOM 5443 N N . CYS B 1 107 ? 24.844 26.141 23.906 1 90.69 107 CYS B N 1
ATOM 5444 C CA . CYS B 1 107 ? 23.484 26.094 23.375 1 90.69 107 CYS B CA 1
ATOM 5445 C C . CYS B 1 107 ? 23.5 26.234 21.844 1 90.69 107 CYS B C 1
ATOM 5447 O O . CYS B 1 107 ? 24.344 26.922 21.281 1 90.69 107 CYS B O 1
ATOM 5449 N N . ASN B 1 108 ? 22.578 25.594 21.188 1 83.75 108 ASN B N 1
ATOM 5450 C CA . ASN B 1 108 ? 22.516 25.625 19.734 1 83.75 108 ASN B CA 1
ATOM 5451 C C . ASN B 1 108 ? 22.25 27.031 19.219 1 83.75 108 ASN B C 1
ATOM 5453 O O . ASN B 1 108 ? 22.5 27.328 18.047 1 83.75 108 ASN B O 1
ATOM 5457 N N . LYS B 1 109 ? 21.828 27.891 20.062 1 85.88 109 LYS B N 1
ATOM 5458 C CA . LYS B 1 109 ? 21.516 29.25 19.641 1 85.88 109 LYS B CA 1
ATOM 5459 C C . LYS B 1 109 ? 22.688 30.188 19.938 1 85.88 109 LYS B C 1
ATOM 5461 O O . LYS B 1 109 ? 22.547 31.406 19.906 1 85.88 109 LYS B O 1
ATOM 5466 N N . GLU B 1 110 ? 23.797 29.562 20.203 1 88 110 GLU B N 1
ATOM 5467 C CA . GLU B 1 110 ? 25 30.344 20.422 1 88 110 GLU B CA 1
ATOM 5468 C C . GLU B 1 110 ? 25.547 30.922 19.109 1 88 110 GLU B C 1
ATOM 5470 O O . GLU B 1 110 ? 25.469 30.266 18.078 1 88 110 GLU B O 1
ATOM 5475 N N . GLY B 1 111 ? 25.984 32.125 19.141 1 82.38 111 GLY B N 1
ATOM 5476 C CA . GLY B 1 111 ? 26.625 32.719 17.969 1 82.38 111 GLY B CA 1
ATOM 5477 C C . GLY B 1 111 ? 25.641 33.375 17.031 1 82.38 111 GLY B C 1
ATOM 5478 O O . GLY B 1 111 ? 24.469 33.594 17.391 1 82.38 111 GLY B O 1
ATOM 5479 N N . TRP B 1 112 ? 26.203 33.969 15.961 1 80.44 112 TRP B N 1
ATOM 5480 C CA . TRP B 1 112 ? 25.391 34.594 14.93 1 80.44 112 TRP B CA 1
ATOM 5481 C C . TRP B 1 112 ? 25.469 33.812 13.617 1 80.44 112 TRP B C 1
ATOM 5483 O O . TRP B 1 112 ? 26.484 33.156 13.336 1 80.44 112 TRP B O 1
ATOM 5493 N N . ARG B 1 113 ? 24.312 33.719 12.977 1 76.81 113 ARG B N 1
ATOM 5494 C CA . ARG B 1 113 ? 24.344 33.125 11.641 1 76.81 113 ARG B CA 1
ATOM 5495 C C . ARG B 1 113 ? 25.266 33.938 10.719 1 76.81 113 ARG B C 1
ATOM 5497 O O . ARG B 1 113 ? 25.297 35.156 10.773 1 76.81 113 ARG B O 1
ATOM 5504 N N . ASN B 1 114 ? 26.125 33.062 10.07 1 67.81 114 ASN B N 1
ATOM 5505 C CA . ASN B 1 114 ? 27.031 33.719 9.125 1 67.81 114 ASN B CA 1
ATOM 5506 C C . ASN B 1 114 ? 26.266 34.406 7.996 1 67.81 114 ASN B C 1
ATOM 5508 O O . ASN B 1 114 ? 25.438 33.781 7.328 1 67.81 114 ASN B O 1
ATOM 5512 N N . MET B 1 115 ? 26.344 35.688 7.938 1 63.44 115 MET B N 1
ATOM 5513 C CA . MET B 1 115 ? 25.625 36.531 6.996 1 63.44 115 MET B CA 1
ATOM 5514 C C . MET B 1 115 ? 25.938 36.125 5.555 1 63.44 115 MET B C 1
ATOM 5516 O O . MET B 1 115 ? 25.141 36.406 4.652 1 63.44 115 MET B O 1
ATOM 5520 N N . ARG B 1 116 ? 27.109 35.5 5.34 1 58.09 116 ARG B N 1
ATOM 5521 C CA . ARG B 1 116 ? 27.484 35.156 3.975 1 58.09 116 ARG B CA 1
ATOM 5522 C C . ARG B 1 116 ? 26.438 34.25 3.346 1 58.09 116 ARG B C 1
ATOM 5524 O O . ARG B 1 116 ? 26.203 34.281 2.135 1 58.09 116 ARG B O 1
ATOM 5531 N N . TYR B 1 117 ? 25.797 33.5 4.148 1 58.94 117 TYR B N 1
ATOM 5532 C CA . TYR B 1 117 ? 24.891 32.5 3.582 1 58.94 117 TYR B CA 1
ATOM 5533 C C . TYR B 1 117 ? 23.516 33.094 3.324 1 58.94 117 TYR B C 1
ATOM 5535 O O . TYR B 1 117 ? 22.688 32.5 2.646 1 58.94 117 TYR B O 1
ATOM 5543 N N . LEU B 1 118 ? 23.219 34.219 3.854 1 62.56 118 LEU B N 1
ATOM 5544 C CA . LEU B 1 118 ? 21.922 34.844 3.652 1 62.56 118 LEU B CA 1
ATOM 5545 C C . LEU B 1 118 ? 21.891 35.594 2.33 1 62.56 118 LEU B C 1
ATOM 5547 O O . LEU B 1 118 ? 20.828 35.719 1.7 1 62.56 118 LEU B O 1
ATOM 5551 N N . ASP B 1 119 ? 23.062 36.125 1.885 1 57.5 119 ASP B N 1
ATOM 5552 C CA . ASP B 1 119 ? 23.125 37.031 0.737 1 57.5 119 ASP B CA 1
ATOM 5553 C C . ASP B 1 119 ? 23.344 36.25 -0.561 1 57.5 119 ASP B C 1
ATOM 5555 O O . ASP B 1 119 ? 23.578 36.844 -1.612 1 57.5 119 ASP B O 1
ATOM 5559 N N . MET B 1 120 ? 23.234 34.938 -0.401 1 54.56 120 MET B N 1
ATOM 5560 C CA . MET B 1 120 ? 23.516 34.281 -1.665 1 54.56 120 MET B CA 1
ATOM 5561 C C . MET B 1 120 ? 22.344 34.406 -2.629 1 54.56 120 MET B C 1
ATOM 5563 O O . MET B 1 120 ? 21.234 34 -2.312 1 54.56 120 MET B O 1
ATOM 5567 N N . ASP B 1 121 ? 22.375 35.375 -3.469 1 53.66 121 ASP B N 1
ATOM 5568 C CA . ASP B 1 121 ? 21.391 35.656 -4.512 1 53.66 121 ASP B CA 1
ATOM 5569 C C . ASP B 1 121 ? 21 34.406 -5.262 1 53.66 121 ASP B C 1
ATOM 5571 O O . ASP B 1 121 ? 19.875 34.25 -5.738 1 53.66 121 ASP B O 1
ATOM 5575 N N . ASP B 1 122 ? 21.953 33.5 -5.438 1 51.72 122 ASP B N 1
ATOM 5576 C CA . ASP B 1 122 ? 21.734 32.375 -6.348 1 51.72 122 ASP B CA 1
ATOM 5577 C C . ASP B 1 122 ? 21.031 31.234 -5.637 1 51.72 122 ASP B C 1
ATOM 5579 O O . ASP B 1 122 ? 21.109 30.078 -6.09 1 51.72 122 ASP B O 1
ATOM 5583 N N . ARG B 1 123 ? 20.469 31.594 -4.625 1 56.34 123 ARG B N 1
ATOM 5584 C CA . ARG B 1 123 ? 19.969 30.422 -3.898 1 56.34 123 ARG B CA 1
ATOM 5585 C C . ARG B 1 123 ? 18.641 29.953 -4.461 1 56.34 123 ARG B C 1
ATOM 5587 O O . ARG B 1 123 ? 17.734 30.766 -4.684 1 56.34 123 ARG B O 1
ATOM 5594 N N . SER B 1 124 ? 18.703 28.812 -5.141 1 58.59 124 SER B N 1
ATOM 5595 C CA . SER B 1 124 ? 17.5 28.156 -5.637 1 58.59 124 SER B CA 1
ATOM 5596 C C . SER B 1 124 ? 16.578 27.75 -4.492 1 58.59 124 SER B C 1
ATOM 5598 O O . SER B 1 124 ? 15.367 27.625 -4.68 1 58.59 124 SER B O 1
ATOM 5600 N N . ARG B 1 125 ? 17.266 27.812 -3.234 1 60.06 125 ARG B N 1
ATOM 5601 C CA . ARG B 1 125 ? 16.484 27.344 -2.096 1 60.06 125 ARG B CA 1
ATOM 5602 C C . ARG B 1 125 ? 16.281 28.469 -1.089 1 60.06 125 ARG B C 1
ATOM 5604 O O . ARG B 1 125 ? 17.125 29.359 -0.949 1 60.06 125 ARG B O 1
ATOM 5611 N N . GLU B 1 126 ? 15.133 28.422 -0.372 1 65.69 126 GLU B N 1
ATOM 5612 C CA . GLU B 1 126 ? 14.828 29.375 0.679 1 65.69 126 GLU B CA 1
ATOM 5613 C C . GLU B 1 126 ? 15.836 29.297 1.817 1 65.69 126 GLU B C 1
ATOM 5615 O O . GLU B 1 126 ? 16.344 28.219 2.125 1 65.69 126 GLU B O 1
ATOM 5620 N N . ALA B 1 127 ? 16.219 30.5 2.275 1 66.19 127 ALA B N 1
ATOM 5621 C CA . ALA B 1 127 ? 17.172 30.562 3.379 1 66.19 127 ALA B CA 1
ATOM 5622 C C . ALA B 1 127 ? 16.609 29.891 4.629 1 66.19 127 ALA B C 1
ATOM 5624 O O . ALA B 1 127 ? 15.414 30.016 4.926 1 66.19 127 ALA B O 1
ATOM 5625 N N . ARG B 1 128 ? 17.422 29.172 5.332 1 71.94 128 ARG B N 1
ATOM 5626 C CA . ARG B 1 128 ? 17.031 28.5 6.57 1 71.94 128 ARG B CA 1
ATOM 5627 C C . ARG B 1 128 ? 16.672 29.516 7.648 1 71.94 128 ARG B C 1
ATOM 5629 O O . ARG B 1 128 ? 17.188 30.641 7.648 1 71.94 128 ARG B O 1
ATOM 5636 N N . SER B 1 129 ? 15.805 29.125 8.508 1 76.31 129 SER B N 1
ATOM 5637 C CA . SER B 1 129 ? 15.383 29.984 9.609 1 76.31 129 SER B CA 1
ATOM 5638 C C . SER B 1 129 ? 16.562 30.328 10.523 1 76.31 129 SER B C 1
ATOM 5640 O O . SER B 1 129 ? 17.531 29.578 10.594 1 76.31 129 SER B O 1
ATOM 5642 N N . LEU B 1 130 ? 16.531 31.531 11.023 1 76.31 130 LEU B N 1
ATOM 5643 C CA . LEU B 1 130 ? 17.547 31.969 11.984 1 76.31 130 LEU B CA 1
ATOM 5644 C C . LEU B 1 130 ? 17.266 31.375 13.367 1 76.31 130 LEU B C 1
ATOM 5646 O O . LEU B 1 130 ? 16.156 31.5 13.883 1 76.31 130 LEU B O 1
ATOM 5650 N N . THR B 1 131 ? 18.25 30.609 13.844 1 76 131 THR B N 1
ATOM 5651 C CA . THR B 1 131 ? 18.047 29.984 15.141 1 76 131 THR B CA 1
ATOM 5652 C C . THR B 1 131 ? 19.031 30.531 16.172 1 76 131 THR B C 1
ATOM 5654 O O . THR B 1 131 ? 18.797 30.453 17.375 1 76 131 THR B O 1
ATOM 5657 N N . ARG B 1 132 ? 20.031 31.25 15.719 1 81.38 132 ARG B N 1
ATOM 5658 C CA . ARG B 1 132 ? 21.094 31.688 16.625 1 81.38 132 ARG B CA 1
ATOM 5659 C C . ARG B 1 132 ? 20.781 33.062 17.188 1 81.38 132 ARG B C 1
ATOM 5661 O O . ARG B 1 132 ? 20.359 33.969 16.453 1 81.38 132 ARG B O 1
ATOM 5668 N N . THR B 1 133 ? 20.844 33.312 18.531 1 84.75 133 THR B N 1
ATOM 5669 C CA . THR B 1 133 ? 20.578 34.562 19.203 1 84.75 133 THR B CA 1
ATOM 5670 C C . THR B 1 133 ? 21.75 34.969 20.109 1 84.75 133 THR B C 1
ATOM 5672 O O . THR B 1 133 ? 21.562 35.688 21.078 1 84.75 133 THR B O 1
ATOM 5675 N N . LYS B 1 134 ? 22.938 34.438 19.891 1 87.62 134 LYS B N 1
ATOM 5676 C CA . LYS B 1 134 ? 24.109 34.688 20.734 1 87.62 134 LYS B CA 1
ATOM 5677 C C . LYS B 1 134 ? 23.844 34.312 22.188 1 87.62 134 LYS B C 1
ATOM 5679 O O . LYS B 1 134 ? 24.109 35.062 23.109 1 87.62 134 LYS B O 1
ATOM 5684 N N . CYS B 1 135 ? 23.297 33.219 22.328 1 91.5 135 CYS B N 1
ATOM 5685 C CA . CYS B 1 135 ? 22.984 32.688 23.672 1 91.5 135 CYS B CA 1
ATOM 5686 C C . CYS B 1 135 ? 24.266 32.438 24.453 1 91.5 135 CYS B C 1
ATOM 5688 O O . CYS B 1 135 ? 25.188 31.797 23.953 1 91.5 135 CYS B O 1
ATOM 5690 N N . PRO B 1 136 ? 24.344 32.938 25.641 1 93.81 136 PRO B N 1
ATOM 5691 C CA . PRO B 1 136 ? 25.578 32.781 26.438 1 93.81 136 PRO B CA 1
ATOM 5692 C C . PRO B 1 136 ? 25.672 31.438 27.141 1 93.81 136 PRO B C 1
ATOM 5694 O O . PRO B 1 136 ? 26.734 31.062 27.641 1 93.81 136 PRO B O 1
ATOM 5697 N N . ALA B 1 137 ? 24.703 30.594 27.188 1 94.19 137 ALA B N 1
ATOM 5698 C CA . ALA B 1 137 ? 24.688 29.328 27.922 1 94.19 137 ALA B CA 1
ATOM 5699 C C . ALA B 1 137 ? 25.781 28.375 27.422 1 94.19 137 ALA B C 1
ATOM 5701 O O . ALA B 1 137 ? 25.875 28.125 26.219 1 94.19 137 ALA B O 1
ATOM 5702 N N . ARG B 1 138 ? 26.594 27.828 28.312 1 95.25 138 ARG B N 1
ATOM 5703 C CA . ARG B 1 138 ? 27.688 26.938 27.906 1 95.25 138 ARG B CA 1
ATOM 5704 C C . ARG B 1 138 ? 28.234 26.156 29.094 1 95.25 138 ARG B C 1
ATOM 5706 O O . ARG B 1 138 ? 28.016 26.531 30.25 1 95.25 138 ARG B O 1
ATOM 5713 N N . LEU B 1 139 ? 28.781 25.062 28.781 1 94.88 139 LEU B N 1
ATOM 5714 C CA . LEU B 1 139 ? 29.516 24.203 29.703 1 94.88 139 LEU B CA 1
ATOM 5715 C C . LEU B 1 139 ? 30.875 23.844 29.141 1 94.88 139 LEU B C 1
ATOM 5717 O O . LEU B 1 139 ? 30.969 23.312 28.031 1 94.88 139 LEU B O 1
ATOM 5721 N N . ARG B 1 140 ? 31.844 24.266 29.828 1 95.88 140 ARG B N 1
ATOM 5722 C CA . ARG B 1 140 ? 33.188 23.906 29.422 1 95.88 140 ARG B CA 1
ATOM 5723 C C . ARG B 1 140 ? 33.812 22.922 30.406 1 95.88 140 ARG B C 1
ATOM 5725 O O . ARG B 1 140 ? 33.719 23.094 31.625 1 95.88 140 ARG B O 1
ATOM 5732 N N . VAL B 1 141 ? 34.406 21.875 29.875 1 95.31 141 VAL B N 1
ATOM 5733 C CA . VAL B 1 141 ? 35.062 20.875 30.703 1 95.31 141 VAL B CA 1
ATOM 5734 C C . VAL B 1 141 ? 36.531 20.766 30.281 1 95.31 141 VAL B C 1
ATOM 5736 O O . VAL B 1 141 ? 36.844 20.891 29.109 1 95.31 141 VAL B O 1
ATOM 5739 N N . LYS B 1 142 ? 37.344 20.578 31.25 1 95.12 142 LYS B N 1
ATOM 5740 C CA . LYS B 1 142 ? 38.781 20.438 31.031 1 95.12 142 LYS B CA 1
ATOM 5741 C C . LYS B 1 142 ? 39.344 19.203 31.734 1 95.12 142 LYS B C 1
ATOM 5743 O O . LYS B 1 142 ? 38.875 18.859 32.844 1 95.12 142 LYS B O 1
ATOM 5748 N N . LEU B 1 143 ? 40.281 18.641 31.016 1 94.06 143 LEU B N 1
ATOM 5749 C CA . LEU B 1 143 ? 40.969 17.484 31.609 1 94.06 143 LEU B CA 1
ATOM 5750 C C . LEU B 1 143 ? 41.938 17.938 32.688 1 94.06 143 LEU B C 1
ATOM 5752 O O . LEU B 1 143 ? 42.781 18.797 32.438 1 94.06 143 LEU B O 1
ATOM 5756 N N . ASP B 1 144 ? 41.75 17.375 33.844 1 90.5 144 ASP B N 1
ATOM 5757 C CA . ASP B 1 144 ? 42.719 17.562 34.938 1 90.5 144 ASP B CA 1
ATOM 5758 C C . ASP B 1 144 ? 43.781 16.453 34.906 1 90.5 144 ASP B C 1
ATOM 5760 O O . ASP B 1 144 ? 43.5 15.32 35.312 1 90.5 144 ASP B O 1
ATOM 5764 N N . TYR B 1 145 ? 44.906 16.797 34.594 1 84.25 145 TYR B N 1
ATOM 5765 C CA . TYR B 1 145 ? 45.969 15.805 34.438 1 84.25 145 TYR B CA 1
ATOM 5766 C C . TYR B 1 145 ? 46.312 15.148 35.781 1 84.25 145 TYR B C 1
ATOM 5768 O O . TYR B 1 145 ? 46.781 14.008 35.812 1 84.25 145 TYR B O 1
ATOM 5776 N N . GLY B 1 146 ? 46.156 15.828 36.812 1 82.81 146 GLY B N 1
ATOM 5777 C CA . GLY B 1 146 ? 46.469 15.281 38.125 1 82.81 146 GLY B CA 1
ATOM 5778 C C . GLY B 1 146 ? 45.625 14.102 38.5 1 82.81 146 GLY B C 1
ATOM 5779 O O . GLY B 1 146 ? 46.125 13.055 38.906 1 82.81 146 GLY B O 1
ATOM 5780 N N . CYS B 1 147 ? 44.312 14.156 38.281 1 82.19 147 CYS B N 1
ATOM 5781 C CA . CYS B 1 147 ? 43.375 13.133 38.719 1 82.19 147 CYS B CA 1
ATOM 5782 C C . CYS B 1 147 ? 42.875 12.328 37.531 1 82.19 147 CYS B C 1
ATOM 5784 O O . CYS B 1 147 ? 42.344 11.227 37.688 1 82.19 147 CYS B O 1
ATOM 5786 N N . GLY B 1 148 ? 43.188 12.742 36.375 1 86.25 148 GLY B N 1
ATOM 5787 C CA . GLY B 1 148 ? 42.75 12.039 35.188 1 86.25 148 GLY B CA 1
ATOM 5788 C C . GLY B 1 148 ? 41.25 12.188 34.906 1 86.25 148 GLY B C 1
ATOM 5789 O O . GLY B 1 148 ? 40.688 11.375 34.188 1 86.25 148 GLY B O 1
ATOM 5790 N N . ARG B 1 149 ? 40.625 13.117 35.656 1 92.12 149 ARG B N 1
ATOM 5791 C CA . ARG B 1 149 ? 39.188 13.32 35.5 1 92.12 149 ARG B CA 1
ATOM 5792 C C . ARG B 1 149 ? 38.906 14.648 34.812 1 92.12 149 ARG B C 1
ATOM 5794 O O . ARG B 1 149 ? 39.75 15.539 34.781 1 92.12 149 ARG B O 1
ATOM 5801 N N . TRP B 1 150 ? 37.75 14.719 34.156 1 94.06 150 TRP B N 1
ATOM 5802 C CA . TRP B 1 150 ? 37.312 15.938 33.5 1 94.06 150 TRP B CA 1
ATOM 5803 C C . TRP B 1 150 ? 36.5 16.797 34.438 1 94.06 150 TRP B C 1
ATOM 5805 O O . TRP B 1 150 ? 35.531 16.312 35.062 1 94.06 150 TRP B O 1
ATOM 5815 N N . LYS B 1 151 ? 36.938 18.047 34.594 1 93.81 151 LYS B N 1
ATOM 5816 C CA . LYS B 1 151 ? 36.281 18.953 35.5 1 93.81 151 LYS B CA 1
ATOM 5817 C C . LYS B 1 151 ? 35.656 20.125 34.75 1 93.81 151 LYS B C 1
ATOM 5819 O O . LYS B 1 151 ? 36.125 20.5 33.688 1 93.81 151 LYS B O 1
ATOM 5824 N N . VAL B 1 152 ? 34.562 20.703 35.406 1 95.12 152 VAL B N 1
ATOM 5825 C CA . VAL B 1 152 ? 33.906 21.844 34.812 1 95.12 152 VAL B CA 1
ATOM 5826 C C . VAL B 1 152 ? 34.719 23.109 35.031 1 95.12 152 VAL B C 1
ATOM 5828 O O . VAL B 1 152 ? 35.094 23.422 36.156 1 95.12 152 VAL B O 1
ATOM 5831 N N . SER B 1 153 ? 35.094 23.734 33.938 1 94.12 153 SER B N 1
ATOM 5832 C CA . SER B 1 153 ? 35.906 24.953 34.031 1 94.12 153 SER B CA 1
ATOM 5833 C C . SER B 1 153 ? 35.031 26.203 33.844 1 94.12 153 SER B C 1
ATOM 5835 O O . SER B 1 153 ? 35.406 27.297 34.281 1 94.12 153 SER B O 1
ATOM 5837 N N . CYS B 1 154 ? 33.938 26.047 33.156 1 94.44 154 CYS B N 1
ATOM 5838 C CA . CYS B 1 154 ? 33.031 27.156 32.938 1 94.44 154 CYS B CA 1
ATOM 5839 C C . CYS B 1 154 ? 31.578 26.641 32.812 1 94.44 154 CYS B C 1
ATOM 5841 O O . CYS B 1 154 ? 31.344 25.594 32.219 1 94.44 154 CYS B O 1
ATOM 5843 N N . PHE B 1 155 ? 30.703 27.281 33.469 1 95.38 155 PHE B N 1
ATOM 5844 C CA . PHE B 1 155 ? 29.281 26.938 33.375 1 95.38 155 PHE B CA 1
ATOM 5845 C C . PHE B 1 155 ? 28.422 28.188 33.438 1 95.38 155 PHE B C 1
ATOM 5847 O O . PHE B 1 155 ? 28.484 28.953 34.406 1 95.38 155 PHE B O 1
ATOM 5854 N N . VAL B 1 156 ? 27.766 28.453 32.406 1 94.81 156 VAL B N 1
ATOM 5855 C CA . VAL B 1 156 ? 26.797 29.547 32.344 1 94.81 156 VAL B CA 1
ATOM 5856 C C . VAL B 1 156 ? 25.391 28.984 32.125 1 94.81 156 VAL B C 1
ATOM 5858 O O . VAL B 1 156 ? 25.125 28.359 31.094 1 94.81 156 VAL B O 1
ATOM 5861 N N . GLU B 1 157 ? 24.469 29.203 32.969 1 91.38 157 GLU B N 1
ATOM 5862 C CA . GLU B 1 157 ? 23.125 28.625 32.938 1 91.38 157 GLU B CA 1
ATOM 5863 C C . GLU B 1 157 ? 22.156 29.516 32.188 1 91.38 157 GLU B C 1
ATOM 5865 O O . GLU B 1 157 ? 21.188 29.031 31.594 1 91.38 157 GLU B O 1
ATOM 5870 N N . SER B 1 158 ? 22.422 30.812 32.156 1 92.19 158 SER B N 1
ATOM 5871 C CA . SER B 1 158 ? 21.453 31.797 31.656 1 92.19 158 SER B CA 1
ATOM 5872 C C . SER B 1 158 ? 21.328 31.719 30.125 1 92.19 158 SER B C 1
ATOM 5874 O O . SER B 1 158 ? 22.312 31.5 29.422 1 92.19 158 SER B O 1
ATOM 5876 N N . HIS B 1 159 ? 20.156 31.766 29.656 1 92.81 159 HIS B N 1
ATOM 5877 C CA . HIS B 1 159 ? 19.812 31.844 28.234 1 92.81 159 HIS B CA 1
ATOM 5878 C C . HIS B 1 159 ? 19.219 33.188 27.891 1 92.81 159 HIS B C 1
ATOM 5880 O O . HIS B 1 159 ? 18.578 33.844 28.734 1 92.81 159 HIS B O 1
ATOM 5886 N N . ASN B 1 160 ? 19.438 33.719 26.672 1 90.31 160 ASN B N 1
ATOM 5887 C CA . ASN B 1 160 ? 18.828 34.969 26.25 1 90.31 160 ASN B CA 1
ATOM 5888 C C . ASN B 1 160 ? 17.625 34.75 25.328 1 90.31 160 ASN B C 1
ATOM 5890 O O . ASN B 1 160 ? 17.234 35.625 24.562 1 90.31 160 ASN B O 1
ATOM 5894 N N . HIS B 1 161 ? 17.141 33.594 25.266 1 86.62 161 HIS B N 1
ATOM 5895 C CA . HIS B 1 161 ? 15.984 33.188 24.484 1 86.62 161 HIS B CA 1
ATOM 5896 C C . HIS B 1 161 ? 15.055 32.281 25.281 1 86.62 161 HIS B C 1
ATOM 5898 O O . HIS B 1 161 ? 15.445 31.766 26.328 1 86.62 161 HIS B O 1
ATOM 5904 N N . ASP B 1 162 ? 13.812 32.156 24.828 1 86.25 162 ASP B N 1
ATOM 5905 C CA . ASP B 1 162 ? 12.867 31.266 25.5 1 86.25 162 ASP B CA 1
ATOM 5906 C C . ASP B 1 162 ? 13.266 29.797 25.297 1 86.25 162 ASP B C 1
ATOM 5908 O O . ASP B 1 162 ? 13.727 29.422 24.219 1 86.25 162 ASP B O 1
ATOM 5912 N N . LEU B 1 163 ? 13.172 29.125 26.391 1 87.56 163 LEU B N 1
ATOM 5913 C CA . LEU B 1 163 ? 13.461 27.688 26.312 1 87.56 163 LEU B CA 1
ATOM 5914 C C . LEU B 1 163 ? 12.328 26.938 25.625 1 87.56 163 LEU B C 1
ATOM 5916 O O . LEU B 1 163 ? 11.203 27.422 25.562 1 87.56 163 LEU B O 1
ATOM 5920 N N . THR B 1 164 ? 12.711 25.922 25.031 1 85.69 164 THR B N 1
ATOM 5921 C CA . THR B 1 164 ? 11.719 25.125 24.312 1 85.69 164 THR B CA 1
ATOM 5922 C C . THR B 1 164 ? 10.766 24.438 25.297 1 85.69 164 THR B C 1
ATOM 5924 O O . THR B 1 164 ? 11.203 23.719 26.188 1 85.69 164 THR B O 1
ATOM 5927 N N . PRO B 1 165 ? 9.484 24.688 25.078 1 85.62 165 PRO B N 1
ATOM 5928 C CA . PRO B 1 165 ? 8.523 24 25.938 1 85.62 165 PRO B CA 1
ATOM 5929 C C . PRO B 1 165 ? 8.648 22.484 25.859 1 85.62 165 PRO B C 1
ATOM 5931 O O . PRO B 1 165 ? 8.992 21.938 24.812 1 85.62 165 PRO B O 1
ATOM 5934 N N . PRO B 1 166 ? 8.344 21.844 26.953 1 81.75 166 PRO B N 1
ATOM 5935 C CA . PRO B 1 166 ? 8.5 20.375 27.016 1 81.75 166 PRO B CA 1
ATOM 5936 C C . PRO B 1 166 ? 7.68 19.656 25.953 1 81.75 166 PRO B C 1
ATOM 5938 O O . PRO B 1 166 ? 8.062 18.578 25.5 1 81.75 166 PRO B O 1
ATOM 5941 N N . GLN B 1 167 ? 6.672 20.281 25.562 1 85.94 167 GLN B N 1
ATOM 5942 C CA . GLN B 1 167 ? 5.809 19.625 24.578 1 85.94 167 GLN B CA 1
ATOM 5943 C C . GLN B 1 167 ? 6.512 19.516 23.234 1 85.94 167 GLN B C 1
ATOM 5945 O O . GLN B 1 167 ? 6.148 18.672 22.406 1 85.94 167 GLN B O 1
ATOM 5950 N N . PHE B 1 168 ? 7.562 20.344 23.078 1 88.69 168 PHE B N 1
ATOM 5951 C CA . PHE B 1 168 ? 8.258 20.359 21.797 1 88.69 168 PHE B CA 1
ATOM 5952 C C . PHE B 1 168 ? 9.609 19.656 21.906 1 88.69 168 PHE B C 1
ATOM 5954 O O . PHE B 1 168 ? 10.344 19.562 20.922 1 88.69 168 PHE B O 1
ATOM 5961 N N . ALA B 1 169 ? 9.945 19.141 23.047 1 81.19 169 ALA B N 1
ATOM 5962 C CA . ALA B 1 169 ? 11.273 18.594 23.312 1 81.19 169 ALA B CA 1
ATOM 5963 C C . ALA B 1 169 ? 11.641 17.516 22.312 1 81.19 169 ALA B C 1
ATOM 5965 O O . ALA B 1 169 ? 12.766 17.469 21.812 1 81.19 169 ALA B O 1
ATOM 5966 N N . HIS B 1 170 ? 10.68 16.672 21.969 1 83.75 170 HIS B N 1
ATOM 5967 C CA . HIS B 1 170 ? 10.953 15.531 21.109 1 83.75 170 HIS B CA 1
ATOM 5968 C C . HIS B 1 170 ? 11.117 15.969 19.656 1 83.75 170 HIS B C 1
ATOM 5970 O O . HIS B 1 170 ? 11.602 15.203 18.812 1 83.75 170 HIS B O 1
ATOM 5976 N N . LEU B 1 171 ? 10.797 17.188 19.328 1 88.38 171 LEU B N 1
ATOM 5977 C CA . LEU B 1 171 ? 10.844 17.656 17.953 1 88.38 171 LEU B CA 1
ATOM 5978 C C . LEU B 1 171 ? 12.156 18.391 17.656 1 88.38 171 LEU B C 1
ATOM 5980 O O . LEU B 1 171 ? 12.484 18.641 16.5 1 88.38 171 LEU B O 1
ATOM 5984 N N . VAL B 1 172 ? 12.875 18.688 18.719 1 82.19 172 VAL B N 1
ATOM 5985 C CA . VAL B 1 172 ? 14.156 19.375 18.547 1 82.19 172 VAL B CA 1
ATOM 5986 C C . VAL B 1 172 ? 15.125 18.469 17.781 1 82.19 172 VAL B C 1
ATOM 5988 O O . VAL B 1 172 ? 15.281 17.297 18.094 1 82.19 172 VAL B O 1
ATOM 5991 N N . PRO B 1 173 ? 15.703 18.953 16.75 1 77.06 173 PRO B N 1
ATOM 5992 C CA . PRO B 1 173 ? 16.547 18.141 15.883 1 77.06 173 PRO B CA 1
ATOM 5993 C C . PRO B 1 173 ? 17.625 17.375 16.641 1 77.06 173 PRO B C 1
ATOM 5995 O O . PRO B 1 173 ? 17.953 16.234 16.297 1 77.06 173 PRO B O 1
ATOM 5998 N N . ALA B 1 174 ? 18.156 17.938 17.625 1 71.88 174 ALA B N 1
ATOM 5999 C CA . ALA B 1 174 ? 19.219 17.297 18.391 1 71.88 174 ALA B CA 1
ATOM 6000 C C . ALA B 1 174 ? 18.703 16.047 19.125 1 71.88 174 ALA B C 1
ATOM 6002 O O . ALA B 1 174 ? 19.469 15.133 19.422 1 71.88 174 ALA B O 1
ATOM 6003 N N . ASN B 1 175 ? 17.391 16.109 19.453 1 75.31 175 ASN B N 1
ATOM 6004 C CA . ASN B 1 175 ? 16.797 14.992 20.172 1 75.31 175 ASN B CA 1
ATOM 6005 C C . ASN B 1 175 ? 16.25 13.93 19.219 1 75.31 175 ASN B C 1
ATOM 6007 O O . ASN B 1 175 ? 15.781 12.875 19.656 1 75.31 175 ASN B O 1
ATOM 6011 N N . ARG B 1 176 ? 16.297 14.242 17.969 1 82.88 176 ARG B N 1
ATOM 6012 C CA . ARG B 1 176 ? 15.719 13.336 16.984 1 82.88 176 ARG B CA 1
ATOM 6013 C C . ARG B 1 176 ? 16.781 12.383 16.438 1 82.88 176 ARG B C 1
ATOM 6015 O O . ARG B 1 176 ? 17.844 12.828 16 1 82.88 176 ARG B O 1
ATOM 6022 N N . ARG B 1 177 ? 16.5 11.062 16.578 1 79.25 177 ARG B N 1
ATOM 6023 C CA . ARG B 1 177 ? 17.438 10.07 16.062 1 79.25 177 ARG B CA 1
ATOM 6024 C C . ARG B 1 177 ? 16.719 8.797 15.656 1 79.25 177 ARG B C 1
ATOM 6026 O O . ARG B 1 177 ? 15.867 8.289 16.391 1 79.25 177 ARG B O 1
ATOM 6033 N N . LEU B 1 178 ? 17.031 8.383 14.43 1 85.81 178 LEU B N 1
ATOM 6034 C CA . LEU B 1 178 ? 16.578 7.066 14.008 1 85.81 178 LEU B CA 1
ATOM 6035 C C . LEU B 1 178 ? 17.516 5.973 14.516 1 85.81 178 LEU B C 1
ATOM 6037 O O . LEU B 1 178 ? 18.703 5.977 14.203 1 85.81 178 LEU B O 1
ATOM 6041 N N . THR B 1 179 ? 17.031 5.117 15.336 1 85.56 179 THR B N 1
ATOM 6042 C CA . THR B 1 179 ? 17.844 4.02 15.836 1 85.56 179 THR B CA 1
ATOM 6043 C C . THR B 1 179 ? 18.266 3.094 14.703 1 85.56 179 THR B C 1
ATOM 6045 O O . THR B 1 179 ? 17.719 3.152 13.609 1 85.56 179 THR B O 1
ATOM 6048 N N . VAL B 1 180 ? 19.312 2.316 14.945 1 88 180 VAL B N 1
ATOM 6049 C CA . VAL B 1 180 ? 19.797 1.375 13.945 1 88 180 VAL B CA 1
ATOM 6050 C C . VAL B 1 180 ? 18.703 0.378 13.586 1 88 180 VAL B C 1
ATOM 6052 O O . VAL B 1 180 ? 18.516 0.051 12.414 1 88 180 VAL B O 1
ATOM 6055 N N . THR B 1 181 ? 18.031 -0.018 14.594 1 87.19 181 THR B N 1
ATOM 6056 C CA . THR B 1 181 ? 16.953 -0.973 14.375 1 87.19 181 THR B CA 1
ATOM 6057 C C . THR B 1 181 ? 15.844 -0.353 13.531 1 87.19 181 THR B C 1
ATOM 6059 O O . THR B 1 181 ? 15.273 -1.017 12.656 1 87.19 181 THR B O 1
ATOM 6062 N N . ASP B 1 182 ? 15.586 0.94 13.75 1 89.06 182 ASP B N 1
ATOM 6063 C CA . ASP B 1 182 ? 14.57 1.636 12.977 1 89.06 182 ASP B CA 1
ATOM 6064 C C . ASP B 1 182 ? 14.977 1.758 11.508 1 89.06 182 ASP B C 1
ATOM 6066 O O . ASP B 1 182 ? 14.164 1.547 10.609 1 89.06 182 ASP B O 1
ATOM 6070 N N . ARG B 1 183 ? 16.219 2.047 11.406 1 88.88 183 ARG B N 1
ATOM 6071 C CA . ARG B 1 183 ? 16.734 2.236 10.055 1 88.88 183 ARG B CA 1
ATOM 6072 C C . ARG B 1 183 ? 16.609 0.958 9.234 1 88.88 183 ARG B C 1
ATOM 6074 O O . ARG B 1 183 ? 16.172 0.995 8.086 1 88.88 183 ARG B O 1
ATOM 6081 N N . VAL B 1 184 ? 16.953 -0.112 9.852 1 88.44 184 VAL B N 1
ATOM 6082 C CA . VAL B 1 184 ? 16.891 -1.404 9.18 1 88.44 184 VAL B CA 1
ATOM 6083 C C . VAL B 1 184 ? 15.438 -1.776 8.891 1 88.44 184 VAL B C 1
ATOM 6085 O O . VAL B 1 184 ? 15.117 -2.248 7.797 1 88.44 184 VAL B O 1
ATOM 6088 N N . GLN B 1 185 ? 14.641 -1.53 9.828 1 90.19 185 GLN B N 1
ATOM 6089 C CA . GLN B 1 185 ? 13.227 -1.871 9.68 1 90.19 185 GLN B CA 1
ATOM 6090 C C . GLN B 1 185 ? 12.578 -1.032 8.578 1 90.19 185 GLN B C 1
ATOM 6092 O O . GLN B 1 185 ? 11.828 -1.557 7.754 1 90.19 185 GLN B O 1
ATOM 6097 N N . VAL B 1 186 ? 12.859 0.242 8.578 1 90.06 186 VAL B N 1
ATOM 6098 C CA . VAL B 1 186 ? 12.281 1.162 7.602 1 90.06 186 VAL B CA 1
ATOM 6099 C C . VAL B 1 186 ? 12.742 0.776 6.195 1 90.06 186 VAL B C 1
ATOM 6101 O O . VAL B 1 186 ? 11.938 0.745 5.262 1 90.06 186 VAL B O 1
ATOM 6104 N N . LYS B 1 187 ? 13.977 0.457 6.098 1 86.75 187 LYS B N 1
ATOM 6105 C CA . LYS B 1 187 ? 14.531 0.058 4.812 1 86.75 187 LYS B CA 1
ATOM 6106 C C . LYS B 1 187 ? 13.875 -1.214 4.293 1 86.75 187 LYS B C 1
ATOM 6108 O O . LYS B 1 187 ? 13.492 -1.289 3.121 1 86.75 187 LYS B O 1
ATOM 6113 N N . ASN B 1 188 ? 13.742 -2.145 5.137 1 87.25 188 ASN B N 1
ATOM 6114 C CA . ASN B 1 188 ? 13.172 -3.426 4.734 1 87.25 188 ASN B CA 1
ATOM 6115 C C . ASN B 1 188 ? 11.703 -3.289 4.348 1 87.25 188 ASN B C 1
ATOM 6117 O O . ASN B 1 188 ? 11.258 -3.863 3.35 1 87.25 188 ASN B O 1
ATOM 6121 N N . LEU B 1 189 ? 10.969 -2.539 5.148 1 88.75 189 LEU B N 1
ATOM 6122 C CA . LEU B 1 189 ? 9.555 -2.338 4.836 1 88.75 189 LEU B CA 1
ATOM 6123 C C . LEU B 1 189 ? 9.391 -1.617 3.504 1 88.75 189 LEU B C 1
ATOM 6125 O O . LEU B 1 189 ? 8.539 -1.99 2.691 1 88.75 189 LEU B O 1
ATOM 6129 N N . HIS B 1 190 ? 10.219 -0.689 3.314 1 84.06 190 HIS B N 1
ATOM 6130 C CA . HIS B 1 190 ? 10.164 0.068 2.07 1 84.06 190 HIS B CA 1
ATOM 6131 C C . HIS B 1 190 ? 10.539 -0.803 0.876 1 84.06 190 HIS B C 1
ATOM 6133 O O . HIS B 1 190 ? 9.938 -0.685 -0.196 1 84.06 190 HIS B O 1
ATOM 6139 N N . ASN B 1 191 ? 11.453 -1.628 1.054 1 80.38 191 ASN B N 1
ATOM 6140 C CA . ASN B 1 191 ? 11.898 -2.527 -0.006 1 80.38 191 ASN B CA 1
ATOM 6141 C C . ASN B 1 191 ? 10.789 -3.484 -0.433 1 80.38 191 ASN B C 1
ATOM 6143 O O . ASN B 1 191 ? 10.75 -3.928 -1.582 1 80.38 191 ASN B O 1
ATOM 6147 N N . PHE B 1 192 ? 9.953 -3.758 0.474 1 82.31 192 PHE B N 1
ATOM 6148 C CA . PHE B 1 192 ? 8.883 -4.695 0.153 1 82.31 192 PHE B CA 1
ATOM 6149 C C . PHE B 1 192 ? 7.625 -3.951 -0.279 1 82.31 192 PHE B C 1
ATOM 6151 O O . PHE B 1 192 ? 6.531 -4.523 -0.296 1 82.31 192 PHE B O 1
ATOM 6158 N N . GLY B 1 193 ? 7.777 -2.672 -0.53 1 77.81 193 GLY B N 1
ATOM 6159 C CA . GLY B 1 193 ? 6.727 -1.93 -1.207 1 77.81 193 GLY B CA 1
ATOM 6160 C C . GLY B 1 193 ? 5.777 -1.23 -0.251 1 77.81 193 GLY B C 1
ATOM 6161 O O . GLY B 1 193 ? 4.73 -0.726 -0.663 1 77.81 193 GLY B O 1
ATOM 6162 N N . VAL B 1 194 ? 6.094 -1.222 1.017 1 83 194 VAL B N 1
ATOM 6163 C CA . VAL B 1 194 ? 5.238 -0.523 1.969 1 83 194 VAL B CA 1
ATOM 6164 C C . VAL B 1 194 ? 5.418 0.985 1.82 1 83 194 VAL B C 1
ATOM 6166 O O . VAL B 1 194 ? 6.547 1.475 1.732 1 83 194 VAL B O 1
ATOM 6169 N N . LYS B 1 195 ? 4.324 1.664 1.756 1 79.69 195 LYS B N 1
ATOM 6170 C CA . LYS B 1 195 ? 4.363 3.113 1.582 1 79.69 195 LYS B CA 1
ATOM 6171 C C . LYS B 1 195 ? 4.895 3.803 2.836 1 79.69 195 LYS B C 1
ATOM 6173 O O . LYS B 1 195 ? 4.676 3.328 3.953 1 79.69 195 LYS B O 1
ATOM 6178 N N . SER B 1 196 ? 5.539 4.93 2.598 1 79.81 196 SER B N 1
ATOM 6179 C CA . SER B 1 196 ? 6.191 5.66 3.678 1 79.81 196 SER B CA 1
ATOM 6180 C C . SER B 1 196 ? 5.191 6.082 4.75 1 79.81 196 SER B C 1
ATOM 6182 O O . SER B 1 196 ? 5.504 6.062 5.941 1 79.81 196 SER B O 1
ATOM 6184 N N . CYS B 1 197 ? 4.012 6.461 4.348 1 77.69 197 CYS B N 1
ATOM 6185 C CA . CYS B 1 197 ? 3.014 6.918 5.309 1 77.69 197 CYS B CA 1
ATOM 6186 C C . CYS B 1 197 ? 2.633 5.801 6.273 1 77.69 197 CYS B C 1
ATOM 6188 O O . CYS B 1 197 ? 2.404 6.051 7.457 1 77.69 197 CYS B O 1
ATOM 6190 N N . HIS B 1 198 ? 2.598 4.539 5.762 1 83.19 198 HIS B N 1
ATOM 6191 C CA . HIS B 1 198 ? 2.262 3.402 6.609 1 83.19 198 HIS B CA 1
ATOM 6192 C C . HIS B 1 198 ? 3.428 3.033 7.523 1 83.19 198 HIS B C 1
ATOM 6194 O O . HIS B 1 198 ? 3.219 2.615 8.664 1 83.19 198 HIS B O 1
ATOM 6200 N N . ILE B 1 199 ? 4.602 3.223 6.934 1 87.31 199 ILE B N 1
ATOM 6201 C CA . ILE B 1 199 ? 5.793 2.895 7.707 1 87.31 199 ILE B CA 1
ATOM 6202 C C . ILE B 1 199 ? 5.902 3.832 8.906 1 87.31 199 ILE B C 1
ATOM 6204 O O . ILE B 1 199 ? 6.176 3.389 10.031 1 87.31 199 ILE B O 1
ATOM 6208 N N . ILE B 1 200 ? 5.613 5.105 8.703 1 85.75 200 ILE B N 1
ATOM 6209 C CA . ILE B 1 200 ? 5.734 6.113 9.75 1 85.75 200 ILE B CA 1
ATOM 6210 C C . ILE B 1 200 ? 4.754 5.801 10.883 1 85.75 200 ILE B C 1
ATOM 6212 O O . ILE B 1 200 ? 5.129 5.793 12.055 1 85.75 200 ILE B O 1
ATOM 6216 N N . GLY B 1 201 ? 3.52 5.543 10.469 1 84.62 201 GLY B N 1
ATOM 6217 C CA . GLY B 1 201 ? 2.525 5.211 11.477 1 84.62 201 GLY B CA 1
ATOM 6218 C C . GLY B 1 201 ? 2.846 3.936 12.234 1 84.62 201 GLY B C 1
ATOM 6219 O O . GLY B 1 201 ? 2.686 3.877 13.453 1 84.62 201 GLY B O 1
ATOM 6220 N N . TYR B 1 202 ? 3.369 2.98 11.539 1 89.38 202 TYR B N 1
ATOM 6221 C CA . TYR B 1 202 ? 3.676 1.683 12.133 1 89.38 202 TYR B CA 1
ATOM 6222 C C . TYR B 1 202 ? 4.84 1.791 13.109 1 89.38 202 TYR B C 1
ATOM 6224 O O . TYR B 1 202 ? 4.777 1.263 14.219 1 89.38 202 TYR B O 1
ATOM 6232 N N . VAL B 1 203 ? 5.949 2.465 12.719 1 88.81 203 VAL B N 1
ATOM 6233 C CA . VAL B 1 203 ? 7.137 2.6 13.555 1 88.81 203 VAL B CA 1
ATOM 6234 C C . VAL B 1 203 ? 6.812 3.465 14.773 1 88.81 203 VAL B C 1
ATOM 6236 O O . VAL B 1 203 ? 7.266 3.182 15.883 1 88.81 203 VAL B O 1
ATOM 6239 N N . ALA B 1 204 ? 6.043 4.57 14.531 1 89.19 204 ALA B N 1
ATOM 6240 C CA . ALA B 1 204 ? 5.637 5.426 15.648 1 89.19 204 ALA B CA 1
ATOM 6241 C C . ALA B 1 204 ? 4.801 4.645 16.656 1 89.19 204 ALA B C 1
ATOM 6243 O O . ALA B 1 204 ? 4.965 4.812 17.875 1 89.19 204 ALA B O 1
ATOM 6244 N N . PHE B 1 205 ? 3.955 3.766 16.156 1 88.25 205 PHE B N 1
ATOM 6245 C CA . PHE B 1 205 ? 3.109 2.941 17.016 1 88.25 205 PHE B CA 1
ATOM 6246 C C . PHE B 1 205 ? 3.953 1.979 17.844 1 88.25 205 PHE B C 1
ATOM 6248 O O . PHE B 1 205 ? 3.721 1.812 19.047 1 88.25 205 PHE B O 1
ATOM 6255 N N . GLN B 1 206 ? 4.902 1.35 17.219 1 87.94 206 GLN B N 1
ATOM 6256 C CA . GLN B 1 206 ? 5.77 0.401 17.922 1 87.94 206 GLN B CA 1
ATOM 6257 C C . GLN B 1 206 ? 6.512 1.075 19.062 1 87.94 206 GLN B C 1
ATOM 6259 O O . GLN B 1 206 ? 6.789 0.442 20.094 1 87.94 206 GLN B O 1
ATOM 6264 N N . LYS B 1 207 ? 6.734 2.416 18.953 1 89 207 LYS B N 1
ATOM 6265 C CA . LYS B 1 207 ? 7.488 3.154 19.953 1 89 207 LYS B CA 1
ATOM 6266 C C . LYS B 1 207 ? 6.559 3.799 20.984 1 89 207 LYS B C 1
ATOM 6268 O O . LYS B 1 207 ? 7.008 4.543 21.859 1 89 207 LYS B O 1
ATOM 6273 N N . GLY B 1 208 ? 5.336 3.658 20.844 1 86.31 208 GLY B N 1
ATOM 6274 C CA . GLY B 1 208 ? 4.391 4.156 21.828 1 86.31 208 GLY B CA 1
ATOM 6275 C C . GLY B 1 208 ? 3.76 5.48 21.438 1 86.31 208 GLY B C 1
ATOM 6276 O O . GLY B 1 208 ? 3.285 6.227 22.297 1 86.31 208 GLY B O 1
ATOM 6277 N N . GLY B 1 209 ? 3.896 5.883 20.219 1 87.88 209 GLY B N 1
ATOM 6278 C CA . GLY B 1 209 ? 3.299 7.125 19.75 1 87.88 209 GLY B CA 1
ATOM 6279 C C . GLY B 1 209 ? 4.297 8.062 19.094 1 87.88 209 GLY B C 1
ATOM 6280 O O . GLY B 1 209 ? 5.508 7.836 19.172 1 87.88 209 GLY B O 1
ATOM 6281 N N . TYR B 1 210 ? 3.795 9.109 18.484 1 87.31 210 TYR B N 1
ATOM 6282 C CA . TYR B 1 210 ? 4.641 10.039 17.75 1 87.31 210 TYR B CA 1
ATOM 6283 C C . TYR B 1 210 ? 5.582 10.781 18.688 1 87.31 210 TYR B C 1
ATOM 6285 O O . TYR B 1 210 ? 6.699 11.141 18.297 1 87.31 210 TYR B O 1
ATOM 6293 N N . HIS B 1 211 ? 5.176 10.938 19.922 1 86.62 211 HIS B N 1
ATOM 6294 C CA . HIS B 1 211 ? 5.977 11.664 20.906 1 86.62 211 HIS B CA 1
ATOM 6295 C C . HIS B 1 211 ? 7.23 10.883 21.281 1 86.62 211 HIS B C 1
ATOM 6297 O O . HIS B 1 211 ? 8.242 11.477 21.656 1 86.62 211 HIS B O 1
ATOM 6303 N N . HIS B 1 212 ? 7.141 9.625 21.094 1 85.31 212 HIS B N 1
ATOM 6304 C CA . HIS B 1 212 ? 8.242 8.766 21.5 1 85.31 212 HIS B CA 1
ATOM 6305 C C . HIS B 1 212 ? 9 8.211 20.297 1 85.31 212 HIS B C 1
ATOM 6307 O O . HIS B 1 212 ? 9.938 7.43 20.453 1 85.31 212 HIS B O 1
ATOM 6313 N N . ALA B 1 213 ? 8.617 8.492 19.125 1 85.62 213 ALA B N 1
ATOM 6314 C CA . ALA B 1 213 ? 9.188 7.895 17.922 1 85.62 213 ALA B CA 1
ATOM 6315 C C . ALA B 1 213 ? 10.641 8.336 17.734 1 85.62 213 ALA B C 1
ATOM 6317 O O . ALA B 1 213 ? 11.484 7.535 17.328 1 85.62 213 ALA B O 1
ATOM 6318 N N . GLY B 1 214 ? 11 9.617 18.156 1 83.56 214 GLY B N 1
ATOM 6319 C CA . GLY B 1 214 ? 12.352 10.141 18.016 1 83.56 214 GLY B CA 1
ATOM 6320 C C . GLY B 1 214 ? 12.656 10.617 16.609 1 83.56 214 GLY B C 1
ATOM 6321 O O . GLY B 1 214 ? 13.828 10.781 16.25 1 83.56 214 GLY B O 1
ATOM 6322 N N . PHE B 1 215 ? 11.648 10.625 15.75 1 88.62 215 PHE B N 1
ATOM 6323 C CA . PHE B 1 215 ? 11.844 11.117 14.391 1 88.62 215 PHE B CA 1
ATOM 6324 C C . PHE B 1 215 ? 10.555 11.727 13.844 1 88.62 215 PHE B C 1
ATOM 6326 O O . PHE B 1 215 ? 9.469 11.477 14.367 1 88.62 215 PHE B O 1
ATOM 6333 N N . THR B 1 216 ? 10.695 12.57 12.945 1 88.31 216 THR B N 1
ATOM 6334 C CA . THR B 1 216 ? 9.547 13.133 12.242 1 88.31 216 THR B CA 1
ATOM 6335 C C . THR B 1 216 ? 9.367 12.477 10.883 1 88.31 216 THR B C 1
ATOM 6337 O O . THR B 1 216 ? 10.219 11.703 10.438 1 88.31 216 THR B O 1
ATOM 6340 N N . ARG B 1 217 ? 8.258 12.75 10.281 1 85.69 217 ARG B N 1
ATOM 6341 C CA . ARG B 1 217 ? 7.984 12.227 8.945 1 85.69 217 ARG B CA 1
ATOM 6342 C C . ARG B 1 217 ? 9.078 12.633 7.965 1 85.69 217 ARG B C 1
ATOM 6344 O O . ARG B 1 217 ? 9.516 11.828 7.137 1 85.69 217 ARG B O 1
ATOM 6351 N N . LYS B 1 218 ? 9.484 13.805 8.109 1 86.5 218 LYS B N 1
ATOM 6352 C CA . LYS B 1 218 ? 10.523 14.32 7.219 1 86.5 218 LYS B CA 1
ATOM 6353 C C . LYS B 1 218 ? 11.836 13.562 7.41 1 86.5 218 LYS B C 1
ATOM 6355 O O . LYS B 1 218 ? 12.547 13.281 6.441 1 86.5 218 LYS B O 1
ATOM 6360 N N . ASP B 1 219 ? 12.141 13.297 8.656 1 87.81 219 ASP B N 1
ATOM 6361 C CA . ASP B 1 219 ? 13.359 12.547 8.953 1 87.81 219 ASP B CA 1
ATOM 6362 C C . ASP B 1 219 ? 13.336 11.18 8.266 1 87.81 219 ASP B C 1
ATOM 6364 O O . ASP B 1 219 ? 14.352 10.75 7.715 1 87.81 219 ASP B O 1
ATOM 6368 N N . LEU B 1 220 ? 12.242 10.555 8.367 1 86.44 220 LEU B N 1
ATOM 6369 C CA . LEU B 1 220 ? 12.117 9.234 7.762 1 86.44 220 LEU B CA 1
ATOM 6370 C C . LEU B 1 220 ? 12.195 9.32 6.242 1 86.44 220 LEU B C 1
ATOM 6372 O O . LEU B 1 220 ? 12.852 8.492 5.602 1 86.44 220 LEU B O 1
ATOM 6376 N N . TYR B 1 221 ? 11.57 10.289 5.664 1 83.69 221 TYR B N 1
ATOM 6377 C CA . TYR B 1 221 ? 11.633 10.484 4.219 1 83.69 221 TYR B CA 1
ATOM 6378 C C . TYR B 1 221 ? 13.062 10.75 3.77 1 83.69 221 TYR B C 1
ATOM 6380 O O . TYR B 1 221 ? 13.516 10.219 2.75 1 83.69 221 TYR B O 1
ATOM 6388 N N . ASN B 1 222 ? 13.703 11.539 4.574 1 84.5 222 ASN B N 1
ATOM 6389 C CA . ASN B 1 222 ? 15.102 11.836 4.262 1 84.5 222 ASN B CA 1
ATOM 6390 C C . ASN B 1 222 ? 15.961 10.578 4.316 1 84.5 222 ASN B C 1
ATOM 6392 O O . ASN B 1 222 ? 16.859 10.406 3.49 1 84.5 222 ASN B O 1
ATOM 6396 N N . HIS B 1 223 ? 15.664 9.875 5.289 1 86.75 223 HIS B N 1
ATOM 6397 C CA . HIS B 1 223 ? 16.422 8.633 5.418 1 86.75 223 HIS B CA 1
ATOM 6398 C C . HIS B 1 223 ? 16.188 7.715 4.223 1 86.75 223 HIS B C 1
ATOM 6400 O O . HIS B 1 223 ? 17.125 7.133 3.684 1 86.75 223 HIS B O 1
ATOM 6406 N N . ILE B 1 224 ? 14.984 7.527 3.816 1 83.38 224 ILE B N 1
ATOM 6407 C CA . ILE B 1 224 ? 14.633 6.68 2.684 1 83.38 224 ILE B CA 1
ATOM 6408 C C . ILE B 1 224 ? 15.273 7.23 1.411 1 83.38 224 ILE B C 1
ATOM 6410 O O . ILE B 1 224 ? 15.82 6.469 0.605 1 83.38 224 ILE B O 1
ATOM 6414 N N . ASP B 1 225 ? 15.227 8.523 1.335 1 82 225 ASP B N 1
ATOM 6415 C CA . ASP B 1 225 ? 15.797 9.156 0.151 1 82 225 ASP B CA 1
ATOM 6416 C C . ASP B 1 225 ? 17.312 8.984 0.107 1 82 225 ASP B C 1
ATOM 6418 O O . ASP B 1 225 ? 17.891 8.789 -0.964 1 82 225 ASP B O 1
ATOM 6422 N N . ARG B 1 226 ? 17.891 9.133 1.235 1 82.81 226 ARG B N 1
ATOM 6423 C CA . ARG B 1 226 ? 19.328 8.922 1.319 1 82.81 226 ARG B CA 1
ATOM 6424 C C . ARG B 1 226 ? 19.703 7.504 0.915 1 82.81 226 ARG B C 1
ATOM 6426 O O . ARG B 1 226 ? 20.688 7.289 0.208 1 82.81 226 ARG B O 1
ATOM 6433 N N . TYR B 1 227 ? 18.953 6.613 1.365 1 81.19 227 TYR B N 1
ATOM 6434 C CA . TYR B 1 227 ? 19.172 5.211 1.033 1 81.19 227 TYR B CA 1
ATOM 6435 C C . TYR B 1 227 ? 19 4.973 -0.462 1 81.19 227 TYR B C 1
ATOM 6437 O O . TYR B 1 227 ? 19.797 4.246 -1.073 1 81.19 227 TYR B O 1
ATOM 6445 N N . ARG B 1 228 ? 18.031 5.559 -1.035 1 77.12 228 ARG B N 1
ATOM 6446 C CA . ARG B 1 228 ? 17.766 5.422 -2.463 1 77.12 228 ARG B CA 1
ATOM 6447 C C . ARG B 1 228 ? 18.906 6.02 -3.289 1 77.12 228 ARG B C 1
ATOM 6449 O O . ARG B 1 228 ? 19.328 5.434 -4.285 1 77.12 228 ARG B O 1
ATOM 6456 N N . ARG B 1 229 ? 19.344 7.168 -2.816 1 79.62 229 ARG B N 1
ATOM 6457 C CA . ARG B 1 229 ? 20.406 7.855 -3.529 1 79.62 229 ARG B CA 1
ATOM 6458 C C . ARG B 1 229 ? 21.719 7.086 -3.418 1 79.62 229 ARG B C 1
ATOM 6460 O O . ARG B 1 229 ? 22.516 7.062 -4.363 1 79.62 229 ARG B O 1
ATOM 6467 N N . ALA B 1 230 ? 21.859 6.52 -2.289 1 79.44 230 ALA B N 1
ATOM 6468 C CA . ALA B 1 230 ? 23.078 5.746 -2.076 1 79.44 230 ALA B CA 1
ATOM 6469 C C . ALA B 1 230 ? 23.141 4.555 -3.027 1 79.44 230 ALA B C 1
ATOM 6471 O O . ALA B 1 230 ? 24.219 4.18 -3.486 1 79.44 230 ALA B O 1
ATOM 6472 N N . LYS B 1 231 ? 22.047 3.998 -3.355 1 75.62 231 LYS B N 1
ATOM 6473 C CA . LYS B 1 231 ? 21.984 2.861 -4.27 1 75.62 231 LYS B CA 1
ATOM 6474 C C . LYS B 1 231 ? 22.375 3.271 -5.688 1 75.62 231 LYS B C 1
ATOM 6476 O O . LYS B 1 231 ? 22.906 2.461 -6.449 1 75.62 231 LYS B O 1
ATOM 6481 N N . VAL B 1 232 ? 22.156 4.605 -6.016 1 77.69 232 VAL B N 1
ATOM 6482 C CA . VAL B 1 232 ? 22.375 5.062 -7.383 1 77.69 232 VAL B CA 1
ATOM 6483 C C . VAL B 1 232 ? 23.531 6.055 -7.418 1 77.69 232 VAL B C 1
ATOM 6485 O O . VAL B 1 232 ? 23.578 6.934 -8.281 1 77.69 232 VAL B O 1
ATOM 6488 N N . LYS B 1 233 ? 24.359 5.996 -6.441 1 74.88 233 LYS B N 1
ATOM 6489 C CA . LYS B 1 233 ? 25.453 6.953 -6.32 1 74.88 233 LYS B CA 1
ATOM 6490 C C . LYS B 1 233 ? 26.234 7.078 -7.629 1 74.88 233 LYS B C 1
ATOM 6492 O O . LYS B 1 233 ? 26.531 8.188 -8.07 1 74.88 233 LYS B O 1
ATOM 6497 N N . ASN B 1 234 ? 26.516 5.934 -8.219 1 73.06 234 ASN B N 1
ATOM 6498 C CA . ASN B 1 234 ? 27.281 5.93 -9.461 1 73.06 234 ASN B CA 1
ATOM 6499 C C . ASN B 1 234 ? 26.391 5.906 -10.688 1 73.06 234 ASN B C 1
ATOM 6501 O O . ASN B 1 234 ? 26.828 5.555 -11.781 1 73.06 234 ASN B O 1
ATOM 6505 N N . GLY B 1 235 ? 25.172 6.191 -10.523 1 83.69 235 GLY B N 1
ATOM 6506 C CA . GLY B 1 235 ? 24.219 6.156 -11.625 1 83.69 235 GLY B CA 1
ATOM 6507 C C . GLY B 1 235 ? 23.281 4.977 -11.555 1 83.69 235 GLY B C 1
ATOM 6508 O O . GLY B 1 235 ? 23.672 3.873 -11.172 1 83.69 235 GLY B O 1
ATOM 6509 N N . ASP B 1 236 ? 22.141 5.234 -11.922 1 86.88 236 ASP B N 1
ATOM 6510 C CA . ASP B 1 236 ? 21.109 4.211 -11.867 1 86.88 236 ASP B CA 1
ATOM 6511 C C . ASP B 1 236 ? 21.375 3.111 -12.891 1 86.88 236 ASP B C 1
ATOM 6513 O O . ASP B 1 236 ? 21.234 1.925 -12.586 1 86.88 236 ASP B O 1
ATOM 6517 N N . ALA B 1 237 ? 21.781 3.457 -14.07 1 87.5 237 ALA B N 1
ATOM 6518 C CA . ALA B 1 237 ? 22.078 2.492 -15.125 1 87.5 237 ALA B CA 1
ATOM 6519 C C . ALA B 1 237 ? 23.25 1.597 -14.734 1 87.5 237 ALA B C 1
ATOM 6521 O O . ALA B 1 237 ? 23.203 0.382 -14.938 1 87.5 237 ALA B O 1
ATOM 6522 N N . ASN B 1 238 ? 24.234 2.213 -14.133 1 89.19 238 ASN B N 1
ATOM 6523 C CA . ASN B 1 238 ? 25.391 1.443 -13.695 1 89.19 238 ASN B CA 1
ATOM 6524 C C . ASN B 1 238 ? 25.016 0.467 -12.578 1 89.19 238 ASN B C 1
ATOM 6526 O O . ASN B 1 238 ? 25.547 -0.648 -12.531 1 89.19 238 ASN B O 1
ATOM 6530 N N . ALA B 1 239 ? 24.219 0.965 -11.773 1 90 239 ALA B N 1
ATOM 6531 C CA . ALA B 1 239 ? 23.766 0.094 -10.688 1 90 239 ALA B CA 1
ATOM 6532 C C . ALA B 1 239 ? 23.016 -1.115 -11.234 1 90 239 ALA B C 1
ATOM 6534 O O . ALA B 1 239 ? 23.188 -2.234 -10.75 1 90 239 ALA B O 1
ATOM 6535 N N . ALA B 1 240 ? 22.203 -0.907 -12.203 1 90.25 240 ALA B N 1
ATOM 6536 C CA . ALA B 1 240 ? 21.438 -1.985 -12.836 1 90.25 240 ALA B CA 1
ATOM 6537 C C . ALA B 1 240 ? 22.375 -2.986 -13.516 1 90.25 240 ALA B C 1
ATOM 6539 O O . ALA B 1 240 ? 22.188 -4.199 -13.383 1 90.25 240 ALA B O 1
ATOM 6540 N N . ILE B 1 241 ? 23.328 -2.465 -14.172 1 91.81 241 ILE B N 1
ATOM 6541 C CA . ILE B 1 241 ? 24.266 -3.316 -14.891 1 91.81 241 ILE B CA 1
ATOM 6542 C C . ILE B 1 241 ? 25.078 -4.129 -13.883 1 91.81 241 ILE B C 1
ATOM 6544 O O . ILE B 1 241 ? 25.312 -5.324 -14.086 1 91.81 241 ILE B O 1
ATOM 6548 N N . ASN B 1 242 ? 25.5 -3.492 -12.828 1 90.56 242 ASN B N 1
ATOM 6549 C CA . ASN B 1 242 ? 26.234 -4.199 -11.789 1 90.56 242 ASN B CA 1
ATOM 6550 C C . ASN B 1 242 ? 25.406 -5.309 -11.164 1 90.56 242 ASN B C 1
ATOM 6552 O O . ASN B 1 242 ? 25.922 -6.355 -10.789 1 90.56 242 ASN B O 1
ATOM 6556 N N . TYR B 1 243 ? 24.234 -4.984 -11.031 1 90.88 243 TYR B N 1
ATOM 6557 C CA . TYR B 1 243 ? 23.312 -5.988 -10.508 1 90.88 243 TYR B CA 1
ATOM 6558 C C . TYR B 1 243 ? 23.234 -7.195 -11.438 1 90.88 243 TYR B C 1
ATOM 6560 O O . TYR B 1 243 ? 23.25 -8.344 -10.977 1 90.88 243 TYR B O 1
ATOM 6568 N N . LEU B 1 244 ? 23.156 -7.031 -12.75 1 93.12 244 LEU B N 1
ATOM 6569 C CA . LEU B 1 244 ? 23.109 -8.109 -13.727 1 93.12 244 LEU B CA 1
ATOM 6570 C C . LEU B 1 244 ? 24.391 -8.93 -13.695 1 93.12 244 LEU B C 1
ATOM 6572 O O . LEU B 1 244 ? 24.359 -10.164 -13.766 1 93.12 244 LEU B O 1
ATOM 6576 N N . ILE B 1 245 ? 25.406 -8.164 -13.523 1 92.12 245 ILE B N 1
ATOM 6577 C CA . ILE B 1 245 ? 26.703 -8.828 -13.461 1 92.12 245 ILE B CA 1
ATOM 6578 C C . ILE B 1 245 ? 26.781 -9.688 -12.203 1 92.12 245 ILE B C 1
ATOM 6580 O O . ILE B 1 245 ? 27.25 -10.82 -12.25 1 92.12 245 ILE B O 1
ATOM 6584 N N . GLY B 1 246 ? 26.312 -9.125 -11.156 1 91.75 246 GLY B N 1
ATOM 6585 C CA . GLY B 1 246 ? 26.281 -9.883 -9.914 1 91.75 246 GLY B CA 1
ATOM 6586 C C . GLY B 1 246 ? 25.438 -11.141 -10.008 1 91.75 246 GLY B C 1
ATOM 6587 O O . GLY B 1 246 ? 25.828 -12.195 -9.5 1 91.75 246 GLY B O 1
ATOM 6588 N N . LYS B 1 247 ? 24.312 -11.07 -10.648 1 92.88 247 LYS B N 1
ATOM 6589 C CA . LYS B 1 247 ? 23.438 -12.211 -10.828 1 92.88 247 LYS B CA 1
ATOM 6590 C C . LYS B 1 247 ? 24.078 -13.266 -11.734 1 92.88 247 LYS B C 1
ATOM 6592 O O . LYS B 1 247 ? 23.922 -14.469 -11.5 1 92.88 247 LYS B O 1
ATOM 6597 N N . SER B 1 248 ? 24.781 -12.836 -12.727 1 91.94 248 SER B N 1
ATOM 6598 C CA . SER B 1 248 ? 25.438 -13.742 -13.672 1 91.94 248 SER B CA 1
ATOM 6599 C C . SER B 1 248 ? 26.562 -14.523 -13 1 91.94 248 SER B C 1
ATOM 6601 O O . SER B 1 248 ? 26.844 -15.656 -13.383 1 91.94 248 SER B O 1
ATOM 6603 N N . ASN B 1 249 ? 27.109 -13.945 -12 1 91.75 249 ASN B N 1
ATOM 6604 C CA . ASN B 1 249 ? 28.172 -14.617 -11.266 1 91.75 249 ASN B CA 1
ATOM 6605 C C . ASN B 1 249 ? 27.625 -15.719 -10.375 1 91.75 249 ASN B C 1
ATOM 6607 O O . ASN B 1 249 ? 28.312 -16.719 -10.117 1 91.75 249 ASN B O 1
ATOM 6611 N N . ASN B 1 250 ? 26.469 -15.578 -9.891 1 90.19 250 ASN B N 1
ATOM 6612 C CA . ASN B 1 250 ? 25.875 -16.531 -8.961 1 90.19 250 ASN B CA 1
ATOM 6613 C C . ASN B 1 250 ? 25.078 -17.609 -9.703 1 90.19 250 ASN B C 1
ATOM 6615 O O . ASN B 1 250 ? 24.844 -18.688 -9.164 1 90.19 250 ASN B O 1
ATOM 6619 N N . ASP B 1 251 ? 24.484 -17.219 -10.797 1 92.12 251 ASP B N 1
ATOM 6620 C CA . ASP B 1 251 ? 23.672 -18.094 -11.617 1 92.12 251 ASP B CA 1
ATOM 6621 C C . ASP B 1 251 ? 24.281 -18.281 -13.008 1 92.12 251 ASP B C 1
ATOM 6623 O O . ASP B 1 251 ? 24.203 -17.391 -13.852 1 92.12 251 ASP B O 1
ATOM 6627 N N . LEU B 1 252 ? 24.797 -19.484 -13.258 1 90.88 252 LEU B N 1
ATOM 6628 C CA . LEU B 1 252 ? 25.5 -19.766 -14.492 1 90.88 252 LEU B CA 1
ATOM 6629 C C . LEU B 1 252 ? 24.562 -19.688 -15.695 1 90.88 252 LEU B C 1
ATOM 6631 O O . LEU B 1 252 ? 25 -19.453 -16.812 1 90.88 252 LEU B O 1
ATOM 6635 N N . LEU B 1 253 ? 23.328 -19.844 -15.469 1 94.44 253 LEU B N 1
ATOM 6636 C CA . LEU B 1 253 ? 22.391 -19.859 -16.578 1 94.44 253 LEU B CA 1
ATOM 6637 C C . LEU B 1 253 ? 21.766 -18.469 -16.766 1 94.44 253 LEU B C 1
ATOM 6639 O O . LEU B 1 253 ? 20.984 -18.266 -17.688 1 94.44 253 LEU B O 1
ATOM 6643 N N . PHE B 1 254 ? 22.188 -17.562 -15.945 1 96 254 PHE B N 1
ATOM 6644 C CA . PHE B 1 254 ? 21.641 -16.219 -16.016 1 96 254 PHE B CA 1
ATOM 6645 C C . PHE B 1 254 ? 22.031 -15.539 -17.312 1 96 254 PHE B C 1
ATOM 6647 O O . PHE B 1 254 ? 23.172 -15.656 -17.766 1 96 254 PHE B O 1
ATOM 6654 N N . PHE B 1 255 ? 21.062 -14.898 -17.922 1 97.12 255 PHE B N 1
ATOM 6655 C CA . PHE B 1 255 ? 21.297 -14.164 -19.172 1 97.12 255 PHE B CA 1
ATOM 6656 C C . PHE B 1 255 ? 20.969 -12.688 -19 1 97.12 255 PHE B C 1
ATOM 6658 O O . PHE B 1 255 ? 19.891 -12.344 -18.484 1 97.12 255 PHE B O 1
ATOM 6665 N N . GLY B 1 256 ? 21.891 -11.812 -19.344 1 95.38 256 GLY B N 1
ATOM 6666 C CA . GLY B 1 256 ? 21.688 -10.375 -19.359 1 95.38 256 GLY B CA 1
ATOM 6667 C C . GLY B 1 256 ? 22.344 -9.688 -20.547 1 95.38 256 GLY B C 1
ATOM 6668 O O . GLY B 1 256 ? 23.453 -10.047 -20.938 1 95.38 256 GLY B O 1
ATOM 6669 N N . LYS B 1 257 ? 21.578 -8.844 -21.203 1 96.19 257 LYS B N 1
ATOM 6670 C CA . LYS B 1 257 ? 22.078 -8.078 -22.344 1 96.19 257 LYS B CA 1
ATOM 6671 C C . LYS B 1 257 ? 21.594 -6.637 -22.297 1 96.19 257 LYS B C 1
ATOM 6673 O O . LYS B 1 257 ? 20.469 -6.363 -21.859 1 96.19 257 LYS B O 1
ATOM 6678 N N . TYR B 1 258 ? 22.484 -5.723 -22.578 1 94.75 258 TYR B N 1
ATOM 6679 C CA . TYR B 1 258 ? 22.125 -4.309 -22.594 1 94.75 258 TYR B CA 1
ATOM 6680 C C . TYR B 1 258 ? 22.812 -3.568 -23.719 1 94.75 258 TYR B C 1
ATOM 6682 O O . TYR B 1 258 ? 23.812 -4.051 -24.266 1 94.75 258 TYR B O 1
ATOM 6690 N N . THR B 1 259 ? 22.156 -2.479 -24.125 1 94.06 259 THR B N 1
ATOM 6691 C CA . THR B 1 259 ? 22.734 -1.644 -25.188 1 94.06 259 THR B CA 1
ATOM 6692 C C . THR B 1 259 ? 22.797 -0.184 -24.734 1 94.06 259 THR B C 1
ATOM 6694 O O . THR B 1 259 ? 22.078 0.221 -23.828 1 94.06 259 THR B O 1
ATOM 6697 N N . PHE B 1 260 ? 23.75 0.568 -25.391 1 91.94 260 PHE B N 1
ATOM 6698 C CA . PHE B 1 260 ? 23.891 1.994 -25.125 1 91.94 260 PHE B CA 1
ATOM 6699 C C . PHE B 1 260 ? 23.656 2.809 -26.391 1 91.94 260 PHE B C 1
ATOM 6701 O O . PHE B 1 260 ? 23.922 2.33 -27.5 1 91.94 260 PHE B O 1
ATOM 6708 N N . THR B 1 261 ? 23.109 3.961 -26.125 1 88.25 261 THR B N 1
ATOM 6709 C CA . THR B 1 261 ? 23.016 4.906 -27.219 1 88.25 261 THR B CA 1
ATOM 6710 C C . THR B 1 261 ? 24.391 5.52 -27.531 1 88.25 261 THR B C 1
ATOM 6712 O O . THR B 1 261 ? 25.344 5.297 -26.797 1 88.25 261 THR B O 1
ATOM 6715 N N . SER B 1 262 ? 24.375 6.254 -28.609 1 85.69 262 SER B N 1
ATOM 6716 C CA . SER B 1 262 ? 25.609 6.926 -29 1 85.69 262 SER B CA 1
ATOM 6717 C C . SER B 1 262 ? 26.078 7.898 -27.922 1 85.69 262 SER B C 1
ATOM 6719 O O . SER B 1 262 ? 27.281 8.133 -27.766 1 85.69 262 SER B O 1
ATOM 6721 N N . ASP B 1 263 ? 25.156 8.453 -27.078 1 84.94 263 ASP B N 1
ATOM 6722 C CA . ASP B 1 263 ? 25.469 9.398 -26.016 1 84.94 263 ASP B CA 1
ATOM 6723 C C . ASP B 1 263 ? 25.75 8.672 -24.703 1 84.94 263 ASP B C 1
ATOM 6725 O O . ASP B 1 263 ? 25.703 9.281 -23.625 1 84.94 263 ASP B O 1
ATOM 6729 N N . GLU B 1 264 ? 26.016 7.352 -24.75 1 82.88 264 GLU B N 1
ATOM 6730 C CA . GLU B 1 264 ? 26.391 6.531 -23.609 1 82.88 264 GLU B CA 1
ATOM 6731 C C . GLU B 1 264 ? 25.266 6.461 -22.578 1 82.88 264 GLU B C 1
ATOM 6733 O O . GLU B 1 264 ? 25.516 6.535 -21.375 1 82.88 264 GLU B O 1
ATOM 6738 N N . ARG B 1 265 ? 24.062 6.59 -23.047 1 85.69 265 ARG B N 1
ATOM 6739 C CA . ARG B 1 265 ? 22.906 6.379 -22.203 1 85.69 265 ARG B CA 1
ATOM 6740 C C . ARG B 1 265 ? 22.328 4.973 -22.391 1 85.69 265 ARG B C 1
ATOM 6742 O O . ARG B 1 265 ? 22.375 4.43 -23.5 1 85.69 265 ARG B O 1
ATOM 6749 N N . LEU B 1 266 ? 21.922 4.469 -21.281 1 88.25 266 LEU B N 1
ATOM 6750 C CA . LEU B 1 266 ? 21.344 3.127 -21.344 1 88.25 266 LEU B CA 1
ATOM 6751 C C . LEU B 1 266 ? 20.109 3.102 -22.234 1 88.25 266 LEU B C 1
ATOM 6753 O O . LEU B 1 266 ? 19.156 3.852 -22 1 88.25 266 LEU B O 1
ATOM 6757 N N . GLU B 1 267 ? 20.141 2.322 -23.25 1 90.38 267 GLU B N 1
ATOM 6758 C CA . GLU B 1 267 ? 19.047 2.234 -24.219 1 90.38 267 GLU B CA 1
ATOM 6759 C C . GLU B 1 267 ? 18.094 1.093 -23.859 1 90.38 267 GLU B C 1
ATOM 6761 O O . GLU B 1 267 ? 16.969 1.329 -23.438 1 90.38 267 GLU B O 1
ATOM 6766 N N . HIS B 1 268 ? 18.609 -0.193 -24.031 1 92.69 268 HIS B N 1
ATOM 6767 C CA . HIS B 1 268 ? 17.812 -1.381 -23.734 1 92.69 268 HIS B CA 1
ATOM 6768 C C . HIS B 1 268 ? 18.516 -2.289 -22.734 1 92.69 268 HIS B C 1
ATOM 6770 O O . HIS B 1 268 ? 19.75 -2.342 -22.703 1 92.69 268 HIS B O 1
ATOM 6776 N N . ILE B 1 269 ? 17.719 -2.85 -21.906 1 93.56 269 ILE B N 1
ATOM 6777 C CA . ILE B 1 269 ? 18.219 -3.863 -20.984 1 93.56 269 ILE B CA 1
ATOM 6778 C C . ILE B 1 269 ? 17.25 -5.047 -20.938 1 93.56 269 ILE B C 1
ATOM 6780 O O . ILE B 1 269 ? 16.031 -4.863 -20.953 1 93.56 269 ILE B O 1
ATOM 6784 N N . PHE B 1 270 ? 17.766 -6.277 -21.125 1 96.19 270 PHE B N 1
ATOM 6785 C CA . PHE B 1 270 ? 17 -7.516 -21.016 1 96.19 270 PHE B CA 1
ATOM 6786 C C . PHE B 1 270 ? 17.672 -8.492 -20.062 1 96.19 270 PHE B C 1
ATOM 6788 O O . PHE B 1 270 ? 18.906 -8.586 -20.047 1 96.19 270 PHE B O 1
ATOM 6795 N N . TRP B 1 271 ? 16.875 -9.148 -19.25 1 96.38 271 TRP B N 1
ATOM 6796 C CA . TRP B 1 271 ? 17.484 -10.156 -18.391 1 96.38 271 TRP B CA 1
ATOM 6797 C C . TRP B 1 271 ? 16.516 -11.297 -18.109 1 96.38 271 TRP B C 1
ATOM 6799 O O . TRP B 1 271 ? 15.289 -11.109 -18.188 1 96.38 271 TRP B O 1
ATOM 6809 N N . ALA B 1 272 ? 16.969 -12.484 -17.891 1 96.88 272 ALA B N 1
ATOM 6810 C CA . ALA B 1 272 ? 16.266 -13.711 -17.516 1 96.88 272 ALA B CA 1
ATOM 6811 C C . ALA B 1 272 ? 17.156 -14.586 -16.625 1 96.88 272 ALA B C 1
ATOM 6813 O O . ALA B 1 272 ? 18.312 -14.859 -16.953 1 96.88 272 ALA B O 1
ATOM 6814 N N . ASP B 1 273 ? 16.656 -14.93 -15.508 1 95.38 273 ASP B N 1
ATOM 6815 C CA . ASP B 1 273 ? 17.469 -15.766 -14.617 1 95.38 273 ASP B CA 1
ATOM 6816 C C . ASP B 1 273 ? 17.422 -17.234 -15.047 1 95.38 273 ASP B C 1
ATOM 6818 O O . ASP B 1 273 ? 16.656 -17.594 -15.961 1 95.38 273 ASP B O 1
ATOM 6822 N N . GLY B 1 274 ? 18.203 -18.047 -14.422 1 95.31 274 GLY B N 1
ATOM 6823 C CA . GLY B 1 274 ? 18.344 -19.438 -14.812 1 95.31 274 GLY B CA 1
ATOM 6824 C C . GLY B 1 274 ? 17.031 -20.203 -14.734 1 95.31 274 GLY B C 1
ATOM 6825 O O . GLY B 1 274 ? 16.703 -20.969 -15.648 1 95.31 274 GLY B O 1
ATOM 6826 N N . GLN B 1 275 ? 16.281 -20 -13.742 1 95.25 275 GLN B N 1
ATOM 6827 C CA . GLN B 1 275 ? 15.016 -20.703 -13.586 1 95.25 275 GLN B CA 1
ATOM 6828 C C . GLN B 1 275 ? 14.016 -20.297 -14.664 1 95.25 275 GLN B C 1
ATOM 6830 O O . GLN B 1 275 ? 13.219 -21.109 -15.133 1 95.25 275 GLN B O 1
ATOM 6835 N N . SER B 1 276 ? 14.016 -19.047 -15.023 1 96.38 276 SER B N 1
ATOM 6836 C CA . SER B 1 276 ? 13.141 -18.562 -16.094 1 96.38 276 SER B CA 1
ATOM 6837 C C . SER B 1 276 ? 13.453 -19.25 -17.422 1 96.38 276 SER B C 1
ATOM 6839 O O . SER B 1 276 ? 12.547 -19.594 -18.172 1 96.38 276 SER B O 1
ATOM 6841 N N . ILE B 1 277 ? 14.711 -19.453 -17.641 1 97.31 277 ILE B N 1
ATOM 6842 C CA . ILE B 1 277 ? 15.148 -20.094 -18.875 1 97.31 277 ILE B CA 1
ATOM 6843 C C . ILE B 1 277 ? 14.719 -21.562 -18.875 1 97.31 277 ILE B C 1
ATOM 6845 O O . ILE B 1 277 ? 14.227 -22.078 -19.875 1 97.31 277 ILE B O 1
ATOM 6849 N N . ILE B 1 278 ? 14.844 -22.188 -17.75 1 96.56 278 ILE B N 1
ATOM 6850 C CA . ILE B 1 278 ? 14.414 -23.562 -17.625 1 96.56 278 ILE B CA 1
ATOM 6851 C C . ILE B 1 278 ? 12.906 -23.656 -17.812 1 96.56 278 ILE B C 1
ATOM 6853 O O . ILE B 1 278 ? 12.422 -24.562 -18.516 1 96.56 278 ILE B O 1
ATOM 6857 N N . ASP B 1 279 ? 12.234 -22.766 -17.234 1 96.38 279 ASP B N 1
ATOM 6858 C CA . ASP B 1 279 ? 10.781 -22.734 -17.359 1 96.38 279 ASP B CA 1
ATOM 6859 C C . ASP B 1 279 ? 10.367 -22.578 -18.812 1 96.38 279 ASP B C 1
ATOM 6861 O O . ASP B 1 279 ? 9.391 -23.172 -19.266 1 96.38 279 ASP B O 1
ATOM 6865 N N . TYR B 1 280 ? 11.07 -21.766 -19.469 1 97 280 TYR B N 1
ATOM 6866 C CA . TYR B 1 280 ? 10.742 -21.547 -20.859 1 97 280 TYR B CA 1
ATOM 6867 C C . TYR B 1 280 ? 10.922 -22.828 -21.672 1 97 280 TYR B C 1
ATOM 6869 O O . TYR B 1 280 ? 10.125 -23.125 -22.562 1 97 280 TYR B O 1
ATOM 6877 N N . HIS B 1 281 ? 11.906 -23.594 -21.406 1 96.56 281 HIS B N 1
ATOM 6878 C CA . HIS B 1 281 ? 12.156 -24.828 -22.125 1 96.56 281 HIS B CA 1
ATOM 6879 C C . HIS B 1 281 ? 11.062 -25.859 -21.844 1 96.56 281 HIS B C 1
ATOM 6881 O O . HIS B 1 281 ? 10.773 -26.719 -22.688 1 96.56 281 HIS B O 1
ATOM 6887 N N . CYS B 1 282 ? 10.453 -25.688 -20.719 1 94.81 282 CYS B N 1
ATOM 6888 C CA . CYS B 1 282 ? 9.391 -26.625 -20.344 1 94.81 282 CYS B CA 1
ATOM 6889 C C . CYS B 1 282 ? 8.031 -26.125 -20.828 1 94.81 282 CYS B C 1
ATOM 6891 O O . CYS B 1 282 ? 7.191 -26.906 -21.25 1 94.81 282 CYS B O 1
ATOM 6893 N N . PHE B 1 283 ? 7.844 -24.781 -20.734 1 92.94 283 PHE B N 1
ATOM 6894 C CA . PHE B 1 283 ? 6.492 -24.25 -20.891 1 92.94 283 PHE B CA 1
ATOM 6895 C C . PHE B 1 283 ? 6.465 -23.156 -21.953 1 92.94 283 PHE B C 1
ATOM 6897 O O . PHE B 1 283 ? 5.453 -22.469 -22.109 1 92.94 283 PHE B O 1
ATOM 6904 N N . GLY B 1 284 ? 7.438 -22.891 -22.688 1 92.94 284 GLY B N 1
ATOM 6905 C CA . GLY B 1 284 ? 7.609 -21.688 -23.5 1 92.94 284 GLY B CA 1
ATOM 6906 C C . GLY B 1 284 ? 7.031 -21.828 -24.891 1 92.94 284 GLY B C 1
ATOM 6907 O O . GLY B 1 284 ? 7.391 -21.062 -25.797 1 92.94 284 GLY B O 1
ATOM 6908 N N . ASP B 1 285 ? 6.109 -22.781 -25.156 1 92.75 285 ASP B N 1
ATOM 6909 C CA . ASP B 1 285 ? 5.477 -22.906 -26.453 1 92.75 285 ASP B CA 1
ATOM 6910 C C . ASP B 1 285 ? 4.586 -21.703 -26.75 1 92.75 285 ASP B C 1
ATOM 6912 O O . ASP B 1 285 ? 4.445 -21.281 -27.906 1 92.75 285 ASP B O 1
ATOM 6916 N N . ILE B 1 286 ? 4.004 -21.25 -25.734 1 91.56 286 ILE B N 1
ATOM 6917 C CA . ILE B 1 286 ? 3.166 -20.062 -25.844 1 91.56 286 ILE B CA 1
ATOM 6918 C C . ILE B 1 286 ? 3.727 -18.953 -24.953 1 91.56 286 ILE B C 1
ATOM 6920 O O . ILE B 1 286 ? 3.965 -19.172 -23.766 1 91.56 286 ILE B O 1
ATOM 6924 N N . VAL B 1 287 ? 3.871 -17.781 -25.562 1 91.62 287 VAL B N 1
ATOM 6925 C CA . VAL B 1 287 ? 4.453 -16.672 -24.812 1 91.62 287 VAL B CA 1
ATOM 6926 C C . VAL B 1 287 ? 3.555 -15.453 -24.922 1 91.62 287 VAL B C 1
ATOM 6928 O O . VAL B 1 287 ? 3.082 -15.117 -26.016 1 91.62 287 VAL B O 1
ATOM 6931 N N . ALA B 1 288 ? 3.232 -14.938 -23.797 1 88.88 288 ALA B N 1
ATOM 6932 C CA . ALA B 1 288 ? 2.561 -13.641 -23.766 1 88.88 288 ALA B CA 1
ATOM 6933 C C . ALA B 1 288 ? 3.57 -12.508 -23.641 1 88.88 288 ALA B C 1
ATOM 6935 O O . ALA B 1 288 ? 4.477 -12.562 -22.812 1 88.88 288 ALA B O 1
ATOM 6936 N N . PHE B 1 289 ? 3.465 -11.586 -24.469 1 84.19 289 PHE B N 1
ATOM 6937 C CA . PHE B 1 289 ? 4.359 -10.445 -24.641 1 84.19 289 PHE B CA 1
ATOM 6938 C C . PHE B 1 289 ? 3.607 -9.133 -24.469 1 84.19 289 PHE B C 1
ATOM 6940 O O . PHE B 1 289 ? 2.775 -8.773 -25.312 1 84.19 289 PHE B O 1
ATOM 6947 N N . ASP B 1 290 ? 3.795 -8.484 -23.25 1 78.44 290 ASP B N 1
ATOM 6948 C CA . ASP B 1 290 ? 3.035 -7.27 -22.953 1 78.44 290 ASP B CA 1
ATOM 6949 C C . ASP B 1 290 ? 3.957 -6.148 -22.484 1 78.44 290 ASP B C 1
ATOM 6951 O O . ASP B 1 290 ? 4.961 -6.398 -21.812 1 78.44 290 ASP B O 1
ATOM 6955 N N . SER B 1 291 ? 3.641 -4.969 -23 1 78.44 291 SER B N 1
ATOM 6956 C CA . SER B 1 291 ? 4.406 -3.803 -22.578 1 78.44 291 SER B CA 1
ATOM 6957 C C . SER B 1 291 ? 3.58 -2.906 -21.656 1 78.44 291 SER B C 1
ATOM 6959 O O . SER B 1 291 ? 2.373 -2.756 -21.844 1 78.44 291 SER B O 1
ATOM 6961 N N . THR B 1 292 ? 4.043 -2.588 -20.578 1 71.19 292 THR B N 1
ATOM 6962 C CA . THR B 1 292 ? 3.34 -1.672 -19.703 1 71.19 292 THR B CA 1
ATOM 6963 C C . THR B 1 292 ? 4.109 -0.362 -19.547 1 71.19 292 THR B C 1
ATOM 6965 O O . THR B 1 292 ? 5.336 -0.367 -19.422 1 71.19 292 THR B O 1
ATOM 6968 N N . TYR B 1 293 ? 3.373 0.857 -20.031 1 59.31 293 TYR B N 1
ATOM 6969 C CA . TYR B 1 293 ? 3.949 2.197 -20.031 1 59.31 293 TYR B CA 1
ATOM 6970 C C . TYR B 1 293 ? 3.941 2.793 -18.625 1 59.31 293 TYR B C 1
ATOM 6972 O O . TYR B 1 293 ? 3.121 2.412 -17.781 1 59.31 293 TYR B O 1
ATOM 6980 N N . LYS B 1 294 ? 4.855 3.799 -18.297 1 58.44 294 LYS B N 1
ATOM 6981 C CA . LYS B 1 294 ? 4.891 4.969 -17.422 1 58.44 294 LYS B CA 1
ATOM 6982 C C . LYS B 1 294 ? 5.078 4.566 -15.961 1 58.44 294 LYS B C 1
ATOM 6984 O O . LYS B 1 294 ? 4.719 5.316 -15.047 1 58.44 294 LYS B O 1
ATOM 6989 N N . LYS B 1 295 ? 5.691 3.529 -15.891 1 55.72 295 LYS B N 1
ATOM 6990 C CA . LYS B 1 295 ? 5.605 3.129 -14.492 1 55.72 295 LYS B CA 1
ATOM 6991 C C . LYS B 1 295 ? 6.961 3.256 -13.797 1 55.72 295 LYS B C 1
ATOM 6993 O O . LYS B 1 295 ? 7.191 2.635 -12.758 1 55.72 295 LYS B O 1
ATOM 6998 N N . ASN B 1 296 ? 7.941 3.836 -14.609 1 52.69 296 ASN B N 1
ATOM 6999 C CA . ASN B 1 296 ? 9.195 4.117 -13.914 1 52.69 296 ASN B CA 1
ATOM 7000 C C . ASN B 1 296 ? 9.586 5.586 -14.039 1 52.69 296 ASN B C 1
ATOM 7002 O O . ASN B 1 296 ? 9 6.324 -14.836 1 52.69 296 ASN B O 1
ATOM 7006 N N . LYS B 1 297 ? 10.531 5.898 -13.219 1 58.97 297 LYS B N 1
ATOM 7007 C CA . LYS B 1 297 ? 11.016 7.27 -13.125 1 58.97 297 LYS B CA 1
ATOM 7008 C C . LYS B 1 297 ? 11.406 7.809 -14.5 1 58.97 297 LYS B C 1
ATOM 7010 O O . LYS B 1 297 ? 11.289 9.008 -14.758 1 58.97 297 LYS B O 1
ATOM 7015 N N . TYR B 1 298 ? 11.828 6.836 -15.367 1 65.56 298 TYR B N 1
ATOM 7016 C CA . TYR B 1 298 ? 12.375 7.262 -16.641 1 65.56 298 TYR B CA 1
ATOM 7017 C C . TYR B 1 298 ? 11.375 7.02 -17.766 1 65.56 298 TYR B C 1
ATOM 7019 O O . TYR B 1 298 ? 11.688 7.23 -18.953 1 65.56 298 TYR B O 1
ATOM 7027 N N . ASN B 1 299 ? 10.234 6.562 -17.438 1 66.75 299 ASN B N 1
ATOM 7028 C CA . ASN B 1 299 ? 9.133 6.285 -18.359 1 66.75 299 ASN B CA 1
ATOM 7029 C C . ASN B 1 299 ? 9.531 5.258 -19.406 1 66.75 299 ASN B C 1
ATOM 7031 O O . ASN B 1 299 ? 9.172 5.387 -20.578 1 66.75 299 ASN B O 1
ATOM 7035 N N . LYS B 1 300 ? 10.516 4.418 -19.016 1 78.19 300 LYS B N 1
ATOM 7036 C CA . LYS B 1 300 ? 10.891 3.326 -19.906 1 78.19 300 LYS B CA 1
ATOM 7037 C C . LYS B 1 300 ? 9.828 2.23 -19.906 1 78.19 300 LYS B C 1
ATOM 7039 O O . LYS B 1 300 ? 9.367 1.801 -18.844 1 78.19 300 LYS B O 1
ATOM 7044 N N . PRO B 1 301 ? 9.516 1.821 -21.125 1 83.5 301 PRO B N 1
ATOM 7045 C CA . PRO B 1 301 ? 8.531 0.74 -21.188 1 83.5 301 PRO B CA 1
ATOM 7046 C C . PRO B 1 301 ? 9.062 -0.574 -20.609 1 83.5 301 PRO B C 1
ATOM 7048 O O . PRO B 1 301 ? 10.195 -0.963 -20.906 1 83.5 301 PRO B O 1
ATOM 7051 N N . LEU B 1 302 ? 8.328 -1.164 -19.781 1 85.62 302 LEU B N 1
ATOM 7052 C CA . LEU B 1 302 ? 8.641 -2.48 -19.234 1 85.62 302 LEU B CA 1
ATOM 7053 C C . LEU B 1 302 ? 7.934 -3.578 -20.031 1 85.62 302 LEU B C 1
ATOM 7055 O O . LEU B 1 302 ? 6.73 -3.49 -20.281 1 85.62 302 LEU B O 1
ATOM 7059 N N . VAL B 1 303 ? 8.703 -4.504 -20.422 1 88.69 303 VAL B N 1
ATOM 7060 C CA . VAL B 1 303 ? 8.133 -5.648 -21.125 1 88.69 303 VAL B CA 1
ATOM 7061 C C . VAL B 1 303 ? 8.375 -6.922 -20.312 1 88.69 303 VAL B C 1
ATOM 7063 O O . VAL B 1 303 ? 9.469 -7.137 -19.781 1 88.69 303 VAL B O 1
ATOM 7066 N N . ILE B 1 304 ? 7.375 -7.727 -20.203 1 88.25 304 ILE B N 1
ATOM 7067 C CA . ILE B 1 304 ? 7.461 -9.008 -19.516 1 88.25 304 ILE B CA 1
ATOM 7068 C C . ILE B 1 304 ? 7.023 -10.133 -20.453 1 88.25 304 ILE B C 1
ATOM 7070 O O . ILE B 1 304 ? 5.98 -10.031 -21.094 1 88.25 304 ILE B O 1
ATOM 7074 N N . PHE B 1 305 ? 7.883 -11.102 -20.578 1 91.56 305 PHE B N 1
ATOM 7075 C CA . PHE B 1 305 ? 7.52 -12.336 -21.266 1 91.56 305 PHE B CA 1
ATOM 7076 C C . PHE B 1 305 ? 6.98 -13.367 -20.281 1 91.56 305 PHE B C 1
ATOM 7078 O O . PHE B 1 305 ? 7.684 -13.773 -19.359 1 91.56 305 PHE B O 1
ATOM 7085 N N . SER B 1 306 ? 5.762 -13.703 -20.5 1 89.38 306 SER B N 1
ATOM 7086 C CA . SER B 1 306 ? 5.148 -14.617 -19.547 1 89.38 306 SER B CA 1
ATOM 7087 C C . SER B 1 306 ? 4.449 -15.773 -20.25 1 89.38 306 SER B C 1
ATOM 7089 O O . SER B 1 306 ? 4.254 -15.734 -21.469 1 89.38 306 SER B O 1
ATOM 7091 N N . GLY B 1 307 ? 4.203 -16.828 -19.531 1 89.44 307 GLY B N 1
ATOM 7092 C CA . GLY B 1 307 ? 3.463 -18 -19.969 1 89.44 307 GLY B CA 1
ATOM 7093 C C . GLY B 1 307 ? 2.717 -18.688 -18.844 1 89.44 307 GLY B C 1
ATOM 7094 O O . GLY B 1 307 ? 2.35 -18.062 -17.844 1 89.44 307 GLY B O 1
ATOM 7095 N N . CYS B 1 308 ? 2.363 -19.938 -19.125 1 88.25 308 CYS B N 1
ATOM 7096 C CA . CYS B 1 308 ? 1.642 -20.719 -18.125 1 88.25 308 CYS B CA 1
ATOM 7097 C C . CYS B 1 308 ? 2.369 -22.031 -17.828 1 88.25 308 CYS B C 1
ATOM 7099 O O . CYS B 1 308 ? 2.869 -22.688 -18.75 1 88.25 308 CYS B O 1
ATOM 7101 N N . ASN B 1 309 ? 2.463 -22.344 -16.578 1 90.69 309 ASN B N 1
ATOM 7102 C CA . ASN B 1 309 ? 3.111 -23.609 -16.234 1 90.69 309 ASN B CA 1
ATOM 7103 C C . ASN B 1 309 ? 2.115 -24.766 -16.219 1 90.69 309 ASN B C 1
ATOM 7105 O O . ASN B 1 309 ? 0.987 -24.625 -16.688 1 90.69 309 ASN B O 1
ATOM 7109 N N . HIS B 1 310 ? 2.51 -25.953 -15.75 1 91.25 310 HIS B N 1
ATOM 7110 C CA . HIS B 1 310 ? 1.716 -27.172 -15.797 1 91.25 310 HIS B CA 1
ATOM 7111 C C . HIS B 1 310 ? 0.529 -27.094 -14.844 1 91.25 310 HIS B C 1
ATOM 7113 O O . HIS B 1 310 ? -0.385 -27.922 -14.914 1 91.25 310 HIS B O 1
ATOM 7119 N N . HIS B 1 311 ? 0.484 -26.094 -13.953 1 90.81 311 HIS B N 1
ATOM 7120 C CA . HIS B 1 311 ? -0.644 -25.875 -13.047 1 90.81 311 HIS B CA 1
ATOM 7121 C C . HIS B 1 311 ? -1.59 -24.812 -13.586 1 90.81 311 HIS B C 1
ATOM 7123 O O . HIS B 1 311 ? -2.613 -24.516 -12.961 1 90.81 311 HIS B O 1
ATOM 7129 N N . GLY B 1 312 ? -1.249 -24.219 -14.68 1 85.56 312 GLY B N 1
ATOM 7130 C CA . GLY B 1 312 ? -2.037 -23.109 -15.188 1 85.56 312 GLY B CA 1
ATOM 7131 C C . GLY B 1 312 ? -1.701 -21.781 -14.523 1 85.56 312 GLY B C 1
ATOM 7132 O O . GLY B 1 312 ? -2.477 -20.828 -14.602 1 85.56 312 GLY B O 1
ATOM 7133 N N . GLN B 1 313 ? -0.615 -21.75 -13.859 1 85.94 313 GLN B N 1
ATOM 7134 C CA . GLN B 1 313 ? -0.166 -20.531 -13.195 1 85.94 313 GLN B CA 1
ATOM 7135 C C . GLN B 1 313 ? 0.715 -19.688 -14.125 1 85.94 313 GLN B C 1
ATOM 7137 O O . GLN B 1 313 ? 1.371 -20.234 -15.016 1 85.94 313 GLN B O 1
ATOM 7142 N N . THR B 1 314 ? 0.728 -18.422 -13.883 1 85.31 314 THR B N 1
ATOM 7143 C CA . THR B 1 314 ? 1.566 -17.531 -14.672 1 85.31 314 THR B CA 1
ATOM 7144 C C . THR B 1 314 ? 3.041 -17.734 -14.328 1 85.31 314 THR B C 1
ATOM 7146 O O . THR B 1 314 ? 3.4 -17.844 -13.156 1 85.31 314 THR B O 1
ATOM 7149 N N . VAL B 1 315 ? 3.834 -17.891 -15.344 1 89.19 315 VAL B N 1
ATOM 7150 C CA . VAL B 1 315 ? 5.285 -17.969 -15.195 1 89.19 315 VAL B CA 1
ATOM 7151 C C . VAL B 1 315 ? 5.949 -16.859 -16 1 89.19 315 VAL B C 1
ATOM 7153 O O . VAL B 1 315 ? 5.469 -16.5 -17.078 1 89.19 315 VAL B O 1
ATOM 7156 N N . ILE B 1 316 ? 7.051 -16.344 -15.492 1 90.81 316 ILE B N 1
ATOM 7157 C CA . ILE B 1 316 ? 7.777 -15.266 -16.172 1 90.81 316 ILE B CA 1
ATOM 7158 C C . ILE B 1 316 ? 9.055 -15.82 -16.797 1 90.81 316 ILE B C 1
ATOM 7160 O O . ILE B 1 316 ? 9.875 -16.438 -16.094 1 90.81 316 ILE B O 1
ATOM 7164 N N . PHE B 1 317 ? 9.242 -15.578 -18.094 1 95.31 317 PHE B N 1
ATOM 7165 C CA . PHE B 1 317 ? 10.383 -16.125 -18.828 1 95.31 317 PHE B CA 1
ATOM 7166 C C . PHE B 1 317 ? 11.508 -15.094 -18.922 1 95.31 317 PHE B C 1
ATOM 7168 O O . PHE B 1 317 ? 12.672 -15.453 -19.078 1 95.31 317 PHE B O 1
ATOM 7175 N N . GLY B 1 318 ? 11.172 -13.914 -18.828 1 93.56 318 GLY B N 1
ATOM 7176 C CA . GLY B 1 318 ? 12.133 -12.828 -18.938 1 93.56 318 GLY B CA 1
ATOM 7177 C C . GLY B 1 318 ? 11.492 -11.453 -18.906 1 93.56 318 GLY B C 1
ATOM 7178 O O . GLY B 1 318 ? 10.273 -11.328 -19.031 1 93.56 318 GLY B O 1
ATOM 7179 N N . SER B 1 319 ? 12.352 -10.438 -18.656 1 91.5 319 SER B N 1
ATOM 7180 C CA . SER B 1 319 ? 11.883 -9.055 -18.578 1 91.5 319 SER B CA 1
ATOM 7181 C C . SER B 1 319 ? 12.852 -8.109 -19.266 1 91.5 319 SER B C 1
ATOM 7183 O O . SER B 1 319 ? 14.055 -8.383 -19.344 1 91.5 319 SER B O 1
ATOM 7185 N N . GLY B 1 320 ? 12.25 -7.008 -19.828 1 90.75 320 GLY B N 1
ATOM 7186 C CA . GLY B 1 320 ? 13.07 -6.012 -20.5 1 90.75 320 GLY B CA 1
ATOM 7187 C C . GLY B 1 320 ? 12.594 -4.59 -20.266 1 90.75 320 GLY B C 1
ATOM 7188 O O . GLY B 1 320 ? 11.391 -4.352 -20.125 1 90.75 320 GLY B O 1
ATOM 7189 N N . LEU B 1 321 ? 13.555 -3.717 -20.156 1 88.94 321 LEU B N 1
ATOM 7190 C CA . LEU B 1 321 ? 13.305 -2.281 -20.141 1 88.94 321 LEU B CA 1
ATOM 7191 C C . LEU B 1 321 ? 13.805 -1.622 -21.422 1 88.94 321 LEU B C 1
ATOM 7193 O O . LEU B 1 321 ? 14.984 -1.736 -21.75 1 88.94 321 LEU B O 1
ATOM 7197 N N . LEU B 1 322 ? 12.875 -0.919 -22.031 1 91.19 322 LEU B N 1
ATOM 7198 C CA . LEU B 1 322 ? 13.195 -0.446 -23.375 1 91.19 322 LEU B CA 1
ATOM 7199 C C . LEU B 1 322 ? 13.242 1.078 -23.406 1 91.19 322 LEU B C 1
ATOM 7201 O O . LEU B 1 322 ? 12.711 1.744 -22.516 1 91.19 322 LEU B O 1
ATOM 7205 N N . PHE B 1 323 ? 13.938 1.546 -24.453 1 85.62 323 PHE B N 1
ATOM 7206 C CA . PHE B 1 323 ? 14.062 2.982 -24.656 1 85.62 323 PHE B CA 1
ATOM 7207 C C . PHE B 1 323 ? 12.812 3.543 -25.328 1 85.62 323 PHE B C 1
ATOM 7209 O O . PHE B 1 323 ? 12.383 4.656 -25.016 1 85.62 323 PHE B O 1
ATOM 7216 N N . ASP B 1 324 ? 12.305 2.834 -26.203 1 86.81 324 ASP B N 1
ATOM 7217 C CA . ASP B 1 324 ? 11.102 3.24 -26.938 1 86.81 324 ASP B CA 1
ATOM 7218 C C . ASP B 1 324 ? 10.297 2.025 -27.375 1 86.81 324 ASP B C 1
ATOM 7220 O O . ASP B 1 324 ? 10.578 0.899 -26.953 1 86.81 324 ASP B O 1
ATOM 7224 N N . GLU B 1 325 ? 9.242 2.324 -28.031 1 88.12 325 GLU B N 1
ATOM 7225 C CA . GLU B 1 325 ? 8.336 1.264 -28.469 1 88.12 325 GLU B CA 1
ATOM 7226 C C . GLU B 1 325 ? 8.266 1.173 -29.984 1 88.12 325 GLU B C 1
ATOM 7228 O O . GLU B 1 325 ? 7.184 1.043 -30.562 1 88.12 325 GLU B O 1
ATOM 7233 N N . THR B 1 326 ? 9.445 1.245 -30.547 1 91.94 326 THR B N 1
ATOM 7234 C CA . THR B 1 326 ? 9.508 1.174 -32 1 91.94 326 THR B CA 1
ATOM 7235 C C . THR B 1 326 ? 9.664 -0.271 -32.469 1 91.94 326 THR B C 1
ATOM 7237 O O . THR B 1 326 ? 9.992 -1.152 -31.672 1 91.94 326 THR B O 1
ATOM 7240 N N . THR B 1 327 ? 9.453 -0.495 -33.781 1 95.31 327 THR B N 1
ATOM 7241 C CA . THR B 1 327 ? 9.586 -1.824 -34.375 1 95.31 327 THR B CA 1
ATOM 7242 C C . THR B 1 327 ? 11.023 -2.332 -34.219 1 95.31 327 THR B C 1
ATOM 7244 O O . THR B 1 327 ? 11.242 -3.506 -33.906 1 95.31 327 THR B O 1
ATOM 7247 N N . GLU B 1 328 ? 11.938 -1.447 -34.438 1 95 328 GLU B N 1
ATOM 7248 C CA . GLU B 1 328 ? 13.344 -1.832 -34.312 1 95 328 GLU B CA 1
ATOM 7249 C C . GLU B 1 328 ? 13.695 -2.26 -32.906 1 95 328 GLU B C 1
ATOM 7251 O O . GLU B 1 328 ? 14.461 -3.203 -32.719 1 95 328 GLU B O 1
ATOM 7256 N N . THR B 1 329 ? 13.164 -1.576 -32 1 94.44 329 THR B N 1
ATOM 7257 C CA . THR B 1 329 ? 13.398 -1.905 -30.594 1 94.44 329 THR B CA 1
ATOM 7258 C C . THR B 1 329 ? 12.797 -3.268 -30.25 1 94.44 329 THR B C 1
ATOM 7260 O O . THR B 1 329 ? 13.438 -4.074 -29.562 1 94.44 329 THR B O 1
ATOM 7263 N N . TYR B 1 330 ? 11.617 -3.521 -30.719 1 95.88 330 TYR B N 1
ATOM 7264 C CA . TYR B 1 330 ? 10.977 -4.801 -30.438 1 95.88 330 TYR B CA 1
ATOM 7265 C C . TYR B 1 330 ? 11.688 -5.938 -31.156 1 95.88 330 TYR B C 1
ATOM 7267 O O . TYR B 1 330 ? 11.734 -7.066 -30.672 1 95.88 330 TYR B O 1
ATOM 7275 N N . LYS B 1 331 ? 12.227 -5.633 -32.344 1 97.06 331 LYS B N 1
ATOM 7276 C CA . LYS B 1 331 ? 13.039 -6.637 -33.031 1 97.06 331 LYS B CA 1
ATOM 7277 C C . LYS B 1 331 ? 14.242 -7.039 -32.188 1 97.06 331 LYS B C 1
ATOM 7279 O O . LYS B 1 331 ? 14.523 -8.227 -32.031 1 97.06 331 LYS B O 1
ATOM 7284 N N . TRP B 1 332 ? 14.867 -6.035 -31.672 1 97.12 332 TRP B N 1
ATOM 7285 C CA . TRP B 1 332 ? 16 -6.312 -30.797 1 97.12 332 TRP B CA 1
ATOM 7286 C C . TRP B 1 332 ? 15.578 -7.16 -29.609 1 97.12 332 TRP B C 1
ATOM 7288 O O . TRP B 1 332 ? 16.281 -8.102 -29.219 1 97.12 332 TRP B O 1
ATOM 7298 N N . LEU B 1 333 ? 14.508 -6.793 -29 1 97 333 LEU B N 1
ATOM 7299 C CA . LEU B 1 333 ? 14.016 -7.473 -27.812 1 97 333 LEU B CA 1
ATOM 7300 C C . LEU B 1 333 ? 13.719 -8.938 -28.094 1 97 333 LEU B C 1
ATOM 7302 O O . LEU B 1 333 ? 14.109 -9.82 -27.328 1 97 333 LEU B O 1
ATOM 7306 N N . LEU B 1 334 ? 13.047 -9.227 -29.172 1 97.56 334 LEU B N 1
ATOM 7307 C CA . LEU B 1 334 ? 12.656 -10.578 -29.531 1 97.56 334 LEU B CA 1
ATOM 7308 C C . LEU B 1 334 ? 13.875 -11.414 -29.906 1 97.56 334 LEU B C 1
ATOM 7310 O O . LEU B 1 334 ? 13.961 -12.594 -29.547 1 97.56 334 LEU B O 1
ATOM 7314 N N . GLU B 1 335 ? 14.773 -10.805 -30.594 1 97.94 335 GLU B N 1
ATOM 7315 C CA . GLU B 1 335 ? 16.016 -11.5 -30.922 1 97.94 335 GLU B CA 1
ATOM 7316 C C . GLU B 1 335 ? 16.797 -11.859 -29.672 1 97.94 335 GLU B C 1
ATOM 7318 O O . GLU B 1 335 ? 17.328 -12.961 -29.547 1 97.94 335 GLU B O 1
ATOM 7323 N N . THR B 1 336 ? 16.859 -10.867 -28.812 1 97.88 336 THR B N 1
ATOM 7324 C CA . THR B 1 336 ? 17.547 -11.078 -27.547 1 97.88 336 THR B CA 1
ATOM 7325 C C . THR B 1 336 ? 16.875 -12.18 -26.75 1 97.88 336 THR B C 1
ATOM 7327 O O . THR B 1 336 ? 17.531 -13.008 -26.125 1 97.88 336 THR B O 1
ATOM 7330 N N . PHE B 1 337 ? 15.531 -12.188 -26.703 1 97.56 337 PHE B N 1
ATOM 7331 C CA . PHE B 1 337 ? 14.766 -13.195 -25.984 1 97.56 337 PHE B CA 1
ATOM 7332 C C . PHE B 1 337 ? 15.062 -14.586 -26.516 1 97.56 337 PHE B C 1
ATOM 7334 O O . PHE B 1 337 ? 15.32 -15.516 -25.75 1 97.56 337 PHE B O 1
ATOM 7341 N N . VAL B 1 338 ? 15.07 -14.703 -27.844 1 97.88 338 VAL B N 1
ATOM 7342 C CA . VAL B 1 338 ? 15.336 -15.992 -28.469 1 97.88 338 VAL B CA 1
ATOM 7343 C C . VAL B 1 338 ? 16.766 -16.438 -28.172 1 97.88 338 VAL B C 1
ATOM 7345 O O . VAL B 1 338 ? 17.016 -17.609 -27.938 1 97.88 338 VAL B O 1
ATOM 7348 N N . GLU B 1 339 ? 17.625 -15.523 -28.219 1 97.75 339 GLU B N 1
ATOM 7349 C CA . GLU B 1 339 ? 19.016 -15.82 -27.859 1 97.75 339 GLU B CA 1
ATOM 7350 C C . GLU B 1 339 ? 19.125 -16.344 -26.438 1 97.75 339 GLU B C 1
ATOM 7352 O O . GLU B 1 339 ? 19.812 -17.328 -26.172 1 97.75 339 GLU B O 1
ATOM 7357 N N . ALA B 1 340 ? 18.484 -15.656 -25.516 1 97.25 340 ALA B N 1
ATOM 7358 C CA . ALA B 1 340 ? 18.484 -16.031 -24.109 1 97.25 340 ALA B CA 1
ATOM 7359 C C . ALA B 1 340 ? 17.953 -17.438 -23.906 1 97.25 340 ALA B C 1
ATOM 7361 O O . ALA B 1 340 ? 18.391 -18.156 -23 1 97.25 340 ALA B O 1
ATOM 7362 N N . MET B 1 341 ? 17.031 -17.812 -24.734 1 97.75 341 MET B N 1
ATOM 7363 C CA . MET B 1 341 ? 16.359 -19.094 -24.578 1 97.75 341 MET B CA 1
ATOM 7364 C C . MET B 1 341 ? 17.078 -20.188 -25.375 1 97.75 341 MET B C 1
ATOM 7366 O O . MET B 1 341 ? 16.5 -21.234 -25.656 1 97.75 341 MET B O 1
ATOM 7370 N N . GLY B 1 342 ? 18.281 -19.953 -25.781 1 95.06 342 GLY B N 1
ATOM 7371 C CA . GLY B 1 342 ? 19.094 -20.953 -26.469 1 95.06 342 GLY B CA 1
ATOM 7372 C C . GLY B 1 342 ? 18.688 -21.141 -27.922 1 95.06 342 GLY B C 1
ATOM 7373 O O . GLY B 1 342 ? 18.875 -22.234 -28.484 1 95.06 342 GLY B O 1
ATOM 7374 N N . GLY B 1 343 ? 18.016 -20.203 -28.453 1 95.31 343 GLY B N 1
ATOM 7375 C CA . GLY B 1 343 ? 17.641 -20.281 -29.859 1 95.31 343 GLY B CA 1
ATOM 7376 C C . GLY B 1 343 ? 16.266 -20.891 -30.078 1 95.31 343 GLY B C 1
ATOM 7377 O O . GLY B 1 343 ? 15.805 -21 -31.219 1 95.31 343 GLY B O 1
ATOM 7378 N N . LYS B 1 344 ? 15.609 -21.25 -29.062 1 96 344 LYS B N 1
ATOM 7379 C CA . LYS B 1 344 ? 14.281 -21.844 -29.172 1 96 344 LYS B CA 1
ATOM 7380 C C . LYS B 1 344 ? 13.211 -20.766 -29.344 1 96 344 LYS B C 1
ATOM 7382 O O . LYS B 1 344 ? 13.062 -19.891 -28.5 1 96 344 LYS B O 1
ATOM 7387 N N . SER B 1 345 ? 12.461 -20.891 -30.406 1 96.31 345 SER B N 1
ATOM 7388 C CA . SER B 1 345 ? 11.391 -19.922 -30.672 1 96.31 345 SER B CA 1
ATOM 7389 C C . SER B 1 345 ? 10.047 -20.453 -30.156 1 96.31 345 SER B C 1
ATOM 7391 O O . SER B 1 345 ? 9.805 -21.656 -30.156 1 96.31 345 SER B O 1
ATOM 7393 N N . PRO B 1 346 ? 9.242 -19.531 -29.703 1 95.44 346 PRO B N 1
ATOM 7394 C CA . PRO B 1 346 ? 7.895 -19.953 -29.312 1 95.44 346 PRO B CA 1
ATOM 7395 C C . PRO B 1 346 ? 7.035 -20.344 -30.516 1 95.44 346 PRO B C 1
ATOM 7397 O O . PRO B 1 346 ? 7.305 -19.922 -31.641 1 95.44 346 PRO B O 1
ATOM 7400 N N . LYS B 1 347 ? 6.016 -21.125 -30.234 1 93.62 347 LYS B N 1
ATOM 7401 C CA . LYS B 1 347 ? 5.102 -21.562 -31.281 1 93.62 347 LYS B CA 1
ATOM 7402 C C . LYS B 1 347 ? 3.971 -20.547 -31.469 1 93.62 347 LYS B C 1
ATOM 7404 O O . LYS B 1 347 ? 3.4 -20.438 -32.562 1 93.62 347 LYS B O 1
ATOM 7409 N N . ALA B 1 348 ? 3.684 -19.953 -30.422 1 92.75 348 ALA B N 1
ATOM 7410 C CA . ALA B 1 348 ? 2.625 -18.938 -30.469 1 92.75 348 ALA B CA 1
ATOM 7411 C C . ALA B 1 348 ? 2.961 -17.75 -29.578 1 92.75 348 ALA B C 1
ATOM 7413 O O . ALA B 1 348 ? 3.602 -17.906 -28.531 1 92.75 348 ALA B O 1
ATOM 7414 N N . VAL B 1 349 ? 2.504 -16.562 -30.047 1 91.81 349 VAL B N 1
ATOM 7415 C CA . VAL B 1 349 ? 2.744 -15.328 -29.297 1 91.81 349 VAL B CA 1
ATOM 7416 C C . VAL B 1 349 ? 1.438 -14.555 -29.141 1 91.81 349 VAL B C 1
ATOM 7418 O O . VAL B 1 349 ? 0.651 -14.453 -30.078 1 91.81 349 VAL B O 1
ATOM 7421 N N . ILE B 1 350 ? 1.226 -14.109 -27.906 1 89.81 350 ILE B N 1
ATOM 7422 C CA . ILE B 1 350 ? 0.032 -13.328 -27.609 1 89.81 350 ILE B CA 1
ATOM 7423 C C . ILE B 1 350 ? 0.431 -11.898 -27.25 1 89.81 350 ILE B C 1
ATOM 7425 O O . ILE B 1 350 ? 1.305 -11.695 -26.406 1 89.81 350 ILE B O 1
ATOM 7429 N N . THR B 1 351 ? -0.16 -10.867 -27.875 1 89.38 351 THR B N 1
ATOM 7430 C CA . THR B 1 351 ? 0.143 -9.477 -27.578 1 89.38 351 THR B CA 1
ATOM 7431 C C . THR B 1 351 ? -1.14 -8.656 -27.453 1 89.38 351 THR B C 1
ATOM 7433 O O . THR B 1 351 ? -2.238 -9.188 -27.609 1 89.38 351 THR B O 1
ATOM 7436 N N . ASP B 1 352 ? -1.027 -7.344 -27.078 1 82.88 352 ASP B N 1
ATOM 7437 C CA . ASP B 1 352 ? -2.178 -6.461 -26.906 1 82.88 352 ASP B CA 1
ATOM 7438 C C . ASP B 1 352 ? -2.562 -5.797 -28.234 1 82.88 352 ASP B C 1
ATOM 7440 O O . ASP B 1 352 ? -3.521 -5.027 -28.281 1 82.88 352 ASP B O 1
ATOM 7444 N N . GLY B 1 353 ? -1.855 -6.047 -29.359 1 79.69 353 GLY B N 1
ATOM 7445 C CA . GLY B 1 353 ? -2.246 -5.535 -30.656 1 79.69 353 GLY B CA 1
ATOM 7446 C C . GLY B 1 353 ? -1.388 -4.371 -31.125 1 79.69 353 GLY B C 1
ATOM 7447 O O . GLY B 1 353 ? -1.662 -3.768 -32.156 1 79.69 353 GLY B O 1
ATOM 7448 N N . ASP B 1 354 ? -0.401 -4.051 -30.422 1 86.56 354 ASP B N 1
ATOM 7449 C CA . ASP B 1 354 ? 0.515 -2.99 -30.828 1 86.56 354 ASP B CA 1
ATOM 7450 C C . ASP B 1 354 ? 1.118 -3.281 -32.219 1 86.56 354 ASP B C 1
ATOM 7452 O O . ASP B 1 354 ? 1.575 -4.395 -32.469 1 86.56 354 ASP B O 1
ATOM 7456 N N . LEU B 1 355 ? 1.04 -2.285 -33.062 1 88.56 355 LEU B N 1
ATOM 7457 C CA . LEU B 1 355 ? 1.469 -2.473 -34.438 1 88.56 355 LEU B CA 1
ATOM 7458 C C . LEU B 1 355 ? 2.969 -2.734 -34.5 1 88.56 355 LEU B C 1
ATOM 7460 O O . LEU B 1 355 ? 3.424 -3.555 -35.312 1 88.56 355 LEU B O 1
ATOM 7464 N N . ALA B 1 356 ? 3.693 -1.986 -33.75 1 92.69 356 ALA B N 1
ATOM 7465 C CA . ALA B 1 356 ? 5.141 -2.176 -33.719 1 92.69 356 ALA B CA 1
ATOM 7466 C C . ALA B 1 356 ? 5.504 -3.59 -33.281 1 92.69 356 ALA B C 1
ATOM 7468 O O . ALA B 1 356 ? 6.418 -4.207 -33.844 1 92.69 356 ALA B O 1
ATOM 7469 N N . MET B 1 357 ? 4.809 -4.125 -32.375 1 92.75 357 MET B N 1
ATOM 7470 C CA . MET B 1 357 ? 5.035 -5.488 -31.891 1 92.75 357 MET B CA 1
ATOM 7471 C C . MET B 1 357 ? 4.707 -6.504 -32.969 1 92.75 357 MET B C 1
ATOM 7473 O O . MET B 1 357 ? 5.445 -7.477 -33.156 1 92.75 357 MET B O 1
ATOM 7477 N N . ARG B 1 358 ? 3.613 -6.234 -33.594 1 91.38 358 ARG B N 1
ATOM 7478 C CA . ARG B 1 358 ? 3.168 -7.141 -34.625 1 91.38 358 ARG B CA 1
ATOM 7479 C C . ARG B 1 358 ? 4.207 -7.238 -35.75 1 91.38 358 ARG B C 1
ATOM 7481 O O . ARG B 1 358 ? 4.52 -8.336 -36.219 1 91.38 358 ARG B O 1
ATOM 7488 N N . ASP B 1 359 ? 4.68 -6.125 -36.125 1 94.75 359 ASP B N 1
ATOM 7489 C CA . ASP B 1 359 ? 5.684 -6.098 -37.188 1 94.75 359 ASP B CA 1
ATOM 7490 C C . ASP B 1 359 ? 6.969 -6.793 -36.75 1 94.75 359 ASP B C 1
ATOM 7492 O O . ASP B 1 359 ? 7.598 -7.504 -37.531 1 94.75 359 ASP B O 1
ATOM 7496 N N . ALA B 1 360 ? 7.352 -6.535 -35.594 1 96.5 360 ALA B N 1
ATOM 7497 C CA . ALA B 1 360 ? 8.555 -7.168 -35.062 1 96.5 360 ALA B CA 1
ATOM 7498 C C . ALA B 1 360 ? 8.406 -8.688 -35 1 96.5 360 ALA B C 1
ATOM 7500 O O . ALA B 1 360 ? 9.344 -9.422 -35.312 1 96.5 360 ALA B O 1
ATOM 7501 N N . ILE B 1 361 ? 7.273 -9.156 -34.625 1 95.56 361 ILE B N 1
ATOM 7502 C CA . ILE B 1 361 ? 7.008 -10.586 -34.5 1 95.56 361 ILE B CA 1
ATOM 7503 C C . ILE B 1 361 ? 7.07 -11.234 -35.875 1 95.56 361 ILE B C 1
ATOM 7505 O O . ILE B 1 361 ? 7.652 -12.305 -36.062 1 95.56 361 ILE B O 1
ATOM 7509 N N . LYS B 1 362 ? 6.488 -10.602 -36.812 1 94.69 362 LYS B N 1
ATOM 7510 C CA . LYS B 1 362 ? 6.496 -11.102 -38.188 1 94.69 362 LYS B CA 1
ATOM 7511 C C . LYS B 1 362 ? 7.922 -11.234 -38.719 1 94.69 362 LYS B C 1
ATOM 7513 O O . LYS B 1 362 ? 8.227 -12.148 -39.5 1 94.69 362 LYS B O 1
ATOM 7518 N N . ASN B 1 363 ? 8.742 -10.406 -38.312 1 96.31 363 ASN B N 1
ATOM 7519 C CA . ASN B 1 363 ? 10.117 -10.367 -38.812 1 96.31 363 ASN B CA 1
ATOM 7520 C C . ASN B 1 363 ? 11 -11.367 -38.094 1 96.31 363 ASN B C 1
ATOM 7522 O O . ASN B 1 363 ? 11.836 -12.039 -38.688 1 96.31 363 ASN B O 1
ATOM 7526 N N . VAL B 1 364 ? 10.914 -11.453 -36.812 1 97.19 364 VAL B N 1
ATOM 7527 C CA . VAL B 1 364 ? 11.844 -12.219 -36 1 97.19 364 VAL B CA 1
ATOM 7528 C C . VAL B 1 364 ? 11.305 -13.625 -35.781 1 97.19 364 VAL B C 1
ATOM 7530 O O . VAL B 1 364 ? 12.07 -14.586 -35.688 1 97.19 364 VAL B O 1
ATOM 7533 N N . LEU B 1 365 ? 9.953 -13.719 -35.594 1 96.62 365 LEU B N 1
ATOM 7534 C CA . LEU B 1 365 ? 9.297 -15 -35.344 1 96.62 365 LEU B CA 1
ATOM 7535 C C . LEU B 1 365 ? 8.266 -15.289 -36.438 1 96.62 365 LEU B C 1
ATOM 7537 O O . LEU B 1 365 ? 7.078 -15.438 -36.156 1 96.62 365 LEU B O 1
ATOM 7541 N N . PRO B 1 366 ? 8.695 -15.531 -37.594 1 94.44 366 PRO B N 1
ATOM 7542 C CA . PRO B 1 366 ? 7.758 -15.703 -38.688 1 94.44 366 PRO B CA 1
ATOM 7543 C C . PRO B 1 366 ? 6.926 -16.984 -38.562 1 94.44 366 PRO B C 1
ATOM 7545 O O . PRO B 1 366 ? 5.801 -17.031 -39.094 1 94.44 366 PRO B O 1
ATOM 7548 N N . ASP B 1 367 ? 7.395 -18 -37.906 1 93.25 367 ASP B N 1
ATOM 7549 C CA . ASP B 1 367 ? 6.711 -19.281 -37.812 1 93.25 367 ASP B CA 1
ATOM 7550 C C . ASP B 1 367 ? 5.742 -19.297 -36.625 1 93.25 367 ASP B C 1
ATOM 7552 O O . ASP B 1 367 ? 4.957 -20.25 -36.469 1 93.25 367 ASP B O 1
ATOM 7556 N N . ALA B 1 368 ? 5.824 -18.328 -35.812 1 93.5 368 ALA B N 1
ATOM 7557 C CA . ALA B 1 368 ? 4.969 -18.312 -34.625 1 93.5 368 ALA B CA 1
ATOM 7558 C C . ALA B 1 368 ? 3.574 -17.797 -34.938 1 93.5 368 ALA B C 1
ATOM 7560 O O . ALA B 1 368 ? 3.43 -16.859 -35.75 1 93.5 368 ALA B O 1
ATOM 7561 N N . ALA B 1 369 ? 2.549 -18.5 -34.406 1 91.81 369 ALA B N 1
ATOM 7562 C CA . ALA B 1 369 ? 1.188 -17.984 -34.531 1 91.81 369 ALA B CA 1
ATOM 7563 C C . ALA B 1 369 ? 0.981 -16.766 -33.625 1 91.81 369 ALA B C 1
ATOM 7565 O O . ALA B 1 369 ? 1.385 -16.781 -32.438 1 91.81 369 ALA B O 1
ATOM 7566 N N . HIS B 1 370 ? 0.47 -15.734 -34.219 1 91.12 370 HIS B N 1
ATOM 7567 C CA . HIS B 1 370 ? 0.272 -14.516 -33.469 1 91.12 370 HIS B CA 1
ATOM 7568 C C . HIS B 1 370 ? -1.203 -14.297 -33.125 1 91.12 370 HIS B C 1
ATOM 7570 O O . HIS B 1 370 ? -2.041 -14.266 -34.031 1 91.12 370 HIS B O 1
ATOM 7576 N N . ARG B 1 371 ? -1.504 -14.141 -31.828 1 90.44 371 ARG B N 1
ATOM 7577 C CA . ARG B 1 371 ? -2.871 -13.906 -31.375 1 90.44 371 ARG B CA 1
ATOM 7578 C C . ARG B 1 371 ? -2.961 -12.625 -30.547 1 90.44 371 ARG B C 1
ATOM 7580 O O . ARG B 1 371 ? -2.051 -12.312 -29.781 1 90.44 371 ARG B O 1
ATOM 7587 N N . LEU B 1 372 ? -4.086 -11.984 -30.719 1 89.38 372 LEU B N 1
ATOM 7588 C CA . LEU B 1 372 ? -4.332 -10.812 -29.891 1 89.38 372 LEU B CA 1
ATOM 7589 C C . LEU B 1 372 ? -5.055 -11.195 -28.594 1 89.38 372 LEU B C 1
ATOM 7591 O O . LEU B 1 372 ? -5.934 -12.062 -28.609 1 89.38 372 LEU B O 1
ATOM 7595 N N . CYS B 1 373 ? -4.609 -10.57 -27.516 1 84.81 373 CYS B N 1
ATOM 7596 C CA . CYS B 1 373 ? -5.16 -10.875 -26.203 1 84.81 373 CYS B CA 1
ATOM 7597 C C . CYS B 1 373 ? -6.625 -10.461 -26.109 1 84.81 373 CYS B C 1
ATOM 7599 O O . CYS B 1 373 ? -6.965 -9.297 -26.312 1 84.81 373 CYS B O 1
ATOM 7601 N N . GLY B 1 374 ? -7.484 -11.398 -25.781 1 82.12 374 GLY B N 1
ATOM 7602 C CA . GLY B 1 374 ? -8.914 -11.164 -25.688 1 82.12 374 GLY B CA 1
ATOM 7603 C C . GLY B 1 374 ? -9.273 -10.164 -24.594 1 82.12 374 GLY B C 1
ATOM 7604 O O . GLY B 1 374 ? -10.188 -9.359 -24.766 1 82.12 374 GLY B O 1
ATOM 7605 N N . TRP B 1 375 ? -8.547 -10.219 -23.562 1 79.56 375 TRP B N 1
ATOM 7606 C CA . TRP B 1 375 ? -8.812 -9.305 -22.453 1 79.56 375 TRP B CA 1
ATOM 7607 C C . TRP B 1 375 ? -8.57 -7.859 -22.875 1 79.56 375 TRP B C 1
ATOM 7609 O O . TRP B 1 375 ? -9.367 -6.973 -22.547 1 79.56 375 TRP B O 1
ATOM 7619 N N . HIS B 1 376 ? -7.492 -7.578 -23.5 1 80.94 376 HIS B N 1
ATOM 7620 C CA . HIS B 1 376 ? -7.184 -6.227 -23.953 1 80.94 376 HIS B CA 1
ATOM 7621 C C . HIS B 1 376 ? -8.195 -5.75 -25 1 80.94 376 HIS B C 1
ATOM 7623 O O . HIS B 1 376 ? -8.531 -4.562 -25.047 1 80.94 376 HIS B O 1
ATOM 7629 N N . LEU B 1 377 ? -8.586 -6.68 -25.781 1 86.31 377 LEU B N 1
ATOM 7630 C CA . LEU B 1 377 ? -9.602 -6.34 -26.781 1 86.31 377 LEU B CA 1
ATOM 7631 C C . LEU B 1 377 ? -10.898 -5.906 -26.109 1 86.31 377 LEU B C 1
ATOM 7633 O O . LEU B 1 377 ? -11.539 -4.945 -26.547 1 86.31 377 LEU B O 1
ATOM 7637 N N . GLN B 1 378 ? -11.258 -6.68 -25.141 1 85.44 378 GLN B N 1
ATOM 7638 C CA . GLN B 1 378 ? -12.469 -6.344 -24.406 1 85.44 378 GLN B CA 1
ATOM 7639 C C . GLN B 1 378 ? -12.32 -5.004 -23.688 1 85.44 378 GLN B C 1
ATOM 7641 O O . GLN B 1 378 ? -13.266 -4.215 -23.625 1 85.44 378 GLN B O 1
ATOM 7646 N N . ARG B 1 379 ? -11.219 -4.812 -23.141 1 81.56 379 ARG B N 1
ATOM 7647 C CA . ARG B 1 379 ? -10.961 -3.545 -22.469 1 81.56 379 ARG B CA 1
ATOM 7648 C C . ARG B 1 379 ? -11.047 -2.377 -23.438 1 81.56 379 ARG B C 1
ATOM 7650 O O . ARG B 1 379 ? -11.594 -1.323 -23.109 1 81.56 379 ARG B O 1
ATOM 7657 N N . ASN B 1 380 ? -10.469 -2.537 -24.562 1 84.25 380 ASN B N 1
ATOM 7658 C CA . ASN B 1 380 ? -10.547 -1.518 -25.609 1 84.25 380 ASN B CA 1
ATOM 7659 C C . ASN B 1 380 ? -11.984 -1.268 -26.047 1 84.25 380 ASN B C 1
ATOM 7661 O O . ASN B 1 380 ? -12.359 -0.131 -26.328 1 84.25 380 ASN B O 1
ATOM 7665 N N . ALA B 1 381 ? -12.672 -2.324 -26.109 1 87.94 381 ALA B N 1
ATOM 7666 C CA . ALA B 1 381 ? -14.086 -2.199 -26.469 1 87.94 381 ALA B CA 1
ATOM 7667 C C . ALA B 1 381 ? -14.836 -1.368 -25.438 1 87.94 381 ALA B C 1
ATOM 7669 O O . ALA B 1 381 ? -15.664 -0.527 -25.781 1 87.94 381 ALA B O 1
ATOM 7670 N N . CYS B 1 382 ? -14.508 -1.625 -24.25 1 84.69 382 CYS B N 1
ATOM 7671 C CA . CYS B 1 382 ? -15.141 -0.883 -23.172 1 84.69 382 CYS B CA 1
ATOM 7672 C C . CYS B 1 382 ? -14.805 0.601 -23.25 1 84.69 382 CYS B C 1
ATOM 7674 O O . CYS B 1 382 ? -15.648 1.451 -22.969 1 84.69 382 CYS B O 1
ATOM 7676 N N . GLU B 1 383 ? -13.617 0.896 -23.562 1 81.31 383 GLU B N 1
ATOM 7677 C CA . GLU B 1 383 ? -13.148 2.277 -23.625 1 81.31 383 GLU B CA 1
ATOM 7678 C C . GLU B 1 383 ? -13.742 3 -24.828 1 81.31 383 GLU B C 1
ATOM 7680 O O . GLU B 1 383 ? -14.062 4.188 -24.75 1 81.31 383 GLU B O 1
ATOM 7685 N N . ASN B 1 384 ? -13.898 2.254 -25.938 1 83.12 384 ASN B N 1
ATOM 7686 C CA . ASN B 1 384 ? -14.305 2.889 -27.188 1 83.12 384 ASN B CA 1
ATOM 7687 C C . ASN B 1 384 ? -15.828 2.896 -27.344 1 83.12 384 ASN B C 1
ATOM 7689 O O . ASN B 1 384 ? -16.391 3.82 -27.938 1 83.12 384 ASN B O 1
ATOM 7693 N N . ILE B 1 385 ? -16.344 1.699 -26.891 1 84.88 385 ILE B N 1
ATOM 7694 C CA . ILE B 1 385 ? -17.797 1.564 -27.031 1 84.88 385 ILE B CA 1
ATOM 7695 C C . ILE B 1 385 ? -18.438 1.522 -25.641 1 84.88 385 ILE B C 1
ATOM 7697 O O . ILE B 1 385 ? -18.312 0.537 -24.922 1 84.88 385 ILE B O 1
ATOM 7701 N N . LYS B 1 386 ? -18.734 2.516 -25.031 1 74.62 386 LYS B N 1
ATOM 7702 C CA . LYS B 1 386 ? -19.312 2.635 -23.688 1 74.62 386 LYS B CA 1
ATOM 7703 C C . LYS B 1 386 ? -20.719 2.072 -23.641 1 74.62 386 LYS B C 1
ATOM 7705 O O . LYS B 1 386 ? -21.656 2.781 -23.281 1 74.62 386 LYS B O 1
ATOM 7710 N N . ASN B 1 387 ? -21.016 0.792 -24.141 1 80.5 387 ASN B N 1
ATOM 7711 C CA . ASN B 1 387 ? -22.297 0.092 -24.125 1 80.5 387 ASN B CA 1
ATOM 7712 C C . ASN B 1 387 ? -22.156 -1.332 -23.609 1 80.5 387 ASN B C 1
ATOM 7714 O O . ASN B 1 387 ? -21.578 -2.195 -24.281 1 80.5 387 ASN B O 1
ATOM 7718 N N . PRO B 1 388 ? -22.656 -1.583 -22.438 1 82.88 388 PRO B N 1
ATOM 7719 C CA . PRO B 1 388 ? -22.5 -2.9 -21.812 1 82.88 388 PRO B CA 1
ATOM 7720 C C . PRO B 1 388 ? -23.109 -4.023 -22.641 1 82.88 388 PRO B C 1
ATOM 7722 O O . PRO B 1 388 ? -22.594 -5.145 -22.656 1 82.88 388 PRO B O 1
ATOM 7725 N N . ASN B 1 389 ? -24.234 -3.748 -23.25 1 85.38 389 ASN B N 1
ATOM 7726 C CA . ASN B 1 389 ? -24.859 -4.773 -24.078 1 85.38 389 ASN B CA 1
ATOM 7727 C C . ASN B 1 389 ? -23.984 -5.16 -25.266 1 85.38 389 ASN B C 1
ATOM 7729 O O . ASN B 1 389 ? -23.953 -6.328 -25.656 1 85.38 389 ASN B O 1
ATOM 7733 N N . PHE B 1 390 ? -23.375 -4.227 -25.719 1 91.44 390 PHE B N 1
ATOM 7734 C CA . PHE B 1 390 ? -22.422 -4.488 -26.812 1 91.44 390 PHE B CA 1
ATOM 7735 C C . PHE B 1 390 ? -21.297 -5.391 -26.344 1 91.44 390 PHE B C 1
ATOM 7737 O O . PHE B 1 390 ? -20.891 -6.305 -27.047 1 91.44 390 PHE B O 1
ATOM 7744 N N . LEU B 1 391 ? -20.859 -5.188 -25.156 1 88.94 391 LEU B N 1
ATOM 7745 C CA . LEU B 1 391 ? -19.719 -5.926 -24.641 1 88.94 391 LEU B CA 1
ATOM 7746 C C . LEU B 1 391 ? -20.031 -7.41 -24.516 1 88.94 391 LEU B C 1
ATOM 7748 O O . LEU B 1 391 ? -19.172 -8.258 -24.766 1 88.94 391 LEU B O 1
ATOM 7752 N N . ARG B 1 392 ? -21.141 -7.695 -24.141 1 87.19 392 ARG B N 1
ATOM 7753 C CA . ARG B 1 392 ? -21.562 -9.086 -24.031 1 87.19 392 ARG B CA 1
ATOM 7754 C C . ARG B 1 392 ? -21.547 -9.766 -25.406 1 87.19 392 ARG B C 1
ATOM 7756 O O . ARG B 1 392 ? -21.047 -10.883 -25.547 1 87.19 392 ARG B O 1
ATOM 7763 N N . ASP B 1 393 ? -22.156 -9.125 -26.297 1 89.44 393 ASP B N 1
ATOM 7764 C CA . ASP B 1 393 ? -22.188 -9.672 -27.656 1 89.44 393 ASP B CA 1
ATOM 7765 C C . ASP B 1 393 ? -20.797 -9.773 -28.25 1 89.44 393 ASP B C 1
ATOM 7767 O O . ASP B 1 393 ? -20.484 -10.742 -28.953 1 89.44 393 ASP B O 1
ATOM 7771 N N . PHE B 1 394 ? -20.016 -8.766 -27.953 1 91.19 394 PHE B N 1
ATOM 7772 C CA . PHE B 1 394 ? -18.656 -8.758 -28.453 1 91.19 394 PHE B CA 1
ATOM 7773 C C . PHE B 1 394 ? -17.844 -9.898 -27.844 1 91.19 394 PHE B C 1
ATOM 7775 O O . PHE B 1 394 ? -17.031 -10.516 -28.531 1 91.19 394 PHE B O 1
ATOM 7782 N N . LYS B 1 395 ? -18.016 -10.188 -26.594 1 87.69 395 LYS B N 1
ATOM 7783 C CA . LYS B 1 395 ? -17.359 -11.32 -25.953 1 87.69 395 LYS B CA 1
ATOM 7784 C C . LYS B 1 395 ? -17.688 -12.633 -26.641 1 87.69 395 LYS B C 1
ATOM 7786 O O . LYS B 1 395 ? -16.828 -13.508 -26.766 1 87.69 395 LYS B O 1
ATOM 7791 N N . GLY B 1 396 ? -18.875 -12.75 -27.047 1 86.19 396 GLY B N 1
ATOM 7792 C CA . GLY B 1 396 ? -19.281 -13.922 -27.797 1 86.19 396 GLY B CA 1
ATOM 7793 C C . GLY B 1 396 ? -18.531 -14.078 -29.109 1 86.19 396 GLY B C 1
ATOM 7794 O O . GLY B 1 396 ? -18.203 -15.188 -29.516 1 86.19 396 GLY B O 1
ATOM 7795 N N . LEU B 1 397 ? -18.281 -13 -29.75 1 88.31 397 LEU B N 1
ATOM 7796 C CA . LEU B 1 397 ? -17.547 -13.031 -31.016 1 88.31 397 LEU B CA 1
ATOM 7797 C C . LEU B 1 397 ? -16.109 -13.477 -30.781 1 88.31 397 LEU B C 1
ATOM 7799 O O . LEU B 1 397 ? -15.492 -14.094 -31.672 1 88.31 397 LEU B O 1
ATOM 7803 N N . ILE B 1 398 ? -15.555 -13.141 -29.625 1 86.88 398 ILE B N 1
ATOM 7804 C CA . ILE B 1 398 ? -14.164 -13.453 -29.312 1 86.88 398 ILE B CA 1
ATOM 7805 C C . ILE B 1 398 ? -14.031 -14.938 -28.984 1 86.88 398 ILE B C 1
ATOM 7807 O O . ILE B 1 398 ? -13.141 -15.625 -29.484 1 86.88 398 ILE B O 1
ATOM 7811 N N . TYR B 1 399 ? -14.945 -15.492 -28.141 1 81.75 399 TYR B N 1
ATOM 7812 C CA . TYR B 1 399 ? -14.672 -16.781 -27.5 1 81.75 399 TYR B CA 1
ATOM 7813 C C . TYR B 1 399 ? -15.594 -17.859 -28.047 1 81.75 399 TYR B C 1
ATOM 7815 O O . TYR B 1 399 ? -15.328 -19.047 -27.859 1 81.75 399 TYR B O 1
ATOM 7823 N N . ASP B 1 400 ? -16.641 -17.453 -28.672 1 77.38 400 ASP B N 1
ATOM 7824 C CA . ASP B 1 400 ? -17.594 -18.469 -29.125 1 77.38 400 ASP B CA 1
ATOM 7825 C C . ASP B 1 400 ? -17 -19.312 -30.25 1 77.38 400 ASP B C 1
ATOM 7827 O O . ASP B 1 400 ? -16.156 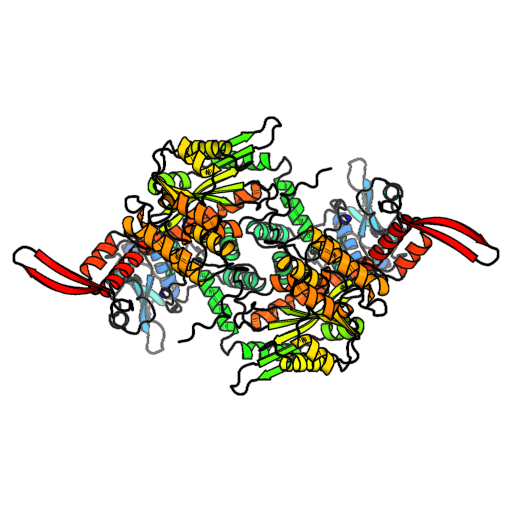-18.844 -31 1 77.38 400 ASP B O 1
ATOM 7831 N N . ASN B 1 401 ? -17.359 -20.594 -30.172 1 72.31 401 ASN B N 1
ATOM 7832 C CA . ASN B 1 401 ? -16.859 -21.562 -31.141 1 72.31 401 ASN B CA 1
ATOM 7833 C C . ASN B 1 401 ? -17.75 -21.594 -32.406 1 72.31 401 ASN B C 1
ATOM 7835 O O . ASN B 1 401 ? -18.109 -22.672 -32.875 1 72.31 401 ASN B O 1
ATOM 7839 N N . ASN B 1 402 ? -17.953 -20.453 -32.906 1 72.88 402 ASN B N 1
ATOM 7840 C CA . ASN B 1 402 ? -18.812 -20.406 -34.094 1 72.88 402 ASN B CA 1
ATOM 7841 C C . ASN B 1 402 ? -18 -20.625 -35.375 1 72.88 402 ASN B C 1
ATOM 7843 O O . ASN B 1 402 ? -16.766 -20.609 -35.344 1 72.88 402 ASN B O 1
ATOM 7847 N N . ASP B 1 403 ? -18.734 -21.062 -36.375 1 81 403 ASP B N 1
ATOM 7848 C CA . ASP B 1 403 ? -18.094 -21.312 -37.656 1 81 403 ASP B CA 1
ATOM 7849 C C . ASP B 1 403 ? -17.625 -20 -38.312 1 81 403 ASP B C 1
ATOM 7851 O O . ASP B 1 403 ? -18.25 -18.953 -38.125 1 81 403 ASP B O 1
ATOM 7855 N N . GLN B 1 404 ? -16.5 -20.062 -39.031 1 86.62 404 GLN B N 1
ATOM 7856 C CA . GLN B 1 404 ? -15.898 -18.906 -39.719 1 86.62 404 GLN B CA 1
ATOM 7857 C C . GLN B 1 404 ? -16.875 -18.266 -40.688 1 86.62 404 GLN B C 1
ATOM 7859 O O . GLN B 1 404 ? -16.906 -17.047 -40.844 1 86.62 404 GLN B O 1
ATOM 7864 N N . ARG B 1 405 ? -17.734 -19.125 -41.281 1 85.38 405 ARG B N 1
ATOM 7865 C CA . ARG B 1 405 ? -18.641 -18.672 -42.312 1 85.38 405 ARG B CA 1
ATOM 7866 C C . ARG B 1 405 ? -19.719 -17.75 -41.75 1 85.38 405 ARG B C 1
ATOM 7868 O O . ARG B 1 405 ? -20.203 -16.844 -42.438 1 85.38 405 ARG B O 1
ATOM 7875 N N . ASP B 1 406 ? -19.984 -18.047 -40.469 1 88.44 406 ASP B N 1
ATOM 7876 C CA . ASP B 1 406 ? -21.062 -17.281 -39.875 1 88.44 406 ASP B CA 1
ATOM 7877 C C . ASP B 1 406 ? -20.531 -16.016 -39.219 1 88.44 406 ASP B C 1
ATOM 7879 O O . ASP B 1 406 ? -21.312 -15.18 -38.719 1 88.44 406 ASP B O 1
ATOM 7883 N N . PHE B 1 407 ? -19.25 -15.82 -39.25 1 92.19 407 PHE B N 1
ATOM 7884 C CA . PHE B 1 407 ? -18.672 -14.711 -38.5 1 92.19 407 PHE B CA 1
ATOM 7885 C C . PHE B 1 407 ? -19.109 -13.375 -39.094 1 92.19 407 PHE B C 1
ATOM 7887 O O . PHE B 1 407 ? -19.516 -12.477 -38.344 1 92.19 407 PHE B O 1
ATOM 7894 N N . ASP B 1 408 ? -19.062 -13.242 -40.375 1 92.12 408 ASP B N 1
ATOM 7895 C CA . ASP B 1 408 ? -19.359 -11.977 -41.031 1 92.12 408 ASP B CA 1
ATOM 7896 C C . ASP B 1 408 ? -20.828 -11.586 -40.812 1 92.12 408 ASP B C 1
ATOM 7898 O O . ASP B 1 408 ? -21.141 -10.414 -40.625 1 92.12 408 ASP B O 1
ATOM 7902 N N . GLN B 1 409 ? -21.625 -12.656 -40.875 1 92 409 GLN B N 1
ATOM 7903 C CA . GLN B 1 409 ? -23.047 -12.406 -40.656 1 92 409 GLN B CA 1
ATOM 7904 C C . GLN B 1 409 ? -23.312 -11.953 -39.219 1 92 409 GLN B C 1
ATOM 7906 O O . GLN B 1 409 ? -24.094 -11.023 -39 1 92 409 GLN B O 1
ATOM 7911 N N . ARG B 1 410 ? -22.719 -12.586 -38.344 1 91.62 410 ARG B N 1
ATOM 7912 C CA . ARG B 1 410 ? -22.891 -12.219 -36.938 1 91.62 410 ARG B CA 1
ATOM 7913 C C . ARG B 1 410 ? -22.328 -10.828 -36.688 1 91.62 410 ARG B C 1
ATOM 7915 O O . ARG B 1 410 ? -22.906 -10.055 -35.906 1 91.62 410 ARG B O 1
ATOM 7922 N N . TRP B 1 411 ? -21.141 -10.578 -37.281 1 93.75 411 TRP B N 1
ATOM 7923 C CA . TRP B 1 411 ? -20.516 -9.273 -37.125 1 93.75 411 TRP B CA 1
ATOM 7924 C C . TRP B 1 411 ? -21.453 -8.164 -37.594 1 93.75 411 TRP B C 1
ATOM 7926 O O . TRP B 1 411 ? -21.641 -7.168 -36.906 1 93.75 411 TRP B O 1
ATOM 7936 N N . ALA B 1 412 ? -22.109 -8.375 -38.719 1 93.06 412 ALA B N 1
ATOM 7937 C CA . ALA B 1 412 ? -23.031 -7.391 -39.281 1 93.06 412 ALA B CA 1
ATOM 7938 C C . ALA B 1 412 ? -24.266 -7.227 -38.375 1 93.06 412 ALA B C 1
ATOM 7940 O O . ALA B 1 412 ? -24.766 -6.113 -38.219 1 93.06 412 ALA B O 1
ATOM 7941 N N . ALA B 1 413 ? -24.688 -8.328 -37.906 1 93 413 ALA B N 1
ATOM 7942 C CA . ALA B 1 413 ? -25.844 -8.297 -37.031 1 93 413 ALA B CA 1
ATOM 7943 C C . ALA B 1 413 ? -25.562 -7.477 -35.781 1 93 413 ALA B C 1
ATOM 7945 O O . ALA B 1 413 ? -26.422 -6.715 -35.312 1 93 413 ALA B O 1
ATOM 7946 N N . ILE B 1 414 ? -24.422 -7.672 -35.219 1 92.94 414 ILE B N 1
ATOM 7947 C CA . ILE B 1 414 ? -24.031 -6.961 -34 1 92.94 414 ILE B CA 1
ATOM 7948 C C . ILE B 1 414 ? -23.875 -5.473 -34.312 1 92.94 414 ILE B C 1
ATOM 7950 O O . ILE B 1 414 ? -24.266 -4.621 -33.5 1 92.94 414 ILE B O 1
ATOM 7954 N N . LEU B 1 415 ? -23.266 -5.148 -35.438 1 93.94 415 LEU B N 1
ATOM 7955 C CA . LEU B 1 415 ? -23.109 -3.754 -35.844 1 93.94 415 LEU B CA 1
ATOM 7956 C C . LEU B 1 415 ? -24.453 -3.053 -35.938 1 93.94 415 LEU B C 1
ATOM 7958 O O . LEU B 1 415 ? -24.609 -1.916 -35.5 1 93.94 415 LEU B O 1
ATOM 7962 N N . ASP B 1 416 ? -25.359 -3.787 -36.5 1 92.69 416 ASP B N 1
ATOM 7963 C CA . ASP B 1 416 ? -26.703 -3.23 -36.688 1 92.69 416 ASP B CA 1
ATOM 7964 C C . ASP B 1 416 ? -27.438 -3.104 -35.375 1 92.69 416 ASP B C 1
ATOM 7966 O O . ASP B 1 416 ? -28.078 -2.082 -35.094 1 92.69 416 ASP B O 1
ATOM 7970 N N . LYS B 1 417 ? -27.328 -4.141 -34.656 1 92.94 417 LYS B N 1
ATOM 7971 C CA . LYS B 1 417 ? -28.016 -4.188 -33.375 1 92.94 417 LYS B CA 1
ATOM 7972 C C . LYS B 1 417 ? -27.594 -3.035 -32.469 1 92.94 417 LYS B C 1
ATOM 7974 O O . LYS B 1 417 ? -28.422 -2.465 -31.734 1 92.94 417 LYS B O 1
ATOM 7979 N N . HIS B 1 418 ? -26.328 -2.756 -32.531 1 93.38 418 HIS B N 1
ATOM 7980 C CA . HIS B 1 418 ? -25.812 -1.755 -31.609 1 93.38 418 HIS B CA 1
ATOM 7981 C C . HIS B 1 418 ? -25.516 -0.442 -32.344 1 93.38 418 HIS B C 1
ATOM 7983 O O . HIS B 1 418 ? -24.875 0.448 -31.766 1 93.38 418 HIS B O 1
ATOM 7989 N N . ASN B 1 419 ? -25.891 -0.269 -33.531 1 89.75 419 ASN B N 1
ATOM 7990 C CA . ASN B 1 419 ? -25.766 0.94 -34.344 1 89.75 419 ASN B CA 1
ATOM 7991 C C . ASN B 1 419 ? -24.312 1.414 -34.406 1 89.75 419 ASN B C 1
ATOM 7993 O O . ASN B 1 419 ? -24.016 2.568 -34.094 1 89.75 419 ASN B O 1
ATOM 7997 N N . LEU B 1 420 ? -23.484 0.508 -34.719 1 92.19 420 LEU B N 1
ATOM 7998 C CA . LEU B 1 420 ? -22.062 0.824 -34.75 1 92.19 420 LEU B CA 1
ATOM 7999 C C . LEU B 1 420 ? -21.516 0.823 -36.156 1 92.19 420 LEU B C 1
ATOM 8001 O O . LEU B 1 420 ? -20.312 0.724 -36.375 1 92.19 420 LEU B O 1
ATOM 8005 N N . VAL B 1 421 ? -22.516 0.968 -37.094 1 88.75 421 VAL B N 1
ATOM 8006 C CA . VAL B 1 421 ? -22.094 1.011 -38.5 1 88.75 421 VAL B CA 1
ATOM 8007 C C . VAL B 1 421 ? -21.266 2.273 -38.75 1 88.75 421 VAL B C 1
ATOM 8009 O O . VAL B 1 421 ? -21.688 3.375 -38.375 1 88.75 421 VAL B O 1
ATOM 8012 N N . GLY B 1 422 ? -20.031 2.129 -39.219 1 85.81 422 GLY B N 1
ATOM 8013 C CA . GLY B 1 422 ? -19.188 3.266 -39.5 1 85.81 422 GLY B CA 1
ATOM 8014 C C . GLY B 1 422 ? -18.172 3.562 -38.406 1 85.81 422 GLY B C 1
ATOM 8015 O O . GLY B 1 422 ? -17.328 4.445 -38.562 1 85.81 422 GLY B O 1
ATOM 8016 N N . SER B 1 423 ? -18.297 2.854 -37.344 1 89.5 423 SER B N 1
ATOM 8017 C CA . SER B 1 423 ? -17.328 3.053 -36.281 1 89.5 423 SER B CA 1
ATOM 8018 C C . SER B 1 423 ? -15.93 2.666 -36.719 1 89.5 423 SER B C 1
ATOM 8020 O O . SER B 1 423 ? -15.711 1.556 -37.219 1 89.5 423 SER B O 1
ATOM 8022 N N . THR B 1 424 ? -15.086 3.6 -36.562 1 89.38 424 THR B N 1
ATOM 8023 C CA . THR B 1 424 ? -13.703 3.385 -37 1 89.38 424 THR B CA 1
ATOM 8024 C C . THR B 1 424 ? -13.062 2.248 -36.188 1 89.38 424 THR B C 1
ATOM 8026 O O . THR B 1 424 ? -12.312 1.447 -36.75 1 89.38 424 THR B O 1
ATOM 8029 N N . TRP B 1 425 ? -13.328 2.219 -34.938 1 90.56 425 TRP B N 1
ATOM 8030 C CA . TRP B 1 425 ? -12.742 1.177 -34.125 1 90.56 425 TRP B CA 1
ATOM 8031 C C . TRP B 1 425 ? -13.242 -0.202 -34.531 1 90.56 425 TRP B C 1
ATOM 8033 O O . TRP B 1 425 ? -12.461 -1.158 -34.594 1 90.56 425 TRP B O 1
ATOM 8043 N N . MET B 1 426 ? -14.484 -0.271 -34.875 1 92.5 426 MET B N 1
ATOM 8044 C CA . MET B 1 426 ? -15.062 -1.552 -35.281 1 92.5 426 MET B CA 1
ATOM 8045 C C . MET B 1 426 ? -14.484 -2.006 -36.594 1 92.5 426 MET B C 1
ATOM 8047 O O . MET B 1 426 ? -14.266 -3.199 -36.812 1 92.5 426 MET B O 1
ATOM 8051 N N . GLU B 1 427 ? -14.328 -1.094 -37.438 1 92.56 427 GLU B N 1
ATOM 8052 C CA . GLU B 1 427 ? -13.758 -1.424 -38.75 1 92.56 427 GLU B CA 1
ATOM 8053 C C . GLU B 1 427 ? -12.336 -1.963 -38.594 1 92.56 427 GLU B C 1
ATOM 8055 O O . GLU B 1 427 ? -11.977 -2.953 -39.25 1 92.56 427 GLU B O 1
ATOM 8060 N N . LYS B 1 428 ? -11.586 -1.294 -37.781 1 90.19 428 LYS B N 1
ATOM 8061 C CA . LYS B 1 428 ? -10.219 -1.745 -37.531 1 90.19 428 LYS B CA 1
ATOM 8062 C C . LYS B 1 428 ? -10.203 -3.125 -36.875 1 90.19 428 LYS B C 1
ATOM 8064 O O . LYS B 1 428 ? -9.352 -3.959 -37.219 1 90.19 428 LYS B O 1
ATOM 8069 N N . THR B 1 429 ? -11.078 -3.297 -35.938 1 92.69 429 THR B N 1
ATOM 8070 C CA . THR B 1 429 ? -11.164 -4.57 -35.25 1 92.69 429 THR B CA 1
ATOM 8071 C C . THR B 1 429 ? -11.578 -5.691 -36.188 1 92.69 429 THR B C 1
ATOM 8073 O O . THR B 1 429 ? -11.125 -6.828 -36.062 1 92.69 429 THR B O 1
ATOM 8076 N N . TYR B 1 430 ? -12.438 -5.367 -37.094 1 93.44 430 TYR B N 1
ATOM 8077 C CA . TYR B 1 430 ? -12.859 -6.344 -38.094 1 93.44 430 TYR B CA 1
ATOM 8078 C C . TYR B 1 430 ? -11.703 -6.754 -39 1 93.44 430 TYR B C 1
ATOM 8080 O O . TYR B 1 430 ? -11.57 -7.926 -39.344 1 93.44 430 TYR B O 1
ATOM 8088 N N . GLU B 1 431 ? -10.883 -5.84 -39.312 1 91.62 431 GLU B N 1
ATOM 8089 C CA . GLU B 1 431 ? -9.758 -6.105 -40.219 1 91.62 431 GLU B CA 1
ATOM 8090 C C . GLU B 1 431 ? -8.797 -7.121 -39.594 1 91.62 431 GLU B C 1
ATOM 8092 O O . GLU B 1 431 ? -8.148 -7.891 -40.312 1 91.62 431 GLU B O 1
ATOM 8097 N N . THR B 1 432 ? -8.703 -7.098 -38.312 1 91.5 432 THR B N 1
ATOM 8098 C CA . THR B 1 432 ? -7.777 -7.992 -37.656 1 91.5 432 THR B CA 1
ATOM 8099 C C . THR B 1 432 ? -8.516 -9.18 -37.031 1 91.5 432 THR B C 1
ATOM 8101 O O . THR B 1 432 ? -8.008 -9.836 -36.125 1 91.5 432 THR B O 1
ATOM 8104 N N . ARG B 1 433 ? -9.672 -9.539 -37.469 1 91.88 433 ARG B N 1
ATOM 8105 C CA . ARG B 1 433 ? -10.539 -10.547 -36.875 1 91.88 433 ARG B CA 1
ATOM 8106 C C . ARG B 1 433 ? -9.859 -11.914 -36.844 1 91.88 433 ARG B C 1
ATOM 8108 O O . ARG B 1 433 ? -10.086 -12.703 -35.938 1 91.88 433 ARG B O 1
ATOM 8115 N N . GLU B 1 434 ? -9.008 -12.242 -37.75 1 90.56 434 GLU B N 1
ATOM 8116 C CA . GLU B 1 434 ? -8.336 -13.539 -37.875 1 90.56 434 GLU B CA 1
ATOM 8117 C C . GLU B 1 434 ? -7.309 -13.719 -36.75 1 90.56 434 GLU B C 1
ATOM 8119 O O . GLU B 1 434 ? -6.859 -14.836 -36.5 1 90.56 434 GLU B O 1
ATOM 8124 N N . MET B 1 435 ? -7.051 -12.648 -36.062 1 90.81 435 MET B N 1
ATOM 8125 C CA . MET B 1 435 ? -5.996 -12.703 -35.062 1 90.81 435 MET B CA 1
ATOM 8126 C C . MET B 1 435 ? -6.594 -12.82 -33.656 1 90.81 435 MET B C 1
ATOM 8128 O O . MET B 1 435 ? -5.867 -13.008 -32.688 1 90.81 435 MET B O 1
ATOM 8132 N N . TRP B 1 436 ? -7.852 -12.68 -33.531 1 89.81 436 TRP B N 1
ATOM 8133 C CA . TRP B 1 436 ? -8.328 -12.672 -32.156 1 89.81 436 TRP B CA 1
ATOM 8134 C C . TRP B 1 436 ? -9.57 -13.547 -32 1 89.81 436 TRP B C 1
ATOM 8136 O O . TRP B 1 436 ? -9.867 -14.023 -30.906 1 89.81 436 TRP B O 1
ATOM 8146 N N . SER B 1 437 ? -10.336 -13.703 -32.969 1 89.75 437 SER B N 1
ATOM 8147 C CA . SER B 1 437 ? -11.547 -14.508 -32.844 1 89.75 437 SER B CA 1
ATOM 8148 C C . SER B 1 437 ? -11.219 -16 -32.812 1 89.75 437 SER B C 1
ATOM 8150 O O . SER B 1 437 ? -10.445 -16.469 -33.656 1 89.75 437 SER B O 1
ATOM 8152 N N . HIS B 1 438 ? -11.812 -16.703 -31.969 1 85.56 438 HIS B N 1
ATOM 8153 C CA . HIS B 1 438 ? -11.562 -18.125 -31.781 1 85.56 438 HIS B CA 1
ATOM 8154 C C . HIS B 1 438 ? -11.922 -18.906 -33.031 1 85.56 438 HIS B C 1
ATOM 8156 O O . HIS B 1 438 ? -11.312 -19.938 -33.312 1 85.56 438 HIS B O 1
ATOM 8162 N N . CYS B 1 439 ? -12.891 -18.422 -33.75 1 86.44 439 CYS B N 1
ATOM 8163 C CA . CYS B 1 439 ? -13.344 -19.125 -34.969 1 86.44 439 CYS B CA 1
ATOM 8164 C C . CYS B 1 439 ? -12.211 -19.281 -35.969 1 86.44 439 CYS B C 1
ATOM 8166 O O . CYS B 1 439 ? -12.141 -20.281 -36.688 1 86.44 439 CYS B O 1
ATOM 8168 N N . PHE B 1 440 ? -11.305 -18.359 -36 1 87.88 440 PHE B N 1
ATOM 8169 C CA . PHE B 1 440 ? -10.219 -18.375 -36.969 1 87.88 440 PHE B CA 1
ATOM 8170 C C . PHE B 1 440 ? -8.977 -19.031 -36.375 1 87.88 440 PHE B C 1
ATOM 8172 O O . PHE B 1 440 ? -8.023 -19.312 -37.125 1 87.88 440 PHE B O 1
ATOM 8179 N N . LEU B 1 441 ? -8.93 -19.281 -35.125 1 86.19 441 LEU B N 1
ATOM 8180 C CA . LEU B 1 441 ? -7.723 -19.75 -34.469 1 86.19 441 LEU B CA 1
ATOM 8181 C C . LEU B 1 441 ? -7.934 -21.156 -33.875 1 86.19 441 LEU B C 1
ATOM 8183 O O . LEU B 1 441 ? -7.148 -21.609 -33.031 1 86.19 441 LEU B O 1
ATOM 8187 N N . ARG B 1 442 ? -8.82 -21.859 -34.281 1 80.38 442 ARG B N 1
ATOM 8188 C CA . ARG B 1 442 ? -9.188 -23.172 -33.75 1 80.38 442 ARG B CA 1
ATOM 8189 C C . ARG B 1 442 ? -8.078 -24.188 -33.969 1 80.38 442 ARG B C 1
ATOM 8191 O O . ARG B 1 442 ? -7.906 -25.125 -33.188 1 80.38 442 ARG B O 1
ATOM 8198 N N . ASP B 1 443 ? -7.32 -24.016 -34.938 1 81.31 443 ASP B N 1
ATOM 8199 C CA . ASP B 1 443 ? -6.297 -25 -35.281 1 81.31 443 ASP B CA 1
ATOM 8200 C C . ASP B 1 443 ? -4.961 -24.656 -34.625 1 81.31 443 ASP B C 1
ATOM 8202 O O . ASP B 1 443 ? -3.986 -25.391 -34.75 1 81.31 443 ASP B O 1
ATOM 8206 N N . LYS B 1 444 ? -5.012 -23.609 -33.938 1 84.5 444 LYS B N 1
ATOM 8207 C CA . LYS B 1 444 ? -3.777 -23.203 -33.281 1 84.5 444 LYS B CA 1
ATOM 8208 C C . LYS B 1 444 ? -3.873 -23.391 -31.766 1 84.5 444 LYS B C 1
ATOM 8210 O O . LYS B 1 444 ? -4.945 -23.219 -31.172 1 84.5 444 LYS B O 1
ATOM 8215 N N . PHE B 1 445 ? -2.814 -23.781 -31.188 1 81.94 445 PHE B N 1
ATOM 8216 C CA . PHE B 1 445 ? -2.783 -24.047 -29.766 1 81.94 445 PHE B CA 1
ATOM 8217 C C . PHE B 1 445 ? -2.299 -22.828 -28.984 1 81.94 445 PHE B C 1
ATOM 8219 O O . PHE B 1 445 ? -1.187 -22.359 -29.203 1 81.94 445 PHE B O 1
ATOM 8226 N N . PHE B 1 446 ? -3.141 -22.375 -28.141 1 78.88 446 PHE B N 1
ATOM 8227 C CA . PHE B 1 446 ? -2.74 -21.234 -27.312 1 78.88 446 PHE B CA 1
ATOM 8228 C C . PHE B 1 446 ? -2.84 -21.578 -25.828 1 78.88 446 PHE B C 1
ATOM 8230 O O . PHE B 1 446 ? -2.787 -20.688 -24.984 1 78.88 446 PHE B O 1
ATOM 8237 N N . GLY B 1 447 ? -2.889 -22.797 -25.594 1 69.44 447 GLY B N 1
ATOM 8238 C CA . GLY B 1 447 ? -2.895 -23.234 -24.203 1 69.44 447 GLY B CA 1
ATOM 8239 C C . GLY B 1 447 ? -3.955 -22.547 -23.375 1 69.44 447 GLY B C 1
ATOM 8240 O O . GLY B 1 447 ? -5.047 -22.25 -23.859 1 69.44 447 GLY B O 1
ATOM 8241 N N . TYR B 1 448 ? -3.719 -22.422 -22.062 1 63.59 448 TYR B N 1
ATOM 8242 C CA . TYR B 1 448 ? -4.617 -21.844 -21.062 1 63.59 448 TYR B CA 1
ATOM 8243 C C . TYR B 1 448 ? -4.559 -20.328 -21.078 1 63.59 448 TYR B C 1
ATOM 8245 O O . TYR B 1 448 ? -5.336 -19.656 -20.391 1 63.59 448 TYR B O 1
ATOM 8253 N N . ILE B 1 449 ? -3.664 -19.781 -21.844 1 59.69 449 ILE B N 1
ATOM 8254 C CA . ILE B 1 449 ? -3.436 -18.344 -21.812 1 59.69 449 ILE B CA 1
ATOM 8255 C C . ILE B 1 449 ? -4.586 -17.625 -22.5 1 59.69 449 ILE B C 1
ATOM 8257 O O . ILE B 1 449 ? -4.742 -16.406 -22.359 1 59.69 449 ILE B O 1
ATOM 8261 N N . ARG B 1 450 ? -5.445 -18.328 -23.172 1 52.19 450 ARG B N 1
ATOM 8262 C CA . ARG B 1 450 ? -6.516 -17.609 -23.859 1 52.19 450 ARG B CA 1
ATOM 8263 C C . ARG B 1 450 ? -7.207 -16.625 -22.938 1 52.19 450 ARG B C 1
ATOM 8265 O O . ARG B 1 450 ? -7.758 -15.617 -23.375 1 52.19 450 ARG B O 1
ATOM 8272 N N . MET B 1 451 ? -7.145 -17.062 -21.625 1 49.59 451 MET B N 1
ATOM 8273 C CA . MET B 1 451 ? -8.062 -16.391 -20.719 1 49.59 451 MET B CA 1
ATOM 8274 C C . MET B 1 451 ? -7.387 -15.195 -20.047 1 49.59 451 MET B C 1
ATOM 8276 O O . MET B 1 451 ? -6.156 -15.133 -19.969 1 49.59 451 MET B O 1
ATOM 8280 N N . THR B 1 452 ? -8.133 -14.039 -19.797 1 50.41 452 THR B N 1
ATOM 8281 C CA . THR B 1 452 ? -8.086 -12.742 -19.141 1 50.41 452 THR B CA 1
ATOM 8282 C C . THR B 1 452 ? -7.152 -12.773 -17.938 1 50.41 452 THR B C 1
ATOM 8284 O O . THR B 1 452 ? -6.512 -11.766 -17.609 1 50.41 452 THR B O 1
ATOM 8287 N N . SER B 1 453 ? -6.805 -14.062 -17.547 1 56.72 453 SER B N 1
ATOM 8288 C CA . SER B 1 453 ? -6.375 -14.094 -16.156 1 56.72 453 SER B CA 1
ATOM 8289 C C . SER B 1 453 ? -4.867 -13.914 -16.031 1 56.72 453 SER B C 1
ATOM 8291 O O . SER B 1 453 ? -4.379 -13.273 -15.102 1 56.72 453 SER B O 1
ATOM 8293 N N . GLN B 1 454 ? -4.176 -14.344 -17.219 1 63.53 454 GLN B N 1
ATOM 8294 C CA . GLN B 1 454 ? -2.727 -14.281 -17.047 1 63.53 454 GLN B CA 1
ATOM 8295 C C . GLN B 1 454 ? -2.225 -12.844 -17.188 1 63.53 454 GLN B C 1
ATOM 8297 O O . GLN B 1 454 ? -1.383 -12.398 -16.406 1 63.53 454 GLN B O 1
ATOM 8302 N N . CYS B 1 455 ? -2.812 -12.219 -18.219 1 61.53 455 CYS B N 1
ATOM 8303 C CA . CYS B 1 455 ? -2.412 -10.828 -18.406 1 61.53 455 CYS B CA 1
ATOM 8304 C C . CYS B 1 455 ? -2.812 -9.984 -17.203 1 61.53 455 CYS B C 1
ATOM 8306 O O . CYS B 1 455 ? -2.055 -9.109 -16.766 1 61.53 455 CYS B O 1
ATOM 8308 N N . GLU B 1 456 ? -3.91 -10.367 -16.703 1 64.44 456 GLU B N 1
ATOM 8309 C CA . GLU B 1 456 ? -4.363 -9.695 -15.484 1 64.44 456 GLU B CA 1
ATOM 8310 C C . GLU B 1 456 ? -3.416 -9.961 -14.32 1 64.44 456 GLU B C 1
ATOM 8312 O O . GLU B 1 456 ? -3.135 -9.07 -13.523 1 64.44 456 GLU B O 1
ATOM 8317 N N . GLY B 1 457 ? -2.924 -11.219 -14.352 1 65.88 457 GLY B N 1
ATOM 8318 C CA . GLY B 1 457 ? -1.997 -11.594 -13.297 1 65.88 457 GLY B CA 1
ATOM 8319 C C . GLY B 1 457 ? -0.691 -10.828 -13.344 1 65.88 457 GLY B C 1
ATOM 8320 O O . GLY B 1 457 ? -0.201 -10.359 -12.32 1 65.88 457 GLY B O 1
ATOM 8321 N N . ILE B 1 458 ? -0.255 -10.672 -14.523 1 68.38 458 ILE B N 1
ATOM 8322 C CA . ILE B 1 458 ? 1.001 -9.953 -14.719 1 68.38 458 ILE B CA 1
ATOM 8323 C C . ILE B 1 458 ? 0.819 -8.484 -14.344 1 68.38 458 ILE B C 1
ATOM 8325 O O . ILE B 1 458 ? 1.687 -7.887 -13.703 1 68.38 458 ILE B O 1
ATOM 8329 N N . ASN B 1 459 ? -0.293 -8 -14.766 1 66.69 459 ASN B N 1
ATOM 8330 C CA . ASN B 1 459 ? -0.571 -6.602 -14.453 1 66.69 459 ASN B CA 1
ATOM 8331 C C . ASN B 1 459 ? -0.655 -6.367 -12.953 1 66.69 459 ASN B C 1
ATOM 8333 O O . ASN B 1 459 ? -0.176 -5.352 -12.445 1 66.69 459 ASN B O 1
ATOM 8337 N N . SER B 1 460 ? -1.257 -7.281 -12.367 1 67.88 460 SER B N 1
ATOM 8338 C CA . SER B 1 460 ? -1.353 -7.188 -10.914 1 67.88 460 SER B CA 1
ATOM 8339 C C . SER B 1 460 ? 0.026 -7.25 -10.266 1 67.88 460 SER B C 1
ATOM 8341 O O . SER B 1 460 ? 0.31 -6.496 -9.328 1 67.88 460 SER B O 1
ATOM 8343 N N . LEU B 1 461 ? 0.758 -8.148 -10.82 1 67.38 461 LEU B N 1
ATOM 8344 C CA . LEU B 1 461 ? 2.113 -8.297 -10.305 1 67.38 461 LEU B CA 1
ATOM 8345 C C . LEU B 1 461 ? 2.904 -7.004 -10.469 1 67.38 461 LEU B C 1
ATOM 8347 O O . LEU B 1 461 ? 3.602 -6.574 -9.547 1 67.38 461 LEU B O 1
ATOM 8351 N N . ILE B 1 462 ? 2.754 -6.402 -11.586 1 68.12 462 ILE B N 1
ATOM 8352 C CA . ILE B 1 462 ? 3.492 -5.188 -11.922 1 68.12 462 ILE B CA 1
ATOM 8353 C C . ILE B 1 462 ? 3.031 -4.043 -11.023 1 68.12 462 ILE B C 1
ATOM 8355 O O . ILE B 1 462 ? 3.852 -3.279 -10.508 1 68.12 462 ILE B O 1
ATOM 8359 N N . ARG B 1 463 ? 1.799 -4.047 -10.82 1 67.12 463 ARG B N 1
ATOM 8360 C CA . ARG B 1 463 ? 1.244 -2.957 -10.023 1 67.12 463 ARG B CA 1
ATOM 8361 C C . ARG B 1 463 ? 1.745 -3.016 -8.586 1 67.12 463 ARG B C 1
ATOM 8363 O O . ARG B 1 463 ? 1.917 -1.98 -7.941 1 67.12 463 ARG B O 1
ATOM 8370 N N . PHE B 1 464 ? 2.023 -4.184 -8.211 1 65.06 464 PHE B N 1
ATOM 8371 C CA . PHE B 1 464 ? 2.416 -4.363 -6.82 1 65.06 464 PHE B CA 1
ATOM 8372 C C . PHE B 1 464 ? 3.879 -3.982 -6.617 1 65.06 464 PHE B C 1
ATOM 8374 O O . PHE B 1 464 ? 4.262 -3.521 -5.539 1 65.06 464 PHE B O 1
ATOM 8381 N N . TYR B 1 465 ? 4.57 -4.148 -7.66 1 63.81 465 TYR B N 1
ATOM 8382 C CA . TYR B 1 465 ? 6.008 -4.055 -7.418 1 63.81 465 TYR B CA 1
ATOM 8383 C C . TYR B 1 465 ? 6.605 -2.854 -8.133 1 63.81 465 TYR B C 1
ATOM 8385 O O . TYR B 1 465 ? 7.762 -2.492 -7.898 1 63.81 465 TYR B O 1
ATOM 8393 N N . VAL B 1 466 ? 5.777 -2.258 -8.969 1 64.31 466 VAL B N 1
ATOM 8394 C CA . VAL B 1 466 ? 6.359 -1.18 -9.766 1 64.31 466 VAL B CA 1
ATOM 8395 C C . VAL B 1 466 ? 5.727 0.152 -9.367 1 64.31 466 VAL B C 1
ATOM 8397 O O . VAL B 1 466 ? 4.512 0.234 -9.164 1 64.31 466 VAL B O 1
ATOM 8400 N N . ASN B 1 467 ? 6.59 1.009 -8.906 1 64.94 467 ASN B N 1
ATOM 8401 C CA . ASN B 1 467 ? 6.184 2.379 -8.609 1 64.94 467 ASN B CA 1
ATOM 8402 C C . ASN B 1 467 ? 6.879 3.383 -9.523 1 64.94 467 ASN B C 1
ATOM 8404 O O . ASN B 1 467 ? 8.023 3.176 -9.922 1 64.94 467 ASN B O 1
ATOM 8408 N N . ARG B 1 468 ? 6.156 4.395 -9.953 1 64.06 468 ARG B N 1
ATOM 8409 C CA . ARG B 1 468 ? 6.668 5.406 -10.875 1 64.06 468 ARG B CA 1
ATOM 8410 C C . ARG B 1 468 ? 7.945 6.043 -10.336 1 64.06 468 ARG B C 1
ATOM 8412 O O . ARG B 1 468 ? 8.773 6.527 -11.102 1 64.06 468 ARG B O 1
ATOM 8419 N N . LYS B 1 469 ? 8.117 5.988 -9.086 1 67.12 469 LYS B N 1
ATOM 8420 C CA . LYS B 1 469 ? 9.273 6.648 -8.484 1 67.12 469 LYS B CA 1
ATOM 8421 C C . LYS B 1 469 ? 10.438 5.68 -8.336 1 67.12 469 LYS B C 1
ATOM 8423 O O . LYS B 1 469 ? 11.539 6.086 -7.953 1 67.12 469 LYS B O 1
ATOM 8428 N N . ASN B 1 470 ? 10.266 4.461 -8.758 1 74.75 470 ASN B N 1
ATOM 8429 C CA . ASN B 1 470 ? 11.305 3.451 -8.562 1 74.75 470 ASN B CA 1
ATOM 8430 C C . ASN B 1 470 ? 12.461 3.637 -9.539 1 74.75 470 ASN B C 1
ATOM 8432 O O . ASN B 1 470 ? 12.242 3.949 -10.711 1 74.75 470 ASN B O 1
ATOM 8436 N N . THR B 1 471 ? 13.625 3.574 -8.969 1 79.81 471 THR B N 1
ATOM 8437 C CA . THR B 1 471 ? 14.82 3.504 -9.805 1 79.81 471 THR B CA 1
ATOM 8438 C C . THR B 1 471 ? 14.883 2.172 -10.547 1 79.81 471 THR B C 1
ATOM 8440 O O . THR B 1 471 ? 14.086 1.268 -10.281 1 79.81 471 THR B O 1
ATOM 8443 N N . LEU B 1 472 ? 15.805 2.102 -11.523 1 83.31 472 LEU B N 1
ATOM 8444 C CA . LEU B 1 472 ? 15.953 0.87 -12.289 1 83.31 472 LEU B CA 1
ATOM 8445 C C . LEU B 1 472 ? 16.344 -0.29 -11.375 1 83.31 472 LEU B C 1
ATOM 8447 O O . LEU B 1 472 ? 15.828 -1.399 -11.516 1 83.31 472 LEU B O 1
ATOM 8451 N N . ILE B 1 473 ? 17.203 0.029 -10.523 1 82.88 473 ILE B N 1
ATOM 8452 C CA . ILE B 1 473 ? 17.703 -1.018 -9.633 1 82.88 473 ILE B CA 1
ATOM 8453 C C . ILE B 1 473 ? 16.578 -1.472 -8.703 1 82.88 473 ILE B C 1
ATOM 8455 O O . ILE B 1 473 ? 16.453 -2.662 -8.414 1 82.88 473 ILE B O 1
ATOM 8459 N N . ASP B 1 474 ? 15.828 -0.529 -8.18 1 81.12 474 ASP B N 1
ATOM 8460 C CA . ASP B 1 474 ? 14.695 -0.883 -7.332 1 81.12 474 ASP B CA 1
ATOM 8461 C C . ASP B 1 474 ? 13.695 -1.748 -8.086 1 81.12 474 ASP B C 1
ATOM 8463 O O . ASP B 1 474 ? 13.117 -2.682 -7.523 1 81.12 474 ASP B O 1
ATOM 8467 N N . PHE B 1 475 ? 13.609 -1.436 -9.25 1 80.69 475 PHE B N 1
ATOM 8468 C CA . PHE B 1 475 ? 12.688 -2.188 -10.094 1 80.69 475 PHE B CA 1
ATOM 8469 C C . PHE B 1 475 ? 13.156 -3.631 -10.25 1 80.69 475 PHE B C 1
ATOM 8471 O O . PHE B 1 475 ? 12.359 -4.562 -10.141 1 80.69 475 PHE B O 1
ATOM 8478 N N . MET B 1 476 ? 14.297 -3.803 -10.57 1 85.06 476 MET B N 1
ATOM 8479 C CA . MET B 1 476 ? 14.852 -5.137 -10.781 1 85.06 476 MET B CA 1
ATOM 8480 C C . MET B 1 476 ? 14.758 -5.973 -9.516 1 85.06 476 MET B C 1
ATOM 8482 O O . MET B 1 476 ? 14.422 -7.16 -9.57 1 85.06 476 MET B O 1
ATOM 8486 N N . HIS B 1 477 ? 15.016 -5.348 -8.406 1 83.88 477 HIS B N 1
ATOM 8487 C CA . HIS B 1 477 ? 14.891 -6.039 -7.129 1 83.88 477 HIS B CA 1
ATOM 8488 C C . HIS B 1 477 ? 13.453 -6.461 -6.867 1 83.88 477 HIS B C 1
ATOM 8490 O O . HIS B 1 477 ? 13.203 -7.559 -6.367 1 83.88 477 HIS B O 1
ATOM 8496 N N . ASN B 1 478 ? 12.586 -5.566 -7.152 1 81.19 478 ASN B N 1
ATOM 8497 C CA . ASN B 1 478 ? 11.172 -5.859 -6.961 1 81.19 478 ASN B CA 1
ATOM 8498 C C . ASN B 1 478 ? 10.703 -7.004 -7.855 1 81.19 478 ASN B C 1
ATOM 8500 O O . ASN B 1 478 ? 9.914 -7.844 -7.434 1 81.19 478 ASN B O 1
ATOM 8504 N N . LEU B 1 479 ? 11.164 -7.004 -9.031 1 82.69 479 LEU B N 1
ATOM 8505 C CA . LEU B 1 479 ? 10.797 -8.078 -9.938 1 82.69 479 LEU B CA 1
ATOM 8506 C C . LEU B 1 479 ? 11.352 -9.414 -9.461 1 82.69 479 LEU B C 1
ATOM 8508 O O . LEU B 1 479 ? 10.703 -10.453 -9.609 1 82.69 479 LEU B O 1
ATOM 8512 N N . ASP B 1 480 ? 12.531 -9.383 -8.938 1 85.69 480 ASP B N 1
ATOM 8513 C CA . ASP B 1 480 ? 13.125 -10.586 -8.367 1 85.69 480 ASP B CA 1
ATOM 8514 C C . ASP B 1 480 ? 12.258 -11.141 -7.238 1 85.69 480 ASP B C 1
ATOM 8516 O O . ASP B 1 480 ? 12.102 -12.359 -7.102 1 85.69 480 ASP B O 1
ATOM 8520 N N . ARG B 1 481 ? 11.781 -10.297 -6.512 1 82.81 481 ARG B N 1
ATOM 8521 C CA . ARG B 1 481 ? 10.906 -10.711 -5.414 1 82.81 481 ARG B CA 1
ATOM 8522 C C . ARG B 1 481 ? 9.609 -11.312 -5.945 1 82.81 481 ARG B C 1
ATOM 8524 O O . ARG B 1 481 ? 9.102 -12.289 -5.391 1 82.81 481 ARG B O 1
ATOM 8531 N N . ALA B 1 482 ? 9.078 -10.711 -6.949 1 82.19 482 ALA B N 1
ATOM 8532 C CA . ALA B 1 482 ? 7.867 -11.234 -7.582 1 82.19 482 ALA B CA 1
ATOM 8533 C C . ALA B 1 482 ? 8.102 -12.633 -8.141 1 82.19 482 ALA B C 1
ATOM 8535 O O . ALA B 1 482 ? 7.227 -13.492 -8.055 1 82.19 482 ALA B O 1
ATOM 8536 N N . LEU B 1 483 ? 9.289 -12.812 -8.703 1 87.75 483 LEU B N 1
ATOM 8537 C CA . LEU B 1 483 ? 9.641 -14.117 -9.266 1 87.75 483 LEU B CA 1
ATOM 8538 C C . LEU B 1 483 ? 9.703 -15.172 -8.172 1 87.75 483 LEU B C 1
ATOM 8540 O O . LEU B 1 483 ? 9.25 -16.297 -8.367 1 87.75 483 LEU B O 1
ATOM 8544 N N . LYS B 1 484 ? 10.25 -14.797 -7.066 1 86.75 484 LYS B N 1
ATOM 8545 C CA . LYS B 1 484 ? 10.336 -15.727 -5.945 1 86.75 484 LYS B CA 1
ATOM 8546 C C . LYS B 1 484 ? 8.945 -16.125 -5.453 1 86.75 484 LYS B C 1
ATOM 8548 O O . LYS B 1 484 ? 8.727 -17.266 -5.059 1 86.75 484 LYS B O 1
ATOM 8553 N N . GLU B 1 485 ? 8.07 -15.18 -5.465 1 83.94 485 GLU B N 1
ATOM 8554 C CA . GLU B 1 485 ? 6.695 -15.469 -5.055 1 83.94 485 GLU B CA 1
ATOM 8555 C C . GLU B 1 485 ? 6.008 -16.406 -6.035 1 83.94 485 GLU B C 1
ATOM 8557 O O . GLU B 1 485 ? 5.27 -17.312 -5.625 1 83.94 485 GLU B O 1
ATOM 8562 N N . CYS B 1 486 ? 6.238 -16.203 -7.285 1 86.75 486 CYS B N 1
ATOM 8563 C CA . CYS B 1 486 ? 5.676 -17.094 -8.305 1 86.75 486 CYS B CA 1
ATOM 8564 C C . CYS B 1 486 ? 6.188 -18.516 -8.133 1 86.75 486 CYS B C 1
ATOM 8566 O O . CYS B 1 486 ? 5.418 -19.469 -8.234 1 86.75 486 CYS B O 1
ATOM 8568 N N . ARG B 1 487 ? 7.414 -18.594 -7.879 1 91.19 487 ARG B N 1
ATOM 8569 C CA . ARG B 1 487 ? 8.023 -19.906 -7.719 1 91.19 487 ARG B CA 1
ATOM 8570 C C . ARG B 1 487 ? 7.508 -20.594 -6.465 1 91.19 487 ARG B C 1
ATOM 8572 O O . ARG B 1 487 ? 7.348 -21.828 -6.445 1 91.19 487 ARG B O 1
ATOM 8579 N N . ASN B 1 488 ? 7.309 -19.828 -5.441 1 89.94 488 ASN B N 1
ATOM 8580 C CA . ASN B 1 488 ? 6.719 -20.406 -4.23 1 89.94 488 ASN B CA 1
ATOM 8581 C C . ASN B 1 488 ? 5.297 -20.891 -4.477 1 89.94 488 ASN B C 1
ATOM 8583 O O . ASN B 1 488 ? 4.891 -21.922 -3.934 1 89.94 488 ASN B O 1
ATOM 8587 N N . ASN B 1 489 ? 4.547 -20.203 -5.23 1 88.44 489 ASN B N 1
ATOM 8588 C CA . ASN B 1 489 ? 3.197 -20.625 -5.578 1 88.44 489 ASN B CA 1
ATOM 8589 C C . ASN B 1 489 ? 3.209 -21.938 -6.352 1 88.44 489 ASN B C 1
ATOM 8591 O O . ASN B 1 489 ? 2.33 -22.781 -6.164 1 88.44 489 ASN B O 1
ATOM 8595 N N . GLU B 1 490 ? 4.121 -22.016 -7.242 1 92.5 490 GLU B N 1
ATOM 8596 C CA . GLU B 1 490 ? 4.266 -23.266 -7.992 1 92.5 490 GLU B CA 1
ATOM 8597 C C . GLU B 1 490 ? 4.598 -24.438 -7.066 1 92.5 490 GLU B C 1
ATOM 8599 O O . GLU B 1 490 ? 4.047 -25.516 -7.215 1 92.5 490 GLU B O 1
ATOM 8604 N N . LEU B 1 491 ? 5.465 -24.172 -6.145 1 93.44 491 LEU B N 1
ATOM 8605 C CA . LEU B 1 491 ? 5.855 -25.203 -5.188 1 93.44 491 LEU B CA 1
ATOM 8606 C C . LEU B 1 491 ? 4.652 -25.656 -4.371 1 93.44 491 LEU B C 1
ATOM 8608 O O . LEU B 1 491 ? 4.488 -26.859 -4.125 1 93.44 491 LEU B O 1
ATOM 8612 N N . ILE B 1 492 ? 3.863 -24.797 -3.965 1 92.38 492 ILE B N 1
ATOM 8613 C CA . ILE B 1 492 ? 2.672 -25.125 -3.186 1 92.38 492 ILE B CA 1
ATOM 8614 C C . ILE B 1 492 ? 1.704 -25.938 -4.035 1 92.38 492 ILE B C 1
ATOM 8616 O O . ILE B 1 492 ? 1.116 -26.906 -3.551 1 92.38 492 ILE B O 1
ATOM 8620 N N . ALA B 1 493 ? 1.556 -25.578 -5.297 1 92.62 493 ALA B N 1
ATOM 8621 C CA . ALA B 1 493 ? 0.687 -26.328 -6.199 1 92.62 493 ALA B CA 1
ATOM 8622 C C . ALA B 1 493 ? 1.228 -27.734 -6.438 1 92.62 493 ALA B C 1
ATOM 8624 O O . ALA B 1 493 ? 0.459 -28.688 -6.543 1 92.62 493 ALA B O 1
ATOM 8625 N N . ASP B 1 494 ? 2.549 -27.828 -6.523 1 92.75 494 ASP B N 1
ATOM 8626 C CA . ASP B 1 494 ? 3.182 -29.141 -6.652 1 92.75 494 ASP B CA 1
ATOM 8627 C C . ASP B 1 494 ? 2.898 -30.016 -5.43 1 92.75 494 ASP B C 1
ATOM 8629 O O . ASP B 1 494 ? 2.592 -31.203 -5.562 1 92.75 494 ASP B O 1
ATOM 8633 N N . PHE B 1 495 ? 2.992 -29.469 -4.305 1 90.38 495 PHE B N 1
ATOM 8634 C CA . PHE B 1 495 ? 2.717 -30.156 -3.053 1 90.38 495 PHE B CA 1
ATOM 8635 C C . PHE B 1 495 ? 1.282 -30.688 -3.027 1 90.38 495 PHE B C 1
ATOM 8637 O O . PHE B 1 495 ? 1.041 -31.844 -2.697 1 90.38 495 PHE B O 1
ATOM 8644 N N . LYS B 1 496 ? 0.37 -29.828 -3.416 1 86.69 496 LYS B N 1
ATOM 8645 C CA . LYS B 1 496 ? -1.043 -30.188 -3.408 1 86.69 496 LYS B CA 1
ATOM 8646 C C . LYS B 1 496 ? -1.325 -31.312 -4.41 1 86.69 496 LYS B C 1
ATOM 8648 O O . LYS B 1 496 ? -2.158 -32.188 -4.156 1 86.69 496 LYS B O 1
ATOM 8653 N N . SER B 1 497 ? -0.644 -31.281 -5.508 1 88.81 497 SER B N 1
ATOM 8654 C CA . SER B 1 497 ? -0.882 -32.25 -6.566 1 88.81 497 SER B CA 1
ATOM 8655 C C . SER B 1 497 ? -0.234 -33.594 -6.238 1 88.81 497 SER B C 1
ATOM 8657 O O . SER B 1 497 ? -0.782 -34.656 -6.559 1 88.81 497 SER B O 1
ATOM 8659 N N . GLN B 1 498 ? 0.878 -33.562 -5.559 1 85 498 GLN B N 1
ATOM 8660 C CA . GLN B 1 498 ? 1.636 -34.781 -5.332 1 85 498 GLN B CA 1
ATOM 8661 C C . GLN B 1 498 ? 1.258 -35.406 -4 1 85 498 GLN B C 1
ATOM 8663 O O . GLN B 1 498 ? 1.354 -36.625 -3.846 1 85 498 GLN B O 1
ATOM 8668 N N . CYS B 1 499 ? 0.81 -34.625 -3.053 1 79.69 499 CYS B N 1
ATOM 8669 C CA . CYS B 1 499 ? 0.65 -35.156 -1.702 1 79.69 499 CYS B CA 1
ATOM 8670 C C . CYS B 1 499 ? -0.823 -35.312 -1.344 1 79.69 499 CYS B C 1
ATOM 8672 O O . CYS B 1 499 ? -1.162 -35.562 -0.19 1 79.69 499 CYS B O 1
ATOM 8674 N N . SER B 1 500 ? -1.681 -35.062 -2.26 1 78.31 500 SER B N 1
ATOM 8675 C CA . SER B 1 500 ? -3.102 -35.25 -1.978 1 78.31 500 SER B CA 1
ATOM 8676 C C . SER B 1 500 ? -3.824 -35.875 -3.154 1 78.31 500 SER B C 1
ATOM 8678 O O . SER B 1 500 ? -3.344 -35.844 -4.289 1 78.31 500 SER B O 1
ATOM 8680 N N . GLU B 1 501 ? -4.891 -36.594 -2.793 1 79.62 501 GLU B N 1
ATOM 8681 C CA . GLU B 1 501 ? -5.723 -37.219 -3.822 1 79.62 501 GLU B CA 1
ATOM 8682 C C . GLU B 1 501 ? -7.105 -36.562 -3.865 1 79.62 501 GLU B C 1
ATOM 8684 O O . GLU B 1 501 ? -7.742 -36.375 -2.826 1 79.62 501 GLU B O 1
ATOM 8689 N N . PRO B 1 502 ? -7.441 -36.188 -5.043 1 83.31 502 PRO B N 1
ATOM 8690 C CA . PRO B 1 502 ? -8.75 -35.531 -5.141 1 83.31 502 PRO B CA 1
ATOM 8691 C C . PRO B 1 502 ? -9.906 -36.5 -4.969 1 83.31 502 PRO B C 1
ATOM 8693 O O . PRO B 1 502 ? -9.742 -37.719 -5.199 1 83.31 502 PRO B O 1
ATOM 8696 N N . VAL B 1 503 ? -11.047 -36 -4.535 1 81.19 503 VAL B N 1
ATOM 8697 C CA . VAL B 1 503 ? -12.273 -36.781 -4.41 1 81.19 503 VAL B CA 1
ATOM 8698 C C . VAL B 1 503 ? -13.031 -36.781 -5.734 1 81.19 503 VAL B C 1
ATOM 8700 O O . VAL B 1 503 ? -13.117 -35.75 -6.402 1 81.19 503 VAL B O 1
ATOM 8703 N N . MET B 1 504 ? -13.445 -37.969 -6.148 1 82.44 504 MET B N 1
ATOM 8704 C CA . MET B 1 504 ? -14.234 -38.062 -7.371 1 82.44 504 MET B CA 1
ATOM 8705 C C . MET B 1 504 ? -15.695 -37.719 -7.109 1 82.44 504 MET B C 1
ATOM 8707 O O . MET B 1 504 ? -16.312 -38.25 -6.188 1 82.44 504 MET B O 1
ATOM 8711 N N . VAL B 1 505 ? -16.188 -36.719 -7.824 1 78.31 505 VAL B N 1
ATOM 8712 C CA . VAL B 1 505 ? -17.531 -36.25 -7.527 1 78.31 505 VAL B CA 1
ATOM 8713 C C . VAL B 1 505 ? -18.438 -36.438 -8.742 1 78.31 505 VAL B C 1
ATOM 8715 O O . VAL B 1 505 ? -19.656 -36.469 -8.617 1 78.31 505 VAL B O 1
ATOM 8718 N N . THR B 1 506 ? -17.828 -36.75 -9.844 1 78.88 506 THR B N 1
ATOM 8719 C CA . THR B 1 506 ? -18.641 -36.844 -11.055 1 78.88 506 THR B CA 1
ATOM 8720 C C . THR B 1 506 ? -19.109 -38.281 -11.297 1 78.88 506 THR B C 1
ATOM 8722 O O . THR B 1 506 ? -18.609 -39.219 -10.664 1 78.88 506 THR B O 1
ATOM 8725 N N . SER B 1 507 ? -20.125 -38.469 -12.164 1 76.31 507 SER B N 1
ATOM 8726 C CA . SER B 1 507 ? -20.672 -39.781 -12.5 1 76.31 507 SER B CA 1
ATOM 8727 C C . SER B 1 507 ? -19.688 -40.594 -13.328 1 76.31 507 SER B C 1
ATOM 8729 O O . SER B 1 507 ? -19.812 -41.812 -13.398 1 76.31 507 SER B O 1
ATOM 8731 N N . LEU B 1 508 ? -18.828 -39.875 -13.945 1 82.19 508 LEU B N 1
ATOM 8732 C CA . LEU B 1 508 ? -17.797 -40.562 -14.719 1 82.19 508 LEU B CA 1
ATOM 8733 C C . LEU B 1 508 ? -16.531 -40.781 -13.883 1 82.19 508 LEU B C 1
ATOM 8735 O O . LEU B 1 508 ? -15.477 -40.219 -14.195 1 82.19 508 LEU B O 1
ATOM 8739 N N . GLU B 1 509 ? -16.594 -41.625 -12.992 1 82 509 GLU B N 1
ATOM 8740 C CA . GLU B 1 509 ? -15.562 -41.812 -11.984 1 82 509 GLU B CA 1
ATOM 8741 C C . GLU B 1 509 ? -14.266 -42.312 -12.617 1 82 509 GLU B C 1
ATOM 8743 O O . GLU B 1 509 ? -13.172 -41.906 -12.234 1 82 509 GLU B O 1
ATOM 8748 N N . VAL B 1 510 ? -14.43 -43.219 -13.57 1 84.69 510 VAL B N 1
ATOM 8749 C CA . VAL B 1 510 ? -13.25 -43.812 -14.18 1 84.69 510 VAL B CA 1
ATOM 8750 C C . VAL B 1 510 ? -12.453 -42.75 -14.93 1 84.69 510 VAL B C 1
ATOM 8752 O O . VAL B 1 510 ? -11.227 -42.719 -14.844 1 84.69 510 VAL B O 1
ATOM 8755 N N . TYR B 1 511 ? -13.203 -42 -15.586 1 83.94 511 TYR B N 1
ATOM 8756 C CA . TYR B 1 511 ? -12.539 -40.938 -16.328 1 83.94 511 TYR B CA 1
ATOM 8757 C C . TYR B 1 511 ? -11.93 -39.906 -15.391 1 83.94 511 TYR B C 1
ATOM 8759 O O . TYR B 1 511 ? -10.836 -39.375 -15.641 1 83.94 511 TYR B O 1
ATOM 8767 N N . GLU B 1 512 ? -12.656 -39.625 -14.406 1 87.62 512 GLU B N 1
ATOM 8768 C CA . GLU B 1 512 ? -12.18 -38.656 -13.422 1 87.62 512 GLU B CA 1
ATOM 8769 C C . GLU B 1 512 ? -10.914 -39.156 -12.727 1 87.62 512 GLU B C 1
ATOM 8771 O O . GLU B 1 512 ? -9.984 -38.375 -12.492 1 87.62 512 GLU B O 1
ATOM 8776 N N . ARG B 1 513 ? -10.898 -40.344 -12.43 1 86.62 513 ARG B N 1
ATOM 8777 C CA . ARG B 1 513 ? -9.75 -40.938 -11.766 1 86.62 513 ARG B CA 1
ATOM 8778 C C . ARG B 1 513 ? -8.531 -40.969 -12.688 1 86.62 513 ARG B C 1
ATOM 8780 O O . ARG B 1 513 ? -7.41 -40.688 -12.242 1 86.62 513 ARG B O 1
ATOM 8787 N N . SER B 1 514 ? -8.82 -41.344 -13.898 1 88.56 514 SER B N 1
ATOM 8788 C CA . SER B 1 514 ? -7.73 -41.312 -14.867 1 88.56 514 SER B CA 1
ATOM 8789 C C . SER B 1 514 ? -7.156 -39.906 -15.023 1 88.56 514 SER B C 1
ATOM 8791 O O . SER B 1 514 ? -5.938 -39.75 -15.055 1 88.56 514 SER B O 1
ATOM 8793 N N . ALA B 1 515 ? -8.023 -38.938 -15.039 1 89.06 515 ALA B N 1
ATOM 8794 C CA . ALA B 1 515 ? -7.605 -37.562 -15.18 1 89.06 515 ALA B CA 1
ATOM 8795 C C . ALA B 1 515 ? -6.789 -37.094 -13.969 1 89.06 515 ALA B C 1
ATOM 8797 O O . ALA B 1 515 ? -5.836 -36.344 -14.109 1 89.06 515 ALA B O 1
ATOM 8798 N N . SER B 1 516 ? -7.137 -37.562 -12.812 1 86.75 516 SER B N 1
ATOM 8799 C CA . SER B 1 516 ? -6.457 -37.156 -11.586 1 86.75 516 SER B CA 1
ATOM 8800 C C . SER B 1 516 ? -5.023 -37.688 -11.555 1 86.75 516 SER B C 1
ATOM 8802 O O . SER B 1 516 ? -4.16 -37.125 -10.891 1 86.75 516 SER B O 1
ATOM 8804 N N . CYS B 1 517 ? -4.754 -38.75 -12.297 1 86.75 517 CYS B N 1
ATOM 8805 C CA . CYS B 1 517 ? -3.436 -39.375 -12.297 1 86.75 517 CYS B CA 1
ATOM 8806 C C . CYS B 1 517 ? -2.508 -38.688 -13.297 1 86.75 517 CYS B C 1
ATOM 8808 O O . CYS B 1 517 ? -1.288 -38.688 -13.125 1 86.75 517 CYS B O 1
ATOM 8810 N N . TYR B 1 518 ? -3.123 -38.062 -14.281 1 88.06 518 TYR B N 1
ATOM 8811 C CA . TYR B 1 518 ? -2.293 -37.531 -15.359 1 88.06 518 TYR B CA 1
ATOM 8812 C C . TYR B 1 518 ? -2.137 -36.031 -15.242 1 88.06 518 TYR B C 1
ATOM 8814 O O . TYR B 1 518 ? -1.13 -35.469 -15.672 1 88.06 518 TYR B O 1
ATOM 8822 N N . PHE B 1 519 ? -3.117 -35.469 -14.648 1 90.5 519 PHE B N 1
ATOM 8823 C CA . PHE B 1 519 ? -3.104 -34 -14.625 1 90.5 519 PHE B CA 1
ATOM 8824 C C . PHE B 1 519 ? -2.844 -33.5 -13.211 1 90.5 519 PHE B C 1
ATOM 8826 O O . PHE B 1 519 ? -3.107 -34.188 -12.234 1 90.5 519 PHE B O 1
ATOM 8833 N N . THR B 1 520 ? -2.281 -32.281 -13.203 1 91.62 520 THR B N 1
ATOM 8834 C CA . THR B 1 520 ? -2.109 -31.641 -11.914 1 91.62 520 THR B CA 1
ATOM 8835 C C . THR B 1 520 ? -3.461 -31.266 -11.305 1 91.62 520 THR B C 1
ATOM 8837 O O . THR B 1 520 ? -4.48 -31.266 -12 1 91.62 520 THR B O 1
ATOM 8840 N N . ARG B 1 521 ? -3.461 -30.969 -10.055 1 88.31 521 ARG B N 1
ATOM 8841 C CA . ARG B 1 521 ? -4.711 -30.719 -9.344 1 88.31 521 ARG B CA 1
ATOM 8842 C C . ARG B 1 521 ? -5.469 -29.547 -9.953 1 88.31 521 ARG B C 1
ATOM 8844 O O . ARG B 1 521 ? -6.691 -29.594 -10.078 1 88.31 521 ARG B O 1
ATOM 8851 N N . ASN B 1 522 ? -4.797 -28.531 -10.281 1 86.81 522 ASN B N 1
ATOM 8852 C CA . ASN B 1 522 ? -5.434 -27.344 -10.859 1 86.81 522 ASN B CA 1
ATOM 8853 C C . ASN B 1 522 ? -6.059 -27.656 -12.219 1 86.81 522 ASN B C 1
ATOM 8855 O O . ASN B 1 522 ? -7.172 -27.219 -12.508 1 86.81 522 ASN B O 1
ATOM 8859 N N . ILE B 1 523 ? -5.336 -28.391 -13.031 1 87.5 523 ILE B N 1
ATOM 8860 C CA . ILE B 1 523 ? -5.836 -28.75 -14.359 1 87.5 523 ILE B CA 1
ATOM 8861 C C . ILE B 1 523 ? -6.949 -29.781 -14.227 1 87.5 523 ILE B C 1
ATOM 8863 O O . ILE B 1 523 ? -7.914 -29.766 -15 1 87.5 523 ILE B O 1
ATOM 8867 N N . PHE B 1 524 ? -6.781 -30.641 -13.188 1 89.56 524 PHE B N 1
ATOM 8868 C CA . PHE B 1 524 ? -7.809 -31.625 -12.906 1 89.56 524 PHE B CA 1
ATOM 8869 C C . PHE B 1 524 ? -9.141 -30.953 -12.609 1 89.56 524 PHE B C 1
ATOM 8871 O O . PHE B 1 524 ? -10.195 -31.406 -13.062 1 89.56 524 PHE B O 1
ATOM 8878 N N . LYS B 1 525 ? -9.102 -29.922 -11.891 1 86.06 525 LYS B N 1
ATOM 8879 C CA . LYS B 1 525 ? -10.32 -29.188 -11.562 1 86.06 525 LYS B CA 1
ATOM 8880 C C . LYS B 1 525 ? -11 -28.656 -12.812 1 86.06 525 LYS B C 1
ATOM 8882 O O . LYS B 1 525 ? -12.234 -28.656 -12.898 1 86.06 525 LYS B O 1
ATOM 8887 N N . GLU B 1 526 ? -10.211 -28.219 -13.727 1 84.06 526 GLU B N 1
ATOM 8888 C CA . GLU B 1 526 ? -10.781 -27.734 -14.984 1 84.06 526 GLU B CA 1
ATOM 8889 C C . GLU B 1 526 ? -11.438 -28.859 -15.766 1 84.06 526 GLU B C 1
ATOM 8891 O O . GLU B 1 526 ? -12.492 -28.656 -16.375 1 84.06 526 GLU B O 1
ATOM 8896 N N . ILE B 1 527 ? -10.844 -30 -15.773 1 86.12 527 ILE B N 1
ATOM 8897 C CA . ILE B 1 527 ? -11.391 -31.156 -16.469 1 86.12 527 ILE B CA 1
ATOM 8898 C C . ILE B 1 527 ? -12.68 -31.609 -15.797 1 86.12 527 ILE B C 1
ATOM 8900 O O . ILE B 1 527 ? -13.656 -31.953 -16.484 1 86.12 527 ILE B O 1
ATOM 8904 N N . ARG B 1 528 ? -12.609 -31.578 -14.523 1 86.62 528 ARG B N 1
ATOM 8905 C CA . ARG B 1 528 ? -13.812 -31.938 -13.766 1 86.62 528 ARG B CA 1
ATOM 8906 C C . ARG B 1 528 ? -14.969 -31.016 -14.117 1 86.62 528 ARG B C 1
ATOM 8908 O O . ARG B 1 528 ? -16.094 -31.469 -14.297 1 86.62 528 ARG B O 1
ATOM 8915 N N . ASN B 1 529 ? -14.688 -29.766 -14.195 1 83.06 529 ASN B N 1
ATOM 8916 C CA . ASN B 1 529 ? -15.711 -28.781 -14.562 1 83.06 529 ASN B CA 1
ATOM 8917 C C . ASN B 1 529 ? -16.266 -29.047 -15.961 1 83.06 529 ASN B C 1
ATOM 8919 O O . ASN B 1 529 ? -17.469 -28.891 -16.203 1 83.06 529 ASN B O 1
ATOM 8923 N N . GLU B 1 530 ? -15.375 -29.438 -16.859 1 82.25 530 GLU B N 1
ATOM 8924 C CA . GLU B 1 530 ? -15.805 -29.766 -18.203 1 82.25 530 GLU B CA 1
ATOM 8925 C C . GLU B 1 530 ? -16.688 -31 -18.219 1 82.25 530 GLU B C 1
ATOM 8927 O O . GLU B 1 530 ? -17.672 -31.062 -18.969 1 82.25 530 GLU B O 1
ATOM 8932 N N . ILE B 1 531 ? -16.375 -31.906 -17.344 1 82.56 531 ILE B N 1
ATOM 8933 C CA . ILE B 1 531 ? -17.172 -33.125 -17.234 1 82.56 531 ILE B CA 1
ATOM 8934 C C . ILE B 1 531 ? -18.562 -32.812 -16.688 1 82.56 531 ILE B C 1
ATOM 8936 O O . ILE B 1 531 ? -19.562 -33.312 -17.172 1 82.56 531 ILE B O 1
ATOM 8940 N N . GLN B 1 532 ? -18.547 -31.922 -15.805 1 81.31 532 GLN B N 1
ATOM 8941 C CA . GLN B 1 532 ? -19.812 -31.516 -15.203 1 81.31 532 GLN B CA 1
ATOM 8942 C C . GLN B 1 532 ? -20.672 -30.75 -16.188 1 81.31 532 GLN B C 1
ATOM 8944 O O . GLN B 1 532 ? -21.891 -30.906 -16.203 1 81.31 532 GLN B O 1
ATOM 8949 N N . ARG B 1 533 ? -20.047 -29.969 -17.016 1 78.06 533 ARG B N 1
ATOM 8950 C CA . ARG B 1 533 ? -20.781 -29.219 -18.031 1 78.06 533 ARG B CA 1
ATOM 8951 C C . ARG B 1 533 ? -21.344 -30.156 -19.109 1 78.06 533 ARG B C 1
ATOM 8953 O O . ARG B 1 533 ? -22.422 -29.906 -19.641 1 78.06 533 ARG B O 1
ATOM 8960 N N . ALA B 1 534 ? -20.625 -31.156 -19.359 1 76.12 534 ALA B N 1
ATOM 8961 C CA . ALA B 1 534 ? -21.047 -32.125 -20.375 1 76.12 534 ALA B CA 1
ATOM 8962 C C . ALA B 1 534 ? -22.266 -32.906 -19.906 1 76.12 534 ALA B C 1
ATOM 8964 O O . ALA B 1 534 ? -23.094 -33.344 -20.719 1 76.12 534 ALA B O 1
ATOM 8965 N N . ARG B 1 535 ? -22.359 -32.938 -18.625 1 72.25 535 ARG B N 1
ATOM 8966 C CA . ARG B 1 535 ? -23.516 -33.625 -18.078 1 72.25 535 ARG B CA 1
ATOM 8967 C C . ARG B 1 535 ? -24.797 -32.812 -18.297 1 72.25 535 ARG B C 1
ATOM 8969 O O . ARG B 1 535 ? -25.891 -33.375 -18.344 1 72.25 535 ARG B O 1
ATOM 8976 N N . ALA B 1 536 ? -24.5 -31.609 -18.484 1 72.25 536 ALA B N 1
ATOM 8977 C CA . ALA B 1 536 ? -25.672 -30.75 -18.703 1 72.25 536 ALA B CA 1
ATOM 8978 C C . ALA B 1 536 ? -26.141 -30.844 -20.156 1 72.25 536 ALA B C 1
ATOM 8980 O O . ALA B 1 536 ? -27.188 -30.297 -20.5 1 72.25 536 ALA B O 1
ATOM 8981 N N . LEU B 1 537 ? -25.438 -31.672 -20.891 1 75.38 537 LEU B N 1
ATOM 8982 C CA . LEU B 1 537 ? -25.844 -31.844 -22.281 1 75.38 537 LEU B CA 1
ATOM 8983 C C . LEU B 1 537 ? -26.766 -33.031 -22.438 1 75.38 537 LEU B C 1
ATOM 8985 O O . LEU B 1 537 ? -26.531 -34.094 -21.828 1 75.38 537 LEU B O 1
ATOM 8989 N N . ASN B 1 538 ? -28 -32.812 -22.891 1 75.5 538 ASN B N 1
ATOM 8990 C CA . ASN B 1 538 ? -28.953 -33.875 -23.203 1 75.5 538 ASN B CA 1
ATOM 8991 C C . ASN B 1 538 ? -28.766 -34.406 -24.625 1 75.5 538 ASN B C 1
ATOM 8993 O O . ASN B 1 538 ? -28.797 -33.625 -25.578 1 75.5 538 ASN B O 1
ATOM 8997 N N . ILE B 1 539 ? -28.391 -35.656 -24.641 1 76 539 ILE B N 1
ATOM 8998 C CA . ILE B 1 539 ? -28.203 -36.281 -25.953 1 76 539 ILE B CA 1
ATOM 8999 C C . ILE B 1 539 ? -29.438 -37.094 -26.312 1 76 539 ILE B C 1
ATOM 9001 O O . ILE B 1 539 ? -29.875 -37.938 -25.547 1 76 539 ILE B O 1
ATOM 9005 N N . THR B 1 540 ? -30.141 -36.594 -27.406 1 78.19 540 THR B N 1
ATOM 9006 C CA . THR B 1 540 ? -31.297 -37.312 -27.891 1 78.19 540 THR B CA 1
ATOM 9007 C C . THR B 1 540 ? -31.016 -37.938 -29.266 1 78.19 540 THR B C 1
ATOM 9009 O O . THR B 1 540 ? -30.375 -37.281 -30.109 1 78.19 540 THR B O 1
ATOM 9012 N N . VAL B 1 541 ? -31.297 -39.188 -29.344 1 80.31 541 VAL B N 1
ATOM 9013 C CA . VAL B 1 541 ? -31.141 -39.875 -30.609 1 80.31 541 VAL B CA 1
ATOM 9014 C C . VAL B 1 541 ? -32.25 -39.469 -31.562 1 80.31 541 VAL B C 1
ATOM 9016 O O . VAL B 1 541 ? -33.438 -39.594 -31.234 1 80.31 541 VAL B O 1
ATOM 9019 N N . LEU B 1 542 ? -31.922 -38.812 -32.531 1 79.5 542 LEU B N 1
ATOM 9020 C CA . LEU B 1 542 ? -32.906 -38.344 -33.5 1 79.5 542 LEU B CA 1
ATOM 9021 C C . LEU B 1 542 ? -33.281 -39.469 -34.469 1 79.5 542 LEU B C 1
ATOM 9023 O O . LEU B 1 542 ? -34.438 -39.719 -34.75 1 79.5 542 LEU B O 1
ATOM 9027 N N . SER B 1 543 ? -32.344 -40.094 -35.219 1 78.88 543 SER B N 1
ATOM 9028 C CA . SER B 1 543 ? -32.656 -41.156 -36.188 1 78.88 543 SER B CA 1
ATOM 9029 C C . SER B 1 543 ? -31.562 -42.219 -36.156 1 78.88 543 SER B C 1
ATOM 9031 O O . SER B 1 543 ? -30.391 -41.906 -35.906 1 78.88 543 SER B O 1
ATOM 9033 N N . THR B 1 544 ? -31.922 -43.406 -35.938 1 80.56 544 THR B N 1
ATOM 9034 C CA . THR B 1 544 ? -31 -44.531 -36.031 1 80.56 544 THR B CA 1
ATOM 9035 C C . THR B 1 544 ? -31.188 -45.25 -37.344 1 80.56 544 THR B C 1
ATOM 9037 O O . THR B 1 544 ? -32.25 -45.812 -37.594 1 80.56 544 THR B O 1
ATOM 9040 N N . THR B 1 545 ? -30.438 -44.812 -38.281 1 77.69 545 THR B N 1
ATOM 9041 C CA . THR B 1 545 ? -30.453 -45.625 -39.5 1 77.69 545 THR B CA 1
ATOM 9042 C C . THR B 1 545 ? -29.375 -46.688 -39.438 1 77.69 545 THR B C 1
ATOM 9044 O O . THR B 1 545 ? -28.516 -46.656 -38.531 1 77.69 545 THR B O 1
ATOM 9047 N N . LEU B 1 546 ? -29.422 -47.781 -40.281 1 77.94 546 LEU B N 1
ATOM 9048 C CA . LEU B 1 546 ? -28.5 -48.938 -40.312 1 77.94 546 LEU B CA 1
ATOM 9049 C C . LEU B 1 546 ? -27.047 -48.469 -40.281 1 77.94 546 LEU B C 1
ATOM 9051 O O . LEU B 1 546 ? -26.203 -49.094 -39.656 1 77.94 546 LEU B O 1
ATOM 9055 N N . ASP B 1 547 ? -26.734 -47.281 -40.844 1 80.12 547 ASP B N 1
ATOM 9056 C CA . ASP B 1 547 ? -25.344 -46.844 -41 1 80.12 547 ASP B CA 1
ATOM 9057 C C . ASP B 1 547 ? -25.062 -45.562 -40.25 1 80.12 547 ASP B C 1
ATOM 9059 O O . ASP B 1 547 ? -23.906 -45.156 -40.125 1 80.12 547 ASP B O 1
ATOM 9063 N N . LYS B 1 548 ? -26.125 -44.906 -39.812 1 80.25 548 LYS B N 1
ATOM 9064 C CA . LYS B 1 548 ? -25.875 -43.594 -39.219 1 80.25 548 LYS B CA 1
ATOM 9065 C C . LYS B 1 548 ? -26.781 -43.375 -38 1 80.25 548 LYS B C 1
ATOM 9067 O O . LYS B 1 548 ? -27.969 -43.688 -38.031 1 80.25 548 LYS B O 1
ATOM 9072 N N . VAL B 1 549 ? -26.234 -43.125 -36.844 1 83.38 549 VAL B N 1
AT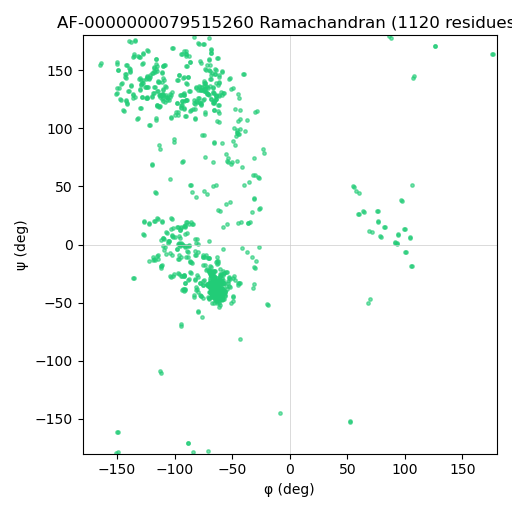OM 9073 C CA . VAL B 1 549 ? -27.016 -42.688 -35.688 1 83.38 549 VAL B CA 1
ATOM 9074 C C . VAL B 1 549 ? -26.906 -41.188 -35.531 1 83.38 549 VAL B C 1
ATOM 9076 O O . VAL B 1 549 ? -25.812 -40.625 -35.531 1 83.38 549 VAL B O 1
ATOM 9079 N N . GLU B 1 550 ? -27.906 -40.5 -35.75 1 81.44 550 GLU B N 1
ATOM 9080 C CA . GLU B 1 550 ? -27.938 -39.031 -35.562 1 81.44 550 GLU B CA 1
ATOM 9081 C C . GLU B 1 550 ? -28.375 -38.688 -34.156 1 81.44 550 GLU B C 1
ATOM 9083 O O . GLU B 1 550 ? -29.375 -39.188 -33.656 1 81.44 550 GLU B O 1
ATOM 9088 N N . PHE B 1 551 ? -27.406 -37.875 -33.531 1 79.44 551 PHE B N 1
ATOM 9089 C CA . PHE B 1 551 ? -27.703 -37.406 -32.188 1 79.44 551 PHE B CA 1
ATOM 9090 C C . PHE B 1 551 ? -28 -35.938 -32.188 1 79.44 551 PHE B C 1
ATOM 9092 O O . PHE B 1 551 ? -27.5 -35.188 -33 1 79.44 551 PHE B O 1
ATOM 9099 N N . SER B 1 552 ? -29.047 -35.5 -31.453 1 78.19 552 SER B N 1
ATOM 9100 C CA . SER B 1 552 ? -29.234 -34.094 -31.109 1 78.19 552 SER B CA 1
ATOM 9101 C C . SER B 1 552 ? -28.719 -33.812 -29.703 1 78.19 552 SER B C 1
ATOM 9103 O O . SER B 1 552 ? -28.969 -34.562 -28.766 1 78.19 552 SER B O 1
ATOM 9105 N N . VAL B 1 553 ? -27.75 -32.875 -29.562 1 77 553 VAL B N 1
ATOM 9106 C CA . VAL B 1 553 ? -27.188 -32.469 -28.266 1 77 553 VAL B CA 1
ATOM 9107 C C . VAL B 1 553 ? -27.75 -31.125 -27.844 1 77 553 VAL B C 1
ATOM 9109 O O . VAL B 1 553 ? -27.672 -30.156 -28.594 1 77 553 VAL B O 1
ATOM 9112 N N . THR B 1 554 ? -28.594 -31.062 -26.828 1 71.25 554 THR B N 1
ATOM 9113 C CA . THR B 1 554 ? -29.156 -29.812 -26.312 1 71.25 554 THR B CA 1
ATOM 9114 C C . THR B 1 554 ? -28.578 -29.516 -24.938 1 71.25 554 THR B C 1
ATOM 9116 O O . THR B 1 554 ? -28.375 -30.422 -24.125 1 71.25 554 THR B O 1
ATOM 9119 N N . ALA B 1 555 ? -27.938 -28.297 -24.75 1 65.06 555 ALA B N 1
ATOM 9120 C CA . ALA B 1 555 ? -27.422 -27.875 -23.438 1 65.06 555 ALA B CA 1
ATOM 9121 C C . ALA B 1 555 ? -28.562 -27.531 -22.484 1 65.06 555 ALA B C 1
ATOM 9123 O O . ALA B 1 555 ? -29.547 -26.906 -22.875 1 65.06 555 ALA B O 1
ATOM 9124 N N . LEU B 1 556 ? -28.609 -28.047 -21.297 1 58.03 556 LEU B N 1
ATOM 9125 C CA . LEU B 1 556 ? -29.609 -27.734 -20.297 1 58.03 556 LEU B CA 1
ATOM 9126 C C . LEU B 1 556 ? -29.5 -26.281 -19.828 1 58.03 556 LEU B C 1
ATOM 9128 O O . LEU B 1 556 ? -28.406 -25.828 -19.484 1 58.03 556 LEU B O 1
ATOM 9132 N N . GLY B 1 557 ? -30.594 -25.234 -20.062 1 51.38 557 GLY B N 1
ATOM 9133 C CA . GLY B 1 557 ? -30.719 -23.844 -19.672 1 51.38 557 GLY B CA 1
ATOM 9134 C C . GLY B 1 557 ? -30.516 -22.891 -20.828 1 51.38 557 GLY B C 1
ATOM 9135 O O . GLY B 1 557 ? -30.516 -21.672 -20.641 1 51.38 557 GLY B O 1
ATOM 9136 N N . ASP B 1 558 ? -29.953 -23.172 -21.922 1 47.38 558 ASP B N 1
ATOM 9137 C CA . ASP B 1 558 ? -29.922 -22.266 -23.062 1 47.38 558 ASP B CA 1
ATOM 9138 C C . ASP B 1 558 ? -31.328 -21.984 -23.594 1 47.38 558 ASP B C 1
ATOM 9140 O O . ASP B 1 558 ? -32.062 -22.906 -23.891 1 47.38 558 ASP B O 1
ATOM 9144 N N . PRO B 1 559 ? -31.797 -20.781 -23.312 1 43.19 559 PRO B N 1
ATOM 9145 C CA . PRO B 1 559 ? -33.156 -20.469 -23.734 1 43.19 559 PRO B CA 1
ATOM 9146 C C . PRO B 1 559 ? -33.375 -20.719 -25.234 1 43.19 559 PRO B C 1
ATOM 9148 O O . PRO B 1 559 ? -34.5 -20.609 -25.703 1 43.19 559 PRO B O 1
ATOM 9151 N N . ALA B 1 560 ? -32.5 -20.578 -26.031 1 37.31 560 ALA B N 1
ATOM 9152 C CA . ALA B 1 560 ? -32.938 -20.578 -27.422 1 37.31 560 ALA B CA 1
ATOM 9153 C C . ALA B 1 560 ? -33.688 -21.859 -27.766 1 37.31 560 ALA B C 1
ATOM 9155 O O . ALA B 1 560 ? -34.469 -21.891 -28.719 1 37.31 560 ALA B O 1
ATOM 9156 N N . LYS B 1 561 ? -33.25 -23.031 -27.438 1 39.03 561 LYS B N 1
ATOM 9157 C CA . LYS B 1 561 ? -33.969 -24.156 -28.047 1 39.03 561 LYS B CA 1
ATOM 9158 C C . LYS B 1 561 ? -35.031 -24.688 -27.109 1 39.03 561 LYS B C 1
ATOM 9160 O O . LYS B 1 561 ? -35.625 -25.75 -27.344 1 39.03 561 LYS B O 1
ATOM 9165 N N . ASP B 1 562 ? -35.344 -24.094 -25.969 1 30.23 562 ASP B N 1
ATOM 9166 C CA . ASP B 1 562 ? -36.688 -24.453 -25.562 1 30.23 562 ASP B CA 1
ATOM 9167 C C . ASP B 1 562 ? -37.719 -23.656 -26.344 1 30.23 562 ASP B C 1
ATOM 9169 O O . ASP B 1 562 ? -37.562 -22.469 -26.578 1 30.23 562 ASP B O 1
#

Organism: Arachis duranensis (NCBI:txid130453)

Nearest PDB structures (foldseek):
  6xg8-assembly1_B  TM=7.101E-01  e=6.351E-08  Acetivibrio thermocellus ATCC 27405
  6xg8-assembly1_A  TM=6.659E-01  e=6.351E-08  Acetivibrio thermocellus ATCC 27405
  6xgx-assembly1_B  TM=6.802E-01  e=2.236E-06  Acetivibrio thermocellus ATCC 27405
  6xgw-assembly1_B  TM=6.035E-01  e=1.050E-06  Acetivibrio thermocellus ATCC 27405
  3k9j-assembly3_B  TM=3.870E-01  e=2.673E-02  Homo sapiens

Secondary structure (DSSP, 8-state):
----STT-S-TTS------TT----GGG----------S-----S-STT---GGG--HHHHHT-EESSHHHHHHHHHHHHHHHT--EEEEEEEE-TTS-EEEEEEEETT-S---GGGT--TT-SSPPPPB-------EEEEEEETTTTEEEEEEEE---SSPPPPGGGGGGSGGG----HHHHHHHHHHHHTT--HHHHHHHHHHHTTSHHHHS--HHHHHHHHHHHHHHHTTT-HHHHHHHHHHHHHHH-TT-EEEEEE-TTS-EEEEEEE-HHHHHHHHHHTTEEEEEEE-S-STT-PPEEEEEEE-TTS-EEEEEEEE-S---HHHHHHHHHHHHHHTTTPPPSEEEE---HHHHHHHHHH-TTSEEEE-HHHHHHHHHHH---HHHHHHHHHHHH----GGGHHHHHHHHHHHTT-TT-HHHHHHHHTGGGT-GGG-TTS--GGGGSHHHHHHHHHHHHHH--TT--HHHHHHHHHHHHHHHHHHHHHHHHHHHS-BPPP-SS-HHHHHHHHHHS-HHHHHHHHHHHHHHHTEEEEEEEE-SS-EEEEEEETT-TT--/----STT-S-TTS------SS----GGG----------S-----S-SSS---GGG--HHHHHT-EESSHHHHHHHHHHHHHHHT--EEEEEEEE-TTS-EEEEEEEETT-S---GGGT--TT-SSPPPPB-------EEEEEEETTTTEEEEEEEE---SSPPPPGGGGGGSGGG----HHHHHHHHHHHHTT--HHHHHHHHHHHTTSHHHHSS-HHHHHHHHHHHHHHHTTT-HHHHHHHHHHHHHHH-TT-EEEEEE-TTS-EEEEEEE-HHHHHHHHHHTTEEEEEEE-S-STT-PPEEEEEEE-TTS-EEEEEEEE-S---HHHHHHHHHHHHHHTTTPPPSEEEE---HHHHHHHHHH-TTSEEEE-HHHHHHHHHHH---HHHHHHHHHHHH----GGGHHHHHHHHHHHTT-TT-HHHHHHHHTGGGT-GGG-TTS--GGGGSTHHHHHHHHHHHHH--TT--HHHHHHHHHHHHHHHHHHHHHHHHHHHS-BPPP-SS-HHHHHHHHHHS-HHHHHHHHHHHHHHHTEEEEEEEE-SS-EEEEEEETT-TT--